Protein AF-A0A812WD99-F1 (afdb_monomer_lite)

Secondary structure (DSSP, 8-state):
-HHHHHHHHHHHHHHHHHHHHHHHHHHHHHTTTTS-HHHHHHHHHHHHHHHHHHHHHS------------PPPPTT------------PPPPHHHHHHHHHHHHHHHHHHHHHHHHHHHHHHHHHHHHHHHHHHHHHHTEEEEE---TT--HHHHHHHHHHHHHHTT-TTS--EEEEEEEE-TTS-EEEEEEEEEE-S-HHHHHHHHHHHTTT--EEEEE--TT----PPP-----------PPPPPPEEEEE--TTS--EEEE---HHHHHHHHHHHHHHHHHHHH-GGGTTPPP-EETTEEEEE-TT--EEEEEEEEESS---S-SPPPGGGEEEEEE--HHHHHHHHHHHHHHHHHHHHHHHHHHHHHHHHHHHHHHHHHHHSTTTHHHHHHHTT------TTTTS----S-------------HHHHHHHHHHHHHHHHHHHHHHHHHTTS---------------------------PPP-------S-S-HHHHHHHHHHHHHHHHHTT--GGGS-HHHHHHHHHHHHHHTTTPPPPP-PPPPHHHHHHHHH-----HHHHHHHHHHHHHHHHHTTT--TT---HHHHHHHSTT--TT--TT---PBPHHHHHHHHHHHTTT--SSSPEEEEEET-TT-HHHHHHHHH-TTEEEEEEEES-HHHHHHHHHHHHHHHTTSHHHHHHHHHHHHHT------HHHHEEEEES-TTTS--TT-SEEEE-GGG--HHHHHHHHHHHHHH-TT-SEEEESSPPSSSEEEEEEEE-BTTTTTTS--EEEEEEE-

Foldseek 3Di:
DVVVVVVVVVVVVVVVVVVVVVVVVVVVVVVVPPDDPVVVVVVVVVVVVVVVVVVVVVPDDDDDDDDDDDDDDDPPPPPPDPPDDPPPDPQDPVNVVVVVVVVVVVVVVVVVVVVVVVVVVVVVVVVVVVVVLVQQLLQKWKKADDDQPQDPVQVVVLVQVLCVVLPNNVWDKDKAWDWDQDPVRDIGIDRIIMIGTDHSVVLVSCQVRSQPPAQKTKDFDDPPPPDDDDDDDDDDDDDDDDDPPDTDIDIDGDDPVGGTGIHRSDDVVVCVVCLLVVLLLVLCCVVPVQCVPPDWDDDPQKTWDAHPVRHTAKMWGWDFCDPQLDPDDDDPVRIDIDIGGDPVCVVSSVVSSVVSSVVVVVVVVVVCVSVVSSVLVVVVVVCVVVVPCPVVSVVVVVPDPDDDPPCPPDDDDDDDDDDDDDPDDDPVVVVVVVVVVVVVVVVVVVVVVVVVVVPPPDDDDDYYDYYDDDDDDDDDDDDDDDDDDDDDDDDQLDSDPVRLVVLLLVVLQVCVQLVDDPVVDDPVRSSVVSSVVSVVVVPDDDDDDDDDDPVSVVLVVVCPPPDPLLVVLLVLLVVLLCVLCVVVDLLDDDPVLQCVQCVPPDVPFRLSDDWDFDLQLLVQVCSVLVLQALPDAAAEEEEQQCFLPSSQLSSQLNGNSHQAGEYEHQRPSRLVNNVSSVVVCVVVCSSQVSNCSSCVVNVHPDRRDPVPRYYGHNDHSLPDQCLRHAEYEYACPRPDPVRLASNLVSCVPRVPNHAKYKYLDDRPPFDFPDKHFTAMPVCVPVSGHGIITMTGD

Structure (mmCIF, N/CA/C/O backbone):
data_AF-A0A812WD99-F1
#
_entry.id   AF-A0A812WD99-F1
#
loop_
_atom_site.group_PDB
_atom_site.id
_atom_site.type_symbol
_atom_site.label_atom_id
_atom_site.label_alt_id
_atom_site.label_comp_id
_atom_site.label_asym_id
_atom_site.label_entity_id
_atom_site.label_seq_id
_atom_site.pdbx_PDB_ins_code
_atom_site.Cartn_x
_atom_site.Cartn_y
_atom_site.Cartn_z
_atom_site.occupancy
_atom_site.B_iso_or_equiv
_atom_site.auth_seq_id
_atom_site.auth_comp_id
_atom_site.auth_asym_id
_atom_site.auth_atom_id
_atom_site.pdbx_PDB_model_num
ATOM 1 N N . MET A 1 1 ? -29.764 62.915 -4.341 1.00 46.09 1 MET A N 1
ATOM 2 C CA . MET A 1 1 ? -29.492 63.317 -5.741 1.00 46.09 1 MET A CA 1
ATOM 3 C C . MET A 1 1 ? -28.000 63.223 -6.059 1.00 46.09 1 MET A C 1
ATOM 5 O O . MET A 1 1 ? -27.649 62.336 -6.817 1.00 46.09 1 MET A O 1
ATOM 9 N N . ALA A 1 2 ? -27.108 64.004 -5.427 1.00 38.22 2 ALA A N 1
ATOM 10 C CA . ALA A 1 2 ? -25.657 63.910 -5.687 1.00 38.22 2 ALA A CA 1
ATOM 11 C C . ALA A 1 2 ? -25.041 62.530 -5.352 1.00 38.22 2 ALA A C 1
ATOM 13 O O . ALA A 1 2 ? -24.283 61.991 -6.150 1.00 38.22 2 ALA A O 1
ATOM 14 N N . ALA A 1 3 ? -25.449 61.903 -4.240 1.00 40.78 3 ALA A N 1
ATOM 15 C CA . ALA A 1 3 ? -24.989 60.556 -3.876 1.00 40.78 3 ALA A CA 1
ATOM 16 C C . ALA A 1 3 ? -25.462 59.456 -4.856 1.00 40.78 3 ALA A C 1
ATOM 18 O O . ALA A 1 3 ? -24.706 58.539 -5.151 1.00 40.78 3 ALA A O 1
ATOM 19 N N . SER A 1 4 ? -26.674 59.567 -5.423 1.00 45.88 4 SER A N 1
ATOM 20 C CA . SER A 1 4 ? -27.166 58.622 -6.444 1.00 45.88 4 SER A CA 1
ATOM 21 C C . SER A 1 4 ? -26.427 58.760 -7.774 1.00 45.88 4 SER A C 1
ATOM 23 O O . SER A 1 4 ? -26.217 57.760 -8.448 1.00 45.88 4 SER A O 1
ATOM 25 N N . SER A 1 5 ? -26.003 59.975 -8.141 1.00 58.19 5 SER A N 1
ATOM 26 C CA . SER A 1 5 ? -25.229 60.208 -9.368 1.00 58.19 5 SER A CA 1
ATOM 27 C C . SER A 1 5 ? -23.867 59.517 -9.308 1.00 58.19 5 SER A C 1
ATOM 29 O O . SER A 1 5 ? -23.455 58.882 -10.271 1.00 58.19 5 SER A O 1
ATOM 31 N N . GLN A 1 6 ? -23.206 59.572 -8.149 1.00 53.78 6 GLN A N 1
ATOM 32 C CA . GLN A 1 6 ? -21.890 58.966 -7.952 1.00 53.78 6 GLN A CA 1
ATOM 33 C C . GLN A 1 6 ? -21.952 57.430 -7.946 1.00 53.78 6 GLN A C 1
ATOM 35 O O . GLN A 1 6 ? -21.065 56.770 -8.485 1.00 53.78 6 GLN A O 1
ATOM 40 N N . VAL A 1 7 ? -23.028 56.848 -7.401 1.00 58.47 7 VAL A N 1
ATOM 41 C CA . VAL A 1 7 ? -23.275 55.397 -7.475 1.00 58.47 7 VAL A CA 1
ATOM 42 C C . VAL A 1 7 ? -23.541 54.962 -8.920 1.00 58.47 7 VAL A C 1
ATOM 44 O O . VAL A 1 7 ? -22.963 53.973 -9.363 1.00 58.47 7 VAL A O 1
ATOM 47 N N . LEU A 1 8 ? -24.332 55.724 -9.685 1.00 60.84 8 LEU A N 1
ATOM 48 C CA . LEU A 1 8 ? -24.611 55.424 -11.095 1.00 60.84 8 LEU A CA 1
ATOM 49 C C . LEU A 1 8 ? -23.365 55.542 -11.985 1.00 60.84 8 LEU A C 1
ATOM 51 O O . LEU A 1 8 ? -23.153 54.681 -12.834 1.00 60.84 8 LEU A O 1
ATOM 55 N N . GLU A 1 9 ? -22.506 56.539 -11.765 1.00 64.44 9 GLU A N 1
ATOM 56 C CA . GLU A 1 9 ? -21.218 56.654 -12.468 1.00 64.44 9 GLU A CA 1
ATOM 57 C C . GLU A 1 9 ? -20.261 55.509 -12.110 1.00 64.44 9 GLU A C 1
ATOM 59 O O . GLU A 1 9 ? -19.578 54.970 -12.984 1.00 64.44 9 GLU A O 1
ATOM 64 N N . THR A 1 10 ? -20.255 55.077 -10.845 1.00 61.97 10 THR A N 1
ATOM 65 C CA . THR A 1 10 ? -19.436 53.939 -10.398 1.00 61.97 10 THR A CA 1
ATOM 66 C C . THR A 1 10 ? -19.920 52.631 -11.026 1.00 61.97 10 THR A C 1
ATOM 68 O O . THR A 1 10 ? -19.107 51.858 -11.532 1.00 61.97 10 THR A O 1
ATOM 71 N N . MET A 1 11 ? -21.238 52.404 -11.076 1.00 57.06 11 MET A N 1
ATOM 72 C CA . MET A 1 11 ? -21.824 51.232 -11.735 1.00 57.06 11 MET A CA 1
ATOM 73 C C . MET A 1 11 ? -21.603 51.258 -13.253 1.00 57.06 11 MET A C 1
ATOM 75 O O . MET A 1 11 ? -21.269 50.227 -13.830 1.00 57.06 11 MET A O 1
ATOM 79 N N . ALA A 1 12 ? -21.715 52.421 -13.904 1.00 68.50 12 ALA A N 1
ATOM 80 C CA . ALA A 1 12 ? -21.430 52.566 -15.333 1.00 68.50 12 ALA A CA 1
ATOM 81 C C . ALA A 1 12 ? -19.955 52.266 -15.659 1.00 68.50 12 ALA A C 1
ATOM 83 O O . ALA A 1 12 ? -19.666 51.571 -16.633 1.00 68.50 12 ALA A O 1
ATOM 84 N N . SER A 1 13 ? -19.026 52.718 -14.811 1.00 67.12 13 SER A N 1
ATOM 85 C CA . SER A 1 13 ? -17.594 52.416 -14.931 1.00 67.12 13 SER A CA 1
ATOM 86 C C . SER A 1 13 ? -17.302 50.918 -14.756 1.00 67.12 13 SER A C 1
ATOM 88 O O . SER A 1 13 ? -16.608 50.317 -15.578 1.00 67.12 13 SER A O 1
ATOM 90 N N . GLN A 1 14 ? -17.906 50.277 -13.749 1.00 63.16 14 GLN A N 1
ATOM 91 C CA . GLN A 1 14 ? -17.765 48.834 -13.518 1.00 63.16 14 GLN A CA 1
ATOM 92 C C . GLN A 1 14 ? -18.359 48.001 -14.664 1.00 63.16 14 GLN A C 1
ATOM 94 O O . GLN A 1 14 ? -17.724 47.052 -15.122 1.00 63.16 14 GLN A O 1
ATOM 99 N N . LEU A 1 15 ? -19.528 48.381 -15.188 1.00 65.38 15 LEU A N 1
ATOM 100 C CA . LEU A 1 15 ? -20.139 47.729 -16.351 1.00 65.38 15 LEU A CA 1
ATOM 101 C C . LEU A 1 15 ? -19.295 47.906 -17.618 1.00 65.38 15 LEU A C 1
ATOM 103 O O . LEU A 1 15 ? -19.147 46.956 -18.385 1.00 65.38 15 LEU A O 1
ATOM 107 N N . SER A 1 16 ? -18.682 49.076 -17.814 1.00 69.75 16 SER A N 1
ATOM 108 C CA . SER A 1 16 ? -17.759 49.312 -18.929 1.00 69.75 16 SER A CA 1
ATOM 109 C C . SER A 1 16 ? -16.494 48.450 -18.826 1.00 69.75 16 SER A C 1
ATOM 111 O O . SER A 1 16 ? -16.016 47.950 -19.844 1.00 69.75 16 SER A O 1
ATOM 113 N N . ALA A 1 17 ? -15.963 48.231 -17.619 1.00 60.94 17 ALA A N 1
ATOM 114 C CA . ALA A 1 17 ? -14.806 47.361 -17.395 1.00 60.94 17 ALA A CA 1
ATOM 115 C C . ALA A 1 17 ? -15.140 45.877 -17.639 1.00 60.94 17 ALA A C 1
ATOM 117 O O . ALA A 1 17 ? -14.357 45.158 -18.262 1.00 60.94 17 ALA A O 1
ATOM 118 N N . VAL A 1 18 ? -16.328 45.429 -17.220 1.00 60.06 18 VAL A N 1
ATOM 119 C CA . VAL A 1 18 ? -16.827 44.073 -17.502 1.00 60.06 18 VAL A CA 1
ATOM 120 C C . VAL A 1 18 ? -17.070 43.879 -19.001 1.00 60.06 18 VAL A C 1
ATOM 122 O O . VAL A 1 18 ? -16.679 42.850 -19.550 1.00 60.06 18 VAL A O 1
ATOM 125 N N . ALA A 1 19 ? -17.640 44.872 -19.691 1.00 66.50 19 ALA A N 1
ATOM 126 C CA . ALA A 1 19 ? -17.829 44.834 -21.141 1.00 66.50 19 ALA A CA 1
ATOM 127 C C . ALA A 1 19 ? -16.489 44.759 -21.896 1.00 66.50 19 ALA A C 1
ATOM 129 O O . ALA A 1 19 ? -16.357 43.964 -22.824 1.00 66.50 19 ALA A O 1
ATOM 130 N N . ALA A 1 20 ? -15.472 45.509 -21.460 1.00 64.50 20 ALA A N 1
ATOM 131 C CA . ALA A 1 20 ? -14.125 45.434 -22.025 1.00 64.50 20 ALA A CA 1
ATOM 132 C C . ALA A 1 20 ? -13.462 44.064 -21.782 1.00 64.50 20 ALA A C 1
ATOM 134 O O . ALA A 1 20 ? -12.839 43.513 -22.688 1.00 64.50 20 ALA A O 1
ATOM 135 N N . GLY A 1 21 ? -13.642 43.474 -20.593 1.00 64.31 21 GLY A N 1
ATOM 136 C CA . GLY A 1 21 ? -13.172 42.118 -20.288 1.00 64.31 21 GLY A CA 1
ATOM 137 C C . GLY A 1 21 ? -13.869 41.038 -21.124 1.00 64.31 21 GLY A C 1
ATOM 138 O O . GLY A 1 21 ? -13.223 40.102 -21.597 1.00 64.31 21 GLY A O 1
ATOM 139 N N . LEU A 1 22 ? -15.174 41.190 -21.368 1.00 53.84 22 LEU A N 1
ATOM 140 C CA . LEU A 1 22 ? -15.946 40.303 -22.241 1.00 53.84 22 LEU A CA 1
ATOM 141 C C . LEU A 1 22 ? -15.555 40.451 -23.717 1.00 53.84 22 LEU A C 1
ATOM 143 O O . LEU A 1 22 ? -15.495 39.444 -24.417 1.00 53.84 22 LEU A O 1
ATOM 147 N N . GLU A 1 23 ? -15.231 41.658 -24.187 1.00 63.38 23 GLU A N 1
ATOM 148 C CA . GLU A 1 23 ? -14.743 41.874 -25.556 1.00 63.38 23 GLU A CA 1
ATOM 149 C C . GLU A 1 23 ? -13.313 41.339 -25.742 1.00 63.38 23 GLU A C 1
ATOM 151 O O . GLU A 1 23 ? -13.020 40.723 -26.763 1.00 63.38 23 GLU A O 1
ATOM 156 N N . ALA A 1 24 ? -12.441 41.451 -24.734 1.00 60.78 24 ALA A N 1
ATOM 157 C CA . ALA A 1 24 ? -11.121 40.813 -24.750 1.00 60.78 24 ALA A CA 1
ATOM 158 C C . ALA A 1 24 ? -11.227 39.275 -24.809 1.00 60.78 24 ALA A C 1
ATOM 160 O O . ALA A 1 24 ? -10.513 38.625 -25.577 1.00 60.78 24 ALA A O 1
ATOM 161 N N . LEU A 1 25 ? -12.180 38.693 -24.068 1.00 47.94 25 LEU A N 1
ATOM 162 C CA . LEU A 1 25 ? -12.524 37.270 -24.159 1.00 47.94 25 LEU A CA 1
ATOM 163 C C . LEU A 1 25 ? -13.169 36.908 -25.509 1.00 47.94 25 LEU A C 1
ATOM 165 O O . LEU A 1 25 ? -12.950 35.802 -26.003 1.00 47.94 25 LEU A O 1
ATOM 169 N N . ARG A 1 26 ? -13.921 37.823 -26.140 1.00 55.88 26 ARG A N 1
ATOM 170 C CA . ARG A 1 26 ? -14.474 37.659 -27.496 1.00 55.88 26 ARG A CA 1
ATOM 171 C C . ARG A 1 26 ? -13.375 37.627 -28.551 1.00 55.88 26 ARG A C 1
ATOM 173 O O . ARG A 1 26 ? -13.435 36.768 -29.422 1.00 55.88 26 ARG A O 1
ATOM 180 N N . VAL A 1 27 ? -12.377 38.507 -28.468 1.00 59.31 27 VAL A N 1
ATOM 181 C CA . VAL A 1 27 ? -11.228 38.531 -29.390 1.00 59.31 27 VAL A CA 1
ATOM 182 C C . VAL A 1 27 ? -10.387 37.259 -29.228 1.00 59.31 27 VAL A C 1
ATOM 184 O O . VAL A 1 27 ? -10.110 36.590 -30.222 1.00 59.31 27 VAL A O 1
ATOM 187 N N . GLN A 1 28 ? -10.119 36.827 -27.988 1.00 51.53 28 GLN A N 1
ATOM 188 C CA . GLN A 1 28 ? -9.463 35.537 -27.716 1.00 51.53 28 GLN A CA 1
ATOM 189 C C . GLN A 1 28 ? -10.293 34.319 -28.166 1.00 51.53 28 GLN A C 1
ATOM 191 O O . GLN A 1 28 ? -9.733 33.306 -28.584 1.00 51.53 28 GLN A O 1
ATOM 196 N N . GLY A 1 29 ? -11.625 34.399 -28.093 1.00 43.59 29 GLY A N 1
ATOM 197 C CA . GLY A 1 29 ? -12.537 33.349 -28.554 1.00 43.59 29 GLY A CA 1
ATOM 198 C C . GLY A 1 29 ? -12.718 33.310 -30.076 1.00 43.59 29 GLY A C 1
ATOM 199 O O . GLY A 1 29 ? -12.843 32.229 -30.652 1.00 43.59 29 GLY A O 1
ATOM 200 N N . ALA A 1 30 ? -12.691 34.466 -30.743 1.00 43.62 30 ALA A N 1
ATOM 201 C CA . ALA A 1 30 ? -12.814 34.600 -32.193 1.00 43.62 30 ALA A CA 1
ATOM 202 C C . ALA A 1 30 ? -11.586 34.034 -32.921 1.00 43.62 30 ALA A C 1
ATOM 204 O O . ALA A 1 30 ? -11.745 33.342 -33.925 1.00 43.62 30 ALA A O 1
ATOM 205 N N . GLU A 1 31 ? -10.383 34.210 -32.363 1.00 44.47 31 GLU A N 1
ATOM 206 C CA . GLU A 1 31 ? -9.152 33.580 -32.869 1.00 44.47 31 GLU A CA 1
ATOM 207 C C . GLU A 1 31 ? -9.160 32.043 -32.749 1.00 44.47 31 GLU A C 1
ATOM 209 O O . GLU A 1 31 ? -8.380 31.356 -33.407 1.00 44.47 31 GLU A O 1
ATOM 214 N N . GLN A 1 32 ? -10.079 31.472 -31.962 1.00 49.62 32 GLN A N 1
ATOM 215 C CA . GLN A 1 32 ? -1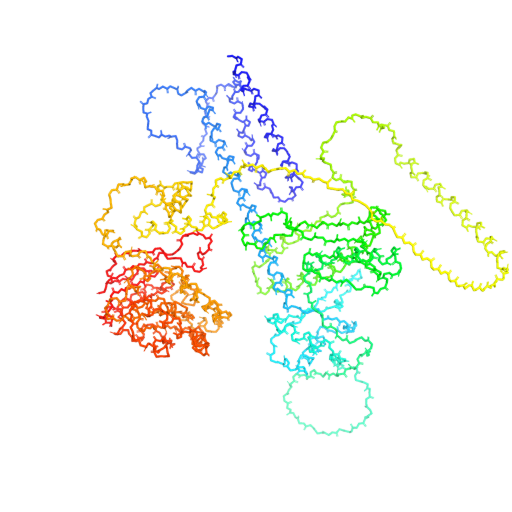0.224 30.023 -31.770 1.00 49.62 32 GLN A CA 1
ATOM 216 C C . GLN A 1 32 ? -11.497 29.433 -32.406 1.00 49.62 32 GLN A C 1
ATOM 218 O O . GLN A 1 32 ? -11.721 28.222 -32.350 1.00 49.62 32 GLN A O 1
ATOM 223 N N . SER A 1 33 ? -12.302 30.250 -33.091 1.00 43.50 33 SER A N 1
ATOM 224 C CA . SER A 1 33 ? -13.604 29.885 -33.670 1.00 43.50 33 SER A CA 1
ATOM 225 C C . SER A 1 33 ? -13.525 29.314 -35.100 1.00 43.50 33 SER A C 1
ATOM 227 O O . SER A 1 33 ? -14.406 29.555 -35.923 1.00 43.50 33 SER A O 1
ATOM 229 N N . ALA A 1 34 ? -12.510 28.509 -35.416 1.00 43.25 34 ALA A N 1
ATOM 230 C CA . ALA A 1 34 ? -12.547 27.666 -36.620 1.00 43.25 34 ALA A CA 1
ATOM 231 C C . ALA A 1 34 ? -13.148 26.268 -36.355 1.00 43.25 34 ALA A C 1
ATOM 233 O O . ALA A 1 34 ? -13.231 25.451 -37.268 1.00 43.25 34 ALA A O 1
ATOM 234 N N . ALA A 1 35 ? -13.567 25.958 -35.121 1.00 47.06 35 ALA A N 1
ATOM 235 C CA . ALA A 1 35 ? -14.106 24.639 -34.795 1.00 47.06 35 ALA A CA 1
ATOM 236 C C . ALA A 1 35 ? -15.070 24.646 -33.592 1.00 47.06 35 ALA A C 1
ATOM 238 O O . ALA A 1 35 ? -14.668 24.269 -32.492 1.00 47.06 35 ALA A O 1
ATOM 239 N N . ASN A 1 36 ? -16.332 25.057 -33.793 1.00 48.16 36 ASN A N 1
ATOM 240 C CA . ASN A 1 36 ? -17.549 24.392 -33.270 1.00 48.16 36 ASN A CA 1
ATOM 241 C C . ASN A 1 36 ? -18.780 25.320 -33.277 1.00 48.16 36 ASN A C 1
ATOM 243 O O . ASN A 1 36 ? -18.878 26.245 -32.472 1.00 48.16 36 ASN A O 1
ATOM 247 N N . ASP A 1 37 ? -19.787 24.964 -34.078 1.00 46.72 37 ASP A N 1
ATOM 248 C CA . ASP A 1 37 ? -21.012 25.753 -34.306 1.00 46.72 37 ASP A CA 1
ATOM 249 C C . ASP A 1 37 ? -21.972 25.836 -33.102 1.00 46.72 37 ASP A C 1
ATOM 251 O O . ASP A 1 37 ? -22.814 26.727 -33.026 1.00 46.72 37 ASP A O 1
ATOM 255 N N . LYS A 1 38 ? -21.836 24.960 -32.099 1.00 43.12 38 LYS A N 1
ATOM 256 C CA . LYS A 1 38 ? -22.787 24.904 -30.969 1.00 43.12 38 LYS A CA 1
ATOM 257 C C . LYS A 1 38 ? -22.596 25.997 -29.915 1.00 43.12 38 LYS A C 1
ATOM 259 O O . LYS A 1 38 ? -23.551 26.344 -29.228 1.00 43.12 38 LYS A O 1
ATOM 264 N N . ASN A 1 39 ? -21.395 26.564 -29.788 1.00 44.97 39 ASN A N 1
ATOM 265 C CA . ASN A 1 39 ? -21.171 27.679 -28.859 1.00 44.97 39 ASN A CA 1
ATOM 266 C C . ASN A 1 39 ? -21.674 29.010 -29.438 1.00 44.97 39 ASN A C 1
ATOM 268 O O . ASN A 1 39 ? -22.121 29.870 -28.682 1.00 44.97 39 ASN A O 1
ATOM 272 N N . ALA A 1 40 ? -21.673 29.154 -30.767 1.00 51.34 40 ALA A N 1
ATOM 273 C CA . ALA A 1 40 ? -22.206 30.330 -31.446 1.00 51.34 40 ALA A CA 1
ATOM 274 C C . ALA A 1 40 ? -23.732 30.450 -31.274 1.00 51.34 40 ALA A C 1
ATOM 276 O O . ALA A 1 40 ? -24.222 31.543 -31.001 1.00 51.34 40 ALA A O 1
ATOM 277 N N . GLU A 1 41 ? -24.476 29.337 -31.332 1.00 50.47 41 GLU A N 1
ATOM 278 C CA . GLU A 1 41 ? -25.929 29.326 -31.084 1.00 50.47 41 GLU A CA 1
ATOM 279 C C . GLU A 1 41 ? -26.294 29.760 -29.658 1.00 50.47 41 GLU A C 1
ATOM 281 O O . GLU A 1 41 ? -27.233 30.532 -29.464 1.00 50.47 41 GLU A O 1
ATOM 286 N N . VAL A 1 42 ? -25.540 29.308 -28.652 1.00 47.38 42 VAL A N 1
ATOM 287 C CA . VAL A 1 42 ? -25.802 29.659 -27.247 1.00 47.38 42 VAL A CA 1
ATOM 288 C C . VAL A 1 42 ? -25.491 31.135 -26.981 1.00 47.38 42 VAL A C 1
ATOM 290 O O . VAL A 1 42 ? -26.269 31.815 -26.310 1.00 47.38 42 VAL A O 1
ATOM 293 N N . ILE A 1 43 ? -24.401 31.657 -27.551 1.00 53.41 43 ILE A N 1
ATOM 294 C CA . ILE A 1 43 ? -24.027 33.074 -27.425 1.00 53.41 43 ILE A CA 1
ATOM 295 C C . ILE A 1 43 ? -25.034 33.970 -28.163 1.00 53.41 43 ILE A C 1
ATOM 297 O O . ILE A 1 43 ? -25.491 34.963 -27.593 1.00 53.41 43 ILE A O 1
ATOM 301 N N . ALA A 1 44 ? -25.464 33.589 -29.371 1.00 64.25 44 ALA A N 1
ATOM 302 C CA . ALA A 1 44 ? -26.486 34.314 -30.127 1.00 64.25 44 ALA A CA 1
ATOM 303 C C . ALA A 1 44 ? -27.843 34.332 -29.397 1.00 64.25 44 ALA A C 1
ATOM 305 O O . ALA A 1 44 ? -28.501 35.372 -29.326 1.00 64.25 44 ALA A O 1
ATOM 306 N N . ALA A 1 45 ? -28.238 33.215 -28.775 1.00 57.22 45 ALA A N 1
ATOM 307 C CA . ALA A 1 45 ? -29.467 33.129 -27.986 1.00 57.22 45 ALA A CA 1
ATOM 308 C C . ALA A 1 45 ? -29.418 33.989 -26.708 1.00 57.22 45 ALA A C 1
ATOM 310 O O . ALA A 1 45 ? -30.436 34.558 -26.304 1.00 57.22 45 ALA A O 1
ATOM 311 N N . MET A 1 46 ? -28.248 34.119 -26.071 1.00 47.31 46 MET A N 1
ATOM 312 C CA . MET A 1 46 ? -28.068 35.010 -24.918 1.00 47.31 46 MET A CA 1
ATOM 313 C C . MET A 1 46 ? -28.095 36.486 -25.331 1.00 47.31 46 MET A C 1
ATOM 315 O O . MET A 1 46 ? -28.759 37.282 -24.668 1.00 47.31 46 MET A O 1
ATOM 319 N N . GLN A 1 47 ? -27.466 36.848 -26.452 1.0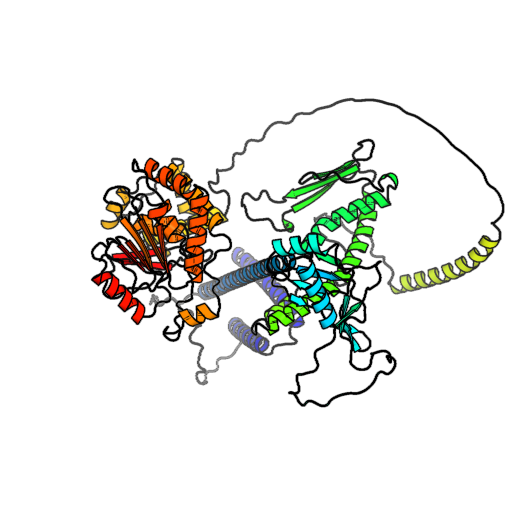0 58.47 47 GLN A N 1
ATOM 320 C CA . GLN A 1 47 ? -27.484 38.217 -26.981 1.00 58.47 47 GLN A CA 1
ATOM 321 C C . GLN A 1 47 ? -28.893 38.661 -27.393 1.00 58.47 47 GLN A C 1
ATOM 323 O O . GLN A 1 47 ? -29.316 39.757 -27.034 1.00 58.47 47 GLN A O 1
ATOM 328 N N . GLN A 1 48 ? -29.667 37.787 -28.044 1.00 71.12 48 GLN A N 1
ATOM 329 C CA . GLN A 1 48 ? -31.056 38.081 -28.403 1.00 71.12 48 GLN A CA 1
ATOM 330 C C . GLN A 1 48 ? -31.930 38.356 -27.166 1.00 71.12 48 GLN A C 1
ATOM 332 O O . GLN A 1 48 ? -32.791 39.234 -27.204 1.00 71.12 48 GLN A O 1
ATOM 337 N N . ARG A 1 49 ? -31.692 37.650 -26.052 1.00 56.09 49 ARG A N 1
ATOM 338 C CA . ARG A 1 49 ? -32.415 37.874 -24.788 1.00 56.09 49 ARG A CA 1
ATOM 339 C C . ARG A 1 49 ? -32.010 39.170 -24.089 1.00 56.09 49 ARG A C 1
ATOM 341 O O . ARG A 1 49 ? -32.878 39.822 -23.519 1.00 56.09 49 ARG A O 1
ATOM 348 N N . ILE A 1 50 ? -30.737 39.561 -24.161 1.00 56.19 50 ILE A N 1
ATOM 349 C CA . ILE A 1 50 ? -30.260 40.844 -23.619 1.00 56.19 50 ILE A CA 1
ATOM 350 C C . ILE A 1 50 ? -30.875 42.006 -24.408 1.00 56.19 50 ILE A C 1
ATOM 352 O O . ILE A 1 50 ? -31.466 42.896 -23.807 1.00 56.19 50 ILE A O 1
ATOM 356 N N . SER A 1 51 ? -30.877 41.947 -25.745 1.00 64.00 51 SER A N 1
ATOM 357 C CA . SER A 1 51 ? -31.510 42.982 -26.576 1.00 64.00 51 SER A CA 1
ATOM 358 C C . SER A 1 51 ? -33.027 43.085 -26.366 1.00 64.00 51 SER A C 1
ATOM 360 O O . SER A 1 51 ? -33.584 44.179 -26.416 1.00 64.00 51 SER A O 1
ATOM 362 N N . GLN A 1 52 ? -33.710 41.966 -26.099 1.00 60.47 52 GLN A N 1
ATOM 363 C CA . GLN A 1 52 ? -35.134 41.970 -25.736 1.00 60.47 52 GLN A CA 1
ATOM 364 C C . GLN A 1 52 ? -35.386 42.590 -24.354 1.00 60.47 52 GLN A C 1
ATOM 366 O O . GLN A 1 52 ? -36.415 43.232 -24.154 1.00 60.47 52 GLN A O 1
ATOM 371 N N . HIS A 1 53 ? -34.458 42.416 -23.412 1.00 53.69 53 HIS A N 1
ATOM 372 C CA . HIS A 1 53 ? -34.551 42.993 -22.074 1.00 53.69 53 HIS A CA 1
ATOM 373 C C . HIS A 1 53 ? -34.262 44.504 -22.081 1.00 53.69 53 HIS A C 1
ATOM 375 O O . HIS A 1 53 ? -34.981 45.263 -21.436 1.00 53.69 53 HIS A O 1
ATOM 381 N N . ASP A 1 54 ? -33.293 44.959 -22.879 1.00 53.31 54 ASP A N 1
ATOM 382 C CA . ASP A 1 54 ? -32.999 46.387 -23.058 1.00 53.31 54 ASP A CA 1
ATOM 383 C C . ASP A 1 54 ? -34.152 47.130 -23.746 1.00 53.31 54 ASP A C 1
ATOM 385 O O . ASP A 1 54 ? -34.524 48.221 -23.317 1.00 53.31 54 ASP A O 1
ATOM 389 N N . ALA A 1 55 ? -34.798 46.513 -24.742 1.00 58.53 55 ALA A N 1
ATOM 390 C CA . ALA A 1 55 ? -35.986 47.076 -25.389 1.00 58.53 55 ALA A CA 1
ATOM 391 C C . ALA A 1 55 ? -37.197 47.205 -24.439 1.00 58.53 55 ALA A C 1
ATOM 393 O O . ALA A 1 55 ? -38.044 48.075 -24.626 1.00 58.53 55 ALA A O 1
ATOM 394 N N . LEU A 1 56 ? -37.283 46.363 -23.400 1.00 51.88 56 LEU A N 1
ATOM 395 C CA . LEU A 1 56 ? -38.317 46.457 -22.362 1.00 51.88 56 LEU A CA 1
ATOM 396 C C . LEU A 1 56 ? -38.015 47.543 -21.317 1.00 51.88 56 LEU A C 1
ATOM 398 O O . LEU A 1 56 ? -38.942 48.063 -20.694 1.00 51.88 56 LEU A O 1
ATOM 402 N N . LEU A 1 57 ? -36.742 47.899 -21.123 1.00 48.28 57 LEU A N 1
ATOM 403 C CA . LEU A 1 57 ? -36.313 48.918 -20.162 1.00 48.28 57 LEU A CA 1
ATOM 404 C C . LEU A 1 57 ? -36.365 50.344 -20.730 1.00 48.28 57 LEU A C 1
ATOM 406 O O . LEU A 1 57 ? -36.550 51.286 -19.960 1.00 48.28 57 LEU A O 1
ATOM 410 N N . THR A 1 58 ? -36.257 50.520 -22.051 1.00 58.50 58 THR A N 1
ATOM 411 C CA . THR A 1 58 ? -36.265 51.844 -22.702 1.00 58.50 58 THR A CA 1
ATOM 412 C C . THR A 1 58 ? -37.658 52.421 -22.968 1.00 58.50 58 THR A C 1
ATOM 414 O O . THR A 1 58 ? -37.765 53.588 -23.326 1.00 58.50 58 THR A O 1
ATOM 417 N N . GLY A 1 59 ? -38.733 51.665 -22.723 1.00 47.06 59 GLY A N 1
ATOM 418 C CA . GLY A 1 59 ? -40.099 52.203 -22.669 1.00 47.06 59 GLY A CA 1
ATOM 419 C C . GLY A 1 59 ? -40.728 52.620 -24.005 1.00 47.06 59 GLY A C 1
ATOM 420 O O . GLY A 1 59 ? -41.827 53.166 -23.981 1.00 47.06 59 GLY A O 1
ATOM 421 N N . ASP A 1 60 ? -40.104 52.318 -25.145 1.00 49.44 60 ASP A N 1
ATOM 422 C CA . ASP A 1 60 ? -40.647 52.603 -26.479 1.00 49.44 60 ASP A CA 1
ATOM 423 C C . ASP A 1 60 ? -40.988 51.299 -27.226 1.00 49.44 60 ASP A C 1
ATOM 425 O O . ASP A 1 60 ? -40.155 50.701 -27.907 1.00 49.44 60 ASP A O 1
ATOM 429 N N . GLY A 1 61 ? -42.243 50.843 -27.116 1.00 38.44 61 GLY A N 1
ATOM 430 C CA . GLY A 1 61 ? -42.763 49.725 -27.916 1.00 38.44 61 GLY A CA 1
ATOM 431 C C . GLY A 1 61 ? -44.242 49.395 -27.645 1.00 38.44 61 GLY A C 1
ATOM 432 O O . GLY A 1 61 ? -44.631 49.296 -26.482 1.00 38.44 61 GLY A O 1
ATOM 433 N N . PRO A 1 62 ? -45.098 49.243 -28.681 1.00 42.25 62 PRO A N 1
ATOM 434 C CA . PRO A 1 62 ? -46.550 49.331 -28.544 1.00 42.25 62 PRO A CA 1
ATOM 435 C C . PRO A 1 62 ? -47.213 48.045 -28.030 1.00 42.25 62 PRO A C 1
ATOM 437 O O . PRO A 1 62 ? -46.835 46.926 -28.368 1.00 42.25 62 PRO A O 1
ATOM 440 N N . SER A 1 63 ? -48.289 48.243 -27.266 1.00 48.66 63 SER A N 1
ATOM 441 C CA . SER A 1 63 ? -49.235 47.221 -26.804 1.00 48.66 63 SER A CA 1
ATOM 442 C C . SER A 1 63 ? -49.860 46.451 -27.976 1.00 48.66 63 SER A C 1
ATOM 444 O O . SER A 1 63 ? -50.708 47.005 -28.678 1.00 48.66 63 SER A O 1
ATOM 446 N N . VAL A 1 64 ? -49.539 45.159 -28.121 1.00 39.81 64 VAL A N 1
ATOM 447 C CA . VAL A 1 64 ? -50.360 44.194 -28.873 1.00 39.81 64 VAL A CA 1
ATOM 448 C C . VAL A 1 64 ? -50.353 42.825 -28.173 1.00 39.81 64 VAL A C 1
ATOM 450 O O . VAL A 1 64 ? -49.322 42.175 -28.030 1.00 39.81 64 VAL A O 1
ATOM 453 N N . LEU A 1 65 ? -51.542 42.400 -27.738 1.00 43.47 65 LEU A N 1
ATOM 454 C CA . LEU A 1 65 ? -51.902 41.028 -27.358 1.00 43.47 65 LEU A CA 1
ATOM 455 C C . LEU A 1 65 ? -51.793 40.079 -28.566 1.00 43.47 65 LEU A C 1
ATOM 457 O O . LEU A 1 65 ? -52.200 40.474 -29.652 1.00 43.47 65 LEU A O 1
ATOM 461 N N . SER A 1 66 ? -51.393 38.814 -28.352 1.00 37.75 66 SER A N 1
ATOM 462 C CA . SER A 1 66 ? -52.095 37.600 -28.843 1.00 37.75 66 SER A CA 1
ATOM 463 C C . SER A 1 66 ? -51.165 36.404 -29.135 1.00 37.75 66 SER A C 1
ATOM 465 O O . SER A 1 66 ? -50.250 36.483 -29.945 1.00 37.75 66 SER A O 1
ATOM 467 N N . THR A 1 67 ? -51.513 35.267 -28.518 1.00 44.59 67 THR A N 1
ATOM 468 C CA . THR A 1 67 ? -51.393 33.868 -28.995 1.00 44.59 67 THR A CA 1
ATOM 469 C C . THR A 1 67 ? -50.060 33.365 -29.574 1.00 44.59 67 THR A C 1
ATOM 471 O O . THR A 1 67 ? -49.843 33.420 -30.781 1.00 44.59 67 THR A O 1
ATOM 474 N N . ALA A 1 68 ? -49.267 32.672 -28.747 1.00 34.19 68 ALA A N 1
ATOM 475 C CA . ALA A 1 68 ? -48.378 31.598 -29.204 1.00 34.19 68 ALA A CA 1
ATOM 476 C C . ALA A 1 68 ? -48.234 30.499 -28.128 1.00 34.19 68 ALA A C 1
ATOM 478 O O . ALA A 1 68 ? -48.194 30.783 -26.932 1.00 34.19 68 ALA A O 1
ATOM 479 N N . ALA A 1 69 ? -48.225 29.245 -28.584 1.00 36.94 69 ALA A N 1
ATOM 480 C CA . ALA A 1 69 ? -48.270 28.001 -27.811 1.00 36.94 69 ALA A CA 1
ATOM 481 C C . ALA A 1 69 ? -47.002 27.741 -26.959 1.00 36.94 69 ALA A C 1
ATOM 483 O O . ALA A 1 69 ? -45.935 28.271 -27.276 1.00 36.94 69 ALA A O 1
ATOM 484 N N . PRO A 1 70 ? -47.077 26.914 -25.893 1.00 38.38 70 PRO A N 1
ATOM 485 C CA . PRO A 1 70 ? -45.968 26.742 -24.965 1.00 38.38 70 PRO A CA 1
ATOM 486 C C . PRO A 1 70 ? -44.879 25.847 -25.568 1.00 38.38 70 PRO A C 1
ATOM 488 O O . PRO A 1 70 ? -45.069 24.647 -25.758 1.00 38.38 70 PRO A O 1
ATOM 491 N N . VAL A 1 71 ? -43.707 26.428 -25.821 1.00 38.50 71 VAL A N 1
ATOM 492 C CA . VAL A 1 71 ? -42.460 25.671 -25.986 1.00 38.50 71 VAL A CA 1
ATOM 493 C C . VAL A 1 71 ? -42.007 25.233 -24.594 1.00 38.50 71 VAL A C 1
ATOM 495 O O . VAL A 1 71 ? -41.927 26.053 -23.676 1.00 38.50 71 VAL A O 1
ATOM 498 N N . ALA A 1 72 ? -41.757 23.932 -24.433 1.00 38.28 72 ALA A N 1
ATOM 499 C CA . ALA A 1 72 ? -41.338 23.318 -23.180 1.00 38.28 72 ALA A CA 1
ATOM 500 C C . ALA A 1 72 ? -40.130 24.059 -22.582 1.00 38.28 72 ALA A C 1
ATOM 502 O O . ALA A 1 72 ? -39.058 24.129 -23.185 1.00 38.28 72 ALA A O 1
ATOM 503 N N . ARG A 1 73 ? -40.322 24.638 -21.392 1.00 37.81 73 ARG A N 1
ATOM 504 C CA . ARG A 1 73 ? -39.238 25.229 -20.604 1.00 37.81 73 ARG A CA 1
ATOM 505 C C . ARG A 1 73 ? -38.357 24.096 -20.059 1.00 37.81 73 ARG A C 1
ATOM 507 O O . ARG A 1 73 ? -38.913 23.115 -19.566 1.00 37.81 73 ARG A O 1
ATOM 514 N N . PRO A 1 74 ? -37.020 24.231 -20.073 1.00 35.47 74 PRO A N 1
ATOM 515 C CA . PRO A 1 74 ? -36.164 23.430 -19.202 1.00 35.47 74 PRO A CA 1
ATOM 516 C C . PRO A 1 74 ? -36.630 23.657 -17.758 1.00 35.47 74 PRO A C 1
ATOM 518 O O . PRO A 1 74 ? -36.838 24.807 -17.372 1.00 35.47 74 PRO A O 1
ATOM 521 N N . GLN A 1 75 ? -36.851 22.596 -16.986 1.00 38.31 75 GLN A N 1
ATOM 522 C CA . GLN A 1 75 ? -37.428 22.675 -15.636 1.00 38.31 75 GLN A CA 1
ATOM 523 C C . GLN A 1 75 ? -36.475 23.247 -14.569 1.00 38.31 75 GLN A C 1
ATOM 525 O O . GLN A 1 75 ? -36.897 23.450 -13.438 1.00 38.31 75 GLN A O 1
ATOM 530 N N . ASP A 1 76 ? -35.239 23.604 -14.925 1.00 38.81 76 ASP A N 1
ATOM 531 C CA . ASP A 1 76 ? -34.186 23.848 -13.928 1.00 38.81 76 ASP A CA 1
ATOM 532 C C . ASP A 1 76 ? -33.802 25.328 -13.737 1.00 38.81 76 ASP A C 1
ATOM 534 O O . ASP A 1 76 ? -32.755 25.624 -13.167 1.00 38.81 76 ASP A O 1
ATOM 538 N N . TRP A 1 77 ? -34.606 26.287 -14.217 1.00 44.97 77 TRP A N 1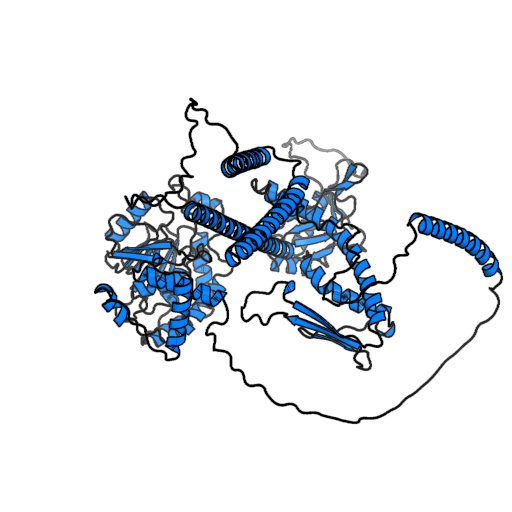
ATOM 539 C CA . TRP A 1 77 ? -34.285 27.726 -14.092 1.00 44.97 77 TRP A CA 1
ATOM 540 C C . TRP A 1 77 ? -35.367 28.571 -13.416 1.00 44.97 77 TRP A C 1
ATOM 542 O O . TRP A 1 77 ? -35.340 29.800 -13.507 1.00 44.97 77 TRP A O 1
ATOM 552 N N . GLU A 1 78 ? -36.308 27.943 -12.713 1.00 42.12 78 GLU A N 1
ATOM 553 C CA . GLU A 1 78 ? -37.233 28.685 -11.862 1.00 42.12 78 GLU A CA 1
ATOM 554 C C . GLU A 1 78 ? -36.448 29.251 -10.671 1.00 42.12 78 GLU A C 1
ATOM 556 O O . GLU A 1 78 ? -36.116 28.536 -9.726 1.00 42.12 78 GLU A O 1
ATOM 561 N N . VAL A 1 79 ? -36.105 30.544 -10.732 1.00 47.47 79 VAL A N 1
ATOM 562 C CA . VAL A 1 79 ? -35.717 31.304 -9.540 1.00 47.47 79 VAL A CA 1
ATOM 563 C C . VAL A 1 79 ? -36.907 31.190 -8.599 1.00 47.47 79 VAL A C 1
ATOM 565 O O . VAL A 1 79 ? -37.935 31.833 -8.816 1.00 47.47 79 VAL A O 1
ATOM 568 N N . GLN A 1 80 ? -36.802 30.302 -7.611 1.00 42.25 80 GLN A N 1
ATOM 569 C CA . GLN A 1 80 ? -37.803 30.150 -6.569 1.00 42.25 80 GLN A CA 1
ATOM 570 C C . GLN A 1 80 ? -37.830 31.457 -5.783 1.00 42.25 80 GLN A C 1
ATOM 572 O O . GLN A 1 80 ? -37.065 31.659 -4.843 1.00 42.25 80 GLN A O 1
ATOM 577 N N . LEU A 1 81 ? -38.697 32.377 -6.204 1.00 53.28 81 LEU A N 1
ATOM 578 C CA . LEU A 1 81 ? -39.064 33.508 -5.375 1.00 53.28 81 LEU A CA 1
ATOM 579 C C . LEU A 1 81 ? -39.641 32.929 -4.078 1.00 53.28 81 LEU A C 1
ATOM 581 O O . LEU A 1 81 ? -40.454 32.000 -4.149 1.00 53.28 81 LEU A O 1
ATOM 585 N N . PRO A 1 82 ? -39.209 33.421 -2.9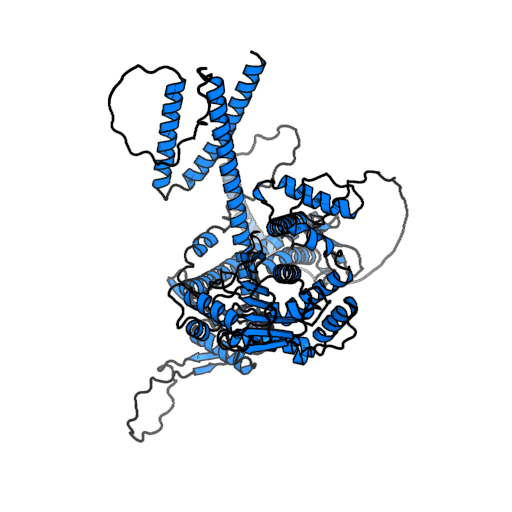07 1.00 48.94 82 PRO A N 1
ATOM 586 C CA . PRO A 1 82 ? -39.594 32.846 -1.629 1.00 48.94 82 PRO A CA 1
ATOM 587 C C . PRO A 1 82 ? -41.122 32.817 -1.514 1.00 48.94 82 PRO A C 1
ATOM 589 O O . PRO A 1 82 ? -41.783 33.851 -1.420 1.00 48.94 82 PRO A O 1
ATOM 592 N N . GLN A 1 83 ? -41.696 31.612 -1.556 1.00 47.09 83 GLN A N 1
ATOM 593 C CA . GLN A 1 83 ? -43.126 31.394 -1.365 1.00 47.09 83 GLN A CA 1
ATOM 594 C C . GLN A 1 83 ? -43.441 31.562 0.119 1.00 47.09 83 GLN A C 1
ATOM 596 O O . GLN A 1 83 ? -43.442 30.604 0.887 1.00 47.09 83 GLN A O 1
ATOM 601 N N . GLY A 1 84 ? -43.658 32.805 0.542 1.00 54.62 84 GLY A N 1
ATOM 602 C CA . GLY A 1 84 ? -43.903 33.070 1.951 1.00 54.62 84 GLY A CA 1
ATOM 603 C C . GLY A 1 84 ? -44.076 34.532 2.315 1.00 54.62 84 GLY A C 1
ATOM 604 O O . GLY A 1 84 ? -43.395 34.987 3.219 1.00 54.62 84 GLY A O 1
ATOM 605 N N . ALA A 1 85 ? -44.976 35.260 1.652 1.00 43.47 85 ALA A N 1
ATOM 606 C CA . ALA A 1 85 ? -45.707 36.372 2.271 1.00 43.47 85 ALA A CA 1
ATOM 607 C C . ALA A 1 85 ? -46.782 36.896 1.313 1.00 43.47 85 ALA A C 1
ATOM 609 O O . ALA A 1 85 ? -46.485 37.550 0.318 1.00 43.47 85 ALA A O 1
ATOM 610 N N . ALA A 1 86 ? -48.050 36.679 1.655 1.00 48.03 86 ALA A N 1
ATOM 611 C CA . ALA A 1 86 ? -49.170 37.436 1.104 1.00 48.03 86 ALA A CA 1
ATOM 612 C C . ALA A 1 86 ? -49.172 38.867 1.685 1.00 48.03 86 ALA A C 1
ATOM 614 O O . ALA A 1 86 ? -50.089 39.261 2.399 1.00 48.03 86 ALA A O 1
ATOM 615 N N . SER A 1 87 ? -48.106 39.628 1.425 1.00 53.00 87 SER A N 1
ATOM 616 C CA . SER A 1 87 ? -48.020 41.060 1.705 1.00 53.00 87 SER A CA 1
ATOM 617 C C . SER A 1 87 ? -48.238 41.797 0.389 1.00 53.00 87 SER A C 1
ATOM 619 O O . SER A 1 87 ? -47.430 41.710 -0.529 1.00 53.00 87 SER A O 1
ATOM 621 N N . SER A 1 88 ? -49.372 42.479 0.268 1.00 55.00 88 SER A N 1
ATOM 622 C CA . SER A 1 88 ? -49.859 43.123 -0.956 1.00 55.00 88 SER A CA 1
ATOM 623 C C . SER A 1 88 ? -49.149 44.442 -1.295 1.00 55.00 88 SER A C 1
ATOM 625 O O . SER A 1 88 ? -49.797 45.375 -1.772 1.00 55.00 88 SER A O 1
ATOM 627 N N . GLN A 1 89 ? -47.850 44.568 -1.020 1.00 68.00 89 GLN A N 1
ATOM 628 C CA . GLN A 1 89 ? -47.088 45.748 -1.427 1.00 68.00 89 GLN A CA 1
ATOM 629 C C . GLN A 1 89 ? -46.331 45.462 -2.731 1.00 68.00 89 GLN A C 1
ATOM 631 O O . GLN A 1 89 ? -45.627 44.455 -2.807 1.00 68.00 89 GLN A O 1
ATOM 636 N N . PRO A 1 90 ? -46.498 46.292 -3.780 1.00 75.06 90 PRO A N 1
ATOM 637 C CA . PRO A 1 90 ? -45.743 46.131 -5.012 1.00 75.06 90 PRO A CA 1
ATOM 638 C C . PRO A 1 90 ? -44.264 46.360 -4.704 1.00 75.06 90 PRO A C 1
ATOM 640 O O . PRO A 1 90 ? -43.882 47.459 -4.306 1.00 75.06 90 PRO A O 1
ATOM 643 N N . VAL A 1 91 ? -43.457 45.312 -4.882 1.00 76.19 91 VAL A N 1
ATOM 644 C CA . VAL A 1 91 ? -41.994 45.393 -4.828 1.00 76.19 91 VAL A CA 1
ATOM 645 C C . VAL A 1 91 ? -41.565 46.499 -5.788 1.00 76.19 91 VAL A C 1
ATOM 647 O O . VAL A 1 91 ? -41.969 46.525 -6.956 1.00 76.19 91 VAL A O 1
ATOM 650 N N . SER A 1 92 ? -40.824 47.470 -5.272 1.00 89.75 92 SER A N 1
ATOM 651 C CA . SER A 1 92 ? -40.391 48.623 -6.049 1.00 89.75 92 SER A CA 1
ATOM 652 C C . SER A 1 92 ? -39.455 48.178 -7.179 1.00 89.75 92 SER A C 1
ATOM 654 O O . SER A 1 92 ? -38.752 47.170 -7.083 1.00 89.75 92 SER A O 1
ATOM 656 N N . ARG A 1 93 ? -39.407 48.939 -8.281 1.00 83.69 93 ARG A N 1
ATOM 657 C CA . ARG A 1 93 ? -38.459 48.660 -9.379 1.00 83.69 93 ARG A CA 1
ATOM 658 C C . ARG A 1 93 ? -37.005 48.624 -8.892 1.00 83.69 93 ARG A C 1
ATOM 660 O O . ARG A 1 93 ? -36.205 47.882 -9.452 1.00 83.69 93 ARG A O 1
ATOM 667 N N . GLU A 1 94 ? -36.688 49.398 -7.856 1.00 88.19 94 GLU A N 1
ATOM 668 C CA . GLU A 1 94 ? -35.367 49.434 -7.225 1.00 88.19 94 GLU A CA 1
ATOM 669 C C . GLU A 1 94 ? -35.046 48.112 -6.516 1.00 88.19 94 GLU A C 1
ATOM 671 O O . GLU A 1 94 ? -33.959 47.572 -6.706 1.00 88.19 94 GLU A O 1
ATOM 676 N N . GLU A 1 95 ? -36.006 47.527 -5.797 1.00 85.75 95 GLU A N 1
ATOM 677 C CA . GLU A 1 95 ? -35.845 46.211 -5.166 1.00 85.75 95 GLU A CA 1
ATOM 678 C C . GLU A 1 95 ? -35.686 45.093 -6.206 1.00 85.75 95 GLU A C 1
ATOM 680 O O . GLU A 1 95 ? -34.812 44.240 -6.060 1.00 85.75 95 GLU A O 1
ATOM 685 N N . CYS A 1 96 ? -36.444 45.119 -7.310 1.00 84.62 96 CYS A N 1
ATOM 686 C CA . CYS A 1 96 ? -36.242 44.154 -8.398 1.00 84.62 96 CYS A CA 1
ATOM 687 C C . CYS A 1 96 ? -34.860 44.293 -9.059 1.00 84.62 96 CYS A C 1
ATOM 689 O O . CYS A 1 96 ? -34.217 43.283 -9.346 1.00 84.62 96 CYS A O 1
ATOM 691 N N . ALA A 1 97 ? -34.384 45.520 -9.292 1.00 86.75 97 ALA A N 1
ATOM 692 C CA . ALA A 1 97 ? -33.057 45.753 -9.859 1.00 86.75 97 ALA A CA 1
ATOM 693 C C . ALA A 1 97 ? -31.939 45.288 -8.908 1.00 86.75 97 ALA A C 1
ATOM 695 O O . ALA A 1 97 ? -30.962 44.683 -9.360 1.00 86.75 97 ALA A O 1
ATOM 696 N N . ALA A 1 98 ? -32.105 45.501 -7.599 1.00 87.62 98 ALA A N 1
ATOM 697 C CA . ALA A 1 98 ? -31.183 45.008 -6.579 1.00 87.62 98 ALA A CA 1
ATOM 698 C C . ALA A 1 98 ? -31.131 43.472 -6.562 1.00 87.62 98 ALA A C 1
ATOM 700 O O . ALA A 1 98 ? -30.043 42.906 -6.632 1.00 87.62 98 ALA A O 1
ATOM 701 N N . MET A 1 99 ? -32.287 42.797 -6.595 1.00 87.06 99 MET A N 1
ATOM 702 C CA . MET A 1 99 ? -32.357 41.330 -6.639 1.00 87.06 99 MET A CA 1
ATOM 703 C C . MET A 1 99 ? -31.700 40.741 -7.895 1.00 87.06 99 MET A C 1
ATOM 705 O O . MET A 1 99 ? -31.000 39.733 -7.816 1.00 87.06 99 MET A O 1
ATOM 709 N N . ILE A 1 100 ? -31.898 41.360 -9.066 1.00 89.75 100 ILE A N 1
ATOM 710 C CA . ILE A 1 100 ? -31.258 40.910 -10.313 1.00 89.75 100 ILE A CA 1
ATOM 711 C C . ILE A 1 100 ? -29.741 41.111 -10.240 1.00 89.75 100 ILE A C 1
ATOM 713 O O . ILE A 1 100 ? -28.987 40.222 -10.636 1.00 89.75 100 ILE A O 1
ATOM 717 N N . THR A 1 101 ? -29.289 42.251 -9.713 1.00 90.50 101 THR A N 1
ATOM 718 C CA . THR A 1 101 ? -27.857 42.550 -9.555 1.00 90.50 101 THR A CA 1
ATOM 719 C C . THR A 1 101 ? -27.197 41.557 -8.600 1.00 90.50 101 THR A C 1
ATOM 721 O O . THR A 1 101 ? -26.137 41.020 -8.913 1.00 90.50 101 THR A O 1
ATOM 724 N N . GLU A 1 102 ? -27.850 41.240 -7.482 1.00 91.19 102 GLU A N 1
ATOM 725 C CA . GLU A 1 102 ? -27.374 40.250 -6.516 1.00 91.19 102 GLU A CA 1
ATOM 726 C C . GLU A 1 102 ? -27.305 38.843 -7.128 1.00 91.19 102 GLU A C 1
ATOM 728 O O . GLU A 1 102 ? -26.277 38.172 -7.020 1.00 91.19 102 GLU A O 1
ATOM 733 N N . ALA A 1 103 ? -28.338 38.421 -7.864 1.00 87.31 103 ALA A N 1
ATOM 734 C CA . ALA A 1 103 ? -28.349 37.127 -8.545 1.00 87.31 103 ALA A CA 1
ATOM 735 C C . ALA A 1 103 ? -27.251 37.019 -9.623 1.00 87.31 103 ALA A C 1
ATOM 737 O O . ALA A 1 103 ? -26.603 35.977 -9.762 1.00 87.31 103 ALA A O 1
ATOM 738 N N . LEU A 1 104 ? -27.008 38.095 -10.380 1.00 89.06 104 LEU A N 1
ATOM 739 C CA . LEU A 1 104 ? -25.919 38.150 -11.358 1.00 89.06 104 LEU A CA 1
ATOM 740 C C . LEU A 1 104 ? -24.551 38.111 -10.673 1.00 89.06 104 LEU A C 1
ATOM 742 O O . LEU A 1 104 ? -23.687 37.348 -11.108 1.00 89.06 104 LEU A O 1
ATOM 746 N N . GLN A 1 105 ? -24.367 38.853 -9.580 1.00 91.06 105 GLN A N 1
ATOM 747 C CA . GLN A 1 105 ? -23.123 38.838 -8.813 1.00 91.06 105 GLN A CA 1
ATOM 748 C C . GLN A 1 105 ? -22.848 37.454 -8.215 1.00 91.06 105 GLN A C 1
ATOM 750 O O . GLN A 1 105 ? -21.728 36.954 -8.301 1.00 91.06 105 GLN A O 1
ATOM 755 N N . GLN A 1 106 ? -23.870 36.779 -7.683 1.00 87.00 106 GLN A N 1
ATOM 756 C CA . GLN A 1 106 ? -23.744 35.410 -7.183 1.00 87.00 106 GLN A CA 1
ATOM 757 C C . GLN A 1 106 ? -23.326 34.438 -8.297 1.00 87.00 106 GLN A C 1
ATOM 759 O O . GLN A 1 106 ? -22.491 33.552 -8.082 1.00 87.00 106 GLN A O 1
ATOM 764 N N . LYS A 1 107 ? -23.859 34.617 -9.510 1.00 87.31 107 LYS A N 1
ATOM 765 C CA . LYS A 1 107 ? -23.490 33.799 -10.669 1.00 87.31 107 LYS A CA 1
ATOM 766 C C . LYS A 1 107 ? -22.061 34.068 -11.143 1.00 87.31 107 LYS A C 1
ATOM 768 O O . LYS A 1 107 ? -21.354 33.112 -11.455 1.00 87.31 107 LYS A O 1
ATOM 773 N N . ILE A 1 108 ? -21.619 35.328 -11.145 1.00 89.25 108 ILE A N 1
ATOM 774 C CA . ILE A 1 108 ? -20.222 35.702 -11.421 1.00 89.25 108 ILE A CA 1
ATOM 775 C C . ILE A 1 108 ? -19.297 35.027 -10.406 1.00 89.25 108 ILE A C 1
ATOM 777 O O . ILE A 1 108 ? -18.387 34.309 -10.808 1.00 89.25 108 ILE A O 1
ATOM 781 N N . ASN A 1 109 ? -19.598 35.140 -9.111 1.00 85.56 109 ASN A N 1
ATOM 782 C CA . ASN A 1 109 ? -18.803 34.516 -8.049 1.00 85.56 109 ASN A CA 1
ATOM 783 C C . ASN A 1 109 ? -18.735 32.983 -8.204 1.00 85.56 109 ASN A C 1
ATOM 785 O O . ASN A 1 109 ? -17.690 32.371 -7.976 1.00 85.56 109 ASN A O 1
ATOM 789 N N . THR A 1 110 ? -19.837 32.353 -8.627 1.00 85.25 110 THR A N 1
ATOM 790 C CA . THR A 1 110 ? -19.890 30.906 -8.896 1.00 85.25 110 THR A CA 1
ATOM 791 C C . THR A 1 110 ? -18.982 30.524 -10.066 1.00 85.25 110 THR A C 1
ATOM 793 O O . THR A 1 110 ? -18.180 29.599 -9.946 1.00 85.25 110 THR A O 1
ATOM 796 N N . LEU A 1 111 ? -19.043 31.261 -11.178 1.00 84.69 111 LEU A N 1
ATOM 797 C CA . LEU A 1 111 ? -18.189 31.017 -12.344 1.00 84.69 111 LEU A CA 1
ATOM 798 C C . LEU A 1 111 ? -16.708 31.279 -12.039 1.00 84.69 111 LEU A C 1
ATOM 800 O O . LEU A 1 111 ? -15.849 30.504 -12.455 1.00 84.69 111 LEU A O 1
ATOM 804 N N . GLU A 1 112 ? -16.387 32.323 -11.274 1.00 84.56 112 GLU A N 1
ATOM 805 C CA . GLU A 1 112 ? -15.019 32.584 -10.814 1.00 84.56 112 GLU A CA 1
ATOM 806 C C . GLU A 1 112 ? -14.481 31.439 -9.950 1.00 84.56 112 GLU A C 1
ATOM 808 O O . GLU A 1 112 ? -13.323 31.031 -10.103 1.00 84.56 112 GLU A O 1
ATOM 813 N N . HIS A 1 113 ? -15.323 30.879 -9.076 1.00 79.94 113 HIS A N 1
ATOM 814 C CA . HIS A 1 113 ? -14.979 29.701 -8.290 1.00 79.94 113 HIS A CA 1
ATOM 815 C C . HIS A 1 113 ? -14.734 28.476 -9.184 1.00 79.94 113 HIS A C 1
ATOM 817 O O . HIS A 1 113 ? -13.717 27.800 -9.026 1.00 79.94 113 HIS A O 1
ATOM 823 N N . GLU A 1 114 ? -15.594 28.213 -10.170 1.00 80.50 114 GLU A N 1
ATOM 824 C CA . GLU A 1 114 ? -15.408 27.108 -11.119 1.00 80.50 114 GLU A CA 1
ATOM 825 C C . GLU A 1 114 ? -14.123 27.255 -11.943 1.00 80.50 114 GLU A C 1
ATOM 827 O O . GLU A 1 114 ? -13.353 26.298 -12.064 1.00 80.50 114 GLU A O 1
ATOM 832 N N . VAL A 1 115 ? -13.830 28.456 -12.451 1.00 77.44 115 VAL A N 1
ATOM 833 C CA . VAL A 1 115 ? -12.583 28.749 -13.173 1.00 77.44 115 VAL A CA 1
ATOM 834 C C . VAL A 1 115 ? -11.370 28.549 -12.263 1.00 77.44 115 VAL A C 1
ATOM 836 O O . VAL A 1 115 ? -10.370 27.966 -12.691 1.00 77.44 115 VAL A O 1
ATOM 839 N N . ARG A 1 116 ? -11.446 28.967 -10.992 1.00 75.44 116 ARG A N 1
ATOM 840 C CA . ARG A 1 116 ? -10.389 28.719 -9.998 1.00 75.44 116 ARG A CA 1
ATOM 841 C C . ARG A 1 116 ? -10.182 27.219 -9.770 1.00 75.44 116 ARG A C 1
ATOM 843 O O . ARG A 1 116 ? -9.043 26.755 -9.798 1.00 75.44 116 ARG A O 1
ATOM 850 N N . MET A 1 117 ? -11.259 26.448 -9.627 1.00 73.44 117 MET A N 1
ATOM 851 C CA . MET A 1 117 ? -11.194 24.992 -9.461 1.00 73.44 117 MET A CA 1
ATOM 852 C C . MET A 1 117 ? -10.637 24.284 -10.700 1.00 73.44 117 MET A C 1
ATOM 854 O O . MET A 1 117 ? -9.867 23.331 -10.566 1.00 73.44 117 MET A O 1
ATOM 858 N N . LEU A 1 118 ? -10.964 24.755 -11.907 1.00 73.69 118 LEU A N 1
ATOM 859 C CA . LEU A 1 118 ? -10.386 24.240 -13.149 1.00 73.69 118 LEU A CA 1
ATOM 860 C C . LEU A 1 118 ? -8.886 24.534 -13.243 1.00 73.69 118 LEU A C 1
ATOM 862 O O . LEU A 1 118 ? -8.126 23.623 -13.561 1.00 73.69 118 LEU A O 1
ATOM 866 N N . LYS A 1 119 ? -8.438 25.749 -12.896 1.00 71.00 119 LYS A N 1
ATOM 867 C CA . LYS A 1 119 ? -7.003 26.088 -12.836 1.00 71.00 119 LYS A CA 1
ATOM 868 C C . LYS A 1 119 ? -6.243 25.170 -11.877 1.00 71.00 119 LYS A C 1
ATOM 870 O O . LYS A 1 119 ? -5.188 24.656 -12.238 1.00 71.00 119 LYS A O 1
ATOM 875 N N . ILE A 1 120 ? -6.811 24.906 -10.698 1.00 66.69 120 ILE A N 1
ATOM 876 C CA . ILE A 1 120 ? -6.237 23.971 -9.723 1.00 66.69 120 ILE A CA 1
ATOM 877 C C . ILE A 1 120 ? -6.143 22.563 -10.329 1.00 66.69 120 ILE A C 1
ATOM 879 O O . ILE A 1 120 ? -5.065 21.976 -10.336 1.00 66.69 120 ILE A O 1
ATOM 883 N N . ARG A 1 121 ? -7.229 22.024 -10.901 1.00 68.06 121 ARG A N 1
ATOM 884 C CA . ARG A 1 121 ? -7.231 20.681 -11.520 1.00 68.06 121 ARG A CA 1
ATOM 885 C C . ARG A 1 121 ? -6.210 20.545 -12.654 1.00 68.06 121 ARG A C 1
ATOM 887 O O . ARG A 1 121 ? -5.545 19.512 -12.746 1.00 68.06 121 ARG A O 1
ATOM 894 N N . THR A 1 122 ? -6.065 21.572 -13.489 1.00 66.56 122 THR A N 1
ATOM 895 C CA . THR A 1 122 ? -5.050 21.604 -14.550 1.00 66.56 122 THR A CA 1
ATOM 896 C C . THR A 1 122 ? -3.642 21.559 -13.959 1.00 66.56 122 THR A C 1
ATOM 898 O O . THR A 1 122 ? -2.857 20.707 -14.365 1.00 66.56 122 THR A O 1
ATOM 901 N N . ALA A 1 123 ? -3.351 22.365 -12.932 1.00 62.28 123 ALA A N 1
ATOM 902 C CA . ALA A 1 123 ? -2.049 22.363 -12.262 1.00 62.28 123 ALA A CA 1
ATOM 903 C C . ALA A 1 123 ? -1.704 21.003 -11.618 1.00 62.28 123 ALA A C 1
ATOM 905 O O . ALA A 1 123 ? -0.566 20.543 -11.709 1.00 62.28 123 ALA A O 1
ATOM 906 N N . TRP A 1 124 ? -2.680 20.314 -11.013 1.00 63.00 124 TRP A N 1
ATOM 907 C CA . TRP A 1 124 ? -2.484 18.950 -10.495 1.00 63.00 124 TRP A CA 1
ATOM 908 C C . TRP A 1 124 ? -2.196 17.940 -11.608 1.00 63.00 124 TRP A C 1
ATOM 910 O O . TRP A 1 124 ? -1.293 17.118 -11.475 1.00 63.00 124 TRP A O 1
ATOM 920 N N . THR A 1 125 ? -2.909 18.036 -12.730 1.00 64.31 125 THR A N 1
ATOM 921 C CA . THR A 1 125 ? -2.692 17.153 -13.886 1.00 64.31 125 THR A CA 1
ATOM 922 C C . THR A 1 125 ? -1.299 17.359 -14.488 1.00 64.31 125 THR A C 1
ATOM 924 O O . THR A 1 125 ? -0.618 16.389 -14.817 1.00 64.31 125 THR A O 1
ATOM 927 N N . GLU A 1 126 ? -0.848 18.611 -14.600 1.00 64.25 126 GLU A N 1
ATOM 928 C CA . GLU A 1 126 ? 0.509 18.948 -15.043 1.00 64.25 126 GLU A CA 1
ATOM 929 C C . GLU A 1 126 ? 1.566 18.398 -14.082 1.00 64.25 126 GLU A C 1
ATOM 931 O O . GLU A 1 126 ? 2.536 17.778 -14.521 1.00 64.25 126 GLU A O 1
ATOM 936 N N . LYS A 1 127 ? 1.355 18.549 -12.771 1.00 64.25 127 LYS A N 1
ATOM 937 C CA . LYS A 1 127 ? 2.235 17.994 -11.739 1.00 64.25 127 LYS A CA 1
ATOM 938 C C . LYS A 1 127 ? 2.359 16.474 -11.869 1.00 64.25 127 LYS A C 1
ATOM 940 O O . LYS A 1 127 ? 3.476 15.966 -11.960 1.00 64.25 127 LYS A O 1
ATOM 945 N N . ASP A 1 128 ? 1.244 15.750 -11.919 1.00 61.25 128 ASP A N 1
ATOM 946 C CA . ASP A 1 128 ? 1.235 14.283 -12.001 1.00 61.25 128 ASP A CA 1
ATOM 947 C C . ASP A 1 128 ? 1.901 13.777 -13.285 1.00 61.25 128 ASP A C 1
ATOM 949 O O . ASP A 1 128 ? 2.677 12.816 -13.268 1.00 61.25 128 ASP A O 1
ATOM 953 N N . LEU A 1 129 ? 1.665 14.472 -14.397 1.00 65.81 129 LEU A N 1
ATOM 954 C CA . LEU A 1 129 ? 2.329 14.216 -15.666 1.00 65.81 129 LEU A CA 1
ATOM 955 C C . LEU A 1 129 ? 3.849 14.422 -15.567 1.00 65.81 129 LEU A C 1
ATOM 957 O O . LEU A 1 129 ? 4.605 13.564 -16.024 1.00 65.81 129 LEU A O 1
ATOM 961 N N . MET A 1 130 ? 4.312 15.511 -14.945 1.00 65.25 130 MET A N 1
ATOM 962 C CA . MET A 1 130 ? 5.744 15.746 -14.728 1.00 65.25 130 MET A CA 1
ATOM 963 C C . MET A 1 130 ? 6.367 14.665 -13.836 1.00 65.25 130 MET A C 1
ATOM 965 O O . MET A 1 130 ? 7.453 14.173 -14.146 1.00 65.25 130 MET A O 1
ATOM 969 N N . TYR A 1 131 ? 5.686 14.233 -12.770 1.00 65.94 131 TYR A N 1
ATOM 970 C CA . TYR A 1 131 ? 6.161 13.127 -11.929 1.00 65.94 131 TYR A CA 1
ATOM 971 C C . TYR A 1 131 ? 6.239 11.809 -12.699 1.00 65.94 131 TYR A C 1
ATOM 973 O O . TYR A 1 131 ? 7.237 11.096 -12.587 1.00 65.94 131 TYR A O 1
ATOM 981 N N . SER A 1 132 ? 5.233 11.502 -13.520 1.00 67.06 132 SER A N 1
ATOM 982 C CA . SER A 1 132 ? 5.236 10.317 -14.380 1.00 67.06 132 SER A CA 1
ATOM 983 C C . SER A 1 132 ? 6.409 10.339 -15.367 1.00 67.06 132 SER A C 1
ATOM 985 O O . SER A 1 132 ? 7.121 9.343 -15.504 1.00 67.06 132 SER A O 1
ATOM 987 N N . GLN A 1 133 ? 6.685 11.494 -15.981 1.00 74.62 133 GLN A N 1
ATOM 988 C CA . GLN A 1 133 ? 7.836 11.680 -16.869 1.00 74.62 133 GLN A CA 1
ATOM 989 C C . GLN A 1 133 ? 9.172 11.505 -16.137 1.00 74.62 133 GLN A C 1
ATOM 991 O O . GLN A 1 133 ? 10.080 10.869 -16.670 1.00 74.62 133 GLN A O 1
ATOM 996 N N . ILE A 1 134 ? 9.298 12.022 -14.911 1.00 72.88 134 ILE A N 1
ATOM 997 C CA . ILE A 1 134 ? 10.499 11.844 -14.082 1.00 72.88 134 ILE A CA 1
ATOM 998 C C . ILE A 1 134 ? 10.702 10.365 -13.735 1.00 72.88 134 ILE A C 1
ATOM 1000 O O . ILE A 1 134 ? 11.812 9.848 -13.855 1.00 72.88 134 ILE A O 1
ATOM 1004 N N . GLU A 1 135 ? 9.645 9.665 -13.328 1.00 75.31 135 GLU A N 1
ATOM 1005 C CA . GLU A 1 135 ? 9.717 8.244 -12.982 1.00 75.31 135 GLU A CA 1
ATOM 1006 C C . GLU A 1 135 ? 10.022 7.355 -14.195 1.00 75.31 135 GLU A C 1
ATOM 1008 O O . GLU A 1 135 ? 10.817 6.418 -14.083 1.00 75.31 135 GLU A O 1
ATOM 1013 N N . ALA A 1 136 ? 9.473 7.679 -15.369 1.00 77.81 136 ALA A N 1
ATOM 1014 C CA . ALA A 1 136 ? 9.830 7.029 -16.626 1.00 77.81 136 ALA A CA 1
ATOM 1015 C C . ALA A 1 136 ? 11.299 7.299 -17.001 1.00 77.81 136 ALA A C 1
ATOM 1017 O O . ALA A 1 136 ? 12.047 6.374 -17.313 1.00 77.81 136 ALA A O 1
ATOM 1018 N N . ALA A 1 137 ? 11.767 8.544 -16.890 1.00 80.38 137 ALA A N 1
ATOM 1019 C CA . ALA A 1 137 ? 13.152 8.912 -17.190 1.00 80.38 137 ALA A CA 1
ATOM 1020 C C . ALA A 1 137 ? 14.173 8.215 -16.268 1.00 80.38 137 ALA A C 1
ATOM 1022 O O . ALA A 1 137 ? 15.216 7.739 -16.720 1.00 80.38 137 ALA A O 1
ATOM 1023 N N . LYS A 1 138 ? 13.851 8.055 -14.976 1.00 83.06 138 LYS A N 1
ATOM 1024 C CA . LYS A 1 138 ? 14.674 7.272 -14.035 1.00 83.06 138 LYS A CA 1
ATOM 1025 C C . LYS A 1 138 ? 14.862 5.825 -14.504 1.00 83.06 138 LYS A C 1
ATOM 1027 O O . LYS A 1 138 ? 15.909 5.226 -14.276 1.00 83.06 138 LYS A O 1
ATOM 1032 N N . ARG A 1 139 ? 13.871 5.254 -15.178 1.00 90.38 139 ARG A N 1
ATOM 1033 C CA . ARG A 1 139 ? 13.871 3.856 -15.629 1.00 90.38 139 ARG A CA 1
ATOM 1034 C C . ARG A 1 139 ? 14.418 3.653 -17.036 1.00 90.38 139 ARG A C 1
ATOM 1036 O O . ARG A 1 139 ? 14.520 2.513 -17.475 1.00 90.38 139 ARG A O 1
ATOM 1043 N N . THR A 1 140 ? 14.788 4.725 -17.730 1.00 91.75 140 THR A N 1
ATOM 1044 C CA . THR A 1 140 ? 15.234 4.656 -19.123 1.00 91.75 140 THR A CA 1
ATOM 1045 C C . THR A 1 140 ? 16.733 4.902 -19.271 1.00 91.75 140 THR A C 1
ATOM 1047 O O . THR A 1 140 ? 17.376 5.658 -18.523 1.00 91.75 140 THR A O 1
ATOM 1050 N N . LEU A 1 141 ? 17.299 4.233 -20.271 1.00 92.25 141 LEU A N 1
ATOM 1051 C CA . LEU A 1 141 ? 18.639 4.432 -20.799 1.00 92.25 141 LEU A CA 1
ATOM 1052 C C . LEU A 1 141 ? 18.532 4.786 -22.282 1.00 92.25 141 LEU A C 1
ATOM 1054 O O . LEU A 1 141 ? 17.791 4.157 -23.034 1.00 92.25 141 LEU A O 1
ATOM 1058 N N . VAL A 1 142 ? 19.307 5.775 -22.711 1.00 91.88 142 VAL A N 1
ATOM 1059 C CA . VAL A 1 142 ? 19.498 6.089 -24.127 1.00 91.88 142 VAL A CA 1
ATOM 1060 C C . VAL A 1 142 ? 20.639 5.226 -24.643 1.00 91.88 142 VAL A C 1
ATOM 1062 O O . VAL A 1 142 ? 21.786 5.379 -24.212 1.00 91.88 142 VAL A O 1
ATOM 1065 N N . VAL A 1 143 ? 20.321 4.323 -25.565 1.00 92.50 143 VAL A N 1
ATOM 1066 C CA . VAL A 1 143 ? 21.281 3.459 -26.250 1.00 92.50 143 VAL A CA 1
ATOM 1067 C C . VAL A 1 143 ? 21.614 4.089 -27.598 1.00 92.50 143 VAL A C 1
ATOM 1069 O O . VAL A 1 143 ? 20.720 4.371 -28.392 1.00 92.50 143 VAL A O 1
ATOM 1072 N N . ARG A 1 144 ? 22.895 4.350 -27.856 1.00 90.44 144 ARG A N 1
ATOM 1073 C CA . ARG A 1 144 ? 23.371 5.046 -29.066 1.00 90.44 144 ARG A CA 1
ATOM 1074 C C . ARG A 1 144 ? 24.591 4.364 -29.676 1.00 90.44 144 ARG A C 1
ATOM 1076 O O . ARG A 1 144 ? 25.172 3.474 -29.056 1.00 90.44 144 ARG A O 1
ATOM 1083 N N . ASN A 1 145 ? 25.010 4.871 -30.837 1.00 90.75 145 ASN A N 1
ATOM 1084 C CA . ASN A 1 145 ? 26.105 4.354 -31.669 1.00 90.75 145 ASN A CA 1
ATOM 1085 C C . ASN A 1 145 ? 25.766 3.028 -32.367 1.00 90.75 145 ASN A C 1
ATOM 1087 O O . ASN A 1 145 ? 26.646 2.200 -32.594 1.00 90.75 145 ASN A O 1
ATOM 1091 N N . PHE A 1 146 ? 24.494 2.820 -32.711 1.00 90.06 146 PHE A N 1
ATOM 1092 C CA . PHE A 1 146 ? 24.141 1.748 -33.636 1.00 90.06 146 PHE A CA 1
ATOM 1093 C C . PHE A 1 146 ? 24.658 2.088 -35.043 1.00 90.06 146 PHE A C 1
ATOM 1095 O O . PHE A 1 146 ? 24.609 3.258 -35.422 1.00 90.06 146 PHE A O 1
ATOM 1102 N N . PRO A 1 147 ? 25.138 1.104 -35.822 1.00 89.62 147 PRO A N 1
ATOM 1103 C CA . PRO A 1 147 ? 25.433 1.317 -37.234 1.00 89.62 147 PRO A CA 1
ATOM 1104 C C . PRO A 1 147 ? 24.186 1.778 -38.004 1.00 89.62 147 PRO A C 1
ATOM 1106 O O . PRO A 1 147 ? 23.079 1.335 -37.705 1.00 89.62 147 PRO A O 1
ATOM 1109 N N . ASP A 1 148 ? 24.352 2.609 -39.034 1.00 87.81 148 ASP A N 1
ATOM 1110 C CA . ASP A 1 148 ? 23.212 3.149 -39.798 1.00 87.81 148 ASP A CA 1
ATOM 1111 C C . ASP A 1 148 ? 22.410 2.063 -40.536 1.00 87.81 148 ASP A C 1
ATOM 1113 O O . ASP A 1 148 ? 21.215 2.209 -40.777 1.00 87.81 148 ASP A O 1
ATOM 1117 N N . TRP A 1 149 ? 23.057 0.940 -40.858 1.00 88.94 149 TRP A N 1
ATOM 1118 C CA . TRP A 1 149 ? 22.434 -0.231 -41.480 1.00 88.94 149 TRP A CA 1
ATOM 1119 C C . TRP A 1 149 ? 21.710 -1.145 -40.476 1.00 88.94 149 TRP A C 1
ATOM 1121 O O . TRP A 1 149 ? 21.092 -2.127 -40.886 1.00 88.94 149 TRP A O 1
ATOM 1131 N N . ALA A 1 150 ? 21.782 -0.847 -39.175 1.00 91.69 150 ALA A N 1
ATOM 1132 C CA . ALA A 1 150 ? 21.222 -1.689 -38.131 1.00 91.69 150 ALA A CA 1
ATOM 1133 C C . ALA A 1 150 ? 19.701 -1.666 -38.119 1.00 91.69 150 ALA A C 1
ATOM 1135 O O . ALA A 1 150 ? 19.105 -0.619 -37.859 1.00 91.69 150 ALA A O 1
ATOM 1136 N N . THR A 1 151 ? 19.073 -2.825 -38.315 1.00 93.56 151 THR A N 1
ATOM 1137 C CA . THR A 1 151 ? 17.617 -2.963 -38.206 1.00 93.56 151 THR A CA 1
ATOM 1138 C C . THR A 1 151 ? 17.169 -2.946 -36.743 1.00 93.56 151 THR A C 1
ATOM 1140 O O . THR A 1 151 ? 17.962 -3.179 -35.835 1.00 93.56 151 THR A O 1
ATOM 1143 N N . ALA A 1 152 ? 15.881 -2.701 -36.478 1.00 92.38 152 ALA A N 1
ATOM 1144 C CA . ALA A 1 152 ? 15.360 -2.699 -35.108 1.00 92.38 152 ALA A CA 1
ATOM 1145 C C . ALA A 1 152 ? 15.591 -4.047 -34.395 1.00 92.38 152 ALA A C 1
ATOM 1147 O O . ALA A 1 152 ? 15.971 -4.053 -33.227 1.00 92.38 152 ALA A O 1
ATOM 1148 N N . ALA A 1 153 ? 15.451 -5.162 -35.123 1.00 93.56 153 ALA A N 1
ATOM 1149 C CA . ALA A 1 153 ? 15.693 -6.507 -34.602 1.00 93.56 153 ALA A CA 1
ATOM 1150 C C . ALA A 1 153 ? 17.172 -6.737 -34.252 1.00 93.56 153 ALA A C 1
ATOM 1152 O O . ALA A 1 153 ? 17.477 -7.308 -33.207 1.00 93.56 153 ALA A O 1
ATOM 1153 N N . ASP A 1 154 ? 18.096 -6.236 -35.078 1.00 92.75 154 ASP A N 1
ATOM 1154 C CA . ASP A 1 154 ? 19.524 -6.311 -34.768 1.00 92.75 154 ASP A CA 1
ATOM 1155 C C . ASP A 1 154 ? 19.875 -5.516 -33.495 1.00 92.75 154 ASP A C 1
ATOM 1157 O O . ASP A 1 154 ? 20.667 -5.963 -32.660 1.00 92.75 154 ASP A O 1
ATOM 1161 N N . ARG A 1 155 ? 19.274 -4.327 -33.321 1.00 93.50 155 ARG A N 1
ATOM 1162 C CA . ARG A 1 155 ? 19.475 -3.487 -32.127 1.00 93.50 155 ARG A CA 1
ATOM 1163 C C . ARG A 1 155 ? 18.948 -4.169 -30.869 1.00 93.50 155 ARG A C 1
ATOM 1165 O O . ARG A 1 155 ? 19.635 -4.162 -29.850 1.00 93.50 155 ARG A O 1
ATOM 1172 N N . GLU A 1 156 ? 17.759 -4.760 -30.954 1.00 93.88 156 GLU A N 1
ATOM 1173 C CA . GLU A 1 156 ? 17.123 -5.500 -29.864 1.00 93.88 156 GLU A CA 1
ATOM 1174 C C . GLU A 1 156 ? 17.963 -6.705 -29.442 1.00 93.88 156 GLU A C 1
ATOM 1176 O O . GLU A 1 156 ? 18.305 -6.819 -28.266 1.00 93.88 156 GLU A O 1
ATOM 1181 N N . LEU A 1 157 ? 18.399 -7.541 -30.392 1.00 93.19 157 LEU A N 1
ATOM 1182 C CA . LEU A 1 157 ? 19.254 -8.689 -30.087 1.00 93.19 157 LEU A CA 1
ATOM 1183 C C . LEU A 1 157 ? 20.612 -8.261 -29.517 1.00 93.19 157 LEU A C 1
ATOM 1185 O O . LEU A 1 157 ? 21.121 -8.881 -28.584 1.00 93.19 157 LEU A O 1
ATOM 1189 N N . THR A 1 158 ? 21.189 -7.175 -30.037 1.00 92.62 158 THR A N 1
ATOM 1190 C CA . THR A 1 158 ? 22.453 -6.638 -29.524 1.00 92.62 158 THR A CA 1
ATOM 1191 C C . THR A 1 158 ? 22.327 -6.187 -28.066 1.00 92.62 158 THR A C 1
ATOM 1193 O O . THR A 1 158 ? 23.207 -6.482 -27.258 1.00 92.62 158 THR A O 1
ATOM 1196 N N . VAL A 1 159 ? 21.227 -5.520 -27.697 1.00 93.00 159 VAL A N 1
ATOM 1197 C CA . VAL A 1 159 ? 20.954 -5.144 -26.300 1.00 93.00 159 VAL A CA 1
ATOM 1198 C C . VAL A 1 159 ? 20.649 -6.375 -25.441 1.00 93.00 159 VAL A C 1
ATOM 1200 O O . VAL A 1 159 ? 21.154 -6.461 -24.322 1.00 93.00 159 VAL A O 1
ATOM 1203 N N . ALA A 1 160 ? 19.902 -7.350 -25.964 1.00 93.56 160 ALA A N 1
ATOM 1204 C CA . ALA A 1 160 ? 19.575 -8.592 -25.267 1.00 93.56 160 ALA A CA 1
ATOM 1205 C C . ALA A 1 160 ? 20.828 -9.380 -24.863 1.00 93.56 160 ALA A C 1
ATOM 1207 O O . ALA A 1 160 ? 20.996 -9.739 -23.696 1.00 93.56 160 ALA A O 1
ATOM 1208 N N . GLU A 1 161 ? 21.731 -9.622 -25.815 1.00 92.19 161 GLU A N 1
ATOM 1209 C CA . GLU A 1 161 ? 22.972 -10.351 -25.552 1.00 92.19 161 GLU A CA 1
ATOM 1210 C C . GLU A 1 161 ? 23.918 -9.534 -24.666 1.00 92.19 161 GLU A C 1
ATOM 1212 O O . GLU A 1 161 ? 24.519 -10.098 -23.758 1.00 92.19 161 GLU A O 1
ATOM 1217 N N . ALA A 1 162 ? 23.971 -8.204 -24.818 1.00 90.81 162 ALA A N 1
ATOM 1218 C CA . ALA A 1 162 ? 24.723 -7.350 -23.899 1.00 90.81 162 ALA A CA 1
ATOM 1219 C C . ALA A 1 162 ? 24.219 -7.466 -22.450 1.00 90.81 162 ALA A C 1
ATOM 1221 O O . ALA A 1 162 ? 25.020 -7.606 -21.526 1.00 90.81 162 ALA A O 1
ATOM 1222 N N . LEU A 1 163 ? 22.903 -7.444 -22.225 1.00 92.56 163 LEU A N 1
ATOM 1223 C CA . LEU A 1 163 ? 22.326 -7.622 -20.890 1.00 92.56 163 LEU A CA 1
ATOM 1224 C C . LEU A 1 163 ? 22.619 -9.022 -20.342 1.00 92.56 163 LEU A C 1
ATOM 1226 O O . LEU A 1 163 ? 23.013 -9.165 -19.184 1.00 92.56 163 LEU A O 1
ATOM 1230 N N . LYS A 1 164 ? 22.493 -10.054 -21.176 1.00 93.00 164 LYS A N 1
ATOM 1231 C CA . LYS A 1 164 ? 22.762 -11.448 -20.810 1.00 93.00 164 LYS A CA 1
ATOM 1232 C C . LYS A 1 164 ? 24.228 -11.703 -20.453 1.00 93.00 164 LYS A C 1
ATOM 1234 O O . LYS A 1 164 ? 24.480 -12.290 -19.402 1.00 93.00 164 LYS A O 1
ATOM 1239 N N . GLU A 1 165 ? 25.180 -11.228 -21.259 1.00 90.38 165 GLU A N 1
ATOM 1240 C CA . GLU A 1 165 ? 26.628 -11.336 -20.998 1.00 90.38 165 GLU A CA 1
ATOM 1241 C C . GLU A 1 165 ? 27.026 -10.671 -19.669 1.00 90.38 165 GLU A C 1
ATOM 1243 O O . GLU A 1 165 ? 27.965 -11.112 -19.009 1.00 90.38 165 GLU A O 1
ATOM 1248 N N . ASN A 1 166 ? 26.278 -9.651 -19.241 1.00 88.75 166 ASN A N 1
ATOM 1249 C CA . ASN A 1 166 ? 26.514 -8.917 -17.999 1.00 88.75 166 ASN A CA 1
ATOM 1250 C C . ASN A 1 166 ? 25.654 -9.407 -16.815 1.00 88.75 166 ASN A C 1
ATOM 1252 O O . ASN A 1 166 ? 25.574 -8.734 -15.789 1.00 88.75 166 ASN A O 1
ATOM 1256 N N . GLY A 1 167 ? 25.018 -10.580 -16.929 1.00 92.44 167 GLY A N 1
ATOM 1257 C CA . GLY A 1 167 ? 24.269 -11.201 -15.833 1.00 92.44 167 GLY A CA 1
ATOM 1258 C C . GLY A 1 167 ? 22.867 -10.628 -15.603 1.00 92.44 167 GLY A C 1
ATOM 1259 O O . GLY A 1 167 ? 22.288 -10.860 -14.546 1.00 92.44 167 GLY A O 1
ATOM 1260 N N . PHE A 1 168 ? 22.297 -9.916 -16.577 1.00 93.75 168 PHE A N 1
ATOM 1261 C CA . PHE A 1 168 ? 20.937 -9.360 -16.537 1.00 93.75 168 PHE A CA 1
ATOM 1262 C C . PHE A 1 168 ? 19.950 -10.122 -17.431 1.00 93.75 168 PHE A C 1
ATOM 1264 O O . PHE A 1 168 ? 18.921 -9.578 -17.818 1.00 93.75 168 PHE A O 1
ATOM 1271 N N . ALA A 1 169 ? 20.223 -11.391 -17.749 1.00 90.19 169 ALA A N 1
ATOM 1272 C CA . ALA A 1 169 ? 19.349 -12.213 -18.596 1.00 90.19 169 ALA A CA 1
ATOM 1273 C C . ALA A 1 169 ? 17.921 -12.386 -18.033 1.00 90.19 169 ALA A C 1
ATOM 1275 O O . ALA A 1 169 ? 16.986 -12.622 -18.788 1.00 90.19 169 ALA A O 1
ATOM 1276 N N . TYR A 1 170 ? 17.763 -12.284 -16.709 1.00 88.94 170 TYR A N 1
ATOM 1277 C CA . TYR A 1 170 ? 16.480 -12.391 -16.005 1.00 88.94 170 TYR A CA 1
ATOM 1278 C C . TYR A 1 170 ? 15.754 -11.047 -15.849 1.00 88.94 170 TYR A C 1
ATOM 1280 O O . TYR A 1 170 ? 14.654 -11.009 -15.300 1.00 88.94 170 TYR A O 1
ATOM 1288 N N . LEU A 1 171 ? 16.386 -9.937 -16.242 1.00 92.81 171 LEU A N 1
ATOM 1289 C CA . LEU A 1 171 ? 15.792 -8.617 -16.108 1.00 92.81 171 LEU A CA 1
ATOM 1290 C C . LEU A 1 171 ? 14.700 -8.458 -17.170 1.00 92.81 171 LEU A C 1
ATOM 1292 O O . LEU A 1 171 ? 14.938 -8.732 -18.340 1.00 92.81 171 LEU A O 1
ATOM 1296 N N . GLU A 1 172 ? 13.516 -7.998 -16.778 1.00 93.31 172 GLU A N 1
ATOM 1297 C CA . GLU A 1 172 ? 12.497 -7.563 -17.735 1.00 93.31 172 GLU A CA 1
ATOM 1298 C C . GLU A 1 172 ? 12.930 -6.220 -18.334 1.00 93.31 172 GLU A C 1
ATOM 1300 O O . GLU A 1 172 ? 13.255 -5.292 -17.596 1.00 93.31 172 GLU A O 1
ATOM 1305 N N . TRP A 1 173 ? 12.979 -6.101 -19.656 1.00 95.94 173 TRP A N 1
ATOM 1306 C CA . TRP A 1 173 ? 13.360 -4.863 -20.332 1.00 95.94 173 TRP A CA 1
ATOM 1307 C C . TRP A 1 173 ? 12.607 -4.719 -21.654 1.00 95.94 173 TRP A C 1
ATOM 1309 O O . TRP A 1 173 ? 12.179 -5.710 -22.239 1.00 95.94 173 TRP A O 1
ATOM 1319 N N . ASP A 1 174 ? 12.464 -3.478 -22.116 1.00 94.88 174 ASP A N 1
ATOM 1320 C CA . ASP A 1 174 ? 11.924 -3.145 -23.438 1.00 94.88 174 ASP A CA 1
ATOM 1321 C C . ASP A 1 174 ? 12.880 -2.198 -24.164 1.00 94.88 174 ASP A C 1
ATOM 1323 O O . ASP A 1 174 ? 13.438 -1.283 -23.550 1.00 94.88 174 ASP A O 1
ATOM 1327 N N . LEU A 1 175 ? 13.068 -2.406 -25.467 1.00 94.75 175 LEU A N 1
ATOM 1328 C CA . LEU A 1 175 ? 13.861 -1.523 -26.315 1.00 94.75 175 LEU A CA 1
ATOM 1329 C C . LEU A 1 175 ? 12.984 -0.918 -27.407 1.00 94.75 175 LEU A C 1
ATOM 1331 O O . LEU A 1 175 ? 12.665 -1.548 -28.415 1.00 94.75 175 LEU A O 1
ATOM 1335 N N . THR A 1 176 ? 12.685 0.367 -27.268 1.00 93.56 176 THR A N 1
ATOM 1336 C CA . THR A 1 176 ? 11.946 1.106 -28.286 1.00 93.56 176 THR A CA 1
ATOM 1337 C C . THR A 1 176 ? 12.906 1.817 -29.239 1.00 93.56 176 THR A C 1
ATOM 1339 O O . THR A 1 176 ? 13.664 2.706 -28.846 1.00 93.56 176 THR A O 1
ATOM 1342 N N . THR A 1 177 ? 12.849 1.451 -30.523 1.00 92.31 177 THR A N 1
ATOM 1343 C CA . THR A 1 177 ? 13.571 2.135 -31.608 1.00 92.31 177 THR A CA 1
ATOM 1344 C C . THR A 1 177 ? 12.583 2.907 -32.477 1.00 92.31 177 THR A C 1
ATOM 1346 O O . THR A 1 177 ? 11.659 2.325 -33.039 1.00 92.31 177 THR A O 1
ATOM 1349 N N . THR A 1 178 ? 12.772 4.222 -32.600 1.00 88.75 178 THR A N 1
ATOM 1350 C CA . THR A 1 178 ? 11.879 5.083 -33.395 1.00 88.75 178 THR A CA 1
ATOM 1351 C C . THR A 1 178 ? 12.275 5.064 -34.868 1.00 88.75 178 THR A C 1
ATOM 1353 O O . THR A 1 178 ? 13.461 5.103 -35.188 1.00 88.75 178 THR A O 1
ATOM 1356 N N . THR A 1 179 ? 11.290 5.033 -35.767 1.00 88.94 179 THR A N 1
ATOM 1357 C CA . THR A 1 179 ? 11.500 5.262 -37.205 1.00 88.94 179 THR A CA 1
ATOM 1358 C C . THR A 1 179 ? 11.217 6.729 -37.515 1.00 88.94 179 THR A C 1
ATOM 1360 O O . THR A 1 179 ? 10.181 7.250 -37.117 1.00 88.94 179 THR A O 1
ATOM 1363 N N . MET A 1 180 ? 12.135 7.388 -38.206 1.00 82.56 180 MET A N 1
ATOM 1364 C CA . MET A 1 180 ? 12.027 8.761 -38.685 1.00 82.56 180 MET A CA 1
ATOM 1365 C C . MET A 1 180 ? 11.801 8.760 -40.195 1.00 82.56 180 MET A C 1
ATOM 1367 O O . MET A 1 180 ? 12.245 7.846 -40.886 1.00 82.56 180 MET A O 1
ATOM 1371 N N . GLU A 1 181 ? 11.121 9.780 -40.707 1.00 86.56 181 GLU A N 1
ATOM 1372 C CA . GLU A 1 181 ? 10.937 10.003 -42.140 1.00 86.56 181 GLU A CA 1
ATOM 1373 C C . GLU A 1 181 ? 11.777 11.214 -42.551 1.00 86.56 181 GLU A C 1
ATOM 1375 O O . GLU A 1 181 ? 11.653 12.288 -41.965 1.00 86.56 181 GLU A O 1
ATOM 1380 N N . GLY A 1 182 ? 12.704 11.012 -43.488 1.00 82.75 182 GLY A N 1
ATOM 1381 C CA . GLY A 1 182 ? 13.541 12.077 -44.029 1.00 82.75 182 GLY A CA 1
ATOM 1382 C C . GLY A 1 182 ? 12.775 12.972 -44.998 1.00 82.75 182 GLY A C 1
ATOM 1383 O O . GLY A 1 182 ? 11.691 12.629 -45.463 1.00 82.75 182 GLY A O 1
ATOM 1384 N N . ASN A 1 183 ? 13.378 14.104 -45.366 1.00 78.56 183 ASN A N 1
ATOM 1385 C CA . ASN A 1 183 ? 12.791 15.042 -46.333 1.00 78.56 183 ASN A CA 1
ATOM 1386 C C . ASN A 1 183 ? 12.554 14.416 -47.722 1.00 78.56 183 ASN A C 1
ATOM 1388 O O . ASN A 1 183 ? 11.762 14.935 -48.499 1.00 78.56 183 ASN A O 1
ATOM 1392 N N . ASP A 1 184 ? 13.235 13.312 -48.044 1.00 88.38 184 ASP A N 1
ATOM 1393 C CA . ASP A 1 184 ? 13.045 12.533 -49.272 1.00 88.38 184 ASP A CA 1
ATOM 1394 C C . ASP A 1 184 ? 11.952 11.450 -49.146 1.00 88.38 184 ASP A C 1
ATOM 1396 O O . ASP A 1 184 ? 11.812 10.609 -50.034 1.00 88.38 184 ASP A O 1
ATOM 1400 N N . GLY A 1 185 ? 11.201 11.441 -48.038 1.00 88.81 185 GLY A N 1
ATOM 1401 C CA . GLY A 1 185 ? 10.174 10.445 -47.724 1.00 88.81 185 GLY A CA 1
ATOM 1402 C C . GLY A 1 185 ? 10.736 9.078 -47.325 1.00 88.81 185 GLY A C 1
ATOM 1403 O O . GLY A 1 185 ? 9.973 8.141 -47.072 1.00 88.81 185 GLY A O 1
ATOM 1404 N N . LYS A 1 186 ? 12.067 8.909 -47.263 1.00 89.56 186 LYS A N 1
ATOM 1405 C CA . LYS A 1 186 ? 12.654 7.637 -46.837 1.00 89.56 186 LYS A CA 1
ATOM 1406 C C . LYS A 1 186 ? 12.562 7.494 -45.331 1.00 89.56 186 LYS A C 1
ATOM 1408 O O . LYS A 1 186 ? 12.967 8.369 -44.567 1.00 89.56 186 LYS A O 1
ATOM 1413 N N . LYS A 1 187 ? 12.081 6.329 -44.906 1.00 88.56 187 LYS A N 1
ATOM 1414 C CA . LYS A 1 187 ? 12.038 5.943 -43.500 1.00 88.56 187 LYS A CA 1
ATOM 1415 C C . LYS A 1 187 ? 13.377 5.345 -43.081 1.00 88.56 187 LYS A C 1
ATOM 1417 O O . LYS A 1 187 ? 13.846 4.394 -43.701 1.00 88.56 187 LYS A O 1
ATOM 1422 N N . PHE A 1 188 ? 13.975 5.881 -42.025 1.00 89.62 188 PHE A N 1
ATOM 1423 C CA . PHE A 1 188 ? 15.203 5.375 -41.413 1.00 89.62 188 PHE A CA 1
ATOM 1424 C C . PHE A 1 188 ? 15.033 5.282 -39.895 1.00 89.62 188 PHE A C 1
ATOM 1426 O O . PHE A 1 188 ? 14.181 5.946 -39.314 1.00 89.62 188 PHE A O 1
ATOM 1433 N N . LEU A 1 189 ? 15.808 4.435 -39.220 1.00 91.44 189 LEU A N 1
ATOM 1434 C CA . LEU A 1 189 ? 15.736 4.334 -37.761 1.00 91.44 189 LEU A CA 1
ATOM 1435 C C . LEU A 1 189 ? 16.503 5.488 -37.118 1.00 91.44 189 LEU A C 1
ATOM 1437 O O . LEU A 1 189 ? 17.608 5.815 -37.546 1.00 91.44 189 LEU A O 1
ATOM 1441 N N . ALA A 1 190 ? 15.946 6.072 -36.058 1.00 89.06 190 ALA A N 1
ATOM 1442 C CA . ALA A 1 190 ? 16.616 7.096 -35.267 1.00 89.06 190 ALA A CA 1
ATOM 1443 C C . ALA A 1 190 ? 18.009 6.603 -34.822 1.00 89.06 190 ALA A C 1
ATOM 1445 O O . ALA A 1 190 ? 18.187 5.408 -34.574 1.00 89.06 190 ALA A O 1
ATOM 1446 N N . PRO A 1 191 ? 19.010 7.482 -34.653 1.00 88.25 191 PRO A N 1
ATOM 1447 C CA . PRO A 1 191 ? 20.361 7.080 -34.234 1.00 88.25 191 PRO A CA 1
ATOM 1448 C C . PRO A 1 191 ? 20.426 6.559 -32.784 1.00 88.25 191 PRO A C 1
ATOM 1450 O O . PRO A 1 191 ? 21.474 6.101 -32.320 1.00 88.25 191 PRO A O 1
ATOM 1453 N N . ILE A 1 192 ? 19.306 6.636 -32.059 1.00 91.31 192 ILE A N 1
ATOM 1454 C CA . ILE A 1 192 ? 19.155 6.206 -30.674 1.00 91.31 192 ILE A CA 1
ATOM 1455 C C . ILE A 1 192 ? 18.000 5.214 -30.523 1.00 91.31 192 ILE A C 1
ATOM 1457 O O . ILE A 1 192 ? 17.050 5.210 -31.309 1.00 91.31 192 ILE A O 1
ATOM 1461 N N . SER A 1 193 ? 18.076 4.423 -29.461 1.00 93.88 193 SER A N 1
ATOM 1462 C CA . SER A 1 193 ? 17.012 3.543 -28.982 1.00 93.88 193 SER A CA 1
ATOM 1463 C C . SER A 1 193 ? 16.828 3.777 -27.479 1.00 93.88 193 SER A C 1
ATOM 1465 O O . SER A 1 193 ? 17.792 4.101 -26.782 1.00 93.88 193 SER A O 1
ATOM 1467 N N . ILE A 1 194 ? 15.607 3.634 -26.970 1.00 93.94 194 ILE A N 1
ATOM 1468 C CA . ILE A 1 194 ? 15.292 3.819 -25.548 1.00 93.94 194 ILE A CA 1
ATOM 1469 C C . ILE A 1 194 ? 15.134 2.451 -24.898 1.00 93.94 194 ILE A C 1
ATOM 1471 O O . ILE A 1 194 ? 14.216 1.712 -25.238 1.00 93.94 194 ILE A O 1
ATOM 1475 N N . LEU A 1 195 ? 16.037 2.126 -23.976 1.00 94.50 195 LEU A N 1
ATOM 1476 C CA . LEU A 1 195 ? 15.977 0.920 -23.157 1.00 94.50 195 LEU A CA 1
ATOM 1477 C C . LEU A 1 195 ? 15.266 1.247 -21.844 1.00 94.50 195 LEU A C 1
ATOM 1479 O O . LEU A 1 195 ? 15.781 2.031 -21.047 1.00 94.50 195 LEU A O 1
ATOM 1483 N N . THR A 1 196 ? 14.111 0.639 -21.607 1.00 94.31 196 THR A N 1
ATOM 1484 C CA . THR A 1 196 ? 13.340 0.778 -20.368 1.00 94.31 196 THR A CA 1
ATOM 1485 C C . THR A 1 196 ? 13.548 -0.453 -19.497 1.00 94.31 196 THR A C 1
ATOM 1487 O O . THR A 1 196 ? 13.397 -1.578 -19.965 1.00 94.31 196 THR A O 1
ATOM 1490 N N . VAL A 1 197 ? 13.880 -0.245 -18.222 1.00 94.31 197 VAL A N 1
ATOM 1491 C CA . VAL A 1 197 ? 14.044 -1.311 -17.220 1.00 94.31 197 VAL A CA 1
ATOM 1492 C C . VAL A 1 197 ? 13.101 -1.085 -16.027 1.00 94.31 197 VAL A C 1
ATOM 1494 O O . VAL A 1 197 ? 12.623 0.030 -15.822 1.00 94.31 197 VAL A O 1
ATOM 1497 N N . PRO A 1 198 ? 12.811 -2.092 -15.183 1.00 89.00 198 PRO A N 1
ATOM 1498 C CA . PRO A 1 198 ? 11.658 -2.038 -14.283 1.00 89.00 198 PRO A CA 1
ATOM 1499 C C . PRO A 1 198 ? 11.847 -1.051 -13.127 1.00 89.00 198 PRO A C 1
ATOM 1501 O O . PRO A 1 198 ? 10.876 -0.515 -12.588 1.00 89.00 198 PRO A O 1
ATOM 1504 N N . THR A 1 199 ? 13.101 -0.797 -12.733 1.00 88.62 199 THR A N 1
ATOM 1505 C CA . THR A 1 199 ? 13.445 0.032 -11.573 1.00 88.62 199 THR A CA 1
ATOM 1506 C C . THR A 1 199 ? 14.660 0.923 -11.832 1.00 88.62 199 THR A C 1
ATOM 1508 O O . THR A 1 199 ? 15.554 0.586 -12.607 1.00 88.62 199 THR A O 1
ATOM 1511 N N . TYR A 1 200 ? 14.735 2.049 -11.115 1.00 88.12 200 TYR A N 1
ATOM 1512 C CA . TYR A 1 200 ? 15.903 2.941 -11.120 1.00 88.12 200 TYR A CA 1
ATOM 1513 C C . TYR A 1 200 ? 17.193 2.225 -10.678 1.00 88.12 200 TYR A C 1
ATOM 1515 O O . TYR A 1 200 ? 18.265 2.448 -11.236 1.00 88.12 200 TYR A O 1
ATOM 1523 N N . ALA A 1 201 ? 17.089 1.310 -9.708 1.00 86.44 201 ALA A N 1
ATOM 1524 C CA . ALA A 1 201 ? 18.222 0.510 -9.250 1.00 86.44 201 ALA A CA 1
ATOM 1525 C C . ALA A 1 201 ? 18.740 -0.432 -10.350 1.00 86.44 201 ALA A C 1
ATOM 1527 O O . ALA A 1 201 ? 19.949 -0.519 -10.559 1.00 86.44 201 ALA A O 1
ATOM 1528 N N . ALA A 1 202 ? 17.838 -1.092 -11.089 1.00 88.25 202 ALA A N 1
ATOM 1529 C CA . ALA A 1 202 ? 18.214 -1.900 -12.248 1.00 88.25 202 ALA A CA 1
ATOM 1530 C C . ALA A 1 202 ? 18.880 -1.040 -13.327 1.00 88.25 202 ALA A C 1
ATOM 1532 O O . ALA A 1 202 ? 19.903 -1.434 -13.875 1.00 88.25 202 ALA A O 1
ATOM 1533 N N . ARG A 1 203 ? 18.361 0.168 -13.566 1.00 93.44 203 ARG A N 1
ATOM 1534 C CA . ARG A 1 203 ? 18.920 1.122 -14.530 1.00 93.44 203 ARG A CA 1
ATOM 1535 C C . ARG A 1 203 ? 20.358 1.509 -14.200 1.00 93.44 203 ARG A C 1
ATOM 1537 O O . ARG A 1 203 ? 21.204 1.473 -15.088 1.00 93.44 203 ARG A O 1
ATOM 1544 N N . ASN A 1 204 ? 20.651 1.826 -12.940 1.00 88.50 204 ASN A N 1
ATOM 1545 C CA . ASN A 1 204 ? 22.015 2.151 -12.515 1.00 88.50 204 ASN A CA 1
ATOM 1546 C C . ASN A 1 204 ? 22.949 0.938 -12.607 1.00 88.50 204 ASN A C 1
ATOM 1548 O O . ASN A 1 204 ? 24.053 1.077 -13.117 1.00 88.50 204 ASN A O 1
ATOM 1552 N N . LYS A 1 205 ? 22.490 -0.263 -12.222 1.00 89.81 205 LYS A N 1
ATOM 1553 C CA . LYS A 1 205 ? 23.279 -1.497 -12.390 1.00 89.81 205 LYS A CA 1
ATOM 1554 C C . LYS A 1 205 ? 23.597 -1.778 -13.861 1.00 89.81 205 LYS A C 1
ATOM 1556 O O . LYS A 1 205 ? 24.751 -2.004 -14.201 1.00 89.81 205 LYS A O 1
ATOM 1561 N N . VAL A 1 206 ? 22.598 -1.705 -14.743 1.00 90.62 206 VAL A N 1
ATOM 1562 C CA . VAL A 1 206 ? 22.790 -1.881 -16.191 1.00 90.62 206 VAL A CA 1
ATOM 1563 C C . VAL A 1 206 ? 23.754 -0.829 -16.732 1.00 90.62 206 VAL A C 1
ATOM 1565 O O . VAL A 1 206 ? 24.660 -1.170 -17.483 1.00 90.62 206 VAL A O 1
ATOM 1568 N N . MET A 1 207 ? 23.609 0.433 -16.329 1.00 89.12 207 MET A N 1
ATOM 1569 C CA . MET A 1 207 ? 24.518 1.503 -16.731 1.00 89.12 207 MET A CA 1
ATOM 1570 C C . MET A 1 207 ? 25.957 1.221 -16.282 1.00 89.12 207 MET A C 1
ATOM 1572 O O . MET A 1 207 ? 26.865 1.266 -17.107 1.00 89.12 207 MET A O 1
ATOM 1576 N N . ASP A 1 208 ? 26.181 0.893 -15.013 1.00 86.00 208 ASP A N 1
ATOM 1577 C CA . ASP A 1 208 ? 27.524 0.680 -14.468 1.00 86.00 208 ASP A CA 1
ATOM 1578 C C . ASP A 1 208 ? 28.219 -0.525 -15.109 1.00 86.00 208 ASP A C 1
ATOM 1580 O O . ASP A 1 208 ? 29.402 -0.457 -15.446 1.00 86.00 208 ASP A O 1
ATOM 1584 N N . THR A 1 209 ? 27.478 -1.610 -15.337 1.00 87.31 209 THR A N 1
ATOM 1585 C CA . THR A 1 209 ? 28.031 -2.855 -15.877 1.00 87.31 209 THR A CA 1
ATOM 1586 C C . THR A 1 209 ? 28.137 -2.830 -17.409 1.00 87.31 209 THR A C 1
ATOM 1588 O O . THR A 1 209 ? 29.166 -3.212 -17.961 1.00 87.31 209 THR A O 1
ATOM 1591 N N . CYS A 1 210 ? 27.127 -2.317 -18.121 1.00 82.69 210 CYS A N 1
ATOM 1592 C CA . CYS A 1 210 ? 27.077 -2.366 -19.589 1.00 82.69 210 CYS A CA 1
ATOM 1593 C C . CYS A 1 210 ? 27.743 -1.160 -20.272 1.00 82.69 210 CYS A C 1
ATOM 1595 O O . CYS A 1 210 ? 28.110 -1.261 -21.443 1.00 82.69 210 CYS A O 1
ATOM 1597 N N . SER A 1 211 ? 27.967 -0.033 -19.575 1.00 70.56 211 SER A N 1
ATOM 1598 C CA . SER A 1 211 ? 28.616 1.160 -20.163 1.00 70.56 211 SER A CA 1
ATOM 1599 C C . SER A 1 211 ? 30.048 0.923 -20.655 1.00 70.56 211 SER A C 1
ATOM 1601 O O . SER A 1 211 ? 30.573 1.743 -21.412 1.00 70.56 211 SER A O 1
ATOM 1603 N N . ARG A 1 212 ? 30.674 -0.187 -20.245 1.00 67.31 212 ARG A N 1
ATOM 1604 C CA . ARG A 1 212 ? 32.053 -0.559 -20.589 1.00 67.31 212 ARG A CA 1
ATOM 1605 C C . ARG A 1 212 ? 32.162 -1.786 -21.505 1.00 67.31 212 ARG A C 1
ATOM 1607 O O . ARG A 1 212 ? 33.272 -2.100 -21.921 1.00 67.31 212 ARG A O 1
ATOM 1614 N N . ALA A 1 213 ? 31.058 -2.478 -21.807 1.00 56.81 213 ALA A N 1
ATOM 1615 C CA . ALA A 1 213 ? 31.108 -3.871 -22.273 1.00 56.81 213 ALA A CA 1
ATOM 1616 C C . ALA A 1 213 ? 30.749 -4.102 -23.756 1.00 56.81 213 ALA A C 1
ATOM 1618 O O . ALA A 1 213 ? 31.157 -5.112 -24.328 1.00 56.81 213 ALA A O 1
ATOM 1619 N N . VAL A 1 214 ? 30.008 -3.206 -24.417 1.00 59.97 214 VAL A N 1
ATOM 1620 C CA . VAL A 1 214 ? 29.367 -3.558 -25.701 1.00 59.97 214 VAL A CA 1
ATOM 1621 C C . VAL A 1 214 ? 30.205 -3.141 -26.917 1.00 59.97 214 VAL A C 1
ATOM 1623 O O . VAL A 1 214 ? 30.048 -2.049 -27.464 1.00 59.97 214 VAL A O 1
ATOM 1626 N N . VAL A 1 215 ? 31.095 -4.041 -27.351 1.00 59.00 215 VAL A N 1
ATOM 1627 C CA . VAL A 1 215 ? 31.903 -3.915 -28.592 1.00 59.00 215 VAL A CA 1
ATOM 1628 C C . VAL A 1 215 ? 31.376 -4.822 -29.723 1.00 59.00 215 VAL A C 1
ATOM 1630 O O . VAL A 1 215 ? 31.833 -4.763 -30.863 1.00 59.00 215 VAL A O 1
ATOM 1633 N N . ARG A 1 216 ? 30.401 -5.685 -29.423 1.00 77.44 216 ARG A N 1
ATOM 1634 C CA . ARG A 1 216 ? 29.880 -6.706 -30.341 1.00 77.44 216 ARG A CA 1
ATOM 1635 C C . ARG A 1 216 ? 28.476 -6.343 -30.800 1.00 77.44 216 ARG A C 1
ATOM 1637 O O . ARG A 1 216 ? 27.666 -5.882 -30.003 1.00 77.44 216 ARG A O 1
ATOM 1644 N N . TYR A 1 217 ? 28.209 -6.569 -32.079 1.00 82.88 217 TYR A N 1
ATOM 1645 C CA . TYR A 1 217 ? 26.921 -6.334 -32.714 1.00 82.88 217 TYR A CA 1
ATOM 1646 C C . TYR A 1 217 ? 26.409 -7.641 -33.322 1.00 82.88 217 TYR A C 1
ATOM 1648 O O . TYR A 1 217 ? 27.199 -8.395 -33.891 1.00 82.88 217 TYR A O 1
ATOM 1656 N N . TRP A 1 218 ? 25.107 -7.903 -33.236 1.00 84.56 218 TRP A N 1
ATOM 1657 C CA . TRP A 1 218 ? 24.484 -9.079 -33.847 1.00 84.56 218 TRP A CA 1
ATOM 1658 C C . TRP A 1 218 ? 23.668 -8.688 -35.075 1.00 84.56 218 TRP A C 1
ATOM 1660 O O . TRP A 1 218 ? 22.828 -7.800 -34.993 1.00 84.56 218 TRP A O 1
ATOM 1670 N N . HIS A 1 219 ? 23.923 -9.350 -36.203 1.00 87.19 219 HIS A N 1
ATOM 1671 C CA . HIS A 1 219 ? 23.275 -9.082 -37.484 1.00 87.19 219 HIS A CA 1
ATOM 1672 C C . HIS A 1 219 ? 22.544 -10.317 -38.017 1.00 87.19 219 HIS A C 1
ATOM 1674 O O . HIS A 1 219 ? 23.117 -11.410 -38.029 1.00 87.19 219 HIS A O 1
ATOM 1680 N N . GLU A 1 220 ? 21.305 -10.152 -38.477 1.00 87.81 220 GLU A N 1
ATOM 1681 C CA . GLU A 1 220 ? 20.570 -11.206 -39.184 1.00 87.81 220 GLU A CA 1
ATOM 1682 C C . GLU A 1 220 ? 21.130 -11.386 -40.606 1.00 87.81 220 GLU A C 1
ATOM 1684 O O . GLU A 1 220 ? 21.026 -10.486 -41.440 1.00 87.81 220 GLU A O 1
ATOM 1689 N N . ILE A 1 221 ? 21.701 -12.559 -40.907 1.00 86.56 221 ILE A N 1
ATOM 1690 C CA . ILE A 1 221 ? 22.151 -12.890 -42.266 1.00 86.56 221 ILE A CA 1
ATOM 1691 C C . ILE A 1 221 ? 20.915 -13.174 -43.118 1.00 86.56 221 ILE A C 1
ATOM 1693 O O . ILE A 1 221 ? 20.192 -14.140 -42.870 1.00 86.56 221 ILE A O 1
ATOM 1697 N N . LYS A 1 222 ? 20.688 -12.371 -44.159 1.00 85.12 222 LYS A N 1
ATOM 1698 C CA . LYS A 1 222 ? 19.648 -12.663 -45.152 1.00 85.12 222 LYS A CA 1
ATOM 1699 C C . LYS A 1 222 ? 20.127 -13.782 -46.080 1.00 85.12 222 LYS A C 1
ATOM 1701 O O . LYS A 1 222 ? 21.212 -13.685 -46.656 1.00 85.12 222 LYS A O 1
ATOM 1706 N N . GLU A 1 223 ? 19.321 -14.835 -46.233 1.00 74.12 223 GLU A N 1
ATOM 1707 C CA . GLU A 1 223 ? 19.556 -15.901 -47.218 1.00 74.12 223 GLU A CA 1
ATOM 1708 C C . GLU A 1 223 ? 19.710 -15.268 -48.613 1.00 74.12 223 GLU A C 1
ATOM 1710 O O . GLU A 1 223 ? 18.765 -14.706 -49.163 1.00 74.12 223 GLU A O 1
ATOM 1715 N N . GLY A 1 224 ? 20.936 -15.282 -49.142 1.00 73.69 224 GLY A N 1
ATOM 1716 C CA . GLY A 1 224 ? 21.318 -14.595 -50.382 1.00 73.69 224 GLY A CA 1
ATOM 1717 C C . GLY A 1 224 ? 22.585 -13.739 -50.270 1.00 73.69 224 GLY A C 1
ATOM 1718 O O . GLY A 1 224 ? 23.227 -13.485 -51.284 1.00 73.69 224 GLY A O 1
ATOM 1719 N N . GLU A 1 225 ? 22.995 -13.352 -49.056 1.00 68.25 225 GLU A N 1
ATOM 1720 C CA . GLU A 1 225 ? 24.269 -12.648 -48.808 1.00 68.25 225 GLU A CA 1
ATOM 1721 C C . GLU A 1 225 ? 25.421 -13.584 -48.396 1.00 68.25 225 GLU A C 1
ATOM 1723 O O . GLU A 1 225 ? 26.546 -13.134 -48.156 1.00 68.25 225 GLU A O 1
ATOM 1728 N N . GLU A 1 226 ? 25.181 -14.899 -48.330 1.00 60.19 226 GLU A N 1
ATOM 1729 C CA . GLU A 1 226 ? 26.250 -15.861 -48.068 1.00 60.19 226 GLU A CA 1
ATOM 1730 C C . GLU A 1 226 ? 27.260 -15.835 -49.225 1.00 60.19 226 GLU A C 1
ATOM 1732 O O . GLU A 1 226 ? 26.957 -16.214 -50.357 1.00 60.19 226 GLU A O 1
ATOM 1737 N N . LYS A 1 227 ? 28.486 -15.372 -48.939 1.00 62.16 227 LYS A N 1
ATOM 1738 C CA . LYS A 1 227 ? 29.609 -15.466 -49.881 1.00 62.16 227 LYS A CA 1
ATOM 1739 C C . LYS A 1 227 ? 29.713 -16.913 -50.384 1.00 62.16 227 LYS A C 1
ATOM 1741 O O . LYS A 1 227 ? 29.683 -17.816 -49.544 1.00 62.16 227 LYS A O 1
ATOM 1746 N N . PRO A 1 228 ? 29.877 -17.146 -51.700 1.00 55.69 228 PRO A N 1
ATOM 1747 C CA . PRO A 1 228 ? 29.935 -18.491 -52.259 1.00 55.69 228 PRO A CA 1
ATOM 1748 C C . PRO A 1 228 ? 31.078 -19.267 -51.597 1.00 55.69 228 PRO A C 1
ATOM 1750 O O . PRO A 1 228 ? 32.251 -18.963 -51.813 1.00 55.69 228 PRO A O 1
ATOM 1753 N N . LYS A 1 229 ? 30.732 -20.229 -50.735 1.00 59.72 229 LYS A N 1
ATOM 1754 C CA . LYS A 1 229 ? 31.687 -21.172 -50.150 1.00 59.72 229 LYS A CA 1
ATOM 1755 C C . LYS A 1 229 ? 31.854 -22.346 -51.108 1.00 59.72 229 LYS A C 1
ATOM 1757 O O . LYS A 1 229 ? 30.872 -22.896 -51.598 1.00 59.72 229 LYS A O 1
ATOM 1762 N N . GLU A 1 230 ? 33.115 -22.667 -51.381 1.00 55.72 230 GLU A N 1
ATOM 1763 C CA . GLU A 1 230 ? 33.562 -23.729 -52.279 1.00 55.72 230 GLU A CA 1
ATOM 1764 C C . GLU A 1 230 ? 32.863 -25.070 -52.012 1.00 55.72 230 GLU A C 1
ATOM 1766 O O . GLU A 1 230 ? 32.620 -25.465 -50.871 1.00 55.72 230 GLU A O 1
ATOM 1771 N N . ALA A 1 231 ? 32.531 -25.741 -53.114 1.00 58.44 231 ALA A N 1
ATOM 1772 C CA . ALA A 1 231 ? 31.685 -26.919 -53.193 1.00 58.44 231 ALA A CA 1
ATOM 1773 C C . ALA A 1 231 ? 32.208 -28.123 -52.388 1.00 58.44 231 ALA A C 1
ATOM 1775 O O . ALA A 1 231 ? 33.343 -28.560 -52.574 1.00 58.44 231 ALA A O 1
ATOM 1776 N N . ALA A 1 232 ? 31.328 -28.738 -51.592 1.00 45.09 232 ALA A N 1
ATOM 1777 C CA . ALA A 1 232 ? 31.496 -30.100 -51.092 1.00 45.09 232 ALA A CA 1
ATOM 1778 C C . ALA A 1 232 ? 30.151 -30.854 -51.079 1.00 45.09 232 ALA A C 1
ATOM 1780 O O . ALA A 1 232 ? 29.083 -30.257 -50.992 1.00 45.09 232 ALA A O 1
ATOM 1781 N N . GLN A 1 233 ? 30.264 -32.171 -51.253 1.00 50.31 233 GLN A N 1
ATOM 1782 C CA . GLN A 1 233 ? 29.370 -33.117 -51.937 1.00 50.31 233 GLN A CA 1
ATOM 1783 C C . GLN A 1 233 ? 28.006 -33.448 -51.292 1.00 50.31 233 GLN A C 1
ATOM 1785 O O . GLN A 1 233 ? 27.822 -33.255 -50.091 1.00 50.31 233 GLN A O 1
ATOM 1790 N N . PRO A 1 234 ? 27.064 -34.014 -52.085 1.00 56.72 234 PRO A N 1
ATOM 1791 C CA . PRO A 1 234 ? 25.697 -34.290 -51.661 1.00 56.72 234 PRO A CA 1
ATOM 1792 C C . PRO A 1 234 ? 25.560 -35.687 -51.043 1.00 56.72 234 PRO A C 1
ATOM 1794 O O . PRO A 1 234 ? 26.051 -36.666 -51.606 1.00 56.72 234 PRO A O 1
ATOM 1797 N N . GLN A 1 235 ? 24.814 -35.808 -49.944 1.00 47.19 235 GLN A N 1
ATOM 1798 C CA . GLN A 1 235 ? 24.255 -37.093 -49.527 1.00 47.19 235 GLN A CA 1
ATOM 1799 C C . GLN A 1 235 ? 22.985 -36.935 -48.683 1.00 47.19 235 GLN A C 1
ATOM 1801 O O . GLN A 1 235 ? 23.004 -36.298 -47.634 1.00 47.19 235 GLN A O 1
ATOM 1806 N N . GLY A 1 236 ? 21.934 -37.636 -49.120 1.00 48.03 236 GLY A N 1
ATOM 1807 C CA . GLY A 1 236 ? 21.045 -38.385 -48.231 1.00 48.03 236 GLY A CA 1
ATOM 1808 C C . GLY A 1 236 ? 19.715 -37.734 -47.874 1.00 48.03 236 GLY A C 1
ATOM 1809 O O . GLY A 1 236 ? 19.594 -37.095 -46.834 1.00 48.03 236 GLY A O 1
ATOM 1810 N N . ASP A 1 237 ? 18.700 -38.004 -48.694 1.00 56.25 237 ASP A N 1
ATOM 1811 C CA . ASP A 1 237 ? 17.293 -37.697 -48.445 1.00 56.25 237 ASP A CA 1
ATOM 1812 C C . ASP A 1 237 ? 16.775 -38.322 -47.139 1.00 56.25 237 ASP A C 1
ATOM 1814 O O . ASP A 1 237 ? 16.766 -39.543 -46.971 1.00 56.25 237 ASP A O 1
ATOM 1818 N N . SER A 1 238 ? 16.245 -37.490 -46.239 1.00 49.19 238 SER A N 1
ATOM 1819 C CA . SER A 1 238 ? 15.242 -37.934 -45.269 1.00 49.19 238 SER A CA 1
ATOM 1820 C C . SER A 1 238 ? 14.229 -36.822 -44.991 1.00 49.19 238 SER A C 1
ATOM 1822 O O . SER A 1 238 ? 14.542 -35.741 -44.495 1.00 49.19 238 SER A O 1
ATOM 1824 N N . GLN A 1 239 ? 12.983 -37.102 -45.369 1.00 57.12 239 GLN A N 1
ATOM 1825 C CA . GLN A 1 239 ? 11.810 -36.274 -45.120 1.00 57.12 239 GLN A CA 1
ATOM 1826 C C . GLN A 1 239 ? 11.587 -36.118 -43.614 1.00 57.12 239 GLN A C 1
ATOM 1828 O O . GLN A 1 239 ? 11.226 -37.077 -42.938 1.00 57.12 239 GLN A O 1
ATOM 1833 N N . THR A 1 240 ? 11.728 -34.902 -43.090 1.00 52.09 240 THR A N 1
ATOM 1834 C CA . THR A 1 240 ? 11.130 -34.516 -41.806 1.00 52.09 240 THR A CA 1
ATOM 1835 C C . THR A 1 240 ? 10.665 -33.060 -41.852 1.00 52.09 240 THR A C 1
ATOM 1837 O O . THR A 1 240 ? 11.321 -32.197 -42.424 1.00 52.09 240 THR A O 1
ATOM 1840 N N . SER A 1 241 ? 9.469 -32.848 -41.299 1.00 53.56 241 SER A N 1
ATOM 1841 C CA . SER A 1 241 ? 8.644 -31.637 -41.211 1.00 53.56 241 SER A CA 1
ATOM 1842 C C . SER A 1 241 ? 9.317 -30.287 -41.488 1.00 53.56 241 SER A C 1
ATOM 1844 O O . SER A 1 241 ? 10.276 -29.917 -40.814 1.00 53.56 241 SER A O 1
ATOM 1846 N N . GLN A 1 242 ? 8.712 -29.506 -42.397 1.00 55.12 242 GLN A N 1
ATOM 1847 C CA . GLN A 1 242 ? 9.016 -28.093 -42.666 1.00 55.12 242 GLN A CA 1
ATOM 1848 C C . GLN A 1 242 ? 8.926 -27.255 -41.378 1.00 55.12 242 GLN A C 1
ATOM 1850 O O . GLN A 1 242 ? 7.882 -26.707 -41.026 1.00 55.12 242 GLN A O 1
ATOM 1855 N N . LYS A 1 243 ? 10.040 -27.168 -40.652 1.00 60.53 243 LYS A N 1
ATOM 1856 C CA . LYS A 1 243 ? 10.270 -26.168 -39.612 1.00 60.53 243 LYS A CA 1
ATOM 1857 C C . LYS A 1 243 ? 10.626 -24.870 -40.334 1.00 60.53 243 LYS A C 1
ATOM 1859 O O . LYS A 1 243 ? 11.459 -24.898 -41.237 1.00 60.53 243 LYS A O 1
ATOM 1864 N N . ALA A 1 244 ? 9.983 -23.760 -39.969 1.00 67.25 244 ALA A N 1
ATOM 1865 C CA . ALA A 1 244 ? 10.320 -22.446 -40.515 1.00 67.25 244 ALA A CA 1
ATOM 1866 C C . ALA A 1 244 ? 11.846 -22.221 -40.440 1.00 67.25 244 ALA A C 1
ATOM 1868 O O . ALA A 1 244 ? 12.443 -22.609 -39.426 1.00 67.25 244 ALA A O 1
ATOM 1869 N N . PRO A 1 245 ? 12.477 -21.651 -41.485 1.00 76.62 245 PRO A N 1
ATOM 1870 C CA . PRO A 1 245 ? 13.921 -21.463 -41.521 1.00 76.62 245 PRO A CA 1
ATOM 1871 C C . PRO A 1 245 ? 14.356 -20.681 -40.281 1.00 76.62 245 PRO A C 1
ATOM 1873 O O . PRO A 1 245 ? 13.847 -19.595 -39.991 1.00 76.62 245 PRO A O 1
ATOM 1876 N N . LEU A 1 246 ? 15.245 -21.284 -39.492 1.00 78.50 246 LEU A N 1
ATOM 1877 C CA . LEU A 1 246 ? 15.797 -20.644 -38.307 1.00 78.50 246 LEU A CA 1
ATOM 1878 C C . LEU A 1 246 ? 16.637 -19.455 -38.769 1.00 78.50 246 LEU A C 1
ATOM 1880 O O . LEU A 1 246 ? 17.611 -19.630 -39.498 1.00 78.50 246 LEU A O 1
ATOM 1884 N N . LYS A 1 247 ? 16.258 -18.254 -38.326 1.00 87.00 247 LYS A N 1
ATOM 1885 C CA . LYS A 1 247 ? 17.027 -17.030 -38.561 1.00 87.00 247 LYS A CA 1
ATOM 1886 C C . LYS A 1 247 ? 18.468 -17.237 -38.098 1.00 87.00 247 LYS A C 1
ATOM 1888 O O . LYS A 1 247 ? 18.706 -17.574 -36.935 1.00 87.00 247 LYS A O 1
ATOM 1893 N N . LYS A 1 248 ? 19.422 -17.047 -39.007 1.00 89.69 248 LYS A N 1
ATOM 1894 C CA . LYS A 1 248 ? 20.850 -17.182 -38.724 1.00 89.69 248 LYS A CA 1
ATOM 1895 C C . LYS A 1 248 ? 21.416 -15.813 -38.369 1.00 89.69 248 LYS A C 1
ATOM 1897 O O . LYS A 1 248 ? 21.354 -14.882 -39.166 1.00 89.69 248 LYS A O 1
ATOM 1902 N N . TRP A 1 249 ? 21.972 -15.706 -37.171 1.00 89.50 249 TRP A N 1
ATOM 1903 C CA . TRP A 1 249 ? 22.567 -14.477 -36.658 1.00 89.50 249 TRP A CA 1
ATOM 1904 C C . TRP A 1 249 ? 24.086 -14.604 -36.637 1.00 89.50 249 TRP A C 1
ATOM 1906 O O . TRP A 1 249 ? 24.615 -15.636 -36.221 1.00 89.50 249 TRP A O 1
ATOM 1916 N N . GLU A 1 250 ? 24.792 -13.558 -37.058 1.00 89.75 250 GLU A N 1
ATOM 1917 C CA . GLU A 1 250 ? 26.244 -13.471 -36.923 1.00 89.75 250 GLU A CA 1
ATOM 1918 C C . GLU A 1 250 ? 26.665 -12.298 -36.051 1.00 89.75 250 GLU A C 1
ATOM 1920 O O . GLU A 1 250 ? 26.125 -11.193 -36.123 1.00 89.75 250 GLU A O 1
ATOM 1925 N N . MET A 1 251 ? 27.676 -12.550 -35.229 1.00 87.94 251 MET A N 1
ATOM 1926 C CA . MET A 1 251 ? 28.327 -11.516 -34.449 1.00 87.94 251 MET A CA 1
ATOM 1927 C C . MET A 1 251 ? 29.342 -10.793 -35.339 1.00 87.94 251 MET A C 1
ATOM 1929 O O . MET A 1 251 ? 30.317 -11.392 -35.795 1.00 87.94 251 MET A O 1
ATOM 1933 N N . ARG A 1 252 ? 29.138 -9.496 -35.568 1.00 83.69 252 ARG A N 1
ATOM 1934 C CA . ARG A 1 252 ? 30.095 -8.613 -36.240 1.00 83.69 252 ARG A CA 1
ATOM 1935 C C . ARG A 1 252 ? 30.750 -7.695 -35.211 1.00 83.69 252 ARG A C 1
ATOM 1937 O O . ARG A 1 252 ? 30.084 -7.076 -34.383 1.00 83.69 252 ARG A O 1
ATOM 1944 N N . THR A 1 253 ? 32.072 -7.574 -35.269 1.00 78.19 253 THR A N 1
ATOM 1945 C CA . THR A 1 253 ? 32.799 -6.528 -34.540 1.00 78.19 253 THR A CA 1
ATOM 1946 C C . THR A 1 253 ? 32.702 -5.232 -35.332 1.00 78.19 253 THR A C 1
ATOM 1948 O O . THR A 1 253 ? 33.282 -5.116 -36.412 1.00 78.19 253 THR A O 1
ATOM 1951 N N . TRP A 1 254 ? 31.942 -4.272 -34.812 1.00 70.75 254 TRP A N 1
ATOM 1952 C CA . TRP A 1 254 ? 31.884 -2.917 -35.352 1.00 70.75 254 TRP A CA 1
ATOM 1953 C C . TRP A 1 254 ? 33.040 -2.082 -34.788 1.00 70.75 254 TRP A C 1
ATOM 1955 O O . TRP A 1 254 ? 33.596 -2.412 -33.744 1.00 70.75 254 TRP A O 1
ATOM 1965 N N . ASN A 1 255 ? 33.429 -1.033 -35.514 1.00 66.25 255 ASN A N 1
ATOM 1966 C CA . ASN A 1 255 ? 34.573 -0.162 -35.235 1.00 66.25 255 ASN A CA 1
ATOM 1967 C C . ASN A 1 255 ? 34.803 0.080 -33.726 1.00 66.25 255 ASN A C 1
ATOM 1969 O O . ASN A 1 255 ? 33.993 0.732 -33.068 1.00 66.25 255 ASN A O 1
ATOM 1973 N N . TRP A 1 256 ? 35.940 -0.398 -33.204 1.00 60.59 256 TRP A N 1
ATOM 1974 C CA . TRP A 1 256 ? 36.342 -0.307 -31.790 1.00 60.59 256 TRP A CA 1
ATOM 1975 C C . TRP A 1 256 ? 36.301 1.118 -31.224 1.00 60.59 256 TRP A C 1
ATOM 1977 O O . TRP A 1 256 ? 36.189 1.305 -30.016 1.00 60.59 256 TRP A O 1
ATOM 1987 N N . ASN A 1 257 ? 36.368 2.125 -32.097 1.00 70.62 257 ASN A N 1
ATOM 1988 C CA . ASN A 1 257 ? 36.350 3.528 -31.708 1.00 70.62 257 ASN A CA 1
ATOM 1989 C C . ASN A 1 257 ? 34.956 4.035 -31.289 1.00 70.62 257 ASN A C 1
ATOM 1991 O O . ASN A 1 257 ? 34.863 5.133 -30.743 1.00 70.62 257 ASN A O 1
ATOM 1995 N N . LEU A 1 258 ? 33.877 3.274 -31.524 1.00 74.56 258 LEU A N 1
ATOM 1996 C CA . LEU A 1 258 ? 32.500 3.674 -31.205 1.00 74.56 258 LEU A CA 1
ATOM 1997 C C . LEU A 1 258 ? 31.687 2.508 -30.604 1.00 74.56 258 LEU A C 1
ATOM 1999 O O . LEU A 1 258 ? 30.786 1.990 -31.265 1.00 74.56 258 LEU A O 1
ATOM 2003 N N . PRO A 1 259 ? 31.965 2.089 -29.352 1.00 82.62 259 PRO A N 1
ATOM 2004 C CA . PRO A 1 259 ? 31.147 1.087 -28.674 1.00 82.62 259 PRO A CA 1
ATOM 2005 C C . PRO A 1 259 ? 29.715 1.593 -28.470 1.00 82.62 259 PRO A C 1
ATOM 2007 O O . PRO A 1 259 ? 29.473 2.806 -28.359 1.00 82.62 259 PRO A O 1
ATOM 2010 N N . ILE A 1 260 ? 28.766 0.660 -28.376 1.00 84.44 260 ILE A N 1
ATOM 2011 C CA . ILE A 1 260 ? 27.381 0.994 -28.041 1.00 84.44 260 ILE A CA 1
ATOM 2012 C C . ILE A 1 260 ? 27.375 1.589 -26.638 1.00 84.44 260 ILE A C 1
ATOM 2014 O O . ILE A 1 260 ? 27.851 0.984 -25.677 1.00 84.44 260 ILE A O 1
ATOM 2018 N N . LYS A 1 261 ? 26.847 2.807 -26.522 1.00 86.69 261 LYS A N 1
ATOM 2019 C CA . LYS A 1 261 ? 26.872 3.559 -25.268 1.00 86.69 261 LYS A CA 1
ATOM 2020 C C . LYS A 1 261 ? 25.470 3.625 -24.690 1.00 86.69 261 LYS A C 1
ATOM 2022 O O . LYS A 1 261 ? 24.572 4.166 -25.329 1.00 86.69 261 LYS A O 1
ATOM 2027 N N . MET A 1 262 ? 25.317 3.129 -23.467 1.00 90.00 262 MET A N 1
ATOM 2028 C CA . MET A 1 262 ? 24.108 3.291 -22.664 1.00 90.00 262 MET A CA 1
ATOM 2029 C C . MET A 1 262 ? 24.314 4.471 -21.719 1.00 90.00 262 MET A C 1
ATOM 2031 O O . MET A 1 262 ? 25.225 4.464 -20.893 1.00 90.00 262 MET A O 1
ATOM 2035 N N . ALA A 1 263 ? 23.519 5.520 -21.887 1.00 87.31 263 ALA A N 1
ATOM 2036 C CA . ALA A 1 263 ? 23.558 6.709 -21.048 1.00 87.31 263 ALA A CA 1
ATOM 2037 C C . ALA A 1 263 ? 22.245 6.845 -20.268 1.00 87.31 263 ALA A C 1
ATOM 2039 O O . ALA A 1 263 ? 21.205 6.417 -20.767 1.00 87.31 263 ALA A O 1
ATOM 2040 N N . PRO A 1 264 ? 22.261 7.454 -19.074 1.00 84.75 264 PRO A N 1
ATOM 2041 C CA . PRO A 1 264 ? 21.038 7.753 -18.349 1.00 84.75 264 PRO A CA 1
ATOM 2042 C C . PRO A 1 264 ? 20.083 8.566 -19.232 1.00 84.75 264 PRO A C 1
ATOM 2044 O O . PRO A 1 264 ? 20.499 9.555 -19.837 1.00 84.75 264 PRO A O 1
ATOM 2047 N N . GLY A 1 265 ? 18.807 8.172 -19.301 1.00 73.44 265 GLY A N 1
ATOM 2048 C CA . GLY A 1 265 ? 17.739 9.073 -19.730 1.00 73.44 265 GLY A CA 1
ATOM 2049 C C . GLY A 1 265 ? 17.676 10.243 -18.751 1.00 73.44 265 GLY A C 1
ATOM 2050 O O . GLY A 1 265 ? 17.093 10.128 -17.677 1.00 73.44 265 GLY A O 1
ATOM 2051 N N . ILE A 1 266 ? 18.388 11.330 -19.046 1.00 61.94 266 ILE A N 1
ATOM 2052 C CA . ILE A 1 266 ? 18.383 12.537 -18.215 1.00 61.94 266 ILE A CA 1
ATOM 2053 C C . ILE A 1 266 ? 17.059 13.251 -18.472 1.00 61.94 266 ILE A C 1
ATOM 2055 O O . ILE A 1 266 ? 16.727 13.534 -19.625 1.00 61.94 266 ILE A O 1
ATOM 2059 N N . THR A 1 267 ? 16.318 13.562 -17.410 1.00 54.81 267 THR A N 1
ATOM 2060 C CA . THR A 1 267 ? 15.129 14.414 -17.527 1.00 54.81 267 THR A CA 1
ATOM 2061 C C . THR A 1 267 ? 15.549 15.789 -18.051 1.00 54.81 267 THR A C 1
ATOM 2063 O O . THR A 1 267 ? 16.565 16.337 -17.622 1.00 54.81 267 THR A O 1
ATOM 2066 N N . GLN A 1 268 ? 14.766 16.418 -18.932 1.00 50.97 268 GLN A N 1
ATOM 2067 C CA . GLN A 1 268 ? 14.999 17.827 -19.297 1.00 50.97 268 GLN A CA 1
ATOM 2068 C C . GLN A 1 268 ? 15.164 18.737 -18.065 1.00 50.97 268 GLN A C 1
ATOM 2070 O O . GLN A 1 268 ? 15.876 19.734 -18.123 1.00 50.97 268 GLN A O 1
ATOM 2075 N N . PHE A 1 269 ? 14.546 18.370 -16.943 1.00 45.12 269 PHE A N 1
ATOM 2076 C CA . PHE A 1 269 ? 14.634 19.050 -15.657 1.00 45.12 269 PHE A CA 1
ATOM 2077 C C . PHE A 1 269 ? 16.067 19.129 -15.092 1.00 45.12 269 PHE A C 1
ATOM 2079 O O . PHE A 1 269 ? 16.524 20.214 -14.734 1.00 45.12 269 PHE A O 1
ATOM 2086 N N . GLU A 1 270 ? 16.816 18.021 -15.081 1.00 50.03 270 GLU A N 1
ATOM 2087 C CA . GLU A 1 270 ? 18.214 18.000 -14.610 1.00 50.03 270 GLU A CA 1
ATOM 2088 C C . GLU A 1 270 ? 19.147 18.800 -15.532 1.00 50.03 270 GLU A C 1
ATOM 2090 O O . GLU A 1 270 ? 20.056 19.483 -15.054 1.00 50.03 270 GLU A O 1
ATOM 2095 N N . ARG A 1 271 ? 18.889 18.794 -16.850 1.00 57.12 271 ARG A N 1
ATOM 2096 C CA . ARG A 1 271 ? 19.638 19.641 -17.796 1.00 57.12 271 ARG A CA 1
ATOM 2097 C C . ARG A 1 271 ? 19.361 21.129 -17.557 1.00 57.12 271 ARG A C 1
ATOM 2099 O O . ARG A 1 271 ? 20.287 21.924 -17.648 1.00 57.12 271 ARG A O 1
ATOM 2106 N N . ARG A 1 272 ? 18.129 21.510 -17.200 1.00 55.34 272 ARG A N 1
ATOM 2107 C CA . ARG A 1 272 ? 17.725 22.918 -17.015 1.00 55.34 272 ARG A CA 1
ATOM 2108 C C . ARG A 1 272 ? 18.332 23.587 -15.775 1.00 55.34 272 ARG A C 1
ATOM 2110 O O . ARG A 1 272 ? 18.673 24.760 -15.857 1.00 55.34 272 ARG A O 1
ATOM 2117 N N . LEU A 1 273 ? 18.518 22.875 -14.658 1.00 51.66 273 LEU A N 1
ATOM 2118 C CA . LEU A 1 273 ? 19.084 23.470 -13.430 1.00 51.66 273 LEU A CA 1
ATOM 2119 C C . LEU A 1 273 ? 20.616 23.599 -13.460 1.00 51.66 273 LEU A C 1
ATOM 2121 O O . LEU A 1 273 ? 21.163 24.571 -12.943 1.00 51.66 273 LEU A O 1
ATOM 2125 N N . GLY A 1 274 ? 21.321 22.642 -14.072 1.00 55.28 274 GLY A N 1
ATOM 2126 C CA . GLY A 1 274 ? 22.787 22.664 -14.152 1.00 55.28 274 GLY A CA 1
ATOM 2127 C C . GLY A 1 274 ? 23.343 23.524 -15.289 1.00 55.28 274 GLY A C 1
ATOM 2128 O O . GLY A 1 274 ? 24.509 23.924 -15.245 1.00 55.28 274 GLY A O 1
ATOM 2129 N N . ALA A 1 275 ? 22.544 23.806 -16.317 1.00 62.06 275 ALA A N 1
ATOM 2130 C CA . ALA A 1 275 ? 23.031 24.479 -17.512 1.00 62.06 275 ALA A CA 1
ATOM 2131 C C . ALA A 1 275 ? 23.414 25.959 -17.277 1.00 62.06 275 ALA A C 1
ATOM 2133 O O . ALA A 1 275 ? 24.496 26.328 -17.737 1.00 62.06 275 ALA A O 1
ATOM 2134 N N . PRO A 1 276 ? 22.657 26.797 -16.531 1.00 63.22 276 PRO A N 1
ATOM 2135 C CA . PRO A 1 276 ? 23.053 28.191 -16.300 1.00 63.22 276 PRO A CA 1
ATOM 2136 C C . PRO A 1 276 ? 24.429 28.289 -15.626 1.00 63.22 276 PRO A C 1
ATOM 2138 O O . PRO A 1 276 ? 25.254 29.125 -15.995 1.00 63.22 276 PRO A O 1
ATOM 2141 N N . MET A 1 277 ? 24.716 27.358 -14.707 1.00 64.38 277 MET A N 1
ATOM 2142 C CA . MET A 1 277 ? 26.012 27.235 -14.035 1.00 64.38 277 MET A CA 1
ATOM 2143 C C . MET A 1 277 ? 27.149 26.851 -14.987 1.00 64.38 277 MET A C 1
ATOM 2145 O O . MET A 1 277 ? 28.223 27.450 -14.931 1.00 64.38 277 MET A O 1
ATOM 2149 N N . HIS A 1 278 ? 26.933 25.863 -15.861 1.00 69.00 278 HIS A N 1
ATOM 2150 C CA . HIS A 1 278 ? 27.935 25.476 -16.860 1.00 69.00 278 HIS A CA 1
ATOM 2151 C C . HIS A 1 278 ? 28.182 26.607 -17.859 1.00 69.00 278 HIS A C 1
ATOM 2153 O O . HIS A 1 278 ? 29.329 26.849 -18.229 1.00 69.00 278 HIS A O 1
ATOM 2159 N N . GLY A 1 279 ? 27.131 27.333 -18.249 1.00 74.44 279 GLY A N 1
ATOM 2160 C CA . GLY A 1 279 ? 27.241 28.529 -19.075 1.00 74.44 279 GLY A CA 1
ATOM 2161 C C . GLY A 1 279 ? 28.118 29.595 -18.420 1.00 74.44 279 GLY A C 1
ATOM 2162 O O . GLY A 1 279 ? 29.026 30.115 -19.068 1.00 74.44 279 GLY A O 1
ATOM 2163 N N . LEU A 1 280 ? 27.901 29.889 -17.132 1.00 73.31 280 LEU A N 1
ATOM 2164 C CA . LEU A 1 280 ? 28.675 30.916 -16.429 1.00 73.31 280 LEU A CA 1
ATOM 2165 C C . LEU A 1 280 ? 30.141 30.489 -16.302 1.00 73.31 280 LEU A C 1
ATOM 2167 O O . LEU A 1 280 ? 31.043 31.269 -16.590 1.00 73.31 280 LEU A O 1
ATOM 2171 N N . MET A 1 281 ? 30.394 29.225 -15.957 1.00 73.50 281 MET A N 1
ATOM 2172 C CA . MET A 1 281 ? 31.751 28.679 -15.876 1.00 73.50 281 MET A CA 1
ATOM 2173 C C . MET A 1 281 ? 32.486 28.758 -17.220 1.00 73.50 281 MET A C 1
ATOM 2175 O O . MET A 1 281 ? 33.643 29.175 -17.272 1.00 73.50 281 MET A O 1
ATOM 2179 N N . ASN A 1 282 ? 31.811 28.406 -18.312 1.00 79.44 282 ASN A N 1
ATOM 2180 C CA . ASN A 1 282 ? 32.361 28.520 -19.658 1.00 79.44 282 ASN A CA 1
ATOM 2181 C C . ASN A 1 282 ? 32.654 29.982 -20.026 1.00 79.44 282 ASN A C 1
ATOM 2183 O O . ASN A 1 282 ? 33.673 30.254 -20.659 1.00 79.44 282 ASN A O 1
ATOM 2187 N N . ALA A 1 283 ? 31.817 30.928 -19.591 1.00 80.31 283 ALA A N 1
ATOM 2188 C CA . ALA A 1 283 ? 32.064 32.354 -19.781 1.00 80.31 283 ALA A CA 1
ATOM 2189 C C . ALA A 1 283 ? 33.321 32.830 -19.040 1.00 80.31 283 ALA A C 1
ATOM 2191 O O . ALA A 1 283 ? 34.159 33.508 -19.636 1.00 80.31 283 ALA A O 1
ATOM 2192 N N . TYR A 1 284 ? 33.521 32.399 -17.789 1.00 76.94 284 TYR A N 1
ATOM 2193 C CA . TYR A 1 284 ? 34.760 32.662 -17.049 1.00 76.94 284 TYR A CA 1
ATOM 2194 C C . TYR A 1 284 ? 35.984 32.044 -17.732 1.00 76.94 284 TYR A C 1
ATOM 2196 O O . TYR A 1 284 ? 36.986 32.728 -17.916 1.00 76.94 284 TYR A O 1
ATOM 2204 N N . GLN A 1 285 ? 35.911 30.778 -18.157 1.00 82.19 285 GLN A N 1
ATOM 2205 C CA . GLN A 1 285 ? 37.022 30.114 -18.852 1.00 82.19 285 GLN A CA 1
ATOM 2206 C C . GLN A 1 285 ? 37.351 30.771 -20.202 1.00 82.19 285 GLN A C 1
ATOM 2208 O O . GLN A 1 285 ? 38.512 30.769 -20.615 1.00 82.19 285 GLN A O 1
ATOM 2213 N N . LYS A 1 286 ? 36.343 31.334 -20.884 1.00 83.88 286 LYS A N 1
ATOM 2214 C CA . LYS A 1 286 ? 36.498 32.062 -22.151 1.00 83.88 286 LYS A CA 1
ATOM 2215 C C . LYS A 1 286 ? 37.134 33.438 -21.946 1.00 83.88 286 LYS A C 1
ATOM 2217 O O . LYS A 1 286 ? 38.020 33.804 -22.710 1.00 83.88 286 LYS A O 1
ATOM 2222 N N . LEU A 1 287 ? 36.718 34.181 -20.919 1.00 82.25 287 LEU A N 1
ATOM 2223 C CA . LEU A 1 287 ? 37.256 35.513 -20.613 1.00 82.25 287 LEU A CA 1
ATOM 2224 C C . LEU A 1 287 ? 38.635 35.471 -19.960 1.00 82.25 287 LEU A C 1
ATOM 2226 O O . LEU A 1 287 ? 39.452 36.366 -20.175 1.00 82.25 287 LEU A O 1
ATOM 2230 N N . PHE A 1 288 ? 38.895 34.437 -19.167 1.00 81.69 288 PHE A N 1
ATOM 2231 C CA . PHE A 1 288 ? 40.091 34.325 -18.355 1.00 81.69 288 PHE A CA 1
ATOM 2232 C C . PHE A 1 288 ? 40.752 32.962 -18.607 1.00 81.69 288 PHE A C 1
ATOM 2234 O O . PHE A 1 288 ? 40.459 31.955 -17.963 1.00 81.69 288 PHE A O 1
ATOM 2241 N N . ALA A 1 289 ? 41.695 32.922 -19.552 1.00 79.38 289 ALA A N 1
ATOM 2242 C CA . ALA A 1 289 ? 42.353 31.681 -19.978 1.00 79.38 289 ALA A CA 1
ATOM 2243 C C . ALA A 1 289 ? 43.088 30.938 -18.839 1.00 79.38 289 ALA A C 1
ATOM 2245 O O . ALA A 1 289 ? 43.247 29.717 -18.901 1.00 79.38 289 ALA A O 1
ATOM 2246 N N . GLY A 1 290 ? 43.490 31.654 -17.779 1.00 72.38 290 GLY A N 1
ATOM 2247 C CA . GLY A 1 290 ? 44.123 31.089 -16.580 1.00 72.38 290 GLY A CA 1
ATOM 2248 C C . GLY A 1 290 ? 43.242 30.117 -15.781 1.00 72.38 290 GLY A C 1
ATOM 2249 O O . GLY A 1 290 ? 43.771 29.349 -14.981 1.00 72.38 290 GLY A O 1
ATOM 2250 N N . PHE A 1 291 ? 41.931 30.096 -16.042 1.00 65.12 291 PHE A N 1
ATOM 2251 C CA . PHE A 1 291 ? 40.948 29.224 -15.383 1.00 65.12 291 PHE A CA 1
ATOM 2252 C C . PHE A 1 291 ? 40.656 27.941 -16.150 1.00 65.12 291 PHE A C 1
ATOM 2254 O O . PHE A 1 291 ? 39.880 27.092 -15.702 1.00 65.12 291 PHE A O 1
ATOM 2261 N N . LYS A 1 292 ? 41.267 27.771 -17.323 1.00 69.25 292 LYS A N 1
ATOM 2262 C CA . LYS A 1 292 ? 41.155 26.536 -18.086 1.00 69.25 292 LYS A CA 1
ATOM 2263 C C . LYS A 1 292 ? 41.745 25.406 -17.233 1.00 69.25 292 LYS A C 1
ATOM 2265 O O . LYS A 1 292 ? 42.962 25.357 -17.064 1.00 69.25 292 LYS A O 1
ATOM 2270 N N . LYS A 1 293 ? 40.874 24.495 -16.766 1.00 64.94 293 LYS A N 1
ATOM 2271 C CA . LYS A 1 293 ? 41.127 23.325 -15.884 1.00 64.94 293 LYS A CA 1
ATOM 2272 C C . LYS A 1 293 ? 40.932 23.531 -14.373 1.00 64.94 293 LYS A C 1
ATOM 2274 O O . LYS A 1 293 ? 41.130 22.568 -13.639 1.00 64.94 293 LYS A O 1
ATOM 2279 N N . GLU A 1 294 ? 40.503 24.702 -13.908 1.00 62.91 294 GLU A N 1
ATOM 2280 C CA . GLU A 1 294 ? 40.119 24.851 -12.498 1.00 62.91 294 GLU A CA 1
ATOM 2281 C C . GLU A 1 294 ? 38.766 24.180 -12.230 1.00 62.91 294 GLU A C 1
ATOM 2283 O O . GLU A 1 294 ? 37.795 24.390 -12.960 1.00 62.91 294 GLU A O 1
ATOM 2288 N N . THR A 1 295 ? 38.706 23.352 -11.186 1.00 54.66 295 THR A N 1
ATOM 2289 C CA . THR A 1 295 ? 37.485 22.668 -10.737 1.00 54.66 295 THR A CA 1
ATOM 2290 C C . THR A 1 295 ? 36.814 23.443 -9.612 1.00 54.66 295 THR A C 1
ATOM 2292 O O . THR A 1 295 ? 37.446 23.791 -8.619 1.00 54.66 295 THR A O 1
ATOM 2295 N N . LEU A 1 296 ? 35.510 23.676 -9.756 1.00 56.56 296 LEU A N 1
ATOM 2296 C CA . LEU A 1 296 ? 34.663 24.249 -8.713 1.00 56.56 296 LEU A CA 1
ATOM 2297 C C . LEU A 1 296 ? 34.663 23.372 -7.456 1.00 56.56 296 LEU A C 1
ATOM 2299 O O . LEU A 1 296 ? 34.551 22.151 -7.554 1.00 56.56 296 LEU A O 1
ATOM 2303 N N . THR A 1 297 ? 34.678 24.005 -6.283 1.00 53.53 297 THR A N 1
ATOM 2304 C CA . THR A 1 297 ? 34.400 23.332 -5.009 1.00 53.53 297 THR A CA 1
ATOM 2305 C C . THR A 1 297 ? 32.920 23.519 -4.673 1.00 53.53 297 THR A C 1
ATOM 2307 O O . THR A 1 297 ? 32.548 24.572 -4.145 1.00 53.53 297 THR A O 1
ATOM 2310 N N . PRO A 1 298 ? 32.035 22.555 -4.986 1.00 51.31 298 PRO A N 1
ATOM 2311 C CA . PRO A 1 298 ? 30.633 22.675 -4.628 1.00 51.31 298 PRO A CA 1
ATOM 2312 C C . PRO A 1 298 ? 30.479 22.630 -3.108 1.00 51.31 298 PRO A C 1
ATOM 2314 O O . PRO A 1 298 ? 30.877 21.667 -2.455 1.00 51.31 298 PRO A O 1
ATOM 2317 N N . ARG A 1 299 ? 29.871 23.672 -2.537 1.00 53.53 299 ARG A N 1
ATOM 2318 C CA . ARG A 1 299 ? 29.274 23.612 -1.202 1.00 53.53 299 ARG A CA 1
ATOM 2319 C C . ARG A 1 299 ? 27.765 23.702 -1.358 1.00 53.53 299 ARG A C 1
ATOM 2321 O O . ARG A 1 299 ? 27.255 24.350 -2.270 1.00 53.53 299 ARG A O 1
ATOM 2328 N N . TRP A 1 300 ? 27.039 22.992 -0.503 1.00 42.22 300 TRP A N 1
ATOM 2329 C CA . TRP A 1 300 ? 25.585 22.920 -0.602 1.00 42.22 300 TRP A CA 1
ATOM 2330 C C . TRP A 1 300 ? 24.992 24.341 -0.517 1.00 42.22 300 TRP A C 1
ATOM 2332 O O . TRP A 1 300 ? 25.288 25.065 0.430 1.00 42.22 300 TRP A O 1
ATOM 2342 N N . LYS A 1 301 ? 24.200 24.735 -1.528 1.00 53.81 301 LYS A N 1
ATOM 2343 C CA . LYS A 1 301 ? 23.530 26.047 -1.709 1.00 53.81 301 LYS A CA 1
ATOM 2344 C C . LYS A 1 301 ? 24.405 27.261 -2.064 1.00 53.81 301 LYS A C 1
ATOM 2346 O O . LYS A 1 301 ? 23.848 28.264 -2.503 1.00 53.81 301 LYS A O 1
ATOM 2351 N N . THR A 1 302 ? 25.734 27.163 -1.984 1.00 62.44 302 THR A N 1
ATOM 2352 C CA . THR A 1 302 ? 26.642 28.276 -2.312 1.00 62.44 302 THR A CA 1
ATOM 2353 C C . THR A 1 302 ? 27.850 27.791 -3.099 1.00 62.44 302 THR A C 1
ATOM 2355 O O . THR A 1 302 ? 28.616 26.948 -2.633 1.00 62.44 302 THR A O 1
ATOM 2358 N N . LEU A 1 303 ? 28.078 28.385 -4.264 1.00 66.19 303 LEU A N 1
ATOM 2359 C CA . LEU A 1 303 ? 29.270 28.165 -5.073 1.00 66.19 303 LEU A CA 1
ATOM 2360 C C . LEU A 1 303 ? 30.137 29.408 -5.011 1.00 66.19 303 LEU A C 1
ATOM 2362 O O . LEU A 1 303 ? 29.669 30.495 -5.325 1.00 66.19 303 LEU A O 1
ATOM 2366 N N . ILE A 1 304 ? 31.391 29.252 -4.601 1.00 73.88 304 ILE A N 1
ATOM 2367 C CA . ILE A 1 304 ? 32.353 30.352 -4.552 1.00 73.88 304 ILE A CA 1
ATOM 2368 C C . ILE A 1 304 ? 33.435 30.069 -5.586 1.00 73.88 304 ILE A C 1
ATOM 2370 O O . ILE A 1 304 ? 34.080 29.022 -5.540 1.00 73.88 304 ILE A O 1
ATOM 2374 N N . LEU A 1 305 ? 33.631 31.015 -6.499 1.00 72.25 305 LEU A N 1
ATOM 2375 C CA . LEU A 1 305 ? 34.705 30.997 -7.479 1.00 72.25 305 LEU A CA 1
ATOM 2376 C C . LEU A 1 305 ? 35.914 31.718 -6.889 1.00 72.25 305 LEU A C 1
ATOM 2378 O O . LEU A 1 305 ? 35.817 32.877 -6.477 1.00 72.25 305 LEU A O 1
ATOM 2382 N N . LYS A 1 306 ? 37.050 31.024 -6.846 1.00 75.62 306 LYS A N 1
ATOM 2383 C CA . LYS A 1 306 ? 38.340 31.598 -6.466 1.00 75.62 306 LYS A CA 1
ATOM 2384 C C . LYS A 1 306 ? 39.386 31.275 -7.528 1.00 75.62 306 LYS A C 1
ATOM 2386 O O . LYS A 1 306 ? 39.282 30.230 -8.168 1.00 75.62 306 LYS A O 1
ATOM 2391 N N . ASN A 1 307 ? 40.367 32.153 -7.728 1.00 76.81 307 ASN A N 1
ATOM 2392 C CA . ASN A 1 307 ? 41.556 31.803 -8.516 1.00 76.81 307 ASN A CA 1
ATOM 2393 C C . ASN A 1 307 ? 42.506 30.902 -7.712 1.00 76.81 307 ASN A C 1
ATOM 2395 O O . ASN A 1 307 ? 42.256 30.586 -6.546 1.00 76.81 307 ASN A O 1
ATOM 2399 N N . LYS A 1 308 ? 43.607 30.497 -8.352 1.00 72.25 308 LYS A N 1
ATOM 2400 C CA . LYS A 1 308 ? 44.661 29.671 -7.745 1.00 72.25 308 LYS A CA 1
ATOM 2401 C C . LYS A 1 308 ? 45.304 30.344 -6.535 1.00 72.25 308 LYS A C 1
ATOM 2403 O O . LYS A 1 308 ? 45.730 29.665 -5.609 1.00 72.25 308 LYS A O 1
ATOM 2408 N N . GLU A 1 309 ? 45.327 31.670 -6.532 1.00 78.31 309 GLU A N 1
ATOM 2409 C CA . GLU A 1 309 ? 45.842 32.516 -5.459 1.00 78.31 309 GLU A CA 1
ATOM 2410 C C . GLU A 1 309 ? 44.806 32.740 -4.336 1.00 78.31 309 GLU A C 1
ATOM 2412 O O . GLU A 1 309 ? 45.092 33.401 -3.342 1.00 78.31 309 GLU A O 1
ATOM 2417 N N . GLY A 1 310 ? 43.596 32.180 -4.464 1.00 77.50 310 GLY A N 1
ATOM 2418 C CA . GLY A 1 310 ? 42.523 32.263 -3.473 1.00 77.50 310 GLY A CA 1
ATOM 2419 C C . GLY A 1 310 ? 41.682 33.546 -3.515 1.00 77.50 310 GLY A C 1
ATOM 2420 O O . GLY A 1 310 ? 40.768 33.684 -2.694 1.00 77.50 310 GLY A O 1
ATOM 2421 N N . ALA A 1 311 ? 41.940 34.454 -4.458 1.00 75.25 311 ALA A N 1
ATOM 2422 C CA . ALA A 1 311 ? 41.170 35.675 -4.667 1.00 75.25 311 ALA A CA 1
ATOM 2423 C C . ALA A 1 311 ? 39.748 35.350 -5.132 1.00 75.25 311 ALA A C 1
ATOM 2425 O O . ALA A 1 311 ? 39.535 34.463 -5.960 1.00 75.25 311 ALA A O 1
ATOM 2426 N N . TRP A 1 312 ? 38.771 36.061 -4.573 1.00 80.44 312 TRP A N 1
ATOM 2427 C CA . TRP A 1 312 ? 37.353 35.871 -4.862 1.00 80.44 312 TRP A CA 1
ATOM 2428 C C . TRP A 1 312 ? 36.989 36.452 -6.228 1.00 80.44 312 TRP A C 1
ATOM 2430 O O . TRP A 1 312 ? 37.341 37.582 -6.539 1.00 80.44 312 TRP A O 1
ATOM 2440 N N . LEU A 1 313 ? 36.267 35.678 -7.034 1.00 69.50 313 LEU A N 1
ATOM 2441 C CA . LEU A 1 313 ? 35.909 36.049 -8.409 1.00 69.50 313 LEU A CA 1
ATOM 2442 C C . LEU A 1 313 ? 34.415 36.045 -8.661 1.00 69.50 313 LEU A C 1
ATOM 2444 O O . LEU A 1 313 ? 33.978 36.359 -9.764 1.00 69.50 313 LEU A O 1
ATOM 2448 N N . GLY A 1 314 ? 33.646 35.619 -7.671 1.00 76.06 314 GLY A N 1
ATOM 2449 C CA . GLY A 1 314 ? 32.208 35.543 -7.755 1.00 76.06 314 GLY A CA 1
ATOM 2450 C C . GLY A 1 314 ? 31.642 34.490 -6.821 1.00 76.06 314 GLY A C 1
ATOM 2451 O O . GLY A 1 314 ? 32.336 33.592 -6.327 1.00 76.06 314 GLY A O 1
ATOM 2452 N N . ARG A 1 315 ? 30.348 34.604 -6.564 1.00 81.88 315 ARG A N 1
ATOM 2453 C CA . ARG A 1 315 ? 29.586 33.667 -5.748 1.00 81.88 315 ARG A CA 1
ATOM 2454 C C . ARG A 1 315 ? 28.212 33.476 -6.364 1.00 81.88 315 ARG A C 1
ATOM 2456 O O . ARG A 1 315 ? 27.565 34.453 -6.704 1.00 81.88 315 ARG A O 1
ATOM 2463 N N . ILE A 1 316 ? 27.753 32.236 -6.466 1.00 71.12 316 ILE A N 1
ATOM 2464 C CA . ILE A 1 316 ? 26.354 31.930 -6.766 1.00 71.12 316 ILE A CA 1
ATOM 2465 C C . ILE A 1 316 ? 25.725 31.398 -5.489 1.00 71.12 316 ILE A C 1
ATOM 2467 O O . ILE A 1 316 ? 26.213 30.420 -4.919 1.00 71.12 316 ILE A O 1
ATOM 2471 N N . LEU A 1 317 ? 24.658 32.042 -5.041 1.00 74.25 317 LEU A N 1
ATOM 2472 C CA . LEU A 1 317 ? 23.886 31.639 -3.880 1.00 74.25 317 LEU A CA 1
ATOM 2473 C C . LEU A 1 317 ? 22.483 31.253 -4.338 1.00 74.25 317 LEU A C 1
ATOM 2475 O O . LEU A 1 317 ? 21.766 32.060 -4.922 1.00 74.25 317 LEU A O 1
ATOM 2479 N N . TYR A 1 318 ? 22.083 30.020 -4.047 1.00 69.50 318 TYR A N 1
ATOM 2480 C CA . TYR A 1 318 ? 20.701 29.597 -4.217 1.00 69.50 318 TYR A CA 1
ATOM 2481 C C . TYR A 1 318 ? 19.973 29.801 -2.894 1.00 69.50 318 TYR A C 1
ATOM 2483 O O . TYR A 1 318 ? 20.155 29.035 -1.943 1.00 69.50 318 TYR A O 1
ATOM 2491 N N . SER A 1 319 ? 19.162 30.849 -2.829 1.00 73.69 319 SER A N 1
ATOM 2492 C CA . SER A 1 319 ? 18.281 31.127 -1.700 1.00 73.69 319 SER A CA 1
ATOM 2493 C C . SER A 1 319 ? 16.854 30.733 -2.060 1.00 73.69 319 SER A C 1
ATOM 2495 O O . SER A 1 319 ? 16.454 30.723 -3.221 1.00 73.69 319 SER A O 1
ATOM 2497 N N . ARG A 1 320 ? 16.062 30.348 -1.065 1.00 67.19 320 ARG A N 1
ATOM 2498 C CA . ARG A 1 320 ? 14.636 30.108 -1.281 1.00 67.19 320 ARG A CA 1
ATOM 2499 C C . ARG A 1 320 ? 13.921 31.453 -1.136 1.00 67.19 320 ARG A C 1
ATOM 2501 O O . ARG A 1 320 ? 14.134 32.123 -0.131 1.00 67.19 320 ARG A O 1
ATOM 2508 N N . LYS A 1 321 ? 13.109 31.851 -2.122 1.00 64.62 321 LYS A N 1
ATOM 2509 C CA . LYS A 1 321 ? 12.363 33.128 -2.122 1.00 64.62 321 LYS A CA 1
ATOM 2510 C C . LYS A 1 321 ? 11.325 33.199 -1.005 1.00 64.62 321 LYS A C 1
ATOM 2512 O O . LYS A 1 321 ? 11.042 34.279 -0.509 1.00 64.62 321 LYS A O 1
ATOM 2517 N N . ALA A 1 322 ? 10.775 32.055 -0.607 1.00 60.06 322 ALA A N 1
ATOM 2518 C CA . ALA A 1 322 ? 9.833 31.957 0.497 1.00 60.06 322 ALA A CA 1
ATOM 2519 C C . ALA A 1 322 ? 10.501 31.342 1.734 1.00 60.06 322 ALA A C 1
ATOM 2521 O O . ALA A 1 322 ? 11.125 30.276 1.648 1.00 60.06 322 ALA A O 1
ATOM 2522 N N . HIS A 1 323 ? 10.279 31.944 2.904 1.00 51.53 323 HIS A N 1
ATOM 2523 C CA . HIS A 1 323 ? 10.319 31.224 4.177 1.00 51.53 323 HIS A CA 1
ATOM 2524 C C . HIS A 1 323 ? 9.115 30.272 4.224 1.00 51.53 323 HIS A C 1
ATOM 2526 O O . HIS A 1 323 ? 8.123 30.537 4.893 1.00 51.53 323 HIS A O 1
ATOM 2532 N N . SER A 1 324 ? 9.143 29.186 3.443 1.00 45.25 324 SER A N 1
ATOM 2533 C CA . SER A 1 324 ? 8.077 28.185 3.530 1.00 45.25 324 SER A CA 1
ATOM 2534 C C . SER A 1 324 ? 8.256 27.426 4.844 1.00 45.25 324 SER A C 1
ATOM 2536 O O . SER A 1 324 ? 9.179 26.628 5.001 1.00 45.25 324 SER A O 1
ATOM 2538 N N . LEU A 1 325 ? 7.369 27.714 5.794 1.00 39.16 325 LEU A N 1
ATOM 2539 C CA . LEU A 1 325 ? 7.165 26.919 7.006 1.00 39.16 325 LEU A CA 1
ATOM 2540 C C . LEU A 1 325 ? 6.451 25.586 6.695 1.00 39.16 325 LEU A C 1
ATOM 2542 O O . LEU A 1 325 ? 6.340 24.714 7.547 1.00 39.16 325 LEU A O 1
ATOM 2546 N N . THR A 1 326 ? 6.028 25.375 5.444 1.00 40.12 326 THR A N 1
ATOM 2547 C CA . THR A 1 326 ? 5.288 24.186 5.014 1.00 40.12 326 THR A CA 1
ATOM 2548 C C . THR A 1 326 ? 6.211 23.251 4.216 1.00 40.12 326 THR A C 1
ATOM 2550 O O . THR A 1 326 ? 6.863 23.652 3.246 1.00 40.12 326 THR A O 1
ATOM 2553 N N . GLY A 1 327 ? 6.334 22.004 4.678 1.00 38.00 327 GLY A N 1
ATOM 2554 C CA . GLY A 1 327 ? 7.292 20.986 4.222 1.00 38.00 327 GLY A CA 1
ATOM 2555 C C . GLY A 1 327 ? 7.003 20.342 2.860 1.00 38.00 327 GLY A C 1
ATOM 2556 O O . GLY A 1 327 ? 7.411 19.206 2.626 1.00 38.00 327 GLY A O 1
ATOM 2557 N N . THR A 1 328 ? 6.318 21.026 1.945 1.00 41.94 328 THR A N 1
ATOM 2558 C CA . THR A 1 328 ? 6.145 20.562 0.563 1.00 41.94 328 THR A CA 1
ATOM 2559 C C . THR A 1 328 ? 7.299 21.053 -0.311 1.00 41.94 328 THR A C 1
ATOM 2561 O O . THR A 1 328 ? 7.684 22.225 -0.262 1.00 41.94 328 THR A O 1
ATOM 2564 N N . ALA A 1 329 ? 7.880 20.145 -1.103 1.00 41.59 329 ALA A N 1
ATOM 2565 C CA . ALA A 1 329 ? 8.982 20.441 -2.016 1.00 41.59 329 ALA A CA 1
ATOM 2566 C C . ALA A 1 329 ? 8.617 21.621 -2.933 1.00 41.59 329 ALA A C 1
ATOM 2568 O O . ALA A 1 329 ? 7.654 21.541 -3.693 1.00 41.59 329 ALA A O 1
ATOM 2569 N N . GLY A 1 330 ? 9.371 22.717 -2.816 1.00 41.16 330 GLY A N 1
ATOM 2570 C CA . GLY A 1 330 ? 9.094 23.948 -3.549 1.00 41.16 330 GLY A CA 1
ATOM 2571 C C . GLY A 1 330 ? 9.215 23.779 -5.062 1.00 41.16 330 GLY A C 1
ATOM 2572 O O . GLY A 1 330 ? 10.042 23.004 -5.548 1.00 41.16 330 GLY A O 1
ATOM 2573 N N . THR A 1 331 ? 8.398 24.522 -5.801 1.00 52.62 331 THR A N 1
ATOM 2574 C CA . THR A 1 331 ? 8.485 24.619 -7.263 1.00 52.62 331 THR A CA 1
ATOM 2575 C C . THR A 1 331 ? 9.780 25.338 -7.677 1.00 52.62 331 THR A C 1
ATOM 2577 O O . THR A 1 331 ? 10.421 26.004 -6.863 1.00 52.62 331 THR A O 1
ATOM 2580 N N . VAL A 1 332 ? 10.201 25.237 -8.947 1.00 49.50 332 VAL A N 1
ATOM 2581 C CA . VAL A 1 332 ? 11.410 25.936 -9.456 1.00 49.50 332 VAL A CA 1
ATOM 2582 C C . VAL A 1 332 ? 11.314 27.457 -9.259 1.00 49.50 332 VAL A C 1
ATOM 2584 O O . VAL A 1 332 ? 12.334 28.119 -9.079 1.00 49.50 332 VAL A O 1
ATOM 2587 N N . ALA A 1 333 ? 10.094 28.002 -9.223 1.00 54.94 333 ALA A N 1
ATOM 2588 C CA . ALA A 1 333 ? 9.837 29.415 -8.963 1.00 54.94 333 ALA A CA 1
ATOM 2589 C C . ALA A 1 333 ? 10.184 29.849 -7.523 1.00 54.94 333 ALA A C 1
ATOM 2591 O O . ALA A 1 333 ? 10.424 31.037 -7.296 1.00 54.94 333 ALA A O 1
ATOM 2592 N N . ASP A 1 334 ? 10.283 28.904 -6.578 1.00 57.00 334 ASP A N 1
ATOM 2593 C CA . ASP A 1 334 ? 10.523 29.167 -5.151 1.00 57.00 334 ASP A CA 1
ATOM 2594 C C . ASP A 1 334 ? 11.999 29.403 -4.820 1.00 57.00 334 ASP A C 1
ATOM 2596 O O . ASP A 1 334 ? 12.340 29.681 -3.668 1.00 57.00 334 ASP A O 1
ATOM 2600 N N . TRP A 1 335 ? 12.887 29.291 -5.806 1.00 59.06 335 TRP A N 1
ATOM 2601 C CA . TRP A 1 335 ? 14.316 29.518 -5.642 1.00 59.06 335 TRP A CA 1
ATOM 2602 C C . TRP A 1 335 ? 14.731 30.812 -6.342 1.00 59.06 335 TRP A C 1
ATOM 2604 O O . TRP A 1 335 ? 14.391 31.075 -7.495 1.00 59.06 335 TRP A O 1
ATOM 2614 N N . ALA A 1 336 ? 15.470 31.645 -5.622 1.00 73.38 336 ALA A N 1
ATOM 2615 C CA . ALA A 1 336 ? 16.235 32.745 -6.171 1.00 73.38 336 ALA A CA 1
ATOM 2616 C C . ALA A 1 336 ? 17.676 32.275 -6.360 1.00 73.38 336 ALA A C 1
ATOM 2618 O O . ALA A 1 336 ? 18.270 31.635 -5.493 1.00 73.38 336 ALA A O 1
ATOM 2619 N N . CYS A 1 337 ? 18.230 32.596 -7.522 1.00 72.94 337 CYS A N 1
ATOM 2620 C CA . CYS A 1 337 ? 19.649 32.462 -7.787 1.00 72.94 337 CYS A CA 1
ATOM 2621 C C . CYS A 1 337 ? 20.242 33.865 -7.717 1.00 72.94 337 CYS A C 1
ATOM 2623 O O . CYS A 1 337 ? 19.960 34.699 -8.577 1.00 72.94 337 CYS A O 1
ATOM 2625 N N . GLU A 1 338 ? 21.020 34.137 -6.679 1.00 80.50 338 GLU A N 1
ATOM 2626 C CA . GLU A 1 338 ? 21.772 35.375 -6.559 1.00 80.50 338 GLU A CA 1
ATOM 2627 C C . GLU A 1 338 ? 23.187 35.137 -7.089 1.00 80.50 338 GLU A C 1
ATOM 2629 O O . GLU A 1 338 ? 23.949 34.336 -6.542 1.00 80.50 338 GLU A O 1
ATOM 2634 N N . VAL A 1 339 ? 23.534 35.823 -8.178 1.00 78.75 339 VAL A N 1
ATOM 2635 C CA . VAL A 1 339 ? 24.871 35.775 -8.773 1.00 78.75 339 VAL A CA 1
ATOM 2636 C C . VAL A 1 339 ? 25.612 37.048 -8.392 1.00 78.75 339 VAL A C 1
ATOM 2638 O O . VAL A 1 339 ? 25.254 38.146 -8.807 1.00 78.75 339 VAL A O 1
ATOM 2641 N N . GLN A 1 340 ? 26.666 36.892 -7.607 1.00 82.94 340 GLN A N 1
ATOM 2642 C CA . GLN A 1 340 ? 27.558 37.963 -7.197 1.00 82.94 340 GLN A CA 1
ATOM 2643 C C . GLN A 1 340 ? 28.826 37.901 -8.042 1.00 82.94 340 GLN A C 1
ATOM 2645 O O . GLN A 1 340 ? 29.500 36.870 -8.078 1.00 82.94 340 GLN A O 1
ATOM 2650 N N . LEU A 1 341 ? 29.143 39.005 -8.712 1.00 85.38 341 LEU A N 1
ATOM 2651 C CA . LEU A 1 341 ? 30.306 39.161 -9.583 1.00 85.38 341 LEU A CA 1
ATOM 2652 C C . LEU A 1 341 ? 31.112 40.389 -9.124 1.00 85.38 341 LEU A C 1
ATOM 2654 O O . LEU A 1 341 ? 30.500 41.350 -8.652 1.00 85.38 341 LEU A O 1
ATOM 2658 N N . PRO A 1 342 ? 32.444 40.399 -9.287 1.00 83.75 342 PRO A N 1
ATOM 2659 C CA . PRO A 1 342 ? 33.250 41.604 -9.132 1.00 83.75 342 PRO A CA 1
ATOM 2660 C C . PRO A 1 342 ? 32.754 42.694 -10.087 1.00 83.75 342 PRO A C 1
ATOM 2662 O O . PRO A 1 342 ? 32.505 42.419 -11.267 1.00 83.75 342 PRO A O 1
ATOM 2665 N N . ALA A 1 343 ? 32.577 43.914 -9.581 1.00 85.44 343 ALA A N 1
ATOM 2666 C CA . ALA A 1 343 ? 31.960 45.011 -10.326 1.00 85.44 343 ALA A CA 1
ATOM 2667 C C . ALA A 1 343 ? 32.737 45.332 -11.614 1.00 85.44 343 ALA A C 1
ATOM 2669 O O . ALA A 1 343 ? 32.143 45.526 -12.669 1.00 85.44 343 ALA A O 1
ATOM 2670 N N . GLU A 1 344 ? 34.064 45.267 -11.547 1.00 85.00 344 GLU A N 1
ATOM 2671 C CA . GLU A 1 344 ? 35.006 45.509 -12.639 1.00 85.00 344 GLU A CA 1
ATOM 2672 C C . GLU A 1 344 ? 34.915 44.495 -13.792 1.00 85.00 344 GLU A C 1
ATOM 2674 O O . GLU A 1 344 ? 35.426 44.729 -14.891 1.00 85.00 344 GLU A O 1
ATOM 2679 N N . HIS A 1 345 ? 34.300 43.335 -13.556 1.00 82.44 345 HIS A N 1
ATOM 2680 C CA . HIS A 1 345 ? 34.199 42.254 -14.539 1.00 82.44 345 HIS A CA 1
ATOM 2681 C C . HIS A 1 345 ? 32.759 41.856 -14.851 1.00 82.44 345 HIS A C 1
ATOM 2683 O O . HIS A 1 345 ? 32.539 41.093 -15.795 1.00 82.44 345 HIS A O 1
ATOM 2689 N N . LYS A 1 346 ? 31.792 42.391 -14.098 1.00 85.81 346 LYS A N 1
ATOM 2690 C CA . LYS A 1 346 ? 30.370 42.067 -14.181 1.00 85.81 346 LYS A CA 1
ATOM 2691 C C . LYS A 1 346 ? 29.863 42.100 -15.622 1.00 85.81 346 LYS A C 1
ATOM 2693 O O . LYS A 1 346 ? 29.398 41.076 -16.111 1.00 85.81 346 LYS A O 1
ATOM 2698 N N . ASP A 1 347 ? 30.023 43.218 -16.323 1.00 87.31 347 ASP A N 1
ATOM 2699 C CA . ASP A 1 347 ? 29.414 43.400 -17.649 1.00 87.31 347 ASP A CA 1
ATOM 2700 C C . ASP A 1 347 ? 30.033 42.483 -18.709 1.00 87.31 347 ASP A C 1
ATOM 2702 O O . ASP A 1 347 ? 29.332 41.904 -19.543 1.00 87.31 347 ASP A O 1
ATOM 2706 N N . ARG A 1 348 ? 31.350 42.258 -18.633 1.00 86.81 348 ARG A N 1
ATOM 2707 C CA . ARG A 1 348 ? 32.066 41.346 -19.538 1.00 86.81 348 ARG A CA 1
ATOM 2708 C C . ARG A 1 348 ? 31.644 39.895 -19.313 1.00 86.81 348 ARG A C 1
ATOM 2710 O O . ARG A 1 348 ? 31.401 39.173 -20.284 1.00 86.81 348 ARG A O 1
ATOM 2717 N N . ILE A 1 349 ? 31.539 39.482 -18.047 1.00 83.12 349 ILE A N 1
ATOM 2718 C CA . ILE A 1 349 ? 31.099 38.139 -17.650 1.00 83.12 349 ILE A CA 1
ATOM 2719 C C . ILE A 1 349 ? 29.648 37.914 -18.062 1.00 83.12 349 ILE A C 1
ATOM 2721 O O . ILE A 1 349 ? 29.368 36.892 -18.681 1.00 83.12 349 ILE A O 1
ATOM 2725 N N . LEU A 1 350 ? 28.748 38.862 -17.788 1.00 80.94 350 LEU A N 1
ATOM 2726 C CA . LEU A 1 350 ? 27.335 38.756 -18.156 1.00 80.94 350 LEU A CA 1
ATOM 2727 C C . LEU A 1 350 ? 27.143 38.681 -19.672 1.00 80.94 350 LEU A C 1
ATOM 2729 O O . LEU A 1 350 ? 26.398 37.822 -20.136 1.00 80.94 350 LEU A O 1
ATOM 2733 N N . THR A 1 351 ? 27.860 39.504 -20.440 1.00 86.50 351 THR A N 1
ATOM 2734 C CA . THR A 1 351 ? 27.814 39.466 -21.912 1.00 86.50 351 THR A CA 1
ATOM 2735 C C . THR A 1 351 ? 28.262 38.102 -22.434 1.00 86.50 351 THR A C 1
ATOM 2737 O O . THR A 1 351 ? 27.545 37.444 -23.179 1.00 86.50 351 THR A O 1
ATOM 2740 N N . THR A 1 352 ? 29.413 37.614 -21.966 1.00 86.62 352 THR A N 1
ATOM 2741 C CA . THR A 1 352 ? 29.942 36.319 -22.416 1.00 86.62 352 THR A CA 1
ATOM 2742 C C . THR A 1 352 ? 29.061 35.155 -21.962 1.00 86.62 352 THR A C 1
ATOM 2744 O O . THR A 1 352 ? 28.914 34.167 -22.680 1.00 86.62 352 THR A O 1
ATOM 2747 N N . TRP A 1 353 ? 28.472 35.255 -20.771 1.00 83.19 353 TRP A N 1
ATOM 2748 C CA . TRP A 1 353 ? 27.547 34.259 -20.249 1.00 83.19 353 TRP A CA 1
ATOM 2749 C C . TRP A 1 353 ? 26.273 34.187 -21.073 1.00 83.19 353 TRP A C 1
ATOM 2751 O O . TRP A 1 353 ? 25.883 33.083 -21.444 1.00 83.19 353 TRP A O 1
ATOM 2761 N N . ARG A 1 354 ? 25.681 35.335 -21.414 1.00 80.31 354 ARG A N 1
ATOM 2762 C CA . ARG A 1 354 ? 24.525 35.424 -22.309 1.00 80.31 354 ARG A CA 1
ATOM 2763 C C . ARG A 1 354 ? 24.802 34.713 -23.633 1.00 80.31 354 ARG A C 1
ATOM 2765 O O . ARG A 1 354 ? 24.003 33.875 -24.036 1.00 80.31 354 ARG A O 1
ATOM 2772 N N . ASP A 1 355 ? 25.946 34.981 -24.257 1.00 79.94 355 ASP A N 1
ATOM 2773 C CA . ASP A 1 355 ? 26.288 34.395 -25.558 1.00 79.94 355 ASP A CA 1
ATOM 2774 C C . ASP A 1 355 ? 26.467 32.866 -25.463 1.00 79.94 355 ASP A C 1
ATOM 2776 O O . ASP A 1 355 ? 25.903 32.107 -26.249 1.00 79.94 355 ASP A O 1
ATOM 2780 N N . VAL A 1 356 ? 27.193 32.385 -24.445 1.00 77.88 356 VAL A N 1
ATOM 2781 C CA . VAL A 1 356 ? 27.371 30.939 -24.207 1.00 77.88 356 VAL A CA 1
ATOM 2782 C C . VAL A 1 356 ? 26.041 30.255 -23.877 1.00 77.88 356 VAL A C 1
ATOM 2784 O O . VAL A 1 356 ? 25.805 29.116 -24.286 1.00 77.88 356 VAL A O 1
ATOM 2787 N N . TRP A 1 357 ? 25.184 30.927 -23.111 1.00 72.88 357 TRP A N 1
ATOM 2788 C CA . TRP A 1 357 ? 23.870 30.428 -22.732 1.00 72.88 357 TRP A CA 1
ATOM 2789 C C . TRP A 1 357 ? 22.954 30.283 -23.946 1.00 72.88 357 TRP A C 1
ATOM 2791 O O . TRP A 1 357 ? 22.312 29.246 -24.108 1.00 72.88 357 TRP A O 1
ATOM 2801 N N . TYR A 1 358 ? 22.957 31.278 -24.832 1.00 72.00 358 TYR A N 1
ATOM 2802 C CA . TYR A 1 358 ? 22.210 31.255 -26.083 1.00 72.00 358 TYR A CA 1
ATOM 2803 C C . TYR A 1 358 ? 22.631 30.078 -26.979 1.00 72.00 358 TYR A C 1
ATOM 2805 O O . TYR A 1 358 ? 21.786 29.303 -27.433 1.00 72.00 358 TYR A O 1
ATOM 2813 N N . ASP A 1 359 ? 23.938 29.859 -27.152 1.00 73.75 359 ASP A N 1
ATOM 2814 C CA . ASP A 1 359 ? 24.464 28.730 -27.932 1.00 73.75 359 ASP A CA 1
ATOM 2815 C C . ASP A 1 359 ? 24.068 27.368 -27.338 1.00 73.75 359 ASP A C 1
ATOM 2817 O O . ASP A 1 359 ? 23.710 26.431 -28.063 1.00 73.75 359 ASP A O 1
ATOM 2821 N N . GLN A 1 360 ? 24.101 27.245 -26.007 1.00 68.31 360 GLN A N 1
ATOM 2822 C CA . GLN A 1 360 ? 23.671 26.031 -25.313 1.00 68.31 360 GLN A CA 1
ATOM 2823 C C . GLN A 1 360 ? 22.170 25.787 -25.463 1.00 68.31 360 GLN A C 1
ATOM 2825 O O . GLN A 1 360 ? 21.772 24.653 -25.733 1.00 68.31 360 GLN A O 1
ATOM 2830 N N . LEU A 1 361 ? 21.341 26.825 -25.327 1.00 59.66 361 LEU A N 1
ATOM 2831 C CA . LEU A 1 361 ? 19.900 26.732 -25.558 1.00 59.66 361 LEU A CA 1
ATOM 2832 C C . LEU A 1 361 ? 19.605 26.273 -26.988 1.00 59.66 361 LEU A C 1
ATOM 2834 O O . LEU A 1 361 ? 18.834 25.333 -27.173 1.00 59.66 361 LEU A O 1
ATOM 2838 N N . LYS A 1 362 ? 20.293 26.831 -27.990 1.00 69.56 362 LYS A N 1
ATOM 2839 C CA . LYS A 1 362 ? 20.160 26.426 -29.398 1.00 69.56 362 LYS A CA 1
ATOM 2840 C C . LYS A 1 362 ? 20.468 24.937 -29.614 1.00 69.56 362 LYS A C 1
ATOM 2842 O O . LYS A 1 362 ? 19.731 24.246 -30.318 1.00 69.56 362 LYS A O 1
ATOM 2847 N N . GLN A 1 363 ? 21.519 24.413 -28.979 1.00 67.75 363 GLN A N 1
ATOM 2848 C CA . GLN A 1 363 ? 21.858 22.982 -29.032 1.00 67.75 363 GLN A CA 1
ATOM 2849 C C . GLN A 1 363 ? 20.874 22.100 -28.251 1.00 67.75 363 GLN A C 1
ATOM 2851 O O . GLN A 1 363 ? 20.572 20.982 -28.669 1.00 67.75 363 GLN A O 1
ATOM 2856 N N . GLN A 1 364 ? 20.369 22.571 -27.110 1.00 55.97 364 GLN A N 1
ATOM 2857 C CA . GLN A 1 364 ? 19.385 21.828 -26.325 1.00 55.97 364 GLN A CA 1
ATOM 2858 C C . GLN A 1 364 ? 18.034 21.751 -27.029 1.00 55.97 364 GLN A C 1
ATOM 2860 O O . GLN A 1 364 ? 17.387 20.709 -26.943 1.00 55.97 364 GLN A O 1
ATOM 2865 N N . ILE A 1 365 ? 17.622 22.807 -27.735 1.00 57.00 365 ILE A N 1
ATOM 2866 C CA . ILE A 1 365 ? 16.401 22.824 -28.547 1.00 57.00 365 ILE A CA 1
ATOM 2867 C C . ILE A 1 365 ? 16.494 21.756 -29.641 1.00 57.00 365 ILE A C 1
ATOM 2869 O O . ILE A 1 365 ? 15.599 20.921 -29.750 1.00 57.00 365 ILE A O 1
ATOM 2873 N N . SER A 1 366 ? 17.608 21.687 -30.377 1.00 65.00 366 SER A N 1
ATOM 2874 C CA . SER A 1 366 ? 17.760 20.684 -31.441 1.00 65.00 366 SER A CA 1
ATOM 2875 C C . SER A 1 366 ? 17.753 19.241 -30.917 1.00 65.00 366 SER A C 1
ATOM 2877 O O . SER A 1 366 ? 17.118 18.373 -31.512 1.00 65.00 366 SER A O 1
ATOM 2879 N N . GLN A 1 367 ? 18.394 18.972 -29.774 1.00 60.00 367 GLN A N 1
ATOM 2880 C CA . GLN A 1 367 ? 18.373 17.647 -29.135 1.00 60.00 367 GLN A CA 1
ATOM 2881 C C . GLN A 1 367 ? 17.003 17.306 -28.542 1.00 60.00 367 GLN A C 1
ATOM 2883 O O . GLN A 1 367 ? 16.560 16.163 -28.626 1.00 60.00 367 GLN A O 1
ATOM 2888 N N . THR A 1 368 ? 16.329 18.299 -27.963 1.00 53.44 368 THR A N 1
ATOM 2889 C CA . THR A 1 368 ? 14.993 18.162 -27.382 1.00 53.44 368 THR A CA 1
ATOM 2890 C C . THR A 1 368 ? 13.976 17.744 -28.426 1.00 53.44 368 THR A C 1
ATOM 2892 O O . THR A 1 368 ? 13.182 16.863 -28.133 1.00 53.44 368 THR A O 1
ATOM 2895 N N . GLU A 1 369 ? 13.993 18.318 -29.628 1.00 61.66 369 GLU A N 1
ATOM 2896 C CA . GLU A 1 369 ? 13.033 17.943 -30.673 1.00 61.66 369 GLU A CA 1
ATOM 2897 C C . GLU A 1 369 ? 13.211 16.481 -31.115 1.00 61.66 369 GLU A C 1
ATOM 2899 O O . GLU A 1 369 ? 12.234 15.745 -31.260 1.00 61.66 369 GLU A O 1
ATOM 2904 N N . VAL A 1 370 ? 14.459 16.009 -31.209 1.00 63.69 370 VAL A N 1
ATOM 2905 C CA . VAL A 1 370 ? 14.770 14.600 -31.510 1.00 63.69 370 VAL A CA 1
ATOM 2906 C C . VAL A 1 370 ? 14.339 13.673 -30.368 1.00 63.69 370 VAL A C 1
ATOM 2908 O O . VAL A 1 370 ? 13.698 12.647 -30.606 1.00 63.69 370 VAL A O 1
ATOM 2911 N N . GLU A 1 371 ? 14.652 14.030 -29.119 1.00 53.50 371 GLU A N 1
ATOM 2912 C CA . GLU A 1 371 ? 14.253 13.260 -27.935 1.00 53.50 371 GLU A CA 1
ATOM 2913 C C . GLU A 1 371 ? 12.722 13.239 -27.783 1.00 53.50 371 GLU A C 1
ATOM 2915 O O . GLU A 1 371 ? 12.140 12.184 -27.541 1.00 53.50 371 GLU A O 1
ATOM 2920 N N . LYS A 1 372 ? 12.046 14.371 -27.992 1.00 53.25 372 LYS A N 1
ATOM 2921 C CA . LYS A 1 372 ? 10.589 14.525 -27.897 1.00 53.25 372 LYS A CA 1
ATOM 2922 C C . LYS A 1 372 ? 9.861 13.741 -28.984 1.00 53.25 372 LYS A C 1
ATOM 2924 O O . LYS A 1 372 ? 8.839 13.136 -28.679 1.00 53.25 372 LYS A O 1
ATOM 2929 N N . ALA A 1 373 ? 10.385 13.676 -30.209 1.00 63.38 373 ALA A N 1
ATOM 2930 C CA . ALA A 1 373 ? 9.830 12.824 -31.263 1.00 63.38 373 ALA A CA 1
ATOM 2931 C C . ALA A 1 373 ? 9.931 11.328 -30.906 1.00 63.38 373 ALA A C 1
ATOM 2933 O O . ALA A 1 373 ? 8.960 10.580 -31.065 1.00 63.38 373 ALA A O 1
ATOM 2934 N N . ALA A 1 374 ? 11.068 10.899 -30.346 1.00 57.03 374 ALA A N 1
ATOM 2935 C CA . ALA A 1 374 ? 11.264 9.524 -29.888 1.00 57.03 374 ALA A CA 1
ATOM 2936 C C . ALA A 1 374 ? 10.367 9.177 -28.684 1.00 57.03 374 ALA A C 1
ATOM 2938 O O . ALA A 1 374 ? 9.711 8.135 -28.680 1.00 57.03 374 ALA A O 1
ATOM 2939 N N . TYR A 1 375 ? 10.269 10.075 -27.697 1.00 51.06 375 TYR A N 1
ATOM 2940 C CA . TYR A 1 375 ? 9.373 9.919 -26.547 1.00 51.06 375 TYR A CA 1
ATOM 2941 C C . TYR A 1 375 ? 7.900 9.954 -26.947 1.00 51.06 375 TYR A C 1
ATOM 2943 O O . TYR A 1 375 ? 7.130 9.152 -26.435 1.00 51.06 375 TYR A O 1
ATOM 2951 N N . SER A 1 376 ? 7.497 10.835 -27.864 1.00 54.97 376 SER A N 1
ATOM 2952 C CA . SER A 1 376 ? 6.122 10.907 -28.370 1.00 54.97 376 SER A CA 1
ATOM 2953 C C . SER A 1 376 ? 5.733 9.620 -29.095 1.00 54.97 376 SER A C 1
ATOM 2955 O O . SER A 1 376 ? 4.638 9.114 -28.882 1.00 54.97 376 SER A O 1
ATOM 2957 N N . THR A 1 377 ? 6.651 9.028 -29.866 1.00 61.41 377 THR A N 1
ATOM 2958 C CA . THR A 1 377 ? 6.429 7.740 -30.544 1.00 61.41 377 THR A CA 1
ATOM 2959 C C . THR A 1 377 ? 6.347 6.580 -29.547 1.00 61.41 377 THR A C 1
ATOM 2961 O O . THR A 1 377 ? 5.444 5.749 -29.644 1.00 61.41 377 THR A O 1
ATOM 2964 N N . ALA A 1 378 ? 7.238 6.541 -28.549 1.00 51.50 378 ALA A N 1
ATOM 2965 C CA . ALA A 1 378 ? 7.201 5.545 -27.476 1.00 51.50 378 ALA A CA 1
ATOM 2966 C C . ALA A 1 378 ? 5.913 5.662 -26.641 1.00 51.50 378 ALA A C 1
ATOM 2968 O O . ALA A 1 378 ? 5.206 4.678 -26.448 1.00 51.50 378 ALA A O 1
ATOM 2969 N N . ALA A 1 379 ? 5.548 6.882 -26.238 1.00 49.47 379 ALA A N 1
ATOM 2970 C CA . ALA A 1 379 ? 4.313 7.178 -25.524 1.00 49.47 379 ALA A CA 1
ATOM 2971 C C . ALA A 1 379 ? 3.071 6.902 -26.382 1.00 49.47 379 ALA A C 1
ATOM 2973 O O . ALA A 1 379 ? 2.081 6.409 -25.852 1.00 49.47 379 ALA A O 1
ATOM 2974 N N . GLN A 1 380 ? 3.107 7.156 -27.697 1.00 52.75 380 GLN A N 1
ATOM 2975 C CA . GLN A 1 380 ? 2.034 6.781 -28.621 1.00 52.75 380 GLN A CA 1
ATOM 2976 C C . GLN A 1 380 ? 1.862 5.268 -28.685 1.00 52.75 380 GLN A C 1
ATOM 2978 O O . GLN A 1 380 ? 0.726 4.814 -28.595 1.00 52.75 380 GLN A O 1
ATOM 2983 N N . ARG A 1 381 ? 2.950 4.494 -28.762 1.00 53.91 381 ARG A N 1
ATOM 2984 C CA . ARG A 1 381 ? 2.917 3.024 -28.752 1.00 53.91 381 ARG A CA 1
ATOM 2985 C C . ARG A 1 381 ? 2.331 2.488 -27.439 1.00 53.91 381 ARG A C 1
ATOM 2987 O O . ARG A 1 381 ? 1.367 1.731 -27.476 1.00 53.91 381 ARG A O 1
ATOM 2994 N N . THR A 1 382 ? 2.786 3.002 -26.293 1.00 48.56 382 THR A N 1
ATOM 2995 C CA . THR A 1 382 ? 2.202 2.694 -24.972 1.00 48.56 382 THR A CA 1
ATOM 2996 C C . THR A 1 382 ? 0.729 3.135 -24.866 1.00 48.56 382 THR A C 1
ATOM 2998 O O . THR A 1 382 ? -0.089 2.442 -24.266 1.00 48.56 382 THR A O 1
ATOM 3001 N N . SER A 1 383 ? 0.350 4.263 -25.482 1.00 46.69 383 SER A N 1
ATOM 3002 C CA . SER A 1 383 ? -1.035 4.770 -25.518 1.00 46.69 383 SER A CA 1
ATOM 3003 C C . SER A 1 383 ? -1.947 4.039 -26.511 1.00 46.69 383 SER A C 1
ATOM 3005 O O . SER A 1 383 ? -3.163 4.132 -26.397 1.00 46.69 383 SER A O 1
ATOM 3007 N N . GLN A 1 384 ? -1.386 3.351 -27.506 1.00 46.88 384 GLN A N 1
ATOM 3008 C CA . GLN A 1 384 ? -2.123 2.506 -28.447 1.00 46.88 384 GLN A CA 1
ATOM 3009 C C . GLN A 1 384 ? -2.386 1.123 -27.836 1.00 46.88 384 GLN A C 1
ATOM 3011 O O . GLN A 1 384 ? -3.441 0.546 -28.085 1.00 46.88 384 GLN A O 1
ATOM 3016 N N . GLU A 1 385 ? -1.484 0.636 -26.978 1.00 48.47 385 GLU A N 1
ATOM 3017 C CA . GLU A 1 385 ? -1.678 -0.576 -26.166 1.00 48.47 385 GLU A CA 1
ATOM 3018 C C . GLU A 1 385 ? -2.689 -0.368 -25.021 1.00 48.47 385 GLU A C 1
ATOM 3020 O O . GLU A 1 385 ? -3.427 -1.286 -24.668 1.00 48.47 385 GLU A O 1
ATOM 3025 N N . TYR A 1 386 ? -2.810 0.856 -24.499 1.00 42.59 386 TYR A N 1
ATOM 3026 C CA . TYR A 1 386 ? -3.895 1.281 -23.609 1.00 42.59 386 TYR A CA 1
ATOM 3027 C C . TYR A 1 386 ? -4.918 2.115 -24.383 1.00 42.59 386 TYR A C 1
ATOM 3029 O O . TYR A 1 386 ? -4.839 3.342 -24.387 1.00 42.59 386 TYR A O 1
ATOM 3037 N N . SER A 1 387 ? -5.910 1.476 -25.006 1.00 39.06 387 SER A N 1
ATOM 3038 C CA . SER A 1 387 ? -6.893 2.093 -25.918 1.00 39.06 387 SER A CA 1
ATOM 3039 C C . SER A 1 387 ? -7.862 3.139 -25.306 1.00 39.06 387 SER A C 1
ATOM 3041 O O . SER A 1 387 ? -9.015 3.237 -25.720 1.00 39.06 387 SER A O 1
ATOM 3043 N N . ALA A 1 388 ? -7.422 3.949 -24.340 1.00 45.19 388 ALA A N 1
ATOM 3044 C CA . ALA A 1 388 ? -8.139 5.094 -23.778 1.00 45.19 388 ALA A CA 1
ATOM 3045 C C . ALA A 1 388 ? -7.292 6.387 -23.656 1.00 45.19 388 ALA A C 1
ATOM 3047 O O . ALA A 1 388 ? -7.811 7.410 -23.214 1.00 45.19 388 ALA A O 1
ATOM 3048 N N . ALA A 1 389 ? -6.018 6.410 -24.073 1.00 46.38 389 ALA A N 1
ATOM 3049 C CA . ALA A 1 389 ? -5.126 7.564 -23.852 1.00 46.38 389 ALA A CA 1
ATOM 3050 C C . ALA A 1 389 ? -5.016 8.570 -25.028 1.00 46.38 389 ALA A C 1
ATOM 3052 O O . ALA A 1 389 ? -4.189 9.482 -25.002 1.00 46.38 389 ALA A O 1
ATOM 3053 N N . ALA A 1 390 ? -5.890 8.493 -26.038 1.00 43.94 390 ALA A N 1
ATOM 3054 C CA . ALA A 1 390 ? -5.876 9.420 -27.180 1.00 43.94 390 ALA A CA 1
ATOM 3055 C C . ALA A 1 390 ? -6.262 10.877 -26.822 1.00 43.94 390 ALA A C 1
ATOM 3057 O O . ALA A 1 390 ? -5.919 11.808 -27.553 1.00 43.94 390 ALA A O 1
ATOM 3058 N N . ARG A 1 391 ? -6.947 11.113 -25.690 1.00 44.09 391 ARG A N 1
ATOM 3059 C CA . ARG A 1 391 ? -7.320 12.473 -25.241 1.00 44.09 391 ARG A CA 1
ATOM 3060 C C . ARG A 1 391 ? -6.164 13.258 -24.613 1.00 44.09 391 ARG A C 1
ATOM 3062 O O . ARG A 1 391 ? -6.157 14.480 -24.730 1.00 44.09 391 ARG A O 1
ATOM 3069 N N . LEU A 1 392 ? -5.188 12.588 -23.994 1.00 40.72 392 LEU A N 1
ATOM 3070 C CA . LEU A 1 392 ? -4.110 13.253 -23.246 1.00 40.72 392 LEU A CA 1
ATOM 3071 C C . LEU A 1 392 ? -2.987 13.758 -24.167 1.00 40.72 392 LEU A C 1
ATOM 3073 O O . LEU A 1 392 ? -2.453 14.846 -23.963 1.00 40.72 392 LEU A O 1
ATOM 3077 N N . ASN A 1 393 ? -2.698 13.027 -25.249 1.00 43.78 393 ASN A N 1
ATOM 3078 C CA . ASN A 1 393 ? -1.674 13.423 -26.221 1.00 43.78 393 ASN A CA 1
ATOM 3079 C C . ASN A 1 393 ? -2.035 14.732 -26.959 1.00 43.78 393 ASN A C 1
ATOM 3081 O O . ASN A 1 393 ? -1.159 15.528 -27.278 1.00 43.78 393 ASN A O 1
ATOM 3085 N N . ARG A 1 394 ? -3.338 15.015 -27.129 1.00 45.00 394 ARG A N 1
ATOM 3086 C CA . ARG A 1 394 ? -3.853 16.287 -27.678 1.00 45.00 394 ARG A CA 1
ATOM 3087 C C . ARG A 1 394 ? -3.595 17.500 -26.778 1.00 45.00 394 ARG A C 1
ATOM 3089 O O . ARG A 1 394 ? -3.484 18.611 -27.290 1.00 45.00 394 ARG A O 1
ATOM 3096 N N . PHE A 1 395 ? -3.525 17.301 -25.461 1.00 41.03 395 PHE A N 1
ATOM 3097 C CA . PHE A 1 395 ? -3.227 18.369 -24.501 1.00 41.03 395 PHE A CA 1
ATOM 3098 C C . PHE A 1 395 ? -1.719 18.618 -24.375 1.00 41.03 395 PHE A C 1
ATOM 3100 O O . PHE A 1 395 ? -1.296 19.764 -24.277 1.00 41.03 395 PHE A O 1
ATOM 3107 N N . LEU A 1 396 ? -0.900 17.570 -24.488 1.00 40.00 396 LEU A N 1
ATOM 3108 C CA . LEU A 1 396 ? 0.563 17.666 -24.457 1.00 40.00 396 LEU A CA 1
ATOM 3109 C C . LEU A 1 396 ? 1.167 18.384 -25.671 1.00 40.00 396 LEU A C 1
ATOM 3111 O O . LEU A 1 396 ? 2.154 19.103 -25.533 1.00 40.00 396 LEU A O 1
ATOM 3115 N N . THR A 1 397 ? 0.553 18.265 -26.850 1.00 44.88 397 THR A N 1
ATOM 3116 C CA . THR A 1 397 ? 0.929 19.065 -28.029 1.00 44.88 397 THR A CA 1
ATOM 3117 C C . THR A 1 397 ? 0.520 20.537 -27.924 1.00 44.88 397 THR A C 1
ATOM 3119 O O . THR A 1 397 ? 1.016 21.349 -28.696 1.00 44.88 397 THR A O 1
ATOM 3122 N N . LYS A 1 398 ? -0.360 20.897 -26.976 1.00 42.81 398 LYS A N 1
ATOM 3123 C CA . LYS A 1 398 ? -0.835 22.273 -26.752 1.00 42.81 398 LYS A CA 1
ATOM 3124 C C . LYS A 1 398 ? 0.070 23.099 -25.825 1.00 42.81 398 LYS A C 1
ATOM 3126 O O . LYS A 1 398 ? -0.063 24.314 -25.807 1.00 42.81 398 LYS A O 1
ATOM 3131 N N . ALA A 1 399 ? 0.993 22.468 -25.097 1.00 35.50 399 ALA A N 1
ATOM 3132 C CA . ALA A 1 399 ? 1.942 23.139 -24.202 1.00 35.50 399 ALA A CA 1
ATOM 3133 C C . ALA A 1 399 ? 3.352 23.226 -24.819 1.00 35.50 399 ALA A C 1
ATOM 3135 O O . ALA A 1 399 ? 4.352 22.866 -24.198 1.00 35.50 399 ALA A O 1
ATOM 3136 N N . VAL A 1 400 ? 3.435 23.670 -26.075 1.00 36.22 400 VAL A N 1
ATOM 3137 C CA . VAL A 1 400 ? 4.694 24.151 -26.658 1.00 36.22 400 VAL A CA 1
ATOM 3138 C C . VAL A 1 400 ? 4.662 25.672 -26.555 1.00 36.22 400 VAL A C 1
ATOM 3140 O O . VAL A 1 400 ? 3.697 26.259 -27.041 1.00 36.22 400 VAL A O 1
ATOM 3143 N N . PRO A 1 401 ? 5.660 26.331 -25.942 1.00 33.62 401 PRO A N 1
ATOM 3144 C CA . PRO A 1 401 ? 5.805 27.770 -26.096 1.00 33.62 401 PRO A CA 1
ATOM 3145 C C . PRO A 1 401 ? 6.012 28.045 -27.588 1.00 33.62 401 PRO A C 1
ATOM 3147 O O . PRO A 1 401 ? 6.996 27.583 -28.169 1.00 33.62 401 PRO A O 1
ATOM 3150 N N . ALA A 1 402 ? 5.062 28.723 -28.227 1.00 33.06 402 ALA A N 1
ATOM 3151 C CA . ALA A 1 402 ? 5.269 29.238 -29.569 1.00 33.06 402 ALA A CA 1
ATOM 3152 C C . ALA A 1 402 ? 6.296 30.368 -29.456 1.00 33.06 402 ALA A C 1
ATOM 3154 O O . ALA A 1 402 ? 6.016 31.399 -28.855 1.00 33.06 402 ALA A O 1
ATOM 3155 N N . TYR A 1 403 ? 7.501 30.144 -29.975 1.00 37.38 403 TYR A N 1
ATOM 3156 C CA . TYR A 1 403 ? 8.516 31.185 -30.055 1.00 37.38 403 TYR A CA 1
ATOM 3157 C C . TYR A 1 403 ? 8.154 32.100 -31.226 1.00 37.38 403 TYR A C 1
ATOM 3159 O O . TYR A 1 403 ? 8.321 31.724 -32.385 1.00 37.38 403 TYR A O 1
ATOM 3167 N N . THR A 1 404 ? 7.606 33.273 -30.928 1.00 35.97 404 THR A N 1
ATOM 3168 C CA . THR A 1 404 ? 7.494 34.374 -31.888 1.00 35.97 404 THR A CA 1
ATOM 3169 C C . THR A 1 404 ? 8.702 35.284 -31.708 1.00 35.97 404 THR A C 1
ATOM 3171 O O . THR A 1 404 ? 9.023 35.636 -30.577 1.00 35.97 404 THR A O 1
ATOM 3174 N N . GLU A 1 405 ? 9.345 35.700 -32.802 1.00 34.41 405 GLU A N 1
ATOM 3175 C CA . GLU A 1 405 ? 10.529 36.590 -32.836 1.00 34.41 405 GLU A CA 1
ATOM 3176 C C . GLU A 1 405 ? 10.367 37.937 -32.083 1.00 34.41 405 GLU A C 1
ATOM 3178 O O . GLU A 1 405 ? 11.322 38.696 -31.983 1.00 34.41 405 GLU A O 1
ATOM 3183 N N . GLY A 1 406 ? 9.188 38.242 -31.526 1.00 38.84 406 GLY A N 1
ATOM 3184 C CA . GLY A 1 406 ? 8.855 39.512 -30.872 1.00 38.84 406 GLY A CA 1
ATOM 3185 C C . GLY A 1 406 ? 9.128 39.632 -29.363 1.00 38.84 406 GLY A C 1
ATOM 3186 O O . GLY A 1 406 ? 8.928 40.715 -28.828 1.00 38.84 406 GLY A O 1
ATOM 3187 N N . GLU A 1 407 ? 9.589 38.593 -28.657 1.00 35.09 407 GLU A N 1
ATOM 3188 C CA . GLU A 1 407 ? 9.884 38.670 -27.204 1.00 35.09 407 GLU A CA 1
ATOM 3189 C C . GLU A 1 407 ? 11.367 38.980 -26.880 1.00 35.09 407 GLU A C 1
ATOM 3191 O O . GLU A 1 407 ? 11.881 38.594 -25.832 1.00 35.09 407 GLU A O 1
ATOM 3196 N N . GLU A 1 408 ? 12.076 39.700 -27.759 1.00 35.81 408 GLU A N 1
ATOM 3197 C CA . GLU A 1 408 ? 13.391 40.302 -27.442 1.00 35.81 408 GLU A CA 1
ATOM 3198 C C . GLU A 1 408 ? 13.308 41.751 -26.927 1.00 35.81 408 GLU A C 1
ATOM 3200 O O . GLU A 1 408 ? 14.330 42.338 -26.571 1.00 35.81 408 GLU A O 1
ATOM 3205 N N . GLN A 1 409 ? 12.115 42.337 -26.808 1.00 33.62 409 GLN A N 1
ATOM 3206 C CA . GLN A 1 409 ? 11.952 43.670 -26.222 1.00 33.62 409 GLN A CA 1
ATOM 3207 C C . GLN A 1 409 ? 11.385 43.546 -24.812 1.00 33.62 409 GLN A C 1
ATOM 3209 O O . GLN A 1 409 ? 10.234 43.177 -24.600 1.00 33.62 409 GLN A O 1
ATOM 3214 N N . GLY A 1 410 ? 12.287 43.750 -23.855 1.00 32.00 410 GLY A N 1
ATOM 3215 C CA . GLY A 1 410 ? 12.122 43.413 -22.455 1.00 32.00 410 GLY A CA 1
ATOM 3216 C C . GLY A 1 410 ? 10.919 44.034 -21.747 1.00 32.00 410 GLY A C 1
ATOM 3217 O O . GLY A 1 410 ? 10.405 45.089 -22.097 1.00 32.00 410 GLY A O 1
ATOM 3218 N N . ILE A 1 411 ? 10.553 43.309 -20.693 1.00 48.25 411 ILE A N 1
ATOM 3219 C CA . ILE A 1 411 ? 9.859 43.712 -19.467 1.00 48.25 411 ILE A CA 1
ATOM 3220 C C . ILE A 1 411 ? 9.827 45.231 -19.248 1.00 48.25 411 ILE A C 1
ATOM 3222 O O . ILE A 1 411 ? 10.876 45.830 -19.042 1.00 48.25 411 ILE A O 1
ATOM 3226 N N . GLU A 1 412 ? 8.629 45.789 -19.092 1.00 32.91 412 GLU A N 1
ATOM 3227 C CA . GLU A 1 412 ? 8.379 47.069 -18.416 1.00 32.91 412 GLU A CA 1
ATOM 3228 C C . GLU A 1 412 ? 6.971 46.977 -17.778 1.00 32.91 412 GLU A C 1
ATOM 3230 O O . GLU A 1 412 ? 6.036 46.487 -18.402 1.00 32.91 412 GLU A O 1
ATOM 3235 N N . ASN A 1 413 ? 6.722 47.296 -16.505 1.00 32.28 413 ASN A N 1
ATOM 3236 C CA . ASN A 1 413 ? 7.239 48.426 -15.747 1.00 32.28 413 ASN A CA 1
ATOM 3237 C C . ASN A 1 413 ? 7.283 48.166 -14.233 1.00 32.28 413 ASN A C 1
ATOM 3239 O O . ASN A 1 413 ? 6.321 47.693 -13.625 1.00 32.28 413 ASN A O 1
ATOM 3243 N N . TRP A 1 414 ? 8.394 48.587 -13.632 1.00 26.33 414 TRP A N 1
ATOM 3244 C CA . TRP A 1 414 ? 8.372 49.379 -12.405 1.00 26.33 414 TRP A CA 1
ATOM 3245 C C . TRP A 1 414 ? 8.392 50.854 -12.829 1.00 26.33 414 TRP A C 1
ATOM 3247 O O . TRP A 1 414 ? 9.134 51.213 -13.737 1.00 26.33 414 TRP A O 1
ATOM 3257 N N . ASP A 1 415 ? 7.554 51.670 -12.194 1.00 30.38 415 ASP A N 1
ATOM 3258 C CA . ASP A 1 415 ? 7.333 53.087 -12.498 1.00 30.38 415 ASP A CA 1
ATOM 3259 C C . ASP A 1 415 ? 8.601 53.954 -12.484 1.00 30.38 415 ASP A C 1
ATOM 3261 O O . ASP A 1 415 ? 9.413 53.874 -11.559 1.00 30.38 415 ASP A O 1
ATOM 3265 N N . HIS A 1 416 ? 8.656 54.926 -13.402 1.00 26.69 416 HIS A N 1
ATOM 3266 C CA . HIS A 1 416 ? 9.114 56.274 -13.056 1.00 26.69 416 HIS A CA 1
ATOM 3267 C C . HIS A 1 416 ? 8.531 57.345 -14.007 1.00 26.69 416 HIS A C 1
ATOM 3269 O O . HIS A 1 416 ? 8.452 57.107 -15.214 1.00 26.69 416 HIS A O 1
ATOM 3275 N N . PRO A 1 417 ? 8.140 58.538 -13.511 1.00 37.81 417 PRO A N 1
ATOM 3276 C CA . PRO A 1 417 ? 7.667 59.637 -14.348 1.00 37.81 417 PRO A CA 1
ATOM 3277 C C . PRO A 1 417 ? 8.848 60.465 -14.881 1.00 37.81 417 PRO A C 1
ATOM 3279 O O . PRO A 1 417 ? 9.649 60.956 -14.094 1.00 37.81 417 PRO A O 1
ATOM 3282 N N . ASP A 1 418 ? 8.976 60.601 -16.203 1.00 32.00 418 ASP A N 1
ATOM 3283 C CA . ASP A 1 418 ? 8.986 61.894 -16.909 1.00 32.00 418 ASP A CA 1
ATOM 3284 C C . ASP A 1 418 ? 9.282 61.758 -18.419 1.00 32.00 418 ASP A C 1
ATOM 3286 O O . ASP A 1 418 ? 10.235 61.136 -18.876 1.00 32.00 418 ASP A O 1
ATOM 3290 N N . ARG A 1 419 ? 8.377 62.395 -19.163 1.00 33.53 419 ARG A N 1
ATOM 3291 C CA . ARG A 1 419 ? 8.303 62.807 -20.574 1.00 33.53 419 ARG A CA 1
ATOM 3292 C C . ARG A 1 419 ? 9.538 62.782 -21.500 1.00 33.53 419 ARG A C 1
ATOM 3294 O O . ARG A 1 419 ? 10.538 63.445 -21.266 1.00 33.53 419 ARG A O 1
ATOM 3301 N N . GLN A 1 420 ? 9.221 62.289 -22.707 1.00 35.88 420 GLN A N 1
ATOM 3302 C CA . GLN A 1 420 ? 9.520 62.834 -24.046 1.00 35.88 420 GLN A CA 1
ATOM 3303 C C . GLN A 1 420 ? 10.986 63.089 -24.401 1.00 35.88 420 GLN A C 1
ATOM 3305 O O . GLN A 1 420 ? 11.503 64.164 -24.131 1.00 35.88 420 GLN A O 1
ATOM 3310 N N . PHE A 1 421 ? 11.565 62.200 -25.214 1.00 32.16 421 PHE A N 1
ATOM 3311 C CA . PHE A 1 421 ? 12.458 62.609 -26.300 1.00 32.16 421 PHE A CA 1
ATOM 3312 C C . PHE A 1 421 ? 12.513 61.530 -27.400 1.00 32.16 421 PHE A C 1
ATOM 3314 O O . PHE A 1 421 ? 12.552 60.343 -27.096 1.00 32.16 421 PHE A O 1
ATOM 3321 N N . PHE A 1 422 ? 12.520 61.988 -28.658 1.00 31.03 422 PHE A N 1
ATOM 3322 C CA . PHE A 1 422 ? 12.645 61.251 -29.929 1.00 31.03 422 PHE A CA 1
ATOM 3323 C C . PHE A 1 422 ? 11.393 60.552 -30.498 1.00 31.03 422 PHE A C 1
ATOM 3325 O O . PHE A 1 422 ? 11.293 59.333 -30.593 1.00 31.03 422 PHE A O 1
ATOM 3332 N N . GLN A 1 423 ? 10.485 61.378 -31.032 1.00 36.03 423 GLN A N 1
ATOM 3333 C CA . GLN A 1 423 ? 10.079 61.199 -32.430 1.00 36.03 423 GLN A CA 1
ATOM 3334 C C . GLN A 1 423 ? 11.316 61.518 -33.272 1.00 36.03 423 GLN A C 1
ATOM 3336 O O . GLN A 1 423 ? 11.745 62.661 -33.231 1.00 36.03 423 GLN A O 1
ATOM 3341 N N . ASP A 1 424 ? 11.941 60.509 -33.874 1.00 46.50 424 ASP A N 1
ATOM 3342 C CA . ASP A 1 424 ? 12.778 60.595 -35.083 1.00 46.50 424 ASP A CA 1
ATOM 3343 C C . ASP A 1 424 ? 13.483 59.244 -35.266 1.00 46.50 424 ASP A C 1
ATOM 3345 O O . ASP A 1 424 ? 14.645 59.060 -34.909 1.00 46.50 424 ASP A O 1
ATOM 3349 N N . LEU A 1 425 ? 12.765 58.264 -35.815 1.00 38.12 425 LEU A N 1
ATOM 3350 C CA . LEU A 1 425 ? 13.394 57.099 -36.431 1.00 38.12 425 LEU A CA 1
ATOM 3351 C C . LEU A 1 425 ? 12.885 56.992 -37.864 1.00 38.12 425 LEU A C 1
ATOM 3353 O O . LEU A 1 425 ? 11.679 56.987 -38.116 1.00 38.12 425 LEU A O 1
ATOM 3357 N N . ARG A 1 426 ? 13.845 56.990 -38.794 1.00 50.66 426 ARG A N 1
ATOM 3358 C CA . ARG A 1 426 ? 13.622 56.918 -40.239 1.00 50.66 426 ARG A CA 1
ATOM 3359 C C . ARG A 1 426 ? 12.924 55.599 -40.603 1.00 50.66 426 ARG A C 1
ATOM 3361 O O . ARG A 1 426 ? 13.156 54.598 -39.919 1.00 50.66 426 ARG A O 1
ATOM 3368 N N . PRO A 1 427 ? 12.091 55.574 -41.660 1.00 60.59 427 PRO A N 1
ATOM 3369 C CA . PRO A 1 427 ? 11.455 54.349 -42.127 1.00 60.59 427 PRO A CA 1
ATOM 3370 C C . PRO A 1 427 ? 12.490 53.258 -42.412 1.00 60.59 427 PRO A C 1
ATOM 3372 O O . PRO A 1 427 ? 13.577 53.527 -42.929 1.00 60.59 427 PRO A O 1
ATOM 3375 N N . VAL A 1 428 ? 12.143 52.021 -42.061 1.00 45.06 428 VAL A N 1
ATOM 3376 C CA . VAL A 1 428 ? 13.005 50.830 -42.148 1.00 45.06 428 VAL A CA 1
ATOM 3377 C C . VAL A 1 428 ? 13.568 50.628 -43.559 1.00 45.06 428 VAL A C 1
ATOM 3379 O O . VAL A 1 428 ? 14.663 50.091 -43.719 1.00 45.06 428 VAL A O 1
ATOM 3382 N N . GLU A 1 429 ? 12.874 51.111 -44.586 1.00 60.62 429 GLU A N 1
ATOM 3383 C CA . GLU A 1 429 ? 13.321 51.044 -45.973 1.00 60.62 429 GLU A CA 1
ATOM 3384 C C . GLU A 1 429 ? 14.586 51.879 -46.239 1.00 60.62 429 GLU A C 1
ATOM 3386 O O . GLU A 1 429 ? 15.436 51.450 -47.020 1.00 60.62 429 GLU A O 1
ATOM 3391 N N . GLU A 1 430 ? 14.762 53.025 -45.568 1.00 59.78 430 GLU A N 1
ATOM 3392 C CA . GLU A 1 430 ? 15.984 53.836 -45.694 1.00 59.78 430 GLU A CA 1
ATOM 3393 C C . GLU A 1 430 ? 17.173 53.162 -45.005 1.00 59.78 430 GLU A C 1
ATOM 3395 O O . GLU A 1 430 ? 18.276 53.157 -45.550 1.00 59.78 430 GLU A O 1
ATOM 3400 N N . LEU A 1 431 ? 16.940 52.512 -43.860 1.00 50.59 431 LEU A N 1
ATOM 3401 C CA . LEU A 1 431 ? 17.978 51.763 -43.148 1.00 50.59 431 LEU A CA 1
ATOM 3402 C C . LEU A 1 431 ? 18.413 50.517 -43.940 1.00 50.59 431 LEU A C 1
ATOM 3404 O O . LEU A 1 431 ? 19.594 50.187 -43.997 1.00 50.59 431 LEU A O 1
ATOM 3408 N N . MET A 1 432 ? 17.470 49.855 -44.614 1.00 57.94 432 MET A N 1
ATOM 3409 C CA . MET A 1 432 ? 17.750 48.709 -45.485 1.00 57.94 432 MET A CA 1
ATOM 3410 C C . MET A 1 432 ? 18.535 49.113 -46.741 1.00 57.94 432 MET A C 1
ATOM 3412 O O . MET A 1 432 ? 19.401 48.360 -47.191 1.00 57.94 432 MET A O 1
ATOM 3416 N N . ALA A 1 433 ? 18.273 50.300 -47.296 1.00 69.88 433 ALA A N 1
ATOM 3417 C CA . ALA A 1 433 ? 19.045 50.842 -48.413 1.00 69.88 433 ALA A CA 1
ATOM 3418 C C . ALA A 1 433 ? 20.477 51.227 -47.993 1.00 69.88 433 ALA A C 1
ATOM 3420 O O . ALA A 1 433 ? 21.420 50.974 -48.743 1.00 69.88 433 ALA A O 1
ATOM 3421 N N . GLU A 1 434 ? 20.646 51.773 -46.786 1.00 66.75 434 GLU A N 1
ATOM 3422 C CA . GLU A 1 434 ? 21.950 52.124 -46.207 1.00 66.75 434 GLU A CA 1
ATOM 3423 C C . GLU A 1 434 ? 22.788 50.860 -45.926 1.00 66.75 434 GLU A C 1
ATOM 3425 O O . GLU A 1 434 ? 23.925 50.755 -46.381 1.00 66.75 434 GLU A O 1
ATOM 3430 N N . MET A 1 435 ? 22.187 49.813 -45.347 1.00 64.38 435 MET A N 1
ATOM 3431 C CA . MET A 1 435 ? 22.859 48.523 -45.123 1.00 64.38 435 MET A CA 1
ATOM 3432 C C . MET A 1 435 ? 23.257 47.805 -46.423 1.00 64.38 435 MET A C 1
ATOM 3434 O O . MET A 1 435 ? 24.282 47.120 -46.473 1.00 64.38 435 MET A O 1
ATOM 3438 N N . ALA A 1 436 ? 22.465 47.946 -47.490 1.00 73.44 436 ALA A N 1
ATOM 3439 C CA . ALA A 1 436 ? 22.821 47.405 -48.799 1.00 73.44 436 ALA A CA 1
ATOM 3440 C C . ALA A 1 436 ? 23.999 48.166 -49.437 1.00 73.44 436 ALA A C 1
ATOM 3442 O O . ALA A 1 436 ? 24.825 47.551 -50.118 1.00 73.44 436 ALA A O 1
ATOM 3443 N N . ALA A 1 437 ? 24.104 49.478 -49.197 1.00 73.00 437 ALA A N 1
ATOM 3444 C CA . ALA A 1 437 ? 25.236 50.291 -49.633 1.00 73.00 437 ALA A CA 1
ATOM 3445 C C . ALA A 1 437 ? 26.519 49.950 -48.851 1.00 73.00 437 ALA A C 1
ATOM 3447 O O . ALA A 1 437 ? 27.577 49.787 -49.464 1.00 73.00 437 ALA A O 1
ATOM 3448 N N . ASP A 1 438 ? 26.418 49.720 -47.541 1.00 65.31 438 ASP A N 1
ATOM 3449 C CA . ASP A 1 438 ? 27.553 49.318 -46.700 1.00 65.31 438 ASP A CA 1
ATOM 3450 C C . ASP A 1 438 ? 28.096 47.933 -47.087 1.00 65.31 438 ASP A C 1
ATOM 3452 O O . ASP A 1 438 ? 29.308 47.745 -47.210 1.00 65.31 438 ASP A O 1
ATOM 3456 N N . GLN A 1 439 ? 27.217 46.975 -47.410 1.00 67.19 439 GLN A N 1
ATOM 3457 C CA . GLN A 1 439 ? 27.638 45.659 -47.915 1.00 67.19 439 GLN A CA 1
ATOM 3458 C C . GLN A 1 439 ? 28.288 45.717 -49.304 1.00 67.19 439 GLN A C 1
ATOM 3460 O O . GLN A 1 439 ? 29.103 44.853 -49.642 1.00 67.19 439 GLN A O 1
ATOM 3465 N N . ALA A 1 440 ? 27.931 46.702 -50.133 1.00 72.38 440 ALA A N 1
ATOM 3466 C CA . ALA A 1 440 ? 28.607 46.927 -51.407 1.00 72.38 440 ALA A CA 1
ATOM 3467 C C . ALA A 1 440 ? 30.016 47.505 -51.187 1.00 72.38 440 ALA A C 1
ATOM 3469 O O . ALA A 1 440 ? 30.963 47.053 -51.833 1.00 72.38 440 ALA A O 1
ATOM 3470 N N . MET A 1 441 ? 30.170 48.416 -50.220 1.00 72.69 441 MET A N 1
ATOM 3471 C CA . MET A 1 441 ? 31.457 49.006 -49.847 1.00 72.69 441 MET A CA 1
ATOM 3472 C C . MET A 1 441 ? 32.409 47.975 -49.213 1.00 72.69 441 MET A C 1
ATOM 3474 O O . MET A 1 441 ? 33.587 47.925 -49.568 1.00 72.69 441 MET A O 1
ATOM 3478 N N . GLU A 1 442 ? 31.916 47.077 -48.353 1.00 65.12 442 GLU A N 1
ATOM 3479 C CA . GLU A 1 442 ? 32.733 46.002 -47.761 1.00 65.12 442 GLU A CA 1
ATOM 3480 C C . GLU A 1 442 ? 33.295 45.027 -48.810 1.00 65.12 442 GLU A C 1
ATOM 3482 O O . GLU A 1 442 ? 34.407 44.514 -48.658 1.00 65.12 442 GLU A O 1
ATOM 3487 N N . ARG A 1 443 ? 32.574 44.799 -49.918 1.00 68.88 443 ARG A N 1
ATOM 3488 C CA . ARG A 1 443 ? 33.062 43.953 -51.021 1.00 68.88 443 ARG A CA 1
ATOM 3489 C C . ARG A 1 443 ? 34.172 44.622 -51.833 1.00 68.88 443 ARG A C 1
ATOM 3491 O O . ARG A 1 443 ? 35.051 43.914 -52.325 1.00 68.88 443 ARG A O 1
ATOM 3498 N N . GLU A 1 444 ? 34.178 45.951 -51.940 1.00 68.06 444 GLU A N 1
ATOM 3499 C CA . GLU A 1 444 ? 35.293 46.695 -52.545 1.00 68.06 444 GLU A CA 1
ATOM 3500 C C . GLU A 1 444 ? 36.522 46.749 -51.624 1.00 68.06 444 GLU A C 1
ATOM 3502 O O . GLU A 1 444 ? 37.648 46.585 -52.099 1.00 68.06 444 GLU A O 1
ATOM 3507 N N . VAL A 1 445 ? 36.331 46.876 -50.305 1.00 63.38 445 VAL A N 1
ATOM 3508 C CA . VAL A 1 445 ? 37.435 46.864 -49.325 1.00 63.38 445 VAL A CA 1
ATOM 3509 C C . VAL A 1 445 ? 38.102 45.484 -49.249 1.00 63.38 445 VAL A C 1
ATOM 3511 O O . VAL A 1 445 ? 39.330 45.392 -49.285 1.00 63.38 445 VAL A O 1
ATOM 3514 N N . ALA A 1 446 ? 37.323 44.397 -49.275 1.00 61.78 446 ALA A N 1
ATOM 3515 C CA . ALA A 1 446 ? 37.858 43.032 -49.286 1.00 61.78 446 ALA A CA 1
ATOM 3516 C C . ALA A 1 446 ? 38.677 42.712 -50.557 1.00 61.78 446 ALA A C 1
ATOM 3518 O O . ALA A 1 446 ? 39.655 41.960 -50.501 1.00 61.78 446 ALA A O 1
ATOM 3519 N N . ALA A 1 447 ? 38.328 43.315 -51.701 1.00 58.72 447 ALA A N 1
ATOM 3520 C CA . ALA A 1 447 ? 39.118 43.208 -52.928 1.00 58.72 447 ALA A CA 1
ATOM 3521 C C . ALA A 1 447 ? 40.452 43.984 -52.838 1.00 58.72 447 ALA A C 1
ATOM 3523 O O . ALA A 1 447 ? 41.452 43.555 -53.418 1.00 58.72 447 ALA A O 1
ATOM 3524 N N . GLY A 1 448 ? 40.495 45.080 -52.069 1.00 53.66 448 GLY A N 1
ATOM 3525 C CA . GLY A 1 448 ? 41.705 45.867 -51.797 1.00 53.66 448 GLY A CA 1
ATOM 3526 C C . GLY A 1 448 ? 42.666 45.219 -50.790 1.00 53.66 448 GLY A C 1
ATOM 3527 O O . GLY A 1 448 ? 43.885 45.261 -50.975 1.00 53.66 448 GLY A O 1
ATOM 3528 N N . GLU A 1 449 ? 42.151 44.545 -49.759 1.00 51.81 449 GLU A N 1
ATOM 3529 C CA . GLU A 1 449 ? 42.978 43.915 -48.714 1.00 51.81 449 GLU A CA 1
ATOM 3530 C C . GLU A 1 449 ? 43.679 42.625 -49.181 1.00 51.81 449 GLU A C 1
ATOM 3532 O O . GLU A 1 449 ? 44.780 42.300 -48.718 1.00 51.81 449 GLU A O 1
ATOM 3537 N N . SER A 1 450 ? 43.134 41.943 -50.196 1.00 52.69 450 SER A N 1
ATOM 3538 C CA . SER A 1 450 ? 43.817 40.829 -50.873 1.00 52.69 450 SER A CA 1
ATOM 3539 C C . SER A 1 450 ? 45.072 41.269 -51.648 1.00 52.69 450 SER A C 1
ATOM 3541 O O . SER A 1 450 ? 45.938 40.432 -51.907 1.00 52.69 450 SER A O 1
ATOM 3543 N N . LEU A 1 451 ? 45.202 42.555 -52.003 1.00 45.78 451 LEU A N 1
ATOM 3544 C CA . LEU A 1 451 ? 46.379 43.099 -52.695 1.00 45.78 451 LEU A CA 1
ATOM 3545 C C . LEU A 1 451 ? 47.479 43.564 -51.723 1.00 45.78 451 LEU A C 1
ATOM 3547 O O . LEU A 1 451 ? 48.661 43.504 -52.057 1.00 45.78 451 LEU A O 1
ATOM 3551 N N . ILE A 1 452 ? 47.113 43.978 -50.504 1.00 46.25 452 ILE A N 1
ATOM 3552 C CA . ILE A 1 452 ? 48.053 44.468 -49.477 1.00 46.25 452 ILE A CA 1
ATOM 3553 C C . ILE A 1 452 ? 48.687 43.304 -48.694 1.00 46.25 452 ILE A C 1
ATOM 3555 O O . ILE A 1 452 ? 49.847 43.376 -48.283 1.00 46.25 452 ILE A O 1
ATOM 3559 N N . THR A 1 453 ? 47.987 42.173 -48.582 1.00 45.81 453 THR A N 1
ATOM 3560 C CA . THR A 1 453 ? 48.480 40.982 -47.863 1.00 45.81 453 THR A CA 1
ATOM 3561 C C . THR A 1 453 ? 49.555 40.200 -48.644 1.00 45.81 453 THR A C 1
ATOM 3563 O O . THR A 1 453 ? 50.269 39.380 -48.070 1.00 45.81 453 THR A O 1
ATOM 3566 N N . PHE A 1 454 ? 49.757 40.498 -49.936 1.00 44.59 454 PHE A N 1
ATOM 3567 C CA . PHE A 1 454 ? 50.844 39.924 -50.746 1.00 44.59 454 PHE A CA 1
ATOM 3568 C C . PHE A 1 454 ? 52.188 40.670 -50.582 1.00 44.59 454 PHE A C 1
ATOM 3570 O O . PHE A 1 454 ? 53.216 40.190 -51.053 1.00 44.59 454 PHE A O 1
ATOM 3577 N N . ALA A 1 455 ? 52.209 41.820 -49.891 1.00 44.97 455 ALA A N 1
ATOM 3578 C CA . ALA A 1 455 ? 53.393 42.681 -49.779 1.00 44.97 455 ALA A CA 1
ATOM 3579 C C . ALA A 1 455 ? 54.091 42.674 -48.400 1.00 44.97 455 ALA A C 1
ATOM 3581 O O . ALA A 1 455 ? 55.159 43.269 -48.272 1.00 44.97 455 ALA A O 1
ATOM 3582 N N . SER A 1 456 ? 53.553 42.009 -47.369 1.00 40.78 456 SER A N 1
ATOM 3583 C CA . SER A 1 456 ? 54.077 42.113 -45.989 1.00 40.78 456 SER A CA 1
ATOM 3584 C C . SER A 1 456 ? 54.672 40.827 -45.397 1.00 40.78 456 SER A C 1
ATOM 3586 O O . SER A 1 456 ? 55.100 40.821 -44.242 1.00 40.78 456 SER A O 1
ATOM 3588 N N . GLN A 1 457 ? 54.819 39.753 -46.182 1.00 42.56 457 GLN A N 1
ATOM 3589 C CA . GLN A 1 457 ? 55.666 38.617 -45.793 1.00 42.56 457 GLN A CA 1
ATOM 3590 C C . GLN A 1 457 ? 57.142 38.914 -46.074 1.00 42.56 457 GLN A C 1
ATOM 3592 O O . GLN A 1 457 ? 57.733 38.459 -47.050 1.00 42.56 457 GLN A O 1
ATOM 3597 N N . GLY A 1 458 ? 57.753 39.667 -45.166 1.00 37.06 458 GLY A N 1
ATOM 3598 C CA . GLY A 1 458 ? 59.193 39.839 -45.107 1.00 37.06 458 GLY A CA 1
ATOM 3599 C C . GLY A 1 458 ? 59.607 40.488 -43.795 1.00 37.06 458 GLY A C 1
ATOM 3600 O O . GLY A 1 458 ? 59.349 41.670 -43.617 1.00 37.06 458 GLY A O 1
ATOM 3601 N N . LEU A 1 459 ? 60.300 39.708 -42.950 1.00 33.03 459 LEU A N 1
ATOM 3602 C CA . LEU A 1 459 ? 61.254 40.098 -41.888 1.00 33.03 459 LEU A CA 1
ATOM 3603 C C . LEU A 1 459 ? 60.934 39.640 -40.444 1.00 33.03 459 LEU A C 1
ATOM 3605 O O . LEU A 1 459 ? 60.040 40.144 -39.778 1.00 33.03 459 LEU A O 1
ATOM 3609 N N . SER A 1 460 ? 61.812 38.726 -39.989 1.00 32.31 460 SER A N 1
ATOM 3610 C CA . SER A 1 460 ? 62.396 38.514 -38.639 1.00 32.31 460 SER A CA 1
ATOM 3611 C C . SER A 1 460 ? 61.482 38.251 -37.430 1.00 32.31 460 SER A C 1
ATOM 3613 O O . SER A 1 460 ? 60.669 39.080 -37.057 1.00 32.31 460 SER A O 1
ATOM 3615 N N . GLN A 1 461 ? 61.531 37.069 -36.797 1.00 32.44 461 GLN A N 1
ATOM 3616 C CA . GLN A 1 461 ? 62.537 36.560 -35.827 1.00 32.44 461 GLN A CA 1
ATOM 3617 C C . GLN A 1 461 ? 62.684 37.360 -34.512 1.00 32.44 461 GLN A C 1
ATOM 3619 O O . GLN A 1 461 ? 63.151 38.490 -34.532 1.00 32.44 461 GLN A O 1
ATOM 3624 N N . GLY A 1 462 ? 62.508 36.666 -33.371 1.00 28.86 462 GLY A N 1
ATOM 3625 C CA . GLY A 1 462 ? 63.479 36.738 -32.262 1.00 28.86 462 GLY A CA 1
ATOM 3626 C C . GLY A 1 462 ? 62.998 37.061 -30.831 1.00 28.86 462 GLY A C 1
ATOM 3627 O O . GLY A 1 462 ? 62.864 38.218 -30.478 1.00 28.86 462 GLY A O 1
ATOM 3628 N N . GLN A 1 463 ? 62.965 36.016 -29.984 1.00 30.12 463 GLN A N 1
ATOM 3629 C CA . GLN A 1 463 ? 63.498 35.931 -28.598 1.00 30.12 463 GLN A CA 1
ATOM 3630 C C . GLN A 1 463 ? 62.879 36.649 -27.361 1.00 30.12 463 GLN A C 1
ATOM 3632 O O . GLN A 1 463 ? 62.878 37.865 -27.269 1.00 30.12 463 GLN A O 1
ATOM 3637 N N . LYS A 1 464 ? 62.685 35.805 -26.310 1.00 30.08 464 LYS A N 1
ATOM 3638 C CA . LYS A 1 464 ? 63.025 35.953 -24.854 1.00 30.08 464 LYS A CA 1
ATOM 3639 C C . LYS A 1 464 ? 62.292 37.033 -24.023 1.00 30.08 464 LYS A C 1
ATOM 3641 O O . LYS A 1 464 ? 61.849 38.022 -24.562 1.00 30.08 464 LYS A O 1
ATOM 3646 N N . ARG A 1 465 ? 62.254 37.026 -22.680 1.00 27.52 465 ARG A N 1
ATOM 3647 C CA . ARG A 1 465 ? 62.169 36.066 -21.544 1.00 27.52 465 ARG A CA 1
ATOM 3648 C C . ARG A 1 465 ? 62.058 36.979 -20.283 1.00 27.52 465 ARG A C 1
ATOM 3650 O O . ARG A 1 465 ? 62.655 38.045 -20.302 1.00 27.52 465 ARG A O 1
ATOM 3657 N N . GLN A 1 466 ? 61.451 36.470 -19.199 1.00 28.81 466 GLN A N 1
ATOM 3658 C CA . GLN A 1 466 ? 61.711 36.754 -17.757 1.00 28.81 466 GLN A CA 1
ATOM 3659 C C . GLN A 1 466 ? 61.068 37.924 -16.953 1.00 28.81 466 GLN A C 1
ATOM 3661 O O . GLN A 1 466 ? 61.182 39.077 -17.336 1.00 28.81 466 GLN A O 1
ATOM 3666 N N . HIS A 1 467 ? 60.594 37.519 -15.745 1.00 27.41 467 HIS A N 1
ATOM 3667 C CA . HIS A 1 467 ? 60.659 38.133 -14.383 1.00 27.41 467 HIS A CA 1
ATOM 3668 C C . HIS A 1 467 ? 59.922 39.466 -14.104 1.00 27.41 467 HIS A C 1
ATOM 3670 O O . HIS A 1 467 ? 59.786 40.272 -15.007 1.00 27.41 467 HIS A O 1
ATOM 3676 N N . SER A 1 468 ? 59.425 39.813 -12.902 1.00 28.12 468 SER A N 1
ATOM 3677 C CA . SER A 1 468 ? 59.349 39.250 -11.527 1.00 28.12 468 SER A CA 1
ATOM 3678 C C . SER A 1 468 ? 58.571 40.247 -10.627 1.00 28.12 468 SER A C 1
ATOM 3680 O O . SER A 1 468 ? 58.580 41.421 -10.969 1.00 28.12 468 SER A O 1
ATOM 3682 N N . GLU A 1 469 ? 58.024 39.774 -9.484 1.00 27.20 469 GLU A N 1
ATOM 3683 C CA . GLU A 1 469 ? 57.849 40.455 -8.156 1.00 27.20 469 GLU A CA 1
ATOM 3684 C C . GLU A 1 469 ? 57.074 41.801 -8.070 1.00 27.20 469 GLU A C 1
ATOM 3686 O O . GLU A 1 469 ? 57.144 42.624 -8.964 1.00 27.20 469 GLU A O 1
ATOM 3691 N N . GLY A 1 470 ? 56.315 42.177 -7.029 1.00 26.91 470 GLY A N 1
ATOM 3692 C CA . GLY A 1 470 ? 56.000 41.668 -5.686 1.00 26.91 470 GLY A CA 1
ATOM 3693 C C . GLY A 1 470 ? 55.314 42.790 -4.852 1.00 26.91 470 GLY A C 1
ATOM 3694 O O . GLY A 1 470 ? 55.384 43.946 -5.260 1.00 26.91 470 GLY A O 1
ATOM 3695 N N . THR A 1 471 ? 54.748 42.442 -3.672 1.00 28.56 471 THR A N 1
ATOM 3696 C CA . THR A 1 471 ? 54.515 43.283 -2.439 1.00 28.56 471 THR A CA 1
ATOM 3697 C C . THR A 1 471 ? 53.560 44.508 -2.504 1.00 28.56 471 THR A C 1
ATOM 3699 O O . THR A 1 471 ? 53.486 45.159 -3.530 1.00 28.56 471 THR A O 1
ATOM 3702 N N . GLU A 1 472 ? 52.829 44.996 -1.483 1.00 28.05 472 GLU A N 1
ATOM 3703 C CA . GLU A 1 472 ? 52.400 44.635 -0.107 1.00 28.05 472 GLU A CA 1
ATOM 3704 C C . GLU A 1 472 ? 51.426 45.748 0.399 1.00 28.05 472 GLU A C 1
ATOM 3706 O O . GLU A 1 472 ? 51.498 46.871 -0.097 1.00 28.05 472 GLU A O 1
ATOM 3711 N N . GLY A 1 473 ? 50.616 45.470 1.440 1.00 27.78 473 GLY A N 1
ATOM 3712 C CA . GLY A 1 473 ? 50.037 46.462 2.388 1.00 27.78 473 GLY A CA 1
ATOM 3713 C C . GLY A 1 473 ? 48.700 47.138 2.003 1.00 27.78 473 GLY A C 1
ATOM 3714 O O . GLY A 1 473 ? 48.415 47.322 0.832 1.00 27.78 473 GLY A O 1
ATOM 3715 N N . THR A 1 474 ? 47.798 47.569 2.896 1.00 28.77 474 THR A N 1
ATOM 3716 C CA . THR A 1 474 ? 47.694 47.551 4.369 1.00 28.77 474 THR A CA 1
ATOM 3717 C C . THR A 1 474 ? 46.229 47.871 4.742 1.00 28.77 474 THR A C 1
ATOM 3719 O O . THR A 1 474 ? 45.508 48.493 3.967 1.00 28.77 474 THR A O 1
ATOM 3722 N N . PHE A 1 475 ? 45.814 47.435 5.930 1.00 30.27 475 PHE A N 1
ATOM 3723 C CA . PHE A 1 475 ? 44.530 47.647 6.619 1.00 30.27 475 PHE A CA 1
ATOM 3724 C C . PHE A 1 475 ? 44.271 49.119 7.015 1.00 30.27 475 PHE A C 1
ATOM 3726 O O . PHE A 1 475 ? 45.213 49.765 7.464 1.00 30.27 475 PHE A O 1
ATOM 3733 N N . ASP A 1 476 ? 43.007 49.576 7.004 1.00 28.36 476 ASP A N 1
ATOM 3734 C CA . ASP A 1 476 ? 42.405 50.289 8.149 1.00 28.36 476 ASP A CA 1
ATOM 3735 C C . ASP A 1 476 ? 40.854 50.272 8.128 1.00 28.36 476 ASP A C 1
ATOM 3737 O O . ASP A 1 476 ? 40.212 49.937 7.136 1.00 28.36 476 ASP A O 1
ATOM 3741 N N . SER A 1 477 ? 40.306 50.575 9.297 1.00 39.31 477 SER A N 1
ATOM 3742 C CA . SER A 1 477 ? 39.028 50.262 9.942 1.00 39.31 477 SER A CA 1
ATOM 3743 C C . SER A 1 477 ? 37.860 51.240 9.695 1.00 39.31 477 SER A C 1
ATOM 3745 O O . SER A 1 477 ? 38.084 52.381 9.311 1.00 39.31 477 SER A O 1
ATOM 3747 N N . MET A 1 478 ? 36.614 50.804 9.976 1.00 26.95 478 MET A N 1
ATOM 3748 C CA . MET A 1 478 ? 35.608 51.527 10.798 1.00 26.95 478 MET A CA 1
ATOM 3749 C C . MET A 1 478 ? 34.260 50.769 10.912 1.00 26.95 478 MET A C 1
ATOM 3751 O O . MET A 1 478 ? 33.729 50.271 9.921 1.00 26.95 478 MET A O 1
ATOM 3755 N N . GLU A 1 479 ? 33.721 50.699 12.138 1.00 41.75 479 GLU A N 1
ATOM 3756 C CA . GLU A 1 479 ? 32.352 50.265 12.503 1.00 41.75 479 GLU A CA 1
ATOM 3757 C C . GLU A 1 479 ? 31.277 51.261 11.999 1.00 41.75 479 GLU A C 1
ATOM 3759 O O . GLU A 1 479 ? 31.628 52.389 11.639 1.00 41.75 479 GLU A O 1
ATOM 3764 N N . PRO A 1 480 ? 29.968 50.910 11.998 1.00 43.66 480 PRO A N 1
ATOM 3765 C CA . PRO A 1 480 ? 29.149 51.340 13.143 1.00 43.66 480 PRO A CA 1
ATOM 3766 C C . PRO A 1 480 ? 27.941 50.448 13.524 1.00 43.66 480 PRO A C 1
ATOM 3768 O O . PRO A 1 480 ? 27.521 49.525 12.829 1.00 43.66 480 PRO A O 1
ATOM 3771 N N . SER A 1 481 ? 27.404 50.820 14.683 1.00 42.03 481 SER A N 1
ATOM 3772 C CA . SER A 1 481 ? 26.243 50.386 15.463 1.00 42.03 481 SER A CA 1
ATOM 3773 C C . SER A 1 481 ? 24.854 50.740 14.886 1.00 42.03 481 SER A C 1
ATOM 3775 O O . SER A 1 481 ? 24.718 51.657 14.079 1.00 42.03 481 SER A O 1
ATOM 3777 N N . GLY A 1 482 ? 23.800 50.067 15.385 1.00 32.19 482 GLY A N 1
ATOM 3778 C CA . GLY A 1 482 ? 22.386 50.461 15.232 1.00 32.19 482 GLY A CA 1
ATOM 3779 C C . GLY A 1 482 ? 21.389 49.511 15.931 1.00 32.19 482 GLY A C 1
ATOM 3780 O O . GLY A 1 482 ? 21.482 48.302 15.763 1.00 32.19 482 GLY A O 1
ATOM 3781 N N . GLU A 1 483 ? 20.486 50.078 16.738 1.00 36.66 483 GLU A N 1
ATOM 3782 C CA . GLU A 1 483 ? 19.596 49.506 17.780 1.00 36.66 483 GLU A CA 1
ATOM 3783 C C . GLU A 1 483 ? 18.314 48.751 17.309 1.00 36.66 483 GLU A C 1
ATOM 3785 O O . GLU A 1 483 ? 17.989 48.792 16.123 1.00 36.66 483 GLU A O 1
ATOM 3790 N N . PRO A 1 484 ? 17.578 48.049 18.217 1.00 45.66 484 PRO A N 1
ATOM 3791 C CA . PRO A 1 484 ? 16.584 47.022 17.874 1.00 45.66 484 PRO A CA 1
ATOM 3792 C C . PRO A 1 484 ? 15.114 47.494 17.908 1.00 45.66 484 PRO A C 1
ATOM 3794 O O . PRO A 1 484 ? 14.701 48.220 18.812 1.00 45.66 484 PRO A O 1
ATOM 3797 N N . ASP A 1 485 ? 14.307 46.991 16.967 1.00 36.44 485 ASP A N 1
ATOM 3798 C CA . ASP A 1 485 ? 12.865 47.254 16.851 1.00 36.44 485 ASP A CA 1
ATOM 3799 C C . ASP A 1 485 ? 12.013 46.131 17.482 1.00 36.44 485 ASP A C 1
ATOM 3801 O O . ASP A 1 485 ? 12.355 44.947 17.435 1.00 36.44 485 ASP A O 1
ATOM 3805 N N . ASN A 1 486 ? 10.910 46.525 18.118 1.00 44.78 486 ASN A N 1
ATOM 3806 C CA . ASN A 1 486 ? 10.141 45.754 19.090 1.00 44.78 486 ASN A CA 1
ATOM 3807 C C . ASN A 1 486 ? 8.682 45.612 18.616 1.00 44.78 486 ASN A C 1
ATOM 3809 O O . ASN A 1 486 ? 7.809 46.379 19.017 1.00 44.78 486 ASN A O 1
ATOM 3813 N N . THR A 1 487 ? 8.403 44.605 17.784 1.00 39.12 487 THR A N 1
ATOM 3814 C CA . THR A 1 487 ? 7.043 44.176 17.411 1.00 39.12 487 THR A CA 1
ATOM 3815 C C . THR A 1 487 ? 6.954 42.647 17.486 1.00 39.12 487 THR A C 1
ATOM 3817 O O . THR A 1 487 ? 7.505 41.925 16.662 1.00 39.12 487 THR A O 1
ATOM 3820 N N . LYS A 1 488 ? 6.302 42.110 18.527 1.00 43.09 488 LYS A N 1
ATOM 3821 C CA . LYS A 1 488 ? 6.043 40.664 18.637 1.00 43.09 488 LYS A CA 1
ATOM 3822 C C . LYS A 1 488 ? 4.682 40.346 18.026 1.00 43.09 488 LYS A C 1
ATOM 3824 O O . LYS A 1 488 ? 3.653 40.678 18.611 1.00 43.09 488 LYS A O 1
ATOM 3829 N N . GLU A 1 489 ? 4.700 39.713 16.858 1.00 40.94 489 GLU A N 1
ATOM 3830 C CA . GLU A 1 489 ? 3.517 39.172 16.186 1.00 40.94 489 GLU A CA 1
ATOM 3831 C C . GLU A 1 489 ? 2.775 38.136 17.056 1.00 40.94 489 GLU A C 1
ATOM 3833 O O . GLU A 1 489 ? 3.402 37.414 17.843 1.00 40.94 489 GLU A O 1
ATOM 3838 N N . PRO A 1 490 ? 1.436 38.040 16.930 1.00 52.59 490 PRO A N 1
ATOM 3839 C CA . PRO A 1 490 ? 0.642 37.046 17.637 1.00 52.59 490 PRO A CA 1
ATOM 3840 C C . PRO A 1 490 ? 1.023 35.631 17.189 1.00 52.59 490 PRO A C 1
ATOM 3842 O O . PRO A 1 490 ? 1.055 35.304 16.006 1.00 52.59 490 PRO A O 1
ATOM 3845 N N . TYR A 1 491 ? 1.303 34.784 18.174 1.00 54.81 491 TYR A N 1
ATOM 3846 C CA . TYR A 1 491 ? 1.742 33.405 17.998 1.00 54.81 491 TYR A CA 1
ATOM 3847 C C . TYR A 1 491 ? 0.708 32.576 17.214 1.00 54.81 491 TYR A C 1
ATOM 3849 O O . TYR A 1 491 ? -0.381 32.292 17.717 1.00 54.81 491 TYR A O 1
ATOM 3857 N N . TYR A 1 492 ? 1.051 32.179 15.985 1.00 76.56 492 TYR A N 1
ATOM 3858 C CA . TYR A 1 492 ? 0.247 31.273 15.164 1.00 76.56 492 TYR A CA 1
ATOM 3859 C C . TYR A 1 492 ? 0.601 29.819 15.526 1.00 76.56 492 TYR A C 1
ATOM 3861 O O . TYR A 1 492 ? 1.745 29.412 15.340 1.00 76.56 492 TYR A O 1
ATOM 3869 N N . PRO A 1 493 ? -0.333 29.011 16.058 1.00 77.44 493 PRO A N 1
ATOM 3870 C CA . PRO A 1 493 ? 0.007 27.717 16.653 1.00 77.44 493 PRO A CA 1
ATOM 3871 C C . PRO A 1 493 ? 0.163 26.571 15.634 1.00 77.44 493 PRO A C 1
ATOM 3873 O O . PRO A 1 493 ? 0.246 25.412 16.038 1.00 77.44 493 PRO A O 1
ATOM 3876 N N . PHE A 1 494 ? 0.161 26.841 14.326 1.00 85.88 494 PHE A N 1
ATOM 3877 C CA . PHE A 1 494 ? 0.328 25.839 13.263 1.00 85.88 494 PHE A CA 1
ATOM 3878 C C . PHE A 1 494 ? 1.497 26.225 12.359 1.00 85.88 494 PHE A C 1
ATOM 3880 O O . PHE A 1 494 ? 1.656 27.389 12.013 1.00 85.88 494 PHE A O 1
ATOM 3887 N N . ASP A 1 495 ? 2.281 25.243 11.936 1.00 83.31 495 ASP A N 1
ATOM 3888 C CA . ASP A 1 495 ? 3.458 25.443 11.091 1.00 83.31 495 ASP A CA 1
ATOM 3889 C C . ASP A 1 495 ? 3.064 25.733 9.629 1.00 83.31 495 ASP A C 1
ATOM 3891 O O . ASP A 1 495 ? 3.852 26.245 8.842 1.00 83.31 495 ASP A O 1
ATOM 3895 N N . SER A 1 496 ? 1.830 25.408 9.222 1.00 89.25 496 SER A N 1
ATOM 3896 C CA . SER A 1 496 ? 1.352 25.602 7.848 1.00 89.25 496 SER A CA 1
ATOM 3897 C C . SER A 1 496 ? -0.169 25.692 7.741 1.00 89.25 496 SER A C 1
ATOM 3899 O O . SER A 1 496 ? -0.888 25.188 8.606 1.00 89.25 496 SER A O 1
ATOM 3901 N N . GLN A 1 497 ? -0.661 26.273 6.640 1.00 85.69 497 GLN A N 1
ATOM 3902 C CA . GLN A 1 497 ? -2.086 26.229 6.297 1.00 85.69 497 GLN A CA 1
ATOM 3903 C C . GLN A 1 497 ? -2.549 24.793 6.011 1.00 85.69 497 GLN A C 1
ATOM 3905 O O . GLN A 1 497 ? -3.598 24.403 6.501 1.00 85.69 497 GLN A O 1
ATOM 3910 N N . ASP A 1 498 ? -1.730 23.975 5.340 1.00 76.50 498 ASP A N 1
ATOM 3911 C CA . ASP A 1 498 ? -2.043 22.560 5.091 1.00 76.50 498 ASP A CA 1
ATOM 3912 C C . ASP A 1 498 ? -2.216 21.767 6.399 1.00 76.50 498 ASP A C 1
ATOM 3914 O O . ASP A 1 498 ? -3.116 20.938 6.512 1.00 76.50 498 ASP A O 1
ATOM 3918 N N . GLN A 1 499 ? -1.382 22.030 7.416 1.00 83.62 499 GLN A N 1
ATOM 3919 C CA . GLN A 1 499 ? -1.536 21.418 8.741 1.00 83.62 499 GLN A CA 1
ATOM 3920 C C . GLN A 1 499 ? -2.833 21.877 9.414 1.00 83.62 499 GLN A C 1
ATOM 3922 O O . GLN A 1 499 ? -3.509 21.059 10.024 1.00 83.62 499 GLN A O 1
ATOM 3927 N N . LEU A 1 500 ? -3.197 23.159 9.303 1.00 88.88 500 LEU A N 1
ATOM 3928 C CA . LEU A 1 500 ? -4.468 23.662 9.828 1.00 88.88 500 LEU A CA 1
ATOM 3929 C C . LEU A 1 500 ? -5.666 23.019 9.115 1.00 88.88 500 LEU A C 1
ATOM 3931 O O . LEU A 1 500 ? -6.587 22.567 9.788 1.00 88.88 500 LEU A O 1
ATOM 3935 N N . ASP A 1 501 ? -5.643 22.934 7.786 1.00 83.81 501 ASP A N 1
ATOM 3936 C CA . ASP A 1 501 ? -6.717 22.332 6.992 1.00 83.81 501 ASP A CA 1
ATOM 3937 C C . ASP A 1 501 ? -6.860 20.833 7.307 1.00 83.81 501 ASP A C 1
ATOM 3939 O O . ASP A 1 501 ? -7.971 20.331 7.482 1.00 83.81 501 ASP A O 1
ATOM 3943 N N . GLN A 1 502 ? -5.739 20.123 7.471 1.00 79.56 502 GLN A N 1
ATOM 3944 C CA . GLN A 1 502 ? -5.735 18.723 7.894 1.00 79.56 502 GLN A CA 1
ATOM 3945 C C . GLN A 1 502 ? -6.307 18.546 9.308 1.00 79.56 502 GLN A C 1
ATOM 3947 O O . GLN A 1 502 ? -7.083 17.621 9.538 1.00 79.56 502 GLN A O 1
ATOM 3952 N N . GLU A 1 503 ? -5.958 19.422 10.253 1.00 83.75 503 GLU A N 1
ATOM 3953 C CA . GLU A 1 503 ? -6.505 19.399 11.617 1.00 83.75 503 GLU A CA 1
ATOM 3954 C C . GLU A 1 503 ? -8.000 19.755 11.643 1.00 83.75 503 GLU A C 1
ATOM 3956 O O . GLU A 1 503 ? -8.761 19.165 12.409 1.00 83.75 503 GLU A O 1
ATOM 3961 N N . VAL A 1 504 ? -8.453 20.656 10.764 1.00 85.19 504 VAL A N 1
ATOM 3962 C CA . VAL A 1 504 ? -9.878 20.958 10.547 1.00 85.19 504 VAL A CA 1
ATOM 3963 C C . VAL A 1 504 ? -10.640 19.734 10.057 1.00 85.19 504 VAL A C 1
ATOM 3965 O O . VAL A 1 504 ? -11.691 19.415 10.613 1.00 85.19 504 VAL A O 1
ATOM 3968 N N . GLU A 1 505 ? -10.123 19.015 9.064 1.00 81.69 505 GLU A N 1
ATOM 3969 C CA . GLU A 1 505 ? -10.766 17.785 8.591 1.00 81.69 505 GLU A CA 1
ATOM 3970 C C . GLU A 1 505 ? -10.745 16.676 9.654 1.00 81.69 505 GLU A C 1
ATOM 3972 O O . GLU A 1 505 ? -11.761 16.014 9.875 1.00 81.69 505 GLU A O 1
ATOM 3977 N N . ASN A 1 506 ? -9.642 16.521 10.392 1.00 76.25 506 ASN A N 1
ATOM 3978 C CA . ASN A 1 506 ? -9.564 15.577 11.510 1.00 76.25 506 ASN A CA 1
ATOM 3979 C C . ASN A 1 506 ? -10.613 15.892 12.592 1.00 76.25 506 ASN A C 1
ATOM 3981 O O . ASN A 1 506 ? -11.248 14.983 13.138 1.00 76.25 506 ASN A O 1
ATOM 3985 N N . GLU A 1 507 ? -10.826 17.173 12.898 1.00 85.19 507 GLU A N 1
ATOM 3986 C CA . GLU A 1 507 ? -11.823 17.599 13.877 1.00 85.19 507 GLU A CA 1
ATOM 3987 C C . GLU A 1 507 ? -13.252 17.390 13.352 1.00 85.19 507 GLU A C 1
ATOM 3989 O O . GLU A 1 507 ? -14.087 16.880 14.096 1.00 85.19 507 GLU A O 1
ATOM 3994 N N . LYS A 1 508 ? -13.541 17.678 12.075 1.00 82.19 508 LYS A N 1
ATOM 3995 C CA . LYS A 1 508 ? -14.847 17.360 11.463 1.00 82.19 508 LYS A CA 1
ATOM 3996 C C . LYS A 1 508 ? -15.170 15.874 11.573 1.00 82.19 508 LYS A C 1
ATOM 3998 O O . LYS A 1 508 ? -16.259 15.519 12.019 1.00 82.19 508 LYS A O 1
ATOM 4003 N N . ILE A 1 509 ? -14.215 15.009 11.227 1.00 72.69 509 ILE A N 1
ATOM 4004 C CA . ILE A 1 509 ? -14.351 13.552 11.371 1.00 72.69 509 ILE A CA 1
ATOM 4005 C C . ILE A 1 509 ? -14.598 13.189 12.839 1.00 72.69 509 ILE A C 1
ATOM 4007 O O . ILE A 1 509 ? -15.497 12.406 13.140 1.00 72.69 509 ILE A O 1
ATOM 4011 N N . THR A 1 510 ? -13.858 13.801 13.768 1.00 75.12 510 THR A N 1
ATOM 4012 C CA . THR A 1 510 ? -14.049 13.595 15.211 1.00 75.12 510 THR A CA 1
ATOM 4013 C C . THR A 1 510 ? -15.471 13.947 15.649 1.00 75.12 510 THR A C 1
ATOM 4015 O O . THR A 1 510 ? -16.082 13.189 16.396 1.00 75.12 510 THR A O 1
ATOM 4018 N N . GLN A 1 511 ? -16.026 15.062 15.173 1.00 80.31 511 GLN A N 1
ATOM 4019 C CA . GLN A 1 511 ? -17.374 15.504 15.538 1.00 80.31 511 GLN A CA 1
ATOM 4020 C C . GLN A 1 511 ? -18.466 14.644 14.887 1.00 80.31 511 GLN A C 1
ATOM 4022 O O . GLN A 1 511 ? -19.424 14.283 15.571 1.00 80.31 511 GLN A O 1
ATOM 4027 N N . ILE A 1 512 ? -18.288 14.216 13.630 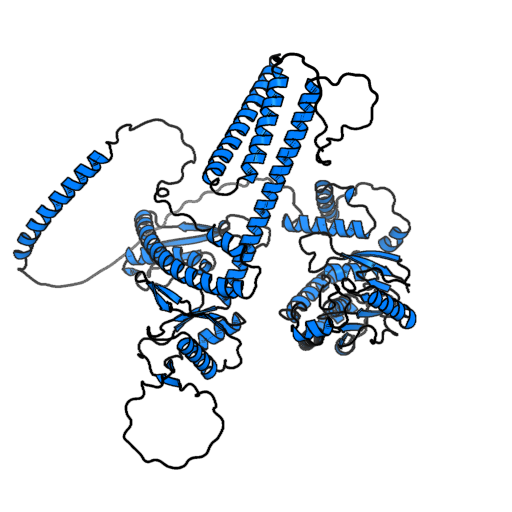1.00 73.31 512 ILE A N 1
ATOM 4028 C CA . ILE A 1 512 ? -19.156 13.203 12.998 1.00 73.31 512 ILE A CA 1
ATOM 4029 C C . ILE A 1 512 ? -19.193 11.935 13.855 1.00 73.31 512 ILE A C 1
ATOM 4031 O O . ILE A 1 512 ? -20.267 11.426 14.167 1.00 73.31 512 ILE A O 1
ATOM 4035 N N . ASN A 1 513 ? -18.028 11.458 14.293 1.00 62.66 513 ASN A N 1
ATOM 4036 C CA . ASN A 1 513 ? -17.905 10.236 15.089 1.00 62.66 513 ASN A CA 1
ATOM 4037 C C . ASN A 1 513 ? -18.505 10.366 16.500 1.00 62.66 513 ASN A C 1
ATOM 4039 O O . ASN A 1 513 ? -18.872 9.365 17.111 1.00 62.66 513 ASN A O 1
ATOM 4043 N N . LEU A 1 514 ? -18.651 11.590 17.008 1.00 71.44 514 LEU A N 1
ATOM 4044 C CA . LEU A 1 514 ? -19.379 11.891 18.242 1.00 71.44 514 LEU A CA 1
ATOM 4045 C C . LEU A 1 514 ? -20.901 12.049 18.023 1.00 71.44 514 LEU A C 1
ATOM 4047 O O . LEU A 1 514 ? -21.634 12.306 18.977 1.00 71.44 514 LEU A O 1
ATOM 4051 N N . GLY A 1 515 ? -21.388 11.878 16.789 1.00 69.69 515 GLY A N 1
ATOM 4052 C CA . GLY A 1 515 ? -22.801 11.992 16.423 1.00 69.69 515 GLY A CA 1
ATOM 4053 C C . GLY A 1 515 ? -23.274 13.425 16.163 1.00 69.69 515 GLY A C 1
ATOM 4054 O O . GLY A 1 515 ? -24.483 13.667 16.138 1.00 69.69 515 GLY A O 1
ATOM 4055 N N . TYR A 1 516 ? -22.359 14.384 15.991 1.00 73.81 516 TYR A N 1
ATOM 4056 C CA . TYR A 1 516 ? -22.711 15.766 15.670 1.00 73.81 516 TYR A CA 1
ATOM 4057 C C . TYR A 1 516 ? -22.914 15.967 14.166 1.00 73.81 516 TYR A C 1
ATOM 4059 O O . TYR A 1 516 ? -22.195 15.431 13.325 1.00 73.81 516 TYR A O 1
ATOM 4067 N N . ASP A 1 517 ? -23.887 16.813 13.834 1.00 78.88 517 ASP A N 1
ATOM 4068 C CA . ASP A 1 517 ? -24.145 17.263 12.470 1.00 78.88 517 ASP A CA 1
ATOM 4069 C C . ASP A 1 517 ? -23.194 18.410 12.100 1.00 78.88 517 ASP A C 1
ATOM 4071 O O . ASP A 1 517 ? -23.379 19.557 12.518 1.00 78.88 517 ASP A O 1
ATOM 4075 N N . ILE A 1 518 ? -22.161 18.091 11.316 1.00 80.44 518 ILE A N 1
ATOM 4076 C CA . ILE A 1 518 ? -21.126 19.055 10.919 1.00 80.44 518 ILE A CA 1
ATOM 4077 C C . ILE A 1 518 ? -21.609 20.107 9.916 1.00 80.44 518 ILE A C 1
ATOM 4079 O O . ILE A 1 518 ? -20.934 21.122 9.750 1.00 80.44 518 ILE A O 1
ATOM 4083 N N . SER A 1 519 ? -22.765 19.899 9.270 1.00 80.00 519 SER A N 1
ATOM 4084 C CA . SER A 1 519 ? -23.316 20.844 8.285 1.00 80.00 519 SER A CA 1
ATOM 4085 C C . SER A 1 519 ? -23.774 22.166 8.911 1.00 80.00 519 SER A C 1
ATOM 4087 O O . SER A 1 519 ? -23.982 23.152 8.209 1.00 80.00 519 SER A O 1
ATOM 4089 N N . LYS A 1 520 ? -23.876 22.207 10.244 1.00 84.50 520 LYS A N 1
ATOM 4090 C CA . LYS A 1 520 ? -24.269 23.386 11.022 1.00 84.50 520 LYS A CA 1
ATOM 4091 C C . LYS A 1 520 ? -23.162 24.427 11.198 1.00 84.50 520 LYS A C 1
ATOM 4093 O O . LYS A 1 520 ? -23.446 25.495 11.735 1.00 84.50 520 LYS A O 1
ATOM 4098 N N . TYR A 1 521 ? -21.931 24.126 10.785 1.00 84.69 521 TYR A N 1
ATOM 4099 C CA . TYR A 1 521 ? -20.765 24.980 11.008 1.00 84.69 521 TYR A CA 1
ATOM 4100 C C . TYR A 1 521 ? -20.079 25.334 9.682 1.00 84.69 521 TYR A C 1
ATOM 4102 O O . TYR A 1 521 ? -19.802 24.454 8.864 1.00 84.69 521 TYR A O 1
ATOM 4110 N N . SER A 1 522 ? -19.777 26.618 9.473 1.00 88.56 522 SER A N 1
ATOM 4111 C CA . SER A 1 522 ? -19.011 27.099 8.316 1.00 88.56 522 SER A CA 1
ATOM 4112 C C . SER A 1 522 ? -17.532 26.698 8.409 1.00 88.56 522 SER A C 1
ATOM 4114 O O . SER A 1 522 ? -17.019 26.379 9.483 1.00 88.56 522 SER A O 1
ATOM 4116 N N . THR A 1 523 ? -16.806 26.738 7.288 1.00 83.50 523 THR A N 1
ATOM 4117 C CA . THR A 1 523 ? -15.354 26.469 7.262 1.00 83.50 523 THR A CA 1
ATOM 4118 C C . THR A 1 523 ? -14.578 27.379 8.218 1.00 83.50 523 THR A C 1
ATOM 4120 O O . THR A 1 523 ? -13.665 26.916 8.895 1.00 83.50 523 THR A O 1
ATOM 4123 N N . GLU A 1 524 ? -14.964 28.650 8.323 1.00 86.56 524 GLU A N 1
ATOM 4124 C CA . GLU A 1 524 ? -14.349 29.624 9.235 1.00 86.56 524 GLU A CA 1
ATOM 4125 C C . GLU A 1 524 ? -14.590 29.247 10.698 1.00 86.56 524 GLU A C 1
ATOM 4127 O O . GLU A 1 524 ? -13.651 29.233 11.489 1.00 86.56 524 GLU A O 1
ATOM 4132 N N . GLN A 1 525 ? -15.810 28.820 11.038 1.00 84.50 525 GLN A N 1
ATOM 4133 C CA . GLN A 1 525 ? -16.133 28.341 12.383 1.00 84.50 525 GLN A CA 1
ATOM 4134 C C . GLN A 1 525 ? -15.322 27.093 12.761 1.00 84.50 525 GLN A C 1
ATOM 4136 O O . GLN A 1 525 ? -14.907 26.963 13.910 1.00 84.50 525 GLN A O 1
ATOM 4141 N N . TRP A 1 526 ? -15.039 26.198 11.808 1.00 90.38 526 TRP A N 1
ATOM 4142 C CA . TRP A 1 526 ? -14.143 25.058 12.035 1.00 90.38 526 TRP A CA 1
ATOM 4143 C C . TRP A 1 526 ? -12.682 25.471 12.221 1.00 90.38 526 TRP A C 1
ATOM 4145 O O . TRP A 1 526 ? -12.000 24.946 13.102 1.00 90.38 526 TRP A O 1
ATOM 4155 N N . VAL A 1 527 ? -12.197 26.415 11.414 1.00 90.56 527 VAL A N 1
ATOM 4156 C CA . VAL A 1 527 ? -10.841 26.964 11.547 1.00 90.56 527 VAL A CA 1
ATOM 4157 C C . VAL A 1 527 ? -10.666 27.622 12.915 1.00 90.56 527 VAL A C 1
ATOM 4159 O O . VAL A 1 527 ? -9.680 27.351 13.605 1.00 90.56 527 VAL A O 1
ATOM 4162 N N . ASP A 1 528 ? -11.635 28.430 13.338 1.00 84.50 528 ASP A N 1
ATOM 4163 C CA . ASP A 1 528 ? -11.630 29.090 14.642 1.00 84.50 528 ASP A CA 1
ATOM 4164 C C . ASP A 1 528 ? -11.739 28.081 15.787 1.00 84.50 528 ASP A C 1
ATOM 4166 O O . ASP A 1 528 ? -11.043 28.216 16.796 1.00 84.50 528 ASP A O 1
ATOM 4170 N N . TRP A 1 529 ? -12.529 27.017 15.618 1.00 86.50 529 TRP A N 1
ATOM 4171 C CA . TRP A 1 529 ? -12.611 25.914 16.576 1.00 86.50 529 TRP A CA 1
ATOM 4172 C C . TRP A 1 529 ? -11.254 25.240 16.778 1.00 86.50 529 TRP A C 1
ATOM 4174 O O . TRP A 1 529 ? -10.803 25.079 17.914 1.00 86.50 529 TRP A O 1
ATOM 4184 N N . VAL A 1 530 ? -10.579 24.858 15.691 1.00 89.50 530 VAL A N 1
ATOM 4185 C 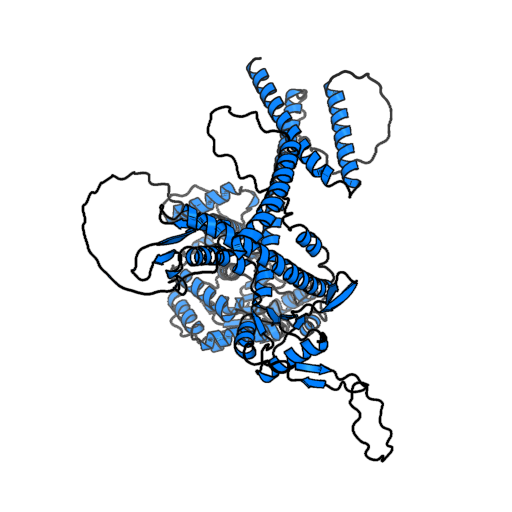CA . VAL A 1 530 ? -9.285 24.163 15.732 1.00 89.50 530 VAL A CA 1
ATOM 4186 C C . VAL A 1 530 ? -8.178 25.068 16.277 1.00 89.50 530 VAL A C 1
ATOM 4188 O O . VAL A 1 530 ? -7.402 24.642 17.140 1.00 89.50 530 VAL A O 1
ATOM 4191 N N . LYS A 1 531 ? -8.155 26.347 15.878 1.00 87.75 531 LYS A N 1
ATOM 4192 C CA . LYS A 1 531 ? -7.267 27.365 16.464 1.00 87.75 531 LYS A CA 1
ATOM 4193 C C . LYS A 1 531 ? -7.521 27.544 17.958 1.00 87.75 531 LYS A C 1
ATOM 4195 O O . LYS A 1 531 ? -6.577 27.507 18.751 1.00 87.75 531 LYS A O 1
ATOM 4200 N N . GLY A 1 532 ? -8.787 27.656 18.351 1.00 84.69 532 GLY A N 1
ATOM 4201 C CA . GLY A 1 532 ? -9.214 27.763 19.741 1.00 84.69 532 GLY A CA 1
ATOM 4202 C C . GLY A 1 532 ? -8.798 26.550 20.574 1.00 84.69 532 GLY A C 1
ATOM 4203 O O . GLY A 1 532 ? -8.223 26.717 21.644 1.00 84.69 532 GLY A O 1
ATOM 4204 N N . LYS A 1 533 ? -8.998 25.322 20.078 1.00 79.12 533 LYS A N 1
ATOM 4205 C CA . LYS A 1 533 ? -8.591 24.075 20.757 1.00 79.12 533 LYS A CA 1
ATOM 4206 C C . LYS A 1 533 ? -7.084 24.018 21.025 1.00 79.12 533 LYS A C 1
ATOM 4208 O O . LYS A 1 533 ? -6.665 23.605 22.107 1.00 79.12 533 LYS A O 1
ATOM 4213 N N . LYS A 1 534 ? -6.267 24.471 20.071 1.00 74.44 534 LYS A N 1
ATOM 4214 C CA . LYS A 1 534 ? -4.803 24.478 20.202 1.00 74.44 534 LYS A CA 1
ATOM 4215 C C . LYS A 1 534 ? -4.307 25.577 21.151 1.00 74.44 534 LYS A C 1
ATOM 4217 O O . LYS A 1 534 ? -3.399 25.328 21.939 1.00 74.44 534 LYS A O 1
ATOM 4222 N N . LEU A 1 535 ? -4.963 26.742 21.170 1.00 62.94 535 LEU A N 1
ATOM 4223 C CA . LEU A 1 535 ? -4.721 27.812 22.153 1.00 62.94 535 LEU A CA 1
ATOM 4224 C C . LEU A 1 535 ? -5.194 27.437 23.573 1.00 62.94 535 LEU A C 1
ATOM 4226 O O . LEU A 1 535 ? -4.557 27.816 24.553 1.00 62.94 535 LEU A O 1
ATOM 4230 N N . LYS A 1 536 ? -6.254 26.629 23.716 1.00 65.12 536 LYS A N 1
ATOM 4231 C CA . LYS A 1 536 ? -6.699 26.070 25.010 1.00 65.12 536 LYS A CA 1
ATOM 4232 C C . LYS A 1 536 ? -5.652 25.147 25.636 1.00 65.12 536 LYS A C 1
ATOM 4234 O O . LYS A 1 536 ? -5.452 25.188 26.847 1.00 65.12 536 LYS A O 1
ATOM 4239 N N . HIS A 1 537 ? -4.927 24.364 24.831 1.00 56.72 537 HIS A N 1
ATOM 4240 C CA . HIS A 1 537 ? -3.779 23.585 25.316 1.00 56.72 537 HIS A CA 1
ATOM 4241 C C . HIS A 1 537 ? -2.644 24.457 25.887 1.00 56.72 537 HIS A C 1
ATOM 4243 O O . HIS A 1 537 ? -1.818 23.942 26.638 1.00 56.72 537 HIS A O 1
ATOM 4249 N N . LEU A 1 538 ? -2.656 25.765 25.601 1.00 42.91 538 LEU A N 1
ATOM 4250 C CA . LEU A 1 538 ? -1.745 26.781 26.133 1.00 42.91 538 LEU A CA 1
ATOM 4251 C C . LEU A 1 538 ? -2.354 27.614 27.287 1.00 42.91 538 LEU A C 1
ATOM 4253 O O . LEU A 1 538 ? -1.721 28.566 27.734 1.00 42.91 538 LEU A O 1
ATOM 4257 N N . GLY A 1 539 ? -3.542 27.258 27.803 1.00 40.09 539 GLY A N 1
ATOM 4258 C CA . GLY A 1 539 ? -4.102 27.824 29.044 1.00 40.09 539 GLY A CA 1
ATOM 4259 C C . GLY A 1 539 ? -5.294 28.790 28.918 1.00 40.09 539 GLY A C 1
ATOM 4260 O O . GLY A 1 539 ? -5.593 29.481 29.887 1.00 40.09 539 GLY A O 1
ATOM 4261 N N . ALA A 1 540 ? -5.991 28.856 27.776 1.00 42.34 540 ALA A N 1
ATOM 4262 C CA . ALA A 1 540 ? -7.195 29.693 27.602 1.00 42.34 540 ALA A CA 1
ATOM 4263 C C . ALA A 1 540 ? -8.517 28.985 28.008 1.00 42.34 540 ALA A C 1
ATOM 4265 O O . ALA A 1 540 ? -8.649 27.772 27.839 1.00 42.34 540 ALA A O 1
ATOM 4266 N N . GLN A 1 541 ? -9.499 29.743 28.527 1.00 35.41 541 GLN A N 1
ATOM 4267 C CA . GLN A 1 541 ? -10.806 29.251 29.020 1.00 35.41 541 GLN A CA 1
ATOM 4268 C C . GLN A 1 541 ? -11.825 28.926 27.904 1.00 35.41 541 GLN A C 1
ATOM 4270 O O . GLN A 1 541 ? -11.719 29.411 26.778 1.00 35.41 541 GLN A O 1
ATOM 4275 N N . GLU A 1 542 ? -12.819 28.087 28.222 1.00 39.88 542 GLU A N 1
ATOM 4276 C CA . GLU A 1 542 ? -13.812 27.547 27.280 1.00 39.88 542 GLU A CA 1
ATOM 4277 C C . GLU A 1 542 ? -15.052 28.440 27.077 1.00 39.88 542 GLU A C 1
ATOM 4279 O O . GLU A 1 542 ? -15.538 29.008 28.052 1.00 39.88 542 GLU A O 1
ATOM 4284 N N . PRO A 1 543 ? -15.618 28.530 25.855 1.00 38.19 543 PRO A N 1
ATOM 4285 C CA . PRO A 1 543 ? -16.997 28.976 25.660 1.00 38.19 543 PRO A CA 1
ATOM 4286 C C . PRO A 1 543 ? -17.999 27.830 25.902 1.00 38.19 543 PRO A C 1
ATOM 4288 O O . PRO A 1 543 ? -17.787 26.707 25.439 1.00 38.19 543 PRO A O 1
ATOM 4291 N N . ASP A 1 544 ? -19.091 28.137 26.608 1.00 34.12 544 ASP A N 1
ATOM 4292 C CA . ASP A 1 544 ? -20.161 27.202 26.986 1.00 34.12 544 ASP A CA 1
ATOM 4293 C C . ASP A 1 544 ? -20.923 26.631 25.774 1.00 34.12 544 ASP A C 1
ATOM 4295 O O . ASP A 1 544 ? -21.314 27.360 24.860 1.00 34.12 544 ASP A O 1
ATOM 4299 N N . LEU A 1 545 ? -21.208 25.322 25.801 1.00 41.03 545 LEU A N 1
ATOM 4300 C CA . LEU A 1 545 ? -22.039 24.616 24.815 1.00 41.03 545 LEU A CA 1
ATOM 4301 C C . LEU A 1 545 ? -23.157 23.790 25.489 1.00 41.03 545 LEU A C 1
ATOM 4303 O O . LEU A 1 545 ? -23.007 23.361 26.636 1.00 41.03 545 LEU A O 1
ATOM 4307 N N . PRO A 1 546 ? -24.287 23.546 24.788 1.00 39.38 546 PRO A N 1
ATOM 4308 C CA . PRO A 1 546 ? -25.458 22.876 25.348 1.00 39.38 546 PRO A CA 1
ATOM 4309 C C . PRO A 1 546 ? -25.271 21.357 25.528 1.00 39.38 546 PRO A C 1
ATOM 4311 O O . PRO A 1 546 ? -24.475 20.706 24.856 1.00 39.38 546 PRO A O 1
ATOM 4314 N N . ALA A 1 547 ? -26.039 20.812 26.476 1.00 40.12 547 ALA A N 1
ATOM 4315 C CA . ALA A 1 547 ? -25.837 19.531 27.153 1.00 40.12 547 ALA A CA 1
ATOM 4316 C C . ALA A 1 547 ? -25.673 18.279 26.258 1.00 40.12 547 ALA A C 1
ATOM 4318 O O . ALA A 1 547 ? -26.464 18.009 25.357 1.00 40.12 547 ALA A O 1
ATOM 4319 N N . GLN A 1 548 ? -24.673 17.464 26.618 1.00 35.09 548 GLN A N 1
ATOM 4320 C CA . GLN A 1 548 ? -24.330 16.157 26.041 1.00 35.09 548 GLN A CA 1
ATOM 4321 C C . GLN A 1 548 ? -25.376 15.069 26.354 1.00 35.09 548 GLN A C 1
ATOM 4323 O O . GLN A 1 548 ? -25.900 14.999 27.471 1.00 35.09 548 GLN A O 1
ATOM 4328 N N . SER A 1 549 ? -25.623 14.171 25.392 1.00 40.22 549 SER A N 1
ATOM 4329 C CA . SER A 1 549 ? -26.462 12.978 25.578 1.00 40.22 549 SER A CA 1
ATOM 4330 C C . SER A 1 549 ? -25.805 11.963 26.530 1.00 40.22 549 SER A C 1
ATOM 4332 O O . SER A 1 549 ? -24.580 11.889 26.652 1.00 40.22 549 SER A O 1
ATOM 4334 N N . ALA A 1 550 ? -26.624 11.159 27.216 1.00 42.06 550 ALA A N 1
ATOM 4335 C CA . ALA A 1 550 ? -26.186 10.243 28.276 1.00 42.06 550 ALA A CA 1
ATOM 4336 C C . ALA A 1 550 ? -25.185 9.158 27.819 1.00 42.06 550 ALA A C 1
ATOM 4338 O O . ALA A 1 550 ? -24.401 8.693 28.639 1.00 42.06 550 ALA A O 1
ATOM 4339 N N . PHE A 1 551 ? -25.150 8.806 26.527 1.00 37.25 551 PHE A N 1
ATOM 4340 C CA . PHE A 1 551 ? -24.199 7.827 25.979 1.00 37.25 551 PHE A CA 1
ATOM 4341 C C . PHE A 1 551 ? -22.787 8.419 25.781 1.00 37.25 551 PHE A C 1
ATOM 4343 O O . PHE A 1 551 ? -21.789 7.712 25.867 1.00 37.25 551 PHE A O 1
ATOM 4350 N N . SER A 1 552 ? -22.680 9.741 25.587 1.00 46.06 552 SER A N 1
ATOM 4351 C CA . SER A 1 552 ? -21.396 10.442 25.430 1.00 46.06 552 SER A CA 1
ATOM 4352 C C . SER A 1 552 ? -20.641 10.619 26.752 1.00 46.06 552 SER A C 1
ATOM 4354 O O . SER A 1 552 ? -19.421 10.792 26.738 1.00 46.06 552 SER A O 1
ATOM 4356 N N . LYS A 1 553 ? -21.341 10.601 27.895 1.00 47.53 553 LYS A N 1
ATOM 4357 C CA . LYS A 1 553 ? -20.716 10.850 29.203 1.00 47.53 553 LYS A CA 1
ATOM 4358 C C . LYS A 1 553 ? -19.775 9.719 29.624 1.00 47.53 553 LYS A C 1
ATOM 4360 O O . LYS A 1 553 ? -18.710 10.014 30.162 1.00 47.53 553 LYS A O 1
ATOM 4365 N N . ASP A 1 554 ? -20.103 8.472 29.296 1.00 48.56 554 ASP A N 1
ATOM 4366 C CA . ASP A 1 554 ? -19.320 7.300 29.714 1.00 48.56 554 ASP A CA 1
ATOM 4367 C C . ASP A 1 554 ? -17.981 7.184 28.949 1.00 48.56 554 ASP A C 1
ATOM 4369 O O . ASP A 1 554 ? -16.918 6.999 29.540 1.00 48.56 554 ASP A O 1
ATOM 4373 N N . LEU A 1 555 ? -17.989 7.457 27.637 1.00 47.75 555 LEU A N 1
ATOM 4374 C CA . LEU A 1 555 ? -16.766 7.537 26.820 1.00 47.75 555 LEU A CA 1
ATOM 4375 C C . LEU A 1 555 ? -15.888 8.747 27.187 1.00 47.75 555 LEU A C 1
ATOM 4377 O O . LEU A 1 555 ? -14.660 8.664 27.156 1.00 47.75 555 LEU A O 1
ATOM 4381 N N . SER A 1 556 ? -16.497 9.873 27.579 1.00 51.69 556 SER A N 1
ATOM 4382 C CA . SER A 1 556 ? -15.749 11.077 27.970 1.00 51.69 556 SER A CA 1
ATOM 4383 C C . SER A 1 556 ? -14.940 10.896 29.260 1.00 51.69 556 SER A C 1
ATOM 4385 O O . SER A 1 556 ? -13.877 11.499 29.395 1.00 51.69 556 SER A O 1
ATOM 4387 N N . HIS A 1 557 ? -15.401 10.046 30.187 1.00 52.53 557 HIS A N 1
ATOM 4388 C CA . HIS A 1 557 ? -14.672 9.719 31.417 1.00 52.53 557 HIS A CA 1
ATOM 4389 C C . HIS A 1 557 ? -13.510 8.743 31.182 1.00 52.53 557 HIS A C 1
ATOM 4391 O O . HIS A 1 557 ? -12.523 8.797 31.915 1.00 52.53 557 HIS A O 1
ATOM 4397 N N . ARG A 1 558 ? -13.575 7.903 30.137 1.00 54.53 558 ARG A N 1
ATOM 4398 C CA . ARG A 1 558 ? -12.478 6.992 29.759 1.00 54.53 558 ARG A CA 1
ATOM 4399 C C . ARG A 1 558 ? -11.373 7.636 28.927 1.00 54.53 558 ARG A C 1
ATOM 4401 O O . ARG A 1 558 ? -10.276 7.087 28.880 1.00 54.53 558 ARG A O 1
ATOM 4408 N N . ARG A 1 559 ? -11.593 8.819 28.338 1.00 51.94 559 ARG A N 1
ATOM 4409 C CA . ARG A 1 559 ? -10.537 9.612 27.682 1.00 51.94 559 ARG A CA 1
ATOM 4410 C C . ARG A 1 559 ? -9.541 10.167 28.710 1.00 51.94 559 ARG A C 1
ATOM 4412 O O . ARG A 1 559 ? -9.453 11.372 28.947 1.00 51.94 559 ARG A O 1
ATOM 4419 N N . LYS A 1 560 ? -8.717 9.296 29.297 1.00 58.72 560 LYS A N 1
ATOM 4420 C CA . LYS A 1 560 ? -7.412 9.707 29.817 1.00 58.72 560 LYS A CA 1
ATOM 4421 C C . LYS A 1 560 ? -6.683 10.324 28.623 1.00 58.72 560 LYS A C 1
ATOM 4423 O O . LYS A 1 560 ? -6.504 9.654 27.611 1.00 58.72 560 LYS A O 1
ATOM 4428 N N . LYS A 1 561 ? -6.333 11.616 28.694 1.00 57.72 561 LYS A N 1
ATOM 4429 C CA . LYS A 1 561 ? -5.482 12.269 27.682 1.00 57.72 561 LYS A CA 1
ATOM 4430 C C . LYS A 1 561 ? -4.320 11.321 27.391 1.00 57.72 561 LYS A C 1
ATOM 4432 O O . LYS A 1 561 ? -3.566 11.025 28.317 1.00 57.72 561 LYS A O 1
ATOM 4437 N N . GLY A 1 562 ? -4.244 10.813 26.157 1.00 58.44 562 GLY A N 1
ATOM 4438 C CA . GLY A 1 562 ? -3.261 9.802 25.775 1.00 58.44 562 GLY A CA 1
ATOM 4439 C C . GLY A 1 562 ? -1.883 10.218 26.270 1.00 58.44 562 GLY A C 1
ATOM 4440 O O . GLY A 1 562 ? -1.478 11.367 26.073 1.00 58.44 562 GLY A O 1
ATOM 4441 N N . SER A 1 563 ? -1.204 9.323 26.989 1.00 64.12 563 SER A N 1
ATOM 4442 C CA . SER A 1 563 ? 0.107 9.643 27.540 1.00 64.12 563 SER A CA 1
ATOM 4443 C C . SER A 1 563 ? 1.045 10.050 26.389 1.00 64.12 563 SER A C 1
ATOM 4445 O O . SER A 1 563 ? 0.954 9.478 25.297 1.00 64.12 563 SER A O 1
ATOM 4447 N N . PRO A 1 564 ? 1.960 11.019 26.583 1.00 68.25 564 PRO A N 1
ATOM 4448 C CA . PRO A 1 564 ? 2.938 11.399 25.555 1.00 68.25 564 PRO A CA 1
ATOM 4449 C C . PRO A 1 564 ? 3.716 10.200 24.985 1.00 68.25 564 PRO A C 1
ATOM 4451 O O . PRO A 1 564 ? 4.094 10.183 23.814 1.00 68.25 564 PRO A O 1
ATOM 4454 N N . LEU A 1 565 ? 3.895 9.160 25.805 1.00 68.44 565 LEU A N 1
ATOM 4455 C CA . LEU A 1 565 ? 4.535 7.901 25.439 1.00 68.44 565 LEU A CA 1
ATOM 4456 C C . LEU A 1 565 ? 3.780 7.162 24.314 1.00 68.44 565 LEU A C 1
ATOM 4458 O O . LEU A 1 565 ? 4.411 6.618 23.411 1.00 68.44 565 LEU A O 1
ATOM 4462 N N . CYS A 1 566 ? 2.444 7.212 24.316 1.00 83.06 566 CYS A N 1
ATOM 4463 C CA . CYS A 1 566 ? 1.599 6.579 23.300 1.00 83.06 566 CYS A CA 1
ATOM 4464 C C . CYS A 1 566 ? 1.719 7.274 21.930 1.00 83.06 566 CYS A C 1
ATOM 4466 O O . CYS A 1 566 ? 1.711 6.617 20.891 1.00 83.06 566 CYS A O 1
ATOM 4468 N N . GLN A 1 567 ? 1.910 8.599 21.902 1.00 89.25 567 GLN A N 1
ATOM 4469 C CA . GLN A 1 567 ? 2.118 9.332 20.645 1.00 89.25 567 GLN A CA 1
ATOM 4470 C C . GLN A 1 567 ? 3.467 9.001 20.000 1.00 89.25 567 GLN A C 1
ATOM 4472 O O . GLN A 1 567 ? 3.520 8.753 18.798 1.00 89.25 567 GLN A O 1
ATOM 4477 N N . SER A 1 568 ? 4.545 8.952 20.790 1.00 93.12 568 SER A N 1
ATOM 4478 C CA . SER A 1 568 ? 5.864 8.564 20.273 1.00 93.12 568 SER A CA 1
ATOM 4479 C C . SER A 1 568 ? 5.857 7.142 19.715 1.00 93.12 568 SER A C 1
ATOM 4481 O O . SER A 1 568 ? 6.449 6.909 18.666 1.00 93.12 568 SER A O 1
ATOM 4483 N N . LEU A 1 569 ? 5.176 6.208 20.389 1.00 94.94 569 LEU A N 1
ATOM 4484 C CA . LEU A 1 569 ? 5.045 4.831 19.918 1.00 94.94 569 LEU A CA 1
ATOM 4485 C C . LEU A 1 569 ? 4.333 4.765 18.559 1.00 94.94 569 LEU A C 1
ATOM 4487 O O . LEU A 1 569 ? 4.827 4.114 17.648 1.00 94.94 569 LEU A O 1
ATOM 4491 N N . ARG A 1 570 ? 3.220 5.488 18.397 1.00 95.56 570 ARG A N 1
ATOM 4492 C CA . ARG A 1 570 ? 2.460 5.558 17.136 1.00 95.56 570 ARG A CA 1
ATOM 4493 C C . ARG A 1 570 ? 3.310 6.039 15.957 1.00 95.56 570 ARG A C 1
ATOM 4495 O O . ARG A 1 570 ? 3.218 5.486 14.866 1.00 95.56 570 ARG A O 1
ATOM 4502 N N . VAL A 1 571 ? 4.176 7.030 16.178 1.00 95.56 571 VAL A N 1
ATOM 4503 C CA . VAL A 1 571 ? 5.116 7.511 15.147 1.00 95.56 571 VAL A CA 1
ATOM 4504 C C . VAL A 1 571 ? 6.113 6.421 14.751 1.00 95.56 571 VAL A C 1
ATOM 4506 O O . VAL A 1 571 ? 6.399 6.248 13.565 1.00 95.56 571 VAL A O 1
ATOM 4509 N N . ASP A 1 572 ? 6.631 5.670 15.724 1.00 97.19 572 ASP A N 1
ATOM 4510 C CA . ASP A 1 572 ? 7.538 4.558 15.443 1.00 97.19 572 ASP A CA 1
ATOM 4511 C C . ASP A 1 572 ? 6.819 3.412 14.709 1.00 97.19 572 ASP A C 1
ATOM 4513 O O . ASP A 1 572 ? 7.374 2.863 13.757 1.00 97.19 572 ASP A O 1
ATOM 4517 N N . VAL A 1 573 ? 5.568 3.106 15.075 1.00 97.50 573 VAL A N 1
ATOM 4518 C CA . VAL A 1 573 ? 4.739 2.120 14.363 1.00 97.50 573 VAL A CA 1
ATOM 4519 C C . VAL A 1 573 ? 4.494 2.552 12.912 1.00 97.50 573 VAL A C 1
ATOM 4521 O O . VAL A 1 573 ? 4.728 1.774 11.985 1.00 97.50 573 VAL A O 1
ATOM 4524 N N . ASP A 1 574 ? 4.122 3.814 12.678 1.00 97.06 574 ASP A N 1
ATOM 4525 C CA . ASP A 1 574 ? 3.949 4.355 11.323 1.00 97.06 574 ASP A CA 1
ATOM 4526 C C . ASP A 1 574 ? 5.243 4.233 10.500 1.00 97.06 574 ASP A C 1
ATOM 4528 O O . ASP A 1 574 ? 5.211 3.861 9.320 1.00 97.06 574 ASP A O 1
ATOM 4532 N N . ARG A 1 575 ? 6.401 4.496 11.123 1.00 97.50 575 ARG A N 1
ATOM 4533 C CA . ARG A 1 575 ? 7.721 4.361 10.491 1.00 97.50 575 ARG A CA 1
ATOM 4534 C C . ARG A 1 575 ? 8.007 2.920 10.075 1.00 97.50 575 ARG A C 1
ATOM 4536 O O . ARG A 1 575 ? 8.443 2.710 8.937 1.00 97.50 575 ARG A O 1
ATOM 4543 N N . VAL A 1 576 ? 7.804 1.939 10.958 1.00 98.00 576 VAL A N 1
ATOM 4544 C CA . VAL A 1 576 ? 8.093 0.532 10.627 1.00 98.00 576 VAL A CA 1
ATOM 4545 C C . VAL A 1 576 ? 7.142 0.025 9.553 1.00 98.00 576 VAL A C 1
ATOM 4547 O O . VAL A 1 576 ? 7.603 -0.530 8.557 1.00 98.00 576 VAL A O 1
ATOM 4550 N N . LEU A 1 577 ? 5.846 0.335 9.643 1.00 97.06 577 LEU A N 1
ATOM 4551 C CA . LEU A 1 577 ? 4.888 -0.018 8.595 1.00 97.06 577 LEU A CA 1
ATOM 4552 C C . LEU A 1 577 ? 5.301 0.597 7.250 1.00 97.06 577 LEU A C 1
ATOM 4554 O O . LEU A 1 577 ? 5.379 -0.108 6.246 1.00 97.06 577 LEU A O 1
ATOM 4558 N N . ALA A 1 578 ? 5.675 1.879 7.212 1.00 95.81 578 ALA A N 1
ATOM 4559 C CA . ALA A 1 578 ? 6.149 2.533 5.989 1.00 95.81 578 ALA A CA 1
ATOM 4560 C C . ALA A 1 578 ? 7.466 1.952 5.436 1.00 95.81 578 ALA A C 1
ATOM 4562 O O . ALA A 1 578 ? 7.744 2.083 4.238 1.00 95.81 578 ALA A O 1
ATOM 4563 N N . THR A 1 579 ? 8.288 1.340 6.287 1.00 96.88 579 THR A N 1
ATOM 4564 C CA . THR A 1 579 ? 9.582 0.755 5.918 1.00 96.88 579 THR A CA 1
ATOM 4565 C C . THR A 1 579 ? 9.409 -0.664 5.387 1.00 96.88 579 THR A C 1
ATOM 4567 O O . THR A 1 579 ? 9.776 -0.937 4.242 1.00 96.88 579 THR A O 1
ATOM 4570 N N . TYR A 1 580 ? 8.788 -1.550 6.168 1.00 97.69 580 TYR A N 1
ATOM 4571 C CA . TYR A 1 580 ? 8.670 -2.973 5.847 1.00 97.69 580 TYR A CA 1
ATOM 4572 C C . TYR A 1 580 ? 7.575 -3.268 4.813 1.00 97.69 580 TYR A C 1
ATOM 4574 O O . TYR A 1 580 ? 7.692 -4.239 4.070 1.00 97.69 580 TYR A O 1
ATOM 4582 N N . TRP A 1 581 ? 6.578 -2.395 4.633 1.00 97.12 581 TRP A N 1
ATOM 4583 C CA . TRP A 1 581 ? 5.594 -2.539 3.548 1.00 97.12 581 TRP A CA 1
ATOM 4584 C C . TRP A 1 581 ? 5.943 -1.780 2.263 1.00 97.12 581 TRP A C 1
ATOM 4586 O O . TRP A 1 581 ? 5.184 -1.830 1.288 1.00 97.12 581 TRP A O 1
ATOM 4596 N N . ARG A 1 582 ? 7.087 -1.088 2.206 1.00 94.69 582 ARG A N 1
ATOM 4597 C CA . ARG A 1 582 ? 7.509 -0.362 1.000 1.00 94.69 582 ARG A CA 1
ATOM 4598 C C . ARG A 1 582 ? 7.705 -1.322 -0.177 1.00 94.69 582 ARG A C 1
ATOM 4600 O O . ARG A 1 582 ? 8.491 -2.260 -0.085 1.00 94.69 582 ARG A O 1
ATOM 4607 N N . GLY A 1 583 ? 7.022 -1.075 -1.299 1.00 93.44 583 GLY A N 1
ATOM 4608 C CA . GLY A 1 583 ? 7.085 -1.939 -2.486 1.00 93.44 583 GLY A CA 1
ATOM 4609 C C . GLY A 1 583 ? 6.303 -3.251 -2.355 1.00 93.44 583 GLY A C 1
ATOM 4610 O O . GLY A 1 583 ? 6.382 -4.104 -3.241 1.00 93.44 583 GLY A O 1
ATOM 4611 N N . ARG A 1 584 ? 5.553 -3.424 -1.261 1.00 94.62 584 ARG A N 1
ATOM 4612 C CA . ARG A 1 584 ? 4.681 -4.574 -0.998 1.00 94.62 584 ARG A CA 1
ATOM 4613 C C . ARG A 1 584 ? 3.215 -4.145 -0.989 1.00 94.62 584 ARG A C 1
ATOM 4615 O O . ARG A 1 584 ? 2.426 -4.639 -0.194 1.00 94.62 584 ARG A O 1
ATOM 4622 N N . GLU A 1 585 ? 2.831 -3.206 -1.853 1.00 91.25 585 GLU A N 1
ATOM 4623 C CA . GLU A 1 585 ? 1.462 -2.686 -1.861 1.00 91.25 585 GLU A CA 1
ATOM 4624 C C . GLU A 1 585 ? 0.453 -3.749 -2.334 1.00 91.25 585 GLU A C 1
ATOM 4626 O O . GLU A 1 585 ? 0.735 -4.534 -3.243 1.00 91.25 585 GLU A O 1
ATOM 4631 N N . GLY A 1 586 ? -0.758 -3.771 -1.765 1.00 87.38 586 GLY A N 1
ATOM 4632 C CA . GLY A 1 586 ? -1.785 -4.765 -2.119 1.00 87.38 586 GLY A CA 1
ATOM 4633 C C . GLY A 1 586 ? -2.442 -4.563 -3.490 1.00 87.38 586 GLY A C 1
ATOM 4634 O O . GLY A 1 586 ? -3.063 -5.487 -4.019 1.00 87.38 586 GLY A O 1
ATOM 4635 N N . TYR A 1 587 ? -2.256 -3.397 -4.118 1.00 88.00 587 TYR A N 1
ATOM 4636 C CA . TYR A 1 587 ? -2.889 -3.047 -5.397 1.00 88.00 587 TYR A CA 1
ATOM 4637 C C . TYR A 1 587 ? -2.395 -3.879 -6.591 1.00 88.00 587 TYR A C 1
ATOM 4639 O O . TYR A 1 587 ? -3.060 -3.932 -7.619 1.00 88.00 587 TYR A O 1
ATOM 4647 N N . ARG A 1 588 ? -1.224 -4.525 -6.487 1.00 87.44 588 ARG A N 1
ATOM 4648 C CA . ARG A 1 588 ? -0.602 -5.257 -7.604 1.00 87.44 588 ARG A CA 1
ATOM 4649 C C . ARG A 1 588 ? -0.674 -6.767 -7.408 1.00 87.44 588 ARG A C 1
ATOM 4651 O O . ARG A 1 588 ? 0.255 -7.345 -6.846 1.00 87.44 588 ARG A O 1
ATOM 4658 N N . ILE A 1 589 ? -1.724 -7.408 -7.903 1.00 92.56 589 ILE A N 1
ATOM 4659 C CA . ILE A 1 589 ? -1.793 -8.871 -8.051 1.00 92.56 589 ILE A CA 1
ATOM 4660 C C . ILE A 1 589 ? -1.707 -9.246 -9.533 1.00 92.56 589 ILE A C 1
ATOM 4662 O O . ILE A 1 589 ? -1.908 -8.403 -10.405 1.00 92.56 589 ILE A O 1
ATOM 4666 N N . SER A 1 590 ? -1.351 -10.493 -9.847 1.00 93.06 590 SER A N 1
ATOM 4667 C CA . SER A 1 590 ? -1.285 -10.908 -11.254 1.00 93.06 590 SER A CA 1
ATOM 4668 C C . SER A 1 590 ? -2.688 -10.942 -11.871 1.00 93.06 590 SER A C 1
ATOM 4670 O O . SER A 1 590 ? -3.627 -11.394 -11.224 1.00 93.06 590 SER A O 1
ATOM 4672 N N . ALA A 1 591 ? -2.836 -10.587 -13.150 1.00 92.19 591 ALA A N 1
ATOM 4673 C CA . ALA A 1 591 ? -4.131 -10.662 -13.843 1.00 92.19 591 ALA A CA 1
ATOM 4674 C C . ALA A 1 591 ? -4.731 -12.086 -13.859 1.00 92.19 591 ALA A C 1
ATOM 4676 O O . ALA A 1 591 ? -5.933 -12.286 -14.027 1.00 92.19 591 ALA A O 1
ATOM 4677 N N . LYS A 1 592 ? -3.891 -13.124 -13.739 1.00 94.69 592 LYS A N 1
ATOM 4678 C CA . LYS A 1 592 ? -4.350 -14.514 -13.582 1.00 94.69 592 LYS A CA 1
ATOM 4679 C C . LYS A 1 592 ? -4.997 -14.732 -12.215 1.00 94.69 592 LYS A C 1
ATOM 4681 O O . LYS A 1 592 ? -6.015 -15.411 -12.136 1.00 94.69 592 LYS A O 1
ATOM 4686 N N . GLU A 1 593 ? -4.392 -14.190 -11.166 1.00 93.88 593 GLU A N 1
ATOM 4687 C CA . GLU A 1 593 ? -4.914 -14.262 -9.807 1.00 93.88 593 GLU A CA 1
ATOM 4688 C C . GLU A 1 593 ? -6.162 -13.400 -9.643 1.00 93.88 593 GLU A C 1
ATOM 4690 O O . GLU A 1 593 ? -7.153 -13.912 -9.149 1.00 93.88 593 GLU A O 1
ATOM 4695 N N . GLU A 1 594 ? -6.160 -12.168 -10.150 1.00 93.38 594 GLU A N 1
ATOM 4696 C CA . GLU A 1 594 ? -7.333 -11.285 -10.187 1.00 93.38 594 GLU A CA 1
ATOM 4697 C C . GLU A 1 594 ? -8.540 -11.997 -10.814 1.00 93.38 594 GLU A C 1
ATOM 4699 O O . GLU A 1 594 ? -9.559 -12.188 -10.161 1.00 93.38 594 GLU A O 1
ATOM 4704 N N . ARG A 1 595 ? -8.379 -12.560 -12.021 1.00 92.25 595 ARG A N 1
ATOM 4705 C CA . ARG A 1 595 ? -9.428 -13.361 -12.681 1.00 92.25 595 ARG A CA 1
ATOM 4706 C C . ARG A 1 595 ? -9.838 -14.617 -11.919 1.00 92.25 595 ARG A C 1
ATOM 4708 O O . ARG A 1 595 ? -10.901 -15.158 -12.204 1.00 92.25 595 ARG A O 1
ATOM 4715 N N . ARG A 1 596 ? -8.981 -15.158 -11.050 1.00 92.38 596 ARG A N 1
ATOM 4716 C CA . ARG A 1 596 ? -9.325 -16.306 -10.199 1.00 92.38 596 ARG A CA 1
ATOM 4717 C C . ARG A 1 596 ? -10.155 -15.850 -9.004 1.00 92.38 596 ARG A C 1
ATOM 4719 O O . ARG A 1 596 ? -11.115 -16.533 -8.689 1.00 92.38 596 ARG A O 1
ATOM 4726 N N . LEU A 1 597 ? -9.788 -14.732 -8.380 1.00 90.06 597 LEU A N 1
ATOM 4727 C CA . LEU A 1 597 ? -10.513 -14.143 -7.252 1.00 90.06 597 LEU A CA 1
ATOM 4728 C C . LEU A 1 597 ? -11.891 -13.636 -7.681 1.00 90.06 597 LEU A C 1
ATOM 4730 O O . LEU A 1 597 ? -12.869 -13.843 -6.980 1.00 90.06 597 LEU A O 1
ATOM 4734 N N . ASP A 1 598 ? -11.981 -13.054 -8.875 1.00 89.81 598 ASP A N 1
ATOM 4735 C CA . ASP A 1 598 ? -13.243 -12.543 -9.412 1.00 89.81 598 ASP A CA 1
ATOM 4736 C C . ASP A 1 598 ? -14.112 -13.652 -10.039 1.00 89.81 598 ASP A C 1
ATOM 4738 O O . ASP A 1 598 ? -15.253 -13.417 -10.439 1.00 89.81 598 ASP A O 1
ATOM 4742 N N . ARG A 1 599 ? -13.600 -14.889 -10.149 1.00 87.00 599 ARG A N 1
ATOM 4743 C CA . ARG A 1 599 ? -14.362 -16.016 -10.699 1.00 87.00 599 ARG A CA 1
ATOM 4744 C C . ARG A 1 599 ? -15.381 -16.493 -9.668 1.00 87.00 599 ARG A C 1
ATOM 4746 O O . ARG A 1 599 ? -15.034 -17.239 -8.763 1.00 87.00 599 ARG A O 1
ATOM 4753 N N . GLY A 1 600 ? -16.639 -16.125 -9.878 1.00 77.19 600 GLY A N 1
ATOM 4754 C CA . GLY A 1 600 ? -17.748 -16.460 -8.980 1.00 77.19 600 GLY A CA 1
ATOM 4755 C C . GLY A 1 600 ? -18.332 -15.244 -8.267 1.00 77.19 600 GLY A C 1
ATOM 4756 O O . GLY A 1 600 ? -19.403 -15.360 -7.686 1.00 77.19 600 GLY A O 1
ATOM 4757 N N . ALA A 1 601 ? -17.682 -14.083 -8.381 1.00 80.06 601 ALA A N 1
ATOM 4758 C CA . ALA A 1 601 ? -18.258 -12.816 -7.966 1.00 80.06 601 ALA A CA 1
ATOM 4759 C C . ALA A 1 601 ? -19.488 -12.484 -8.825 1.00 80.06 601 ALA A C 1
ATOM 4761 O O . ALA A 1 601 ? -19.479 -12.694 -10.047 1.00 80.06 601 ALA A O 1
ATOM 4762 N N . LEU A 1 602 ? -20.548 -11.966 -8.200 1.00 75.94 602 LEU A N 1
ATOM 4763 C CA . LEU A 1 602 ? -21.694 -11.439 -8.933 1.00 75.94 602 LEU A CA 1
ATOM 4764 C C . LEU A 1 602 ? -21.264 -10.326 -9.901 1.00 75.94 602 LEU A C 1
ATOM 4766 O O . LEU A 1 602 ? -20.296 -9.597 -9.688 1.00 75.94 602 LEU A O 1
ATOM 4770 N N . GLN A 1 603 ? -21.982 -10.200 -11.017 1.00 72.00 603 GLN A N 1
ATOM 4771 C CA . GLN A 1 603 ? -21.623 -9.256 -12.071 1.00 72.00 603 GLN A CA 1
ATOM 4772 C C . GLN A 1 603 ? -21.607 -7.818 -11.521 1.00 72.00 603 GLN A C 1
ATOM 4774 O O . GLN A 1 603 ? -22.650 -7.259 -11.202 1.00 72.00 603 GLN A O 1
ATOM 4779 N N . GLY A 1 604 ? -20.414 -7.225 -11.424 1.00 73.69 604 GLY A N 1
ATOM 4780 C CA . GLY A 1 604 ? -20.209 -5.873 -10.890 1.00 73.69 604 GLY A CA 1
ATOM 4781 C C . GLY A 1 604 ? -19.477 -5.820 -9.549 1.00 73.69 604 GLY A C 1
ATOM 4782 O O . GLY A 1 604 ? -18.932 -4.765 -9.224 1.00 73.69 604 GLY A O 1
ATOM 4783 N N . THR A 1 605 ? -19.371 -6.933 -8.816 1.00 73.38 605 THR A N 1
ATOM 4784 C CA . THR A 1 605 ? -18.462 -7.028 -7.671 1.00 73.38 605 THR A CA 1
ATOM 4785 C C . THR A 1 605 ? -17.086 -7.492 -8.130 1.00 73.38 605 THR A C 1
ATOM 4787 O O . THR A 1 605 ? -16.928 -8.282 -9.060 1.00 73.38 605 THR A O 1
ATOM 4790 N N . LYS A 1 606 ? -16.056 -6.918 -7.513 1.00 79.75 606 LYS A N 1
ATOM 4791 C CA . LYS A 1 606 ? -14.658 -7.269 -7.753 1.00 79.75 606 LYS A CA 1
ATOM 4792 C C . LYS A 1 606 ? -14.013 -7.516 -6.398 1.00 79.75 606 LYS A C 1
ATOM 4794 O O . LYS A 1 606 ? -13.480 -6.559 -5.830 1.00 79.75 606 LYS A O 1
ATOM 4799 N N . PRO A 1 607 ? -14.074 -8.751 -5.869 1.00 76.31 607 PRO A N 1
ATOM 4800 C CA . PRO A 1 607 ? -13.361 -9.141 -4.653 1.00 76.31 607 PRO A CA 1
ATOM 4801 C C . PRO A 1 607 ? -11.859 -8.842 -4.731 1.00 76.31 607 PRO A C 1
ATOM 4803 O O . PRO A 1 607 ? -11.197 -8.637 -3.719 1.00 76.31 607 PRO A O 1
ATOM 4806 N N . SER A 1 608 ? -11.308 -8.754 -5.945 1.00 76.88 608 SER A N 1
ATOM 4807 C CA . SER A 1 608 ? -9.949 -8.279 -6.184 1.00 76.88 608 SER A CA 1
ATOM 4808 C C . SER A 1 608 ? -9.704 -6.806 -5.821 1.00 76.88 608 SER A C 1
ATOM 4810 O O . SER A 1 608 ? -8.542 -6.423 -5.665 1.00 76.88 608 SER A O 1
ATOM 4812 N N . THR A 1 609 ? -10.732 -5.969 -5.660 1.00 79.44 609 THR A N 1
ATOM 4813 C CA . THR A 1 609 ? -10.573 -4.544 -5.328 1.00 79.44 609 THR A CA 1
ATOM 4814 C C . THR A 1 609 ? -9.995 -4.396 -3.933 1.00 79.44 609 THR A C 1
ATOM 4816 O O . THR A 1 609 ? -10.467 -5.006 -2.981 1.00 79.44 609 THR A O 1
ATOM 4819 N N . TYR A 1 610 ? -8.953 -3.579 -3.822 1.00 77.44 610 TYR A N 1
ATOM 4820 C CA . TYR A 1 610 ? -8.212 -3.430 -2.584 1.00 77.44 610 TYR A CA 1
ATOM 4821 C C . TYR A 1 610 ? -8.372 -2.045 -1.990 1.00 77.44 610 TYR A C 1
ATOM 4823 O O . TYR A 1 610 ? -8.140 -1.044 -2.670 1.00 77.44 610 TYR A O 1
ATOM 4831 N N . GLY A 1 611 ? -8.709 -2.022 -0.707 1.00 84.56 611 GLY A N 1
ATOM 4832 C CA . GLY A 1 611 ? -8.813 -0.817 0.078 1.00 84.56 611 GLY A CA 1
ATOM 4833 C C . GLY A 1 611 ? -8.223 -1.001 1.473 1.00 84.56 611 GLY A C 1
ATOM 4834 O O . GLY A 1 611 ? -8.688 -1.846 2.226 1.00 84.56 611 GLY A O 1
ATOM 4835 N N . GLU A 1 612 ? -7.236 -0.171 1.827 1.00 88.44 612 GLU A N 1
ATOM 4836 C CA . GLU A 1 612 ? -6.661 -0.123 3.180 1.00 88.44 612 GLU A CA 1
ATOM 4837 C C . GLU A 1 612 ? -7.272 1.012 4.001 1.00 88.44 612 GLU A C 1
ATOM 4839 O O . GLU A 1 612 ? -7.376 2.145 3.508 1.00 88.44 612 GLU A O 1
ATOM 4844 N N . LEU A 1 613 ? -7.576 0.735 5.271 1.00 94.94 613 LEU A N 1
ATOM 4845 C CA . LEU A 1 613 ? -7.652 1.775 6.294 1.00 94.94 613 LEU A CA 1
ATOM 4846 C C . LEU A 1 613 ? -6.307 2.503 6.378 1.00 94.94 613 LEU A C 1
ATOM 4848 O O . LEU A 1 613 ? -5.242 1.894 6.271 1.00 94.94 613 LEU A O 1
ATOM 4852 N N . THR A 1 614 ? -6.342 3.819 6.577 1.00 94.69 614 THR A N 1
ATOM 4853 C CA . THR A 1 614 ? -5.120 4.542 6.961 1.00 94.69 614 THR A CA 1
ATOM 4854 C C . THR A 1 614 ? -4.792 4.264 8.427 1.00 94.69 614 THR A C 1
ATOM 4856 O O . THR A 1 614 ? -5.675 3.869 9.190 1.00 94.69 614 THR A O 1
ATOM 4859 N N . ALA A 1 615 ? -3.565 4.565 8.860 1.00 95.81 615 ALA A N 1
ATOM 4860 C CA . ALA A 1 615 ? -3.184 4.412 10.264 1.00 95.81 615 ALA A CA 1
ATOM 4861 C C . ALA A 1 615 ? -4.105 5.184 11.225 1.00 95.81 615 ALA A C 1
ATOM 4863 O O . ALA A 1 615 ? -4.437 4.689 12.301 1.00 95.81 615 ALA A O 1
ATOM 4864 N N . ALA A 1 616 ? -4.589 6.361 10.814 1.00 94.50 616 ALA A N 1
ATOM 4865 C CA . ALA A 1 616 ? -5.575 7.129 11.571 1.00 94.50 616 ALA A CA 1
ATOM 4866 C C . ALA A 1 616 ? -6.936 6.416 11.655 1.00 94.50 616 ALA A C 1
ATOM 4868 O O . ALA A 1 616 ? -7.555 6.408 12.715 1.00 94.50 616 ALA A O 1
ATOM 4869 N N . GLY A 1 617 ? -7.381 5.778 10.568 1.00 95.88 617 GLY A N 1
ATOM 4870 C CA . GLY A 1 617 ? -8.605 4.974 10.562 1.00 95.88 617 GLY A CA 1
ATOM 4871 C C . GLY A 1 617 ? -8.520 3.757 11.477 1.00 95.88 617 GLY A C 1
ATOM 4872 O O . GLY A 1 617 ? -9.454 3.506 12.232 1.00 95.88 617 GLY A O 1
ATOM 4873 N N . VAL A 1 618 ? -7.380 3.062 11.488 1.00 97.25 618 VAL A N 1
ATOM 4874 C CA . VAL A 1 618 ? -7.146 1.939 12.411 1.00 97.25 618 VAL A CA 1
ATOM 4875 C C . VAL A 1 618 ? -7.214 2.403 13.869 1.00 97.25 618 VAL A C 1
ATOM 4877 O O . VAL A 1 618 ? -7.914 1.792 14.671 1.00 97.25 618 VAL A O 1
ATOM 4880 N N . ARG A 1 619 ? -6.568 3.527 14.208 1.00 96.06 619 ARG A N 1
ATOM 4881 C CA . ARG A 1 619 ? -6.580 4.094 15.571 1.00 96.06 619 ARG A CA 1
ATOM 4882 C C . ARG A 1 619 ? -7.976 4.516 16.029 1.00 96.06 619 ARG A C 1
ATOM 4884 O O . ARG A 1 619 ? -8.337 4.244 17.168 1.00 96.06 619 ARG A O 1
ATOM 4891 N N . LEU A 1 620 ? -8.759 5.150 15.151 1.00 95.25 620 LEU A N 1
ATOM 4892 C CA . LEU A 1 620 ? -10.146 5.531 15.450 1.00 95.25 620 LEU A CA 1
ATOM 4893 C C . LEU A 1 620 ? -11.023 4.306 15.719 1.00 95.25 620 LEU A C 1
ATOM 4895 O O . LEU A 1 620 ? -11.845 4.321 16.634 1.00 95.25 620 LEU A O 1
ATOM 4899 N N . LEU A 1 621 ? -10.842 3.244 14.933 1.00 96.25 621 LEU A N 1
ATOM 4900 C CA . LEU A 1 621 ? -11.566 1.997 15.135 1.00 96.25 621 LEU A CA 1
ATOM 4901 C C . LEU A 1 621 ? -11.164 1.315 16.454 1.00 96.25 621 LEU A C 1
ATOM 4903 O O . LEU A 1 621 ? -12.037 0.892 17.209 1.00 96.25 621 LEU A O 1
ATOM 4907 N N . ALA A 1 622 ? -9.864 1.266 16.758 1.00 96.06 622 ALA A N 1
ATOM 4908 C CA . ALA A 1 622 ? -9.341 0.700 17.999 1.00 96.06 622 ALA A CA 1
ATOM 4909 C C . ALA A 1 622 ? -9.850 1.442 19.249 1.00 96.06 622 ALA A C 1
ATOM 4911 O O . ALA A 1 622 ? -10.345 0.788 20.165 1.00 96.06 622 ALA A O 1
ATOM 4912 N N . GLU A 1 623 ? -9.817 2.785 19.255 1.00 93.94 623 GLU A N 1
ATOM 4913 C CA . GLU A 1 623 ? -10.385 3.622 20.334 1.00 93.94 623 GLU A CA 1
ATOM 4914 C C . GLU A 1 623 ? -11.880 3.329 20.511 1.00 93.94 623 GLU A C 1
ATOM 4916 O O . GLU A 1 623 ? -12.379 3.202 21.629 1.00 93.94 623 GLU A O 1
ATOM 4921 N N . ARG A 1 624 ? -12.622 3.173 19.406 1.00 93.88 624 ARG A N 1
ATOM 4922 C CA . ARG A 1 624 ? -14.068 2.932 19.471 1.00 93.88 624 ARG A CA 1
ATOM 4923 C C . ARG A 1 624 ? -14.426 1.595 20.121 1.00 93.88 624 ARG A C 1
ATOM 4925 O O . ARG A 1 624 ? -15.480 1.514 20.757 1.00 93.88 624 ARG A O 1
ATOM 4932 N N . TRP A 1 625 ? -13.580 0.584 19.952 1.00 93.75 625 TRP A N 1
ATOM 4933 C CA . TRP A 1 625 ? -13.720 -0.732 20.577 1.00 93.75 625 TRP A CA 1
ATOM 4934 C C . TRP A 1 625 ? -13.065 -0.843 21.954 1.00 93.75 625 TRP A C 1
ATOM 4936 O O . TRP A 1 625 ? -13.265 -1.850 22.627 1.00 93.75 625 TRP A O 1
ATOM 4946 N N . GLY A 1 626 ? -12.302 0.164 22.384 1.00 92.94 626 GLY A N 1
ATOM 4947 C CA . GLY A 1 626 ? -11.519 0.078 23.614 1.00 92.94 626 GLY A CA 1
ATOM 4948 C C . GLY A 1 626 ? -10.380 -0.940 23.523 1.00 92.94 626 GLY A C 1
ATOM 4949 O O . GLY A 1 626 ? -10.004 -1.518 24.536 1.00 92.94 626 GLY A O 1
ATOM 4950 N N . LEU A 1 627 ? -9.838 -1.196 22.324 1.00 93.56 627 LEU A N 1
ATOM 4951 C CA . LEU A 1 627 ? -8.658 -2.061 22.156 1.00 93.56 627 LEU A CA 1
ATOM 4952 C C . LEU A 1 627 ? -7.386 -1.422 22.740 1.00 93.56 627 LEU A C 1
ATOM 4954 O O . LEU A 1 627 ? -6.391 -2.103 22.994 1.00 93.56 627 LEU A O 1
ATOM 4958 N N . ASP A 1 628 ? -7.418 -0.106 22.943 1.00 89.56 628 ASP A N 1
ATOM 4959 C CA . ASP A 1 628 ? -6.386 0.669 23.617 1.00 89.56 628 ASP A CA 1
ATOM 4960 C C . ASP A 1 628 ? -6.393 0.496 25.147 1.00 89.56 628 ASP A C 1
ATOM 4962 O O . ASP A 1 628 ? -5.422 0.874 25.804 1.00 89.56 628 ASP A O 1
ATOM 4966 N N . ASP A 1 629 ? -7.449 -0.101 25.706 1.00 88.62 629 ASP A N 1
ATOM 4967 C CA . ASP A 1 629 ? -7.565 -0.409 27.127 1.00 88.62 629 ASP A CA 1
ATOM 4968 C C . ASP A 1 629 ? -6.862 -1.740 27.442 1.00 88.62 629 ASP A C 1
ATOM 4970 O O . ASP A 1 629 ? -7.184 -2.788 26.880 1.00 88.62 629 ASP A O 1
ATOM 4974 N N . ALA A 1 630 ? -5.872 -1.699 28.334 1.00 85.44 630 ALA A N 1
ATOM 4975 C CA . ALA A 1 630 ? -5.147 -2.889 28.783 1.00 85.44 630 ALA A CA 1
ATOM 4976 C C . ALA A 1 630 ? -5.899 -3.651 29.890 1.00 85.44 630 ALA A C 1
ATOM 4978 O O . ALA A 1 630 ? -5.465 -4.722 30.314 1.00 85.44 630 ALA A O 1
ATOM 4979 N N . GLU A 1 631 ? -7.006 -3.101 30.400 1.00 85.94 631 GLU A N 1
ATOM 4980 C CA . GLU A 1 631 ? -7.772 -3.722 31.474 1.00 85.94 631 GLU A CA 1
ATOM 4981 C C . GLU A 1 631 ? -8.580 -4.929 30.963 1.00 85.94 631 GLU A C 1
ATOM 4983 O O . GLU A 1 631 ? -9.546 -4.801 30.211 1.00 85.94 631 GLU A O 1
ATOM 4988 N N . GLY A 1 632 ? -8.223 -6.127 31.434 1.00 87.25 632 GLY A N 1
ATOM 4989 C CA . GLY A 1 632 ? -9.005 -7.349 31.240 1.00 87.25 632 GLY A CA 1
ATOM 4990 C C . GLY A 1 632 ? -8.253 -8.461 30.514 1.00 87.25 632 GLY A C 1
ATOM 4991 O O . GLY A 1 632 ? -7.030 -8.488 30.463 1.00 87.25 632 GLY A O 1
ATOM 4992 N N . VAL A 1 633 ? -9.011 -9.434 30.000 1.00 87.69 633 VAL A N 1
ATOM 4993 C CA . VAL A 1 633 ? -8.447 -10.555 29.235 1.00 87.69 633 VAL A CA 1
ATOM 4994 C C . VAL A 1 633 ? -8.064 -10.054 27.839 1.00 87.69 633 VAL A C 1
ATOM 4996 O O . VAL A 1 633 ? -8.972 -9.552 27.153 1.00 87.69 633 VAL A O 1
ATOM 4999 N N . PRO A 1 634 ? -6.796 -10.236 27.406 1.00 92.06 634 PRO A N 1
ATOM 5000 C CA . PRO A 1 634 ? -6.344 -9.857 26.076 1.00 92.06 634 PRO A CA 1
ATOM 5001 C C . PRO A 1 634 ? -7.285 -10.385 24.994 1.00 92.06 634 PRO A C 1
ATOM 5003 O O . PRO A 1 634 ? -7.686 -11.550 24.986 1.00 92.06 634 PRO A O 1
ATOM 5006 N N . GLY A 1 635 ? -7.693 -9.493 24.103 1.00 95.12 635 GLY A N 1
ATOM 5007 C CA . GLY A 1 635 ? -8.517 -9.810 22.954 1.00 95.12 635 GLY A CA 1
ATOM 5008 C C . GLY A 1 635 ? -7.713 -10.448 21.827 1.00 95.12 635 GLY A C 1
ATOM 5009 O O . GLY A 1 635 ? -6.496 -10.292 21.734 1.00 95.12 635 GLY A O 1
ATOM 5010 N N . ILE A 1 636 ? -8.435 -11.122 20.936 1.00 97.38 636 ILE A N 1
ATOM 5011 C CA . ILE A 1 636 ? -7.920 -11.617 19.665 1.00 97.38 636 ILE A CA 1
ATOM 5012 C C . ILE A 1 636 ? -8.592 -10.793 18.572 1.00 97.38 636 ILE A C 1
ATOM 5014 O O . ILE A 1 636 ? -9.823 -10.789 18.456 1.00 97.38 636 ILE A O 1
ATOM 5018 N N . PHE A 1 637 ? -7.789 -10.061 17.811 1.00 98.19 637 PHE A N 1
ATOM 5019 C CA . PHE A 1 637 ? -8.248 -9.253 16.689 1.00 98.19 637 PHE A CA 1
ATOM 5020 C C . PHE A 1 637 ? -8.140 -10.054 15.389 1.00 98.19 637 PHE A C 1
ATOM 5022 O O . PHE A 1 637 ? -7.135 -10.720 15.169 1.00 98.19 637 PHE A O 1
ATOM 5029 N N . ALA A 1 638 ? -9.132 -9.963 14.506 1.00 98.44 638 ALA A N 1
ATOM 5030 C CA . ALA A 1 638 ? -9.044 -10.513 13.160 1.00 98.44 638 ALA A CA 1
ATOM 5031 C C . ALA A 1 638 ? -9.462 -9.503 12.085 1.00 98.44 638 ALA A C 1
ATOM 5033 O O . ALA A 1 638 ? -10.461 -8.796 12.223 1.00 98.44 638 ALA A O 1
ATOM 5034 N N . ASP A 1 639 ? -8.723 -9.493 10.980 1.00 98.44 639 ASP A N 1
ATOM 5035 C CA . ASP A 1 639 ? -9.060 -8.780 9.748 1.00 98.44 639 ASP A CA 1
ATOM 5036 C C . ASP A 1 639 ? -9.391 -9.806 8.652 1.00 98.44 639 ASP A C 1
ATOM 5038 O O . ASP A 1 639 ? -8.522 -10.553 8.185 1.00 98.44 639 ASP A O 1
ATOM 5042 N N . LEU A 1 640 ? -10.673 -9.884 8.283 1.00 97.50 640 LEU A N 1
ATOM 5043 C CA . LEU A 1 640 ? -11.188 -10.814 7.279 1.00 97.50 640 LEU A CA 1
ATOM 5044 C C . LEU A 1 640 ? -11.196 -10.132 5.906 1.00 97.50 640 LEU A C 1
ATOM 5046 O O . LEU A 1 640 ? -12.102 -9.362 5.574 1.00 97.50 640 LEU A O 1
ATOM 5050 N N . GLY A 1 641 ? -10.178 -10.438 5.104 1.00 96.31 641 GLY A N 1
ATOM 5051 C CA . GLY A 1 641 ? -9.814 -9.689 3.900 1.00 96.31 641 GLY A CA 1
ATOM 5052 C C . GLY A 1 641 ? -8.660 -8.717 4.154 1.00 96.31 641 GLY A C 1
ATOM 5053 O O . GLY A 1 641 ? -8.705 -7.573 3.700 1.00 96.31 641 GLY A O 1
ATOM 5054 N N . CYS A 1 642 ? -7.630 -9.163 4.882 1.00 97.31 642 CYS A N 1
ATOM 5055 C CA . CYS A 1 642 ? -6.580 -8.292 5.414 1.00 97.31 642 CYS A CA 1
ATOM 5056 C C . CYS A 1 642 ? -5.619 -7.716 4.365 1.00 97.31 642 CYS A C 1
ATOM 5058 O O . CYS A 1 642 ? -4.746 -6.899 4.680 1.00 97.31 642 CYS A O 1
ATOM 5060 N N . GLY A 1 643 ? -5.692 -8.184 3.118 1.00 96.44 643 GLY A N 1
ATOM 5061 C CA . GLY A 1 643 ? -4.782 -7.804 2.053 1.00 96.44 643 GLY A CA 1
ATOM 5062 C C . GLY A 1 643 ? -3.333 -8.075 2.404 1.00 96.44 643 GLY A C 1
ATOM 5063 O O . GLY A 1 643 ? -2.926 -9.221 2.574 1.00 96.44 643 GLY A O 1
ATOM 5064 N N . VAL A 1 644 ? -2.528 -7.011 2.461 1.00 97.44 644 VAL A N 1
ATOM 5065 C CA . VAL A 1 644 ? -1.111 -7.139 2.827 1.00 97.44 644 VAL A CA 1
ATOM 5066 C C . VAL A 1 644 ? -0.876 -7.064 4.336 1.00 97.44 644 VAL A C 1
ATOM 5068 O O . VAL A 1 644 ? 0.272 -7.072 4.745 1.00 97.44 644 VAL A O 1
ATOM 5071 N N . GLY A 1 645 ? -1.913 -7.003 5.176 1.00 97.81 645 GLY A N 1
ATOM 5072 C CA . GLY A 1 645 ? -1.785 -7.236 6.619 1.00 97.81 645 GLY A CA 1
ATOM 5073 C C . GLY A 1 645 ? -1.327 -6.047 7.467 1.00 97.81 645 GLY A C 1
ATOM 5074 O O . GLY A 1 645 ? -1.038 -6.226 8.645 1.00 97.81 645 GLY A O 1
ATOM 5075 N N . LYS A 1 646 ? -1.274 -4.824 6.917 1.00 97.69 646 LYS A N 1
ATOM 5076 C CA . LYS A 1 646 ? -0.838 -3.634 7.680 1.00 97.69 646 LYS A CA 1
ATOM 5077 C C . LYS A 1 646 ? -1.703 -3.365 8.905 1.00 97.69 646 LYS A C 1
ATOM 5079 O O . LYS A 1 646 ? -1.163 -3.055 9.957 1.00 97.69 646 LYS A O 1
ATOM 5084 N N . MET A 1 647 ? -3.027 -3.465 8.760 1.00 97.69 647 MET A N 1
ATOM 5085 C CA . MET A 1 647 ? -3.958 -3.227 9.864 1.00 97.69 647 MET A CA 1
ATOM 5086 C C . MET A 1 647 ? -3.747 -4.243 10.985 1.00 97.69 647 MET A C 1
ATOM 5088 O O . MET A 1 647 ? -3.652 -3.843 12.137 1.00 97.69 647 MET A O 1
ATOM 5092 N N . VAL A 1 648 ? -3.622 -5.527 10.641 1.00 98.38 648 VAL A N 1
ATOM 5093 C CA . VAL A 1 648 ? -3.366 -6.623 11.591 1.00 98.38 648 VAL A CA 1
ATOM 5094 C C . VAL A 1 648 ? -2.131 -6.316 12.438 1.00 98.38 648 VAL A C 1
ATOM 5096 O O . VAL A 1 648 ? -2.212 -6.296 13.664 1.00 98.38 648 VAL A O 1
ATOM 5099 N N . VAL A 1 649 ? -1.016 -5.972 11.785 1.00 98.31 649 VAL A N 1
ATOM 5100 C CA . VAL A 1 649 ? 0.236 -5.618 12.471 1.00 98.31 649 VAL A CA 1
ATOM 5101 C C . VAL A 1 649 ? 0.096 -4.329 13.275 1.00 98.31 649 VAL A C 1
ATOM 5103 O O . VAL A 1 649 ? 0.570 -4.261 14.404 1.00 98.31 649 VAL A O 1
ATOM 5106 N N . GLN A 1 650 ? -0.559 -3.302 12.733 1.00 97.94 650 GLN A N 1
ATOM 5107 C CA . GLN A 1 650 ? -0.737 -2.039 13.444 1.00 97.94 650 GLN A CA 1
ATOM 5108 C C . GLN A 1 650 ? -1.565 -2.221 14.718 1.00 97.94 650 GLN A C 1
ATOM 5110 O O . GLN A 1 650 ? -1.180 -1.714 15.766 1.00 97.94 650 GLN A O 1
ATOM 5115 N N . VAL A 1 651 ? -2.684 -2.946 14.642 1.00 97.56 651 VAL A N 1
ATOM 5116 C CA . VAL A 1 651 ? -3.530 -3.229 15.807 1.00 97.56 651 VAL A CA 1
ATOM 5117 C C . VAL A 1 651 ? -2.713 -3.966 16.864 1.00 97.56 651 VAL A C 1
ATOM 5119 O O . VAL A 1 651 ? -2.695 -3.535 18.012 1.00 97.56 651 VAL A O 1
ATOM 5122 N N . TYR A 1 652 ? -1.958 -4.995 16.475 1.00 97.88 652 TYR A N 1
ATOM 5123 C CA . TYR A 1 652 ? -1.079 -5.718 17.391 1.00 97.88 652 TYR A CA 1
ATOM 5124 C C . TYR A 1 652 ? -0.010 -4.822 18.053 1.00 97.88 652 TYR A C 1
ATOM 5126 O O . TYR A 1 652 ? 0.207 -4.888 19.263 1.00 97.88 652 TYR A O 1
ATOM 5134 N N . LEU A 1 653 ? 0.644 -3.947 17.285 1.00 97.31 653 LEU A N 1
ATOM 5135 C CA . LEU A 1 653 ? 1.726 -3.093 17.789 1.00 97.31 653 LEU A CA 1
ATOM 5136 C C . LEU A 1 653 ? 1.249 -1.841 18.544 1.00 97.31 653 LEU A C 1
ATOM 5138 O O . LEU A 1 653 ? 2.053 -1.236 19.251 1.00 97.31 653 LEU A O 1
ATOM 5142 N N . GLU A 1 654 ? -0.014 -1.425 18.399 1.00 96.50 654 GLU A N 1
ATOM 5143 C CA . GLU A 1 654 ? -0.551 -0.206 19.034 1.00 96.50 654 GLU A CA 1
ATOM 5144 C C . GLU A 1 654 ? -1.568 -0.469 20.151 1.00 96.50 654 GLU A C 1
ATOM 5146 O O . GLU A 1 654 ? -1.804 0.431 20.960 1.00 96.50 654 GLU A O 1
ATOM 5151 N N . CYS A 1 655 ? -2.175 -1.659 20.210 1.00 95.75 655 CYS A N 1
ATOM 5152 C CA . CYS A 1 655 ? -3.286 -1.955 21.117 1.00 95.75 655 CYS A CA 1
ATOM 5153 C C . CYS A 1 655 ? -2.852 -2.937 22.222 1.00 95.75 655 CYS A C 1
ATOM 5155 O O . CYS A 1 655 ? -2.688 -4.130 21.952 1.00 95.75 655 CYS A O 1
ATOM 5157 N N . PRO A 1 656 ? -2.664 -2.479 23.476 1.00 94.25 656 PRO A N 1
ATOM 5158 C CA . PRO A 1 656 ? -2.222 -3.340 24.570 1.00 94.25 656 PRO A CA 1
ATOM 5159 C C . PRO A 1 656 ? -3.291 -4.369 24.957 1.00 94.25 656 PRO A C 1
ATOM 5161 O O . PRO A 1 656 ? -2.946 -5.451 25.415 1.00 94.25 656 PRO A O 1
ATOM 5164 N N . GLY A 1 657 ? -4.572 -4.070 24.715 1.00 93.50 657 GLY A N 1
ATOM 5165 C CA . GLY A 1 657 ? -5.677 -5.001 24.924 1.00 93.50 657 GLY A CA 1
ATOM 5166 C C . GLY A 1 657 ? -5.762 -6.117 23.879 1.00 93.50 657 GLY A C 1
ATOM 5167 O O . GLY A 1 657 ? -6.654 -6.954 23.975 1.00 93.50 657 GLY A O 1
ATOM 5168 N N . VAL A 1 658 ? -4.878 -6.154 22.875 1.00 96.19 658 VAL A N 1
ATOM 5169 C CA . VAL A 1 658 ? -4.839 -7.199 21.841 1.00 96.19 658 VAL A CA 1
ATOM 5170 C C . VAL A 1 658 ? -3.642 -8.098 22.093 1.00 96.19 658 VAL A C 1
ATOM 5172 O O . VAL A 1 658 ? -2.512 -7.641 21.963 1.00 96.19 658 VAL A O 1
ATOM 5175 N N . GLY A 1 659 ? -3.884 -9.361 22.445 1.00 95.50 659 GLY A N 1
ATOM 5176 C CA . GLY A 1 659 ? -2.843 -10.374 22.664 1.00 95.50 659 GLY A CA 1
ATOM 5177 C C . GLY A 1 659 ? -2.501 -11.184 21.414 1.00 95.50 659 GLY A C 1
ATOM 5178 O O . GLY A 1 659 ? -1.417 -11.732 21.324 1.00 95.50 659 GLY A O 1
ATOM 5179 N N . CYS A 1 660 ? -3.405 -11.253 20.435 1.00 97.19 660 CYS A N 1
ATOM 5180 C CA . CYS A 1 660 ? -3.152 -11.926 19.163 1.00 97.19 660 CYS A CA 1
ATOM 5181 C C . CYS A 1 660 ? -3.884 -11.213 18.021 1.00 97.19 660 CYS A C 1
ATOM 5183 O O . CYS A 1 660 ? -4.974 -10.663 18.224 1.00 97.19 660 CYS A O 1
ATOM 5185 N N . ALA A 1 661 ? -3.293 -11.213 16.827 1.00 98.06 661 ALA A N 1
ATOM 5186 C CA . ALA A 1 661 ? -3.876 -10.641 15.625 1.00 98.06 661 ALA A CA 1
ATOM 5187 C C . ALA A 1 661 ? -3.819 -11.623 14.441 1.00 98.06 661 ALA A C 1
ATOM 5189 O O . ALA A 1 661 ? -2.760 -12.125 14.076 1.00 98.06 661 ALA A O 1
ATOM 5190 N N . LEU A 1 662 ? -4.967 -11.850 13.806 1.00 98.25 662 LEU A N 1
ATOM 5191 C CA . LEU A 1 662 ? -5.146 -12.764 12.681 1.00 98.25 662 LEU A CA 1
ATOM 5192 C C . LEU A 1 662 ? -5.496 -11.988 11.405 1.00 98.25 662 LEU A C 1
ATOM 5194 O O . LEU A 1 662 ? -6.470 -11.240 11.358 1.00 98.25 662 LEU A O 1
ATOM 5198 N N . GLY A 1 663 ? -4.734 -12.194 10.337 1.00 98.38 663 GLY A N 1
ATOM 5199 C CA . GLY A 1 663 ? -5.065 -11.715 8.998 1.00 98.38 663 GLY A CA 1
ATOM 5200 C C . GLY A 1 663 ? -5.478 -12.856 8.080 1.00 98.38 663 GLY A C 1
ATOM 5201 O O . GLY A 1 663 ? -4.656 -13.717 7.773 1.00 98.38 663 GLY A O 1
ATOM 5202 N N . VAL A 1 664 ? -6.719 -12.845 7.590 1.00 98.25 664 VAL A N 1
ATOM 5203 C CA . VAL A 1 664 ? -7.191 -13.814 6.589 1.00 98.25 664 VAL A CA 1
ATOM 5204 C C . VAL A 1 664 ? -7.273 -13.134 5.231 1.00 98.25 664 VAL A C 1
ATOM 5206 O O . VAL A 1 664 ? -7.927 -12.103 5.091 1.00 98.25 664 VAL A O 1
ATOM 5209 N N . GLU A 1 665 ? -6.632 -13.704 4.213 1.00 97.62 665 GLU A N 1
ATOM 5210 C CA . GLU A 1 665 ? -6.620 -13.129 2.867 1.00 97.62 665 GLU A CA 1
ATOM 5211 C C . GLU A 1 665 ? -6.749 -14.195 1.774 1.00 97.62 665 GLU A C 1
ATOM 5213 O O . GLU A 1 665 ? -5.987 -15.163 1.714 1.00 97.62 665 GLU A O 1
ATOM 5218 N N . LEU A 1 666 ? -7.673 -13.958 0.840 1.00 95.94 666 LEU A N 1
ATOM 5219 C CA . LEU A 1 666 ? -7.941 -14.866 -0.273 1.00 95.94 666 LEU A CA 1
ATOM 5220 C C . LEU A 1 666 ? -6.838 -14.811 -1.351 1.00 95.94 666 LEU A C 1
ATOM 5222 O O . LEU A 1 666 ? -6.496 -15.827 -1.969 1.00 95.94 666 LEU A O 1
ATOM 5226 N N . SER A 1 667 ? -6.245 -13.635 -1.597 1.00 95.88 667 SER A N 1
ATOM 5227 C CA . SER A 1 667 ? -5.115 -13.478 -2.516 1.00 95.88 667 SER A CA 1
ATOM 5228 C C . SER A 1 667 ? -3.835 -14.082 -1.938 1.00 95.88 667 SER A C 1
ATOM 5230 O O . SER A 1 667 ? -3.216 -13.554 -1.015 1.00 95.88 667 SER A O 1
ATOM 5232 N N . ALA A 1 668 ? -3.347 -15.135 -2.595 1.00 96.81 668 ALA A N 1
ATOM 5233 C CA . ALA A 1 668 ? -2.044 -15.732 -2.320 1.00 96.81 668 ALA A CA 1
ATOM 5234 C C . ALA A 1 668 ? -0.904 -14.704 -2.393 1.00 96.81 668 ALA A C 1
ATOM 5236 O O . ALA A 1 668 ? -0.001 -14.720 -1.560 1.00 96.81 668 ALA A O 1
ATOM 5237 N N . THR A 1 669 ? -0.932 -13.796 -3.375 1.00 97.06 669 THR A N 1
ATOM 5238 C CA . THR A 1 669 ? 0.111 -12.769 -3.512 1.00 97.06 669 THR A CA 1
ATOM 5239 C C . THR A 1 669 ? 0.076 -11.762 -2.367 1.00 97.06 669 THR A C 1
ATOM 5241 O O . THR A 1 669 ? 1.140 -11.412 -1.856 1.00 97.06 669 THR A O 1
ATOM 5244 N N . ARG A 1 670 ? -1.106 -11.285 -1.959 1.00 97.06 670 ARG A N 1
ATOM 5245 C CA . ARG A 1 670 ? -1.220 -10.319 -0.855 1.00 97.06 670 ARG A CA 1
ATOM 5246 C C . ARG A 1 670 ? -0.867 -10.953 0.486 1.00 97.06 670 ARG A C 1
ATOM 5248 O O . ARG A 1 670 ? -0.043 -10.390 1.198 1.00 97.06 670 ARG A O 1
ATOM 5255 N N . CYS A 1 671 ? -1.366 -12.161 0.752 1.00 98.00 671 CYS A N 1
ATOM 5256 C CA . CYS A 1 671 ? -1.025 -12.918 1.954 1.00 98.00 671 CYS A CA 1
ATOM 5257 C C . CYS A 1 671 ? 0.485 -13.206 2.034 1.00 98.00 671 CYS A C 1
ATOM 5259 O O . CYS A 1 671 ? 1.111 -12.967 3.063 1.00 98.00 671 CYS A O 1
ATOM 5261 N N . ARG A 1 672 ? 1.118 -13.628 0.925 1.00 97.81 672 ARG A N 1
ATOM 5262 C CA . ARG A 1 672 ? 2.579 -13.808 0.881 1.00 97.81 672 ARG A CA 1
ATOM 5263 C C . ARG A 1 672 ? 3.319 -12.510 1.207 1.00 97.81 672 ARG A C 1
ATOM 5265 O O . ARG A 1 672 ? 4.256 -12.541 1.991 1.00 97.81 672 ARG A O 1
ATOM 5272 N N . ARG A 1 673 ? 2.894 -11.371 0.647 1.00 97.69 673 ARG A N 1
ATOM 5273 C CA . ARG A 1 673 ? 3.492 -10.061 0.959 1.00 97.69 673 ARG A CA 1
ATOM 5274 C C . ARG A 1 673 ? 3.315 -9.665 2.423 1.00 97.69 673 ARG A C 1
ATOM 5276 O O . ARG A 1 673 ? 4.230 -9.056 2.964 1.00 97.69 673 ARG A O 1
ATOM 5283 N N . ALA A 1 674 ? 2.177 -9.998 3.032 1.00 98.00 674 ALA A N 1
ATOM 5284 C CA . ALA A 1 674 ? 1.938 -9.784 4.456 1.00 98.00 674 ALA A CA 1
ATOM 5285 C C . ALA A 1 674 ? 2.957 -10.555 5.302 1.00 98.00 674 ALA A C 1
ATOM 5287 O O . ALA A 1 674 ? 3.656 -9.951 6.112 1.00 98.00 674 ALA A O 1
ATOM 5288 N N . ARG A 1 675 ? 3.121 -11.858 5.025 1.00 98.19 675 ARG A N 1
ATOM 5289 C CA . ARG A 1 675 ? 4.115 -12.716 5.690 1.00 98.19 675 ARG A CA 1
ATOM 5290 C C . ARG A 1 675 ? 5.539 -12.216 5.484 1.00 98.19 675 ARG A C 1
ATOM 5292 O O . ARG A 1 675 ? 6.227 -11.973 6.458 1.00 98.19 675 ARG A O 1
ATOM 5299 N N . GLU A 1 676 ? 5.949 -11.958 4.242 1.00 97.81 676 GLU A N 1
ATOM 5300 C CA . GLU A 1 676 ? 7.297 -11.454 3.931 1.00 97.81 676 GLU A CA 1
ATOM 5301 C C . GLU A 1 676 ? 7.604 -10.113 4.624 1.00 97.81 676 GLU A C 1
ATOM 5303 O O . GLU A 1 676 ? 8.750 -9.844 4.978 1.00 97.81 676 GLU A O 1
ATOM 5308 N N . ALA A 1 677 ? 6.609 -9.231 4.761 1.00 98.00 677 ALA A N 1
ATOM 5309 C CA . ALA A 1 677 ? 6.779 -7.947 5.435 1.00 98.00 677 ALA A CA 1
ATOM 5310 C C . ALA A 1 677 ? 6.856 -8.107 6.960 1.00 98.00 677 ALA A C 1
ATOM 5312 O O . ALA A 1 677 ? 7.679 -7.449 7.594 1.00 98.00 677 ALA A O 1
ATOM 5313 N N . TRP A 1 678 ? 6.036 -8.995 7.525 1.00 97.88 678 TRP A N 1
ATOM 5314 C CA . TRP A 1 678 ? 6.047 -9.326 8.946 1.00 97.88 678 TRP A CA 1
ATOM 5315 C C . TRP A 1 678 ? 7.325 -10.054 9.361 1.00 97.88 678 TRP A C 1
ATOM 5317 O O . TRP A 1 678 ? 8.001 -9.600 10.273 1.00 97.88 678 TRP A O 1
ATOM 5327 N N . GLU A 1 679 ? 7.734 -11.090 8.628 1.00 97.38 679 GLU A N 1
ATOM 5328 C CA . GLU A 1 679 ? 9.002 -11.801 8.830 1.00 97.38 679 GLU A CA 1
ATOM 5329 C C . GLU A 1 679 ? 10.198 -10.842 8.766 1.00 97.38 679 GLU A C 1
ATOM 5331 O O . GLU A 1 679 ? 11.096 -10.908 9.599 1.00 97.38 679 GLU A O 1
ATOM 5336 N N . ALA A 1 680 ? 10.204 -9.902 7.814 1.00 96.94 680 ALA A N 1
ATOM 5337 C CA . ALA A 1 680 ? 11.267 -8.903 7.727 1.00 96.94 680 ALA A CA 1
ATOM 5338 C C . ALA A 1 680 ? 11.301 -7.948 8.936 1.00 96.94 680 ALA A C 1
ATOM 5340 O O . ALA A 1 680 ? 12.384 -7.502 9.306 1.00 96.94 680 ALA A O 1
ATOM 5341 N N . LEU A 1 681 ? 10.142 -7.633 9.525 1.00 97.31 681 LEU A N 1
ATOM 5342 C CA . LEU A 1 681 ? 10.020 -6.814 10.734 1.00 97.31 681 LEU A CA 1
ATOM 5343 C C . LEU A 1 681 ? 10.371 -7.605 12.010 1.00 97.31 681 LEU A C 1
ATOM 5345 O O . LEU A 1 681 ? 10.917 -7.033 12.946 1.00 97.31 681 LEU A O 1
ATOM 5349 N N . LEU A 1 682 ? 10.104 -8.912 12.047 1.00 95.88 682 LEU A N 1
ATOM 5350 C CA . LEU A 1 682 ? 10.567 -9.794 13.123 1.00 95.88 682 LEU A CA 1
ATOM 5351 C C . LEU A 1 682 ? 12.097 -9.910 13.116 1.00 95.88 682 LEU A C 1
ATOM 5353 O O . LEU A 1 682 ? 12.729 -9.725 14.147 1.00 95.88 682 LEU A O 1
ATOM 5357 N N . LEU A 1 683 ? 12.701 -10.120 11.940 1.00 94.62 683 LEU A N 1
ATOM 5358 C CA . LEU A 1 683 ? 14.156 -10.255 11.774 1.00 94.62 683 LEU A CA 1
ATOM 5359 C C . LEU A 1 683 ? 14.965 -9.000 12.143 1.00 94.62 683 LEU A C 1
ATOM 5361 O O . LEU A 1 683 ? 16.192 -9.075 12.199 1.00 94.62 683 LEU A O 1
ATOM 5365 N N . SER A 1 684 ? 14.318 -7.846 12.324 1.00 95.25 684 SER A N 1
ATOM 5366 C CA . SER A 1 684 ? 14.980 -6.607 12.741 1.00 95.25 684 SER A CA 1
ATOM 5367 C C . SER A 1 684 ? 14.867 -6.310 14.234 1.00 95.25 684 SER A C 1
ATOM 5369 O O . SER A 1 684 ? 15.363 -5.269 14.659 1.00 95.25 684 SER A O 1
ATOM 5371 N N . ASP A 1 685 ? 14.188 -7.167 15.002 1.00 94.56 685 ASP A N 1
ATOM 5372 C CA . ASP A 1 685 ? 13.842 -6.994 16.420 1.00 94.56 685 ASP A CA 1
ATOM 5373 C C . ASP A 1 685 ? 12.938 -5.778 16.737 1.00 94.56 685 ASP A C 1
ATOM 5375 O O . ASP A 1 685 ? 12.415 -5.661 17.848 1.00 94.56 685 ASP A O 1
ATOM 5379 N N . GLU A 1 686 ? 12.647 -4.898 15.766 1.00 97.00 686 GLU A N 1
ATOM 5380 C CA . GLU A 1 686 ? 11.831 -3.693 15.985 1.00 97.00 686 GLU A CA 1
ATOM 5381 C C . GLU A 1 686 ? 10.396 -4.036 16.426 1.00 97.00 686 GLU A C 1
ATOM 5383 O O . GLU A 1 686 ? 9.797 -3.294 17.206 1.00 97.00 686 GLU A O 1
ATOM 5388 N N . ALA A 1 687 ? 9.833 -5.163 15.966 1.00 96.38 687 ALA A N 1
ATOM 5389 C CA . ALA A 1 687 ? 8.505 -5.621 16.391 1.00 96.38 687 ALA A CA 1
ATOM 5390 C C . ALA A 1 687 ? 8.454 -5.881 17.905 1.00 96.38 687 ALA A C 1
ATOM 5392 O O . ALA A 1 687 ? 7.536 -5.426 18.593 1.00 96.38 687 ALA A O 1
ATOM 5393 N N . PHE A 1 688 ? 9.464 -6.595 18.411 1.00 95.56 688 PHE A N 1
ATOM 5394 C CA . PHE A 1 688 ? 9.602 -6.940 19.820 1.00 95.56 688 PHE A CA 1
ATOM 5395 C C . PHE A 1 688 ? 9.809 -5.681 20.659 1.00 95.56 688 PHE A C 1
ATOM 5397 O O . PHE A 1 688 ? 9.084 -5.461 21.628 1.00 95.56 688 PHE A O 1
ATOM 5404 N N . GLU A 1 689 ? 10.722 -4.797 20.249 1.00 95.81 689 GLU A N 1
ATOM 5405 C CA . GLU A 1 689 ? 10.985 -3.545 20.962 1.00 95.81 689 GLU A CA 1
ATOM 5406 C C . GLU A 1 689 ? 9.738 -2.657 21.077 1.00 95.81 689 GLU A C 1
ATOM 5408 O O . GLU A 1 689 ? 9.455 -2.109 22.148 1.00 95.81 689 GLU A O 1
ATOM 5413 N N . LEU A 1 690 ? 8.971 -2.509 19.990 1.00 96.19 690 LEU A N 1
ATOM 5414 C CA . LEU A 1 690 ? 7.743 -1.711 19.990 1.00 96.19 690 LEU A CA 1
ATOM 5415 C C . LEU A 1 690 ? 6.674 -2.324 20.891 1.00 96.19 690 LEU A C 1
ATOM 5417 O O . LEU A 1 690 ? 6.067 -1.607 21.692 1.00 96.19 690 LEU A O 1
ATOM 5421 N N . ARG A 1 691 ? 6.486 -3.644 20.813 1.00 95.75 691 ARG A N 1
ATOM 5422 C CA . ARG A 1 691 ? 5.517 -4.364 21.642 1.00 95.75 691 ARG A CA 1
ATOM 5423 C C . ARG A 1 691 ? 5.866 -4.280 23.129 1.00 95.75 691 ARG A C 1
ATOM 5425 O O . ARG A 1 691 ? 5.005 -3.947 23.938 1.00 95.75 691 ARG A O 1
ATOM 5432 N N . GLN A 1 692 ? 7.132 -4.471 23.493 1.00 94.88 692 GLN A N 1
ATOM 5433 C CA . GLN A 1 692 ? 7.600 -4.342 24.876 1.00 94.88 692 GLN A CA 1
ATOM 5434 C C . GLN A 1 692 ? 7.428 -2.919 25.415 1.00 94.88 692 GLN A C 1
ATOM 5436 O O . GLN A 1 692 ? 6.977 -2.714 26.545 1.00 94.88 692 GLN A O 1
ATOM 5441 N N . ARG A 1 693 ? 7.732 -1.903 24.596 1.00 95.00 693 ARG A N 1
ATOM 5442 C CA . ARG A 1 693 ? 7.483 -0.499 24.957 1.00 95.00 693 ARG A CA 1
ATOM 5443 C C . ARG A 1 693 ? 6.001 -0.233 25.200 1.00 95.00 693 ARG A C 1
ATOM 5445 O O . ARG A 1 693 ? 5.690 0.494 26.142 1.00 95.00 693 ARG A O 1
ATOM 5452 N N . LEU A 1 694 ? 5.114 -0.804 24.384 1.00 94.62 694 LEU A N 1
ATOM 5453 C CA . LEU A 1 694 ? 3.668 -0.683 24.556 1.00 94.62 694 LEU A CA 1
ATOM 5454 C C . LEU A 1 694 ? 3.195 -1.326 25.865 1.00 94.62 694 LEU A C 1
ATOM 5456 O O . LEU A 1 694 ? 2.524 -0.666 26.653 1.00 94.62 694 LEU A O 1
ATOM 5460 N N . LEU A 1 695 ? 3.551 -2.586 26.115 1.00 93.06 695 LEU A N 1
ATOM 5461 C CA . LEU A 1 695 ? 3.099 -3.314 27.306 1.00 93.06 695 LEU A CA 1
ATOM 5462 C C . LEU A 1 695 ? 3.589 -2.636 28.588 1.00 93.06 695 LEU A C 1
ATOM 5464 O O . LEU A 1 695 ? 2.791 -2.339 29.480 1.00 93.06 695 LEU A O 1
ATOM 5468 N N . LYS A 1 696 ? 4.864 -2.234 28.617 1.00 93.38 696 LYS A N 1
ATOM 5469 C CA . LYS A 1 696 ? 5.438 -1.462 29.724 1.00 93.38 696 LYS A CA 1
ATOM 5470 C C . LYS A 1 696 ? 4.742 -0.114 29.926 1.00 93.38 696 LYS A C 1
ATOM 5472 O O . LYS A 1 696 ? 4.529 0.298 31.064 1.00 93.38 696 LYS A O 1
ATOM 5477 N N . ALA A 1 697 ? 4.388 0.582 28.842 1.00 92.19 697 ALA A N 1
ATOM 5478 C CA . ALA A 1 697 ? 3.639 1.840 28.900 1.00 92.19 697 ALA A CA 1
ATOM 5479 C C . ALA A 1 697 ? 2.241 1.666 29.513 1.00 92.19 697 ALA A C 1
ATOM 5481 O O . ALA A 1 697 ? 1.735 2.592 30.150 1.00 92.19 697 ALA A O 1
ATOM 5482 N N . SER A 1 698 ? 1.647 0.491 29.320 1.00 90.75 698 SER A N 1
ATOM 5483 C CA . SER A 1 698 ? 0.318 0.126 29.808 1.00 90.75 698 SER A CA 1
ATOM 5484 C C . SER A 1 698 ? 0.326 -0.522 31.195 1.00 90.75 698 SER A C 1
ATOM 5486 O O . SER A 1 698 ? -0.739 -0.779 31.746 1.00 90.75 698 SER A O 1
ATOM 5488 N N . GLY A 1 699 ? 1.504 -0.756 31.785 1.00 92.56 699 GLY A N 1
ATOM 5489 C CA . GLY A 1 699 ? 1.645 -1.418 33.085 1.00 92.56 699 GLY A CA 1
ATOM 5490 C C . GLY A 1 699 ? 1.499 -2.943 33.036 1.00 92.56 699 GLY A C 1
ATOM 5491 O O . GLY A 1 699 ? 1.343 -3.565 34.083 1.00 92.56 699 GLY A O 1
ATOM 5492 N N . CYS A 1 700 ? 1.558 -3.545 31.846 1.00 88.06 700 CYS A N 1
ATOM 5493 C CA . CYS A 1 700 ? 1.631 -4.991 31.669 1.00 88.06 700 CYS A CA 1
ATOM 5494 C C . CYS A 1 700 ? 3.101 -5.428 31.758 1.00 88.06 700 CYS A C 1
ATOM 5496 O O . CYS A 1 700 ? 3.930 -4.964 30.977 1.00 88.06 700 CYS A O 1
ATOM 5498 N N . GLU A 1 701 ? 3.427 -6.310 32.706 1.00 85.06 701 GLU A N 1
ATOM 5499 C CA . GLU A 1 701 ? 4.785 -6.865 32.877 1.00 85.06 701 GLU A CA 1
ATOM 5500 C C . GLU A 1 701 ? 5.011 -8.176 32.104 1.00 85.06 701 GLU A C 1
ATOM 5502 O O . GLU A 1 701 ? 6.060 -8.799 32.233 1.00 85.06 701 GLU A O 1
ATOM 5507 N N . GLU A 1 702 ? 4.030 -8.622 31.319 1.00 83.81 702 GLU A N 1
ATOM 5508 C CA . GLU A 1 702 ? 4.111 -9.881 30.583 1.00 83.81 702 GLU A CA 1
ATOM 5509 C C . GLU A 1 702 ? 5.037 -9.738 29.364 1.00 83.81 702 GLU A C 1
ATOM 5511 O O . GLU A 1 702 ? 4.867 -8.837 28.538 1.00 83.81 702 GLU A O 1
ATOM 5516 N N . GLU A 1 703 ? 6.039 -10.615 29.252 1.00 83.31 703 GLU A N 1
ATOM 5517 C CA . GLU A 1 703 ? 6.895 -10.673 28.068 1.00 83.31 703 GLU A CA 1
ATOM 5518 C C . GLU A 1 703 ? 6.132 -11.343 26.918 1.00 83.31 703 GLU A C 1
ATOM 5520 O O . GLU A 1 703 ? 5.989 -12.562 26.878 1.00 83.31 703 GLU A O 1
ATOM 5525 N N . ALA A 1 704 ? 5.641 -10.535 25.980 1.00 79.81 704 ALA A N 1
ATOM 5526 C CA . ALA A 1 704 ? 5.041 -11.008 24.735 1.00 79.81 704 ALA A CA 1
ATOM 5527 C C . ALA A 1 704 ? 6.117 -11.412 23.716 1.00 79.81 704 ALA A C 1
ATOM 5529 O O . ALA A 1 704 ? 7.090 -10.671 23.511 1.00 79.81 704 ALA A O 1
ATOM 5530 N N . SER A 1 705 ? 5.912 -12.550 23.047 1.00 86.69 705 SER A N 1
ATOM 5531 C CA . SER A 1 705 ? 6.730 -12.996 21.914 1.00 86.69 705 SER A CA 1
ATOM 5532 C C . SER A 1 705 ? 5.958 -12.738 20.618 1.00 86.69 705 SER A C 1
ATOM 5534 O O . SER A 1 705 ? 4.986 -13.436 20.335 1.00 86.69 705 SER A O 1
ATOM 5536 N N . PRO A 1 706 ? 6.372 -11.764 19.787 1.00 82.00 706 PRO A N 1
ATOM 5537 C CA . PRO A 1 706 ? 5.651 -11.422 18.565 1.00 82.00 706 PRO A CA 1
ATOM 5538 C C . PRO A 1 706 ? 5.516 -12.560 17.550 1.00 82.00 706 PRO A C 1
ATOM 5540 O O . PRO A 1 706 ? 4.618 -12.502 16.715 1.00 82.00 706 PRO A O 1
ATOM 5543 N N . GLU A 1 707 ? 6.399 -13.562 17.589 1.00 79.31 707 GLU A N 1
ATOM 5544 C CA . GLU A 1 707 ? 6.450 -14.638 16.591 1.00 79.31 707 GLU A CA 1
ATOM 5545 C C . GLU A 1 707 ? 5.169 -15.482 16.561 1.00 79.31 707 GLU A C 1
ATOM 5547 O O . GLU A 1 707 ? 4.713 -15.846 15.478 1.00 79.31 707 GLU A O 1
ATOM 5552 N N . ASP A 1 708 ? 4.554 -15.717 17.723 1.00 83.19 708 ASP A N 1
ATOM 5553 C CA . ASP A 1 708 ? 3.359 -16.558 17.863 1.00 83.19 708 ASP A CA 1
ATOM 5554 C C . ASP A 1 708 ? 2.054 -15.741 17.955 1.00 83.19 708 ASP A C 1
ATOM 5556 O O . ASP A 1 708 ? 0.958 -16.302 17.947 1.00 83.19 708 ASP A O 1
ATOM 5560 N N . GLU A 1 709 ? 2.147 -14.410 18.042 1.00 92.94 709 GLU A N 1
ATOM 5561 C CA . GLU A 1 709 ? 0.999 -13.534 18.314 1.00 92.94 709 GLU A CA 1
ATOM 5562 C C . GLU A 1 709 ? 0.378 -12.920 17.043 1.00 92.94 709 GLU A C 1
ATOM 5564 O O . GLU A 1 709 ? -0.762 -12.455 17.089 1.00 92.94 709 GLU A O 1
ATOM 5569 N N . VAL A 1 710 ? 1.070 -12.938 15.896 1.00 97.56 710 VAL A N 1
ATOM 5570 C CA . VAL A 1 710 ? 0.536 -12.439 14.613 1.00 97.56 710 VAL A CA 1
ATOM 5571 C C . VAL A 1 710 ? 0.559 -13.526 13.545 1.00 97.56 710 VAL A C 1
ATOM 5573 O O . VAL A 1 710 ? 1.623 -13.964 13.108 1.00 97.56 710 VAL A O 1
ATOM 5576 N N . GLU A 1 711 ? -0.621 -13.890 13.047 1.00 97.62 711 GLU A N 1
ATOM 5577 C CA . GLU A 1 711 ? -0.784 -14.940 12.045 1.00 97.62 711 GLU A CA 1
ATOM 5578 C C . GLU A 1 711 ? -1.392 -14.401 10.744 1.00 97.62 711 GLU A C 1
ATOM 5580 O O . GLU A 1 711 ? -2.351 -13.629 10.745 1.00 97.62 711 GLU A O 1
ATOM 5585 N N . PHE A 1 712 ? -0.864 -14.860 9.604 1.00 98.31 712 PHE A N 1
ATOM 5586 C CA . PHE A 1 712 ? -1.456 -14.620 8.287 1.00 98.31 712 PHE A CA 1
ATOM 5587 C C . PHE A 1 712 ? -1.868 -15.927 7.625 1.00 98.31 712 PHE A C 1
ATOM 5589 O O . PHE A 1 712 ? -1.020 -16.738 7.234 1.00 98.31 712 PHE A O 1
ATOM 5596 N N . VAL A 1 713 ? -3.167 -16.087 7.395 1.00 98.06 713 VAL A N 1
ATOM 5597 C CA . VAL A 1 713 ? -3.765 -17.260 6.760 1.00 98.06 713 VAL A CA 1
ATOM 5598 C C . VAL A 1 713 ? -4.179 -16.911 5.335 1.00 98.06 713 VAL A C 1
ATOM 5600 O O . VAL A 1 713 ? -4.924 -15.965 5.086 1.00 98.06 713 VAL A O 1
ATOM 5603 N N . GLN A 1 714 ? -3.694 -17.702 4.375 1.00 98.00 714 GLN A N 1
ATOM 5604 C CA . GLN A 1 714 ? -4.187 -17.630 3.004 1.00 98.00 714 GLN A CA 1
ATOM 5605 C C . GLN A 1 714 ? -5.409 -18.541 2.907 1.00 98.00 714 GLN A C 1
ATOM 5607 O O . GLN A 1 714 ? -5.250 -19.762 2.903 1.00 98.00 714 GLN A O 1
ATOM 5612 N N . GLY A 1 715 ? -6.603 -17.973 2.793 1.00 97.06 715 GLY A N 1
ATOM 5613 C CA . GLY A 1 715 ? -7.832 -18.758 2.809 1.00 97.06 715 GLY A CA 1
ATOM 5614 C C . GLY A 1 715 ? -9.074 -17.939 2.500 1.00 97.06 715 GLY A C 1
ATOM 5615 O O . GLY A 1 715 ? -9.012 -16.715 2.372 1.00 97.06 715 GLY A O 1
ATOM 5616 N N . ASP A 1 716 ? -10.194 -18.640 2.357 1.00 95.81 716 ASP A N 1
ATOM 5617 C CA . ASP A 1 716 ? -11.508 -18.012 2.336 1.00 95.81 716 ASP A CA 1
ATOM 5618 C C . ASP A 1 716 ? -11.872 -17.572 3.759 1.00 95.81 716 ASP A C 1
ATOM 5620 O O . ASP A 1 716 ? -11.714 -18.331 4.719 1.00 95.81 716 ASP A O 1
ATOM 5624 N N . LEU A 1 717 ? -12.367 -16.342 3.904 1.00 96.56 717 LEU A N 1
ATOM 5625 C CA . LEU A 1 717 ? -12.835 -15.837 5.192 1.00 96.56 717 LEU A CA 1
ATOM 5626 C C . LEU A 1 717 ? -14.012 -16.648 5.738 1.00 96.56 717 LEU A C 1
ATOM 5628 O O . LEU A 1 717 ? -14.223 -16.651 6.946 1.00 96.56 717 LEU A O 1
ATOM 5632 N N . LEU A 1 718 ? -14.781 -17.317 4.871 1.00 97.06 718 LEU A N 1
ATOM 5633 C CA . LEU A 1 718 ? -15.900 -18.161 5.278 1.00 97.06 718 LEU A CA 1
ATOM 5634 C C . LEU A 1 718 ? -15.437 -19.496 5.882 1.00 97.06 718 LEU A C 1
ATOM 5636 O O . LEU A 1 718 ? -16.160 -20.078 6.689 1.00 97.06 718 LEU A O 1
ATOM 5640 N N . ASP A 1 719 ? -14.214 -19.928 5.577 1.00 97.69 719 ASP A N 1
ATOM 5641 C CA . ASP A 1 719 ? -13.630 -21.176 6.077 1.00 97.69 719 ASP A CA 1
ATOM 5642 C C . ASP A 1 719 ? -12.700 -20.959 7.283 1.00 97.69 719 ASP A C 1
ATOM 5644 O O . ASP A 1 719 ? -12.392 -21.906 8.003 1.00 97.69 719 ASP A O 1
ATOM 5648 N N . ALA A 1 720 ? -12.239 -19.726 7.515 1.00 97.50 720 ALA A N 1
ATOM 5649 C CA . ALA A 1 720 ? -11.333 -19.412 8.617 1.00 97.50 720 ALA A CA 1
ATOM 5650 C C . ALA A 1 720 ? -11.989 -19.637 9.988 1.00 97.50 720 ALA A C 1
ATOM 5652 O O . ALA A 1 720 ? -13.120 -19.211 10.206 1.00 97.50 720 ALA A O 1
ATOM 5653 N N . ASP A 1 721 ? -11.278 -20.260 10.927 1.00 97.81 721 ASP A N 1
ATOM 5654 C CA . ASP A 1 721 ? -11.771 -20.439 12.295 1.00 97.81 721 ASP A CA 1
ATOM 5655 C C . ASP A 1 721 ? -11.712 -19.115 13.064 1.00 97.81 721 ASP A C 1
ATOM 5657 O O . ASP A 1 721 ? -10.642 -18.547 13.283 1.00 97.81 721 ASP A O 1
ATOM 5661 N N . ILE A 1 722 ? -12.883 -18.624 13.469 1.00 98.12 722 ILE A N 1
ATOM 5662 C CA . ILE A 1 722 ? -13.022 -17.397 14.260 1.00 98.12 722 ILE A CA 1
ATOM 5663 C C . ILE A 1 722 ? -13.590 -17.665 15.661 1.00 98.12 722 ILE A C 1
ATOM 5665 O O . ILE A 1 722 ? -14.000 -16.730 16.348 1.00 98.12 722 ILE A O 1
ATOM 5669 N N . SER A 1 723 ? -13.628 -18.922 16.113 1.00 97.50 723 SER A N 1
ATOM 5670 C CA . SER A 1 723 ? -14.293 -19.309 17.370 1.00 97.50 723 SER A CA 1
ATOM 5671 C C . SER A 1 723 ? -13.695 -18.680 18.640 1.00 97.50 723 SER A C 1
ATOM 5673 O O . SER A 1 723 ? -14.378 -18.543 19.664 1.00 97.50 723 SER A O 1
ATOM 5675 N N . HIS A 1 724 ? -12.431 -18.257 18.570 1.00 96.94 724 HIS A N 1
ATOM 5676 C CA . HIS A 1 724 ? -11.697 -17.592 19.650 1.00 96.94 724 HIS A CA 1
ATOM 5677 C C . HIS A 1 724 ? -11.523 -16.082 19.433 1.00 96.94 724 HIS A C 1
ATOM 5679 O O . HIS A 1 724 ? -11.042 -15.382 20.323 1.00 96.94 724 HIS A O 1
ATOM 5685 N N . VAL A 1 725 ? -11.923 -15.562 18.271 1.00 97.75 725 VAL A N 1
ATOM 5686 C CA . VAL A 1 725 ? -11.755 -14.148 17.931 1.00 97.75 725 VAL A CA 1
ATOM 5687 C C . VAL A 1 725 ? -12.719 -13.303 18.761 1.00 97.75 725 VAL A C 1
ATOM 5689 O O . VAL A 1 725 ? -13.892 -13.646 18.914 1.00 97.75 725 VAL A O 1
ATOM 5692 N N . THR A 1 726 ? -12.229 -12.179 19.291 1.00 97.75 726 THR A N 1
ATOM 5693 C CA . THR A 1 726 ? -13.047 -11.242 20.072 1.00 97.75 726 THR A CA 1
ATOM 5694 C C . THR A 1 726 ? -13.402 -9.979 19.299 1.00 97.75 726 THR A C 1
ATOM 5696 O O . THR A 1 726 ? -14.435 -9.379 19.579 1.00 97.75 726 THR A O 1
ATOM 5699 N N . HIS A 1 727 ? -12.599 -9.571 18.316 1.00 98.06 727 HIS A N 1
ATOM 5700 C CA . HIS A 1 727 ? -12.890 -8.401 17.488 1.00 98.06 727 HIS A CA 1
ATOM 5701 C C . HIS A 1 727 ? -12.641 -8.708 16.022 1.00 98.06 727 HIS A C 1
ATOM 5703 O O . HIS A 1 727 ? -11.580 -9.222 15.679 1.00 98.06 727 HIS A O 1
ATOM 5709 N N . VAL A 1 728 ? -13.597 -8.366 15.159 1.00 98.31 728 VAL A N 1
ATOM 5710 C CA . VAL A 1 728 ? -13.472 -8.596 13.716 1.00 98.31 728 VAL A CA 1
ATOM 5711 C C . VAL A 1 728 ? -13.660 -7.302 12.941 1.00 98.31 728 VAL A C 1
ATOM 5713 O O . VAL A 1 728 ? -14.656 -6.597 13.107 1.00 98.31 728 VAL A O 1
ATOM 5716 N N . TYR A 1 729 ? -12.733 -7.037 12.027 1.00 98.38 729 TYR A N 1
ATOM 5717 C CA . TYR A 1 729 ? -12.913 -6.085 10.942 1.00 98.38 729 TYR A CA 1
ATOM 5718 C C . TYR A 1 729 ? -13.152 -6.819 9.615 1.00 98.38 729 TYR A C 1
ATOM 5720 O O . TYR A 1 729 ? -12.482 -7.805 9.313 1.00 98.38 729 TYR A O 1
ATOM 5728 N N . LEU A 1 730 ? -14.116 -6.339 8.824 1.00 97.44 730 LEU A N 1
ATOM 5729 C CA . LEU A 1 730 ? -14.390 -6.816 7.468 1.00 97.44 730 LEU A CA 1
ATOM 5730 C C . LEU A 1 730 ? -14.263 -5.665 6.467 1.00 97.44 730 LEU A C 1
ATOM 5732 O O . LEU A 1 730 ? -15.062 -4.719 6.484 1.00 97.44 730 LEU A O 1
ATOM 5736 N N . SER A 1 731 ? -13.338 -5.800 5.515 1.00 94.12 731 SER A N 1
ATOM 5737 C CA . SER A 1 731 ? -13.218 -4.894 4.362 1.00 94.12 731 SER A CA 1
ATOM 5738 C C . SER A 1 731 ? -14.276 -5.213 3.290 1.00 94.12 731 SER A C 1
ATOM 5740 O O . SER A 1 731 ? -13.989 -5.549 2.144 1.00 94.12 731 SER A O 1
ATOM 5742 N N . SER A 1 732 ? -15.549 -5.131 3.679 1.00 95.00 732 SER A N 1
ATOM 5743 C CA . SER A 1 732 ? -16.705 -5.626 2.918 1.00 95.00 732 SER A CA 1
ATOM 5744 C C . SER A 1 732 ? -17.198 -4.697 1.804 1.00 95.00 732 SER A C 1
ATOM 5746 O O . SER A 1 732 ? -18.248 -4.941 1.220 1.00 95.00 732 SER A O 1
ATOM 5748 N N . LEU A 1 733 ? -16.453 -3.637 1.466 1.00 91.94 733 LEU A N 1
ATOM 5749 C CA . LEU A 1 733 ? -16.887 -2.599 0.518 1.00 91.94 733 LEU A CA 1
ATOM 5750 C C . LEU A 1 733 ? -17.310 -3.151 -0.852 1.00 91.94 733 LEU A C 1
ATOM 5752 O O . LEU A 1 733 ? -18.146 -2.554 -1.528 1.00 91.94 733 LEU A O 1
ATOM 5756 N N . CYS A 1 734 ? -16.710 -4.263 -1.272 1.00 91.12 734 CYS A N 1
ATOM 5757 C CA . CYS A 1 734 ? -16.969 -4.899 -2.561 1.00 91.12 734 CYS A CA 1
ATOM 5758 C C . CYS A 1 734 ? -17.614 -6.285 -2.432 1.00 91.12 734 CYS A C 1
ATOM 5760 O O . CYS A 1 734 ? -17.611 -7.033 -3.410 1.00 91.12 734 CYS A O 1
ATOM 5762 N N . PHE A 1 735 ? -18.133 -6.639 -1.254 1.00 92.62 735 PHE A N 1
ATOM 5763 C CA . PHE A 1 735 ? -18.858 -7.893 -1.067 1.00 92.62 735 PHE A CA 1
ATOM 5764 C C . PHE A 1 735 ? -20.244 -7.766 -1.700 1.00 92.62 735 PHE A C 1
ATOM 5766 O O . PHE A 1 735 ? -20.843 -6.692 -1.709 1.00 92.62 735 PHE A O 1
ATOM 5773 N N . ASP A 1 736 ? -20.740 -8.856 -2.277 1.00 91.88 736 ASP A N 1
ATOM 5774 C CA . ASP A 1 736 ? -22.133 -8.915 -2.704 1.00 91.88 736 ASP A CA 1
ATOM 5775 C C . ASP A 1 736 ? -23.054 -9.313 -1.542 1.00 91.88 736 ASP A C 1
ATOM 5777 O O . ASP A 1 736 ? -22.600 -9.735 -0.477 1.00 91.88 736 ASP A O 1
ATOM 5781 N N . GLU A 1 737 ? -24.368 -9.179 -1.739 1.00 92.88 737 GLU A N 1
ATOM 5782 C CA . GLU A 1 737 ? -25.363 -9.490 -0.705 1.00 92.88 737 GLU A CA 1
ATOM 5783 C C . GLU A 1 737 ? -25.258 -10.933 -0.196 1.00 92.88 737 GLU A C 1
ATOM 5785 O O . GLU A 1 737 ? -25.418 -11.177 1.000 1.00 92.88 737 GLU A O 1
ATOM 5790 N N . ALA A 1 738 ? -24.956 -11.887 -1.083 1.00 91.94 738 ALA A N 1
ATOM 5791 C CA . ALA A 1 738 ? -24.793 -13.289 -0.714 1.00 91.94 738 ALA A CA 1
ATOM 5792 C C . ALA A 1 738 ? -23.578 -13.485 0.205 1.00 91.94 738 ALA A C 1
ATOM 5794 O O . ALA A 1 738 ? -23.684 -14.158 1.230 1.00 91.94 738 ALA A O 1
ATOM 5795 N N . THR A 1 739 ? -22.451 -12.848 -0.121 1.00 93.56 739 THR A N 1
ATOM 5796 C CA . THR A 1 739 ? -21.232 -12.873 0.693 1.00 93.56 739 THR A CA 1
ATOM 5797 C C . THR A 1 739 ? -21.455 -12.170 2.029 1.00 93.56 739 THR A C 1
ATOM 5799 O O . THR A 1 739 ? -21.116 -12.738 3.061 1.00 93.56 739 THR A O 1
ATOM 5802 N N . LEU A 1 740 ? -22.092 -10.991 2.054 1.00 96.12 740 LEU A N 1
ATOM 5803 C CA . LEU A 1 740 ? -22.446 -10.297 3.301 1.00 96.12 740 LEU A CA 1
ATOM 5804 C C . LEU A 1 740 ? -23.331 -11.161 4.205 1.00 96.12 740 LEU A C 1
ATOM 5806 O O . LEU A 1 740 ? -23.110 -11.219 5.415 1.00 96.12 740 LEU A O 1
ATOM 5810 N N . PHE A 1 741 ? -24.326 -11.838 3.624 1.00 96.44 741 PHE A N 1
ATOM 5811 C CA . PHE A 1 741 ? -25.209 -12.742 4.354 1.00 96.44 741 PHE A CA 1
ATOM 5812 C C . PHE A 1 741 ? -24.446 -13.941 4.923 1.00 96.44 741 PHE A C 1
ATOM 5814 O O . PHE A 1 741 ? -24.586 -14.246 6.108 1.00 96.44 741 PHE A O 1
ATOM 5821 N N . ALA A 1 742 ? -23.592 -14.576 4.118 1.00 96.38 742 ALA A N 1
ATOM 5822 C CA . ALA A 1 742 ? -22.753 -15.686 4.558 1.00 96.38 742 ALA A CA 1
ATOM 5823 C C . ALA A 1 742 ? -21.767 -15.263 5.661 1.00 96.38 742 ALA A C 1
ATOM 5825 O O . ALA A 1 742 ? -21.639 -15.959 6.668 1.00 96.38 742 ALA A O 1
ATOM 5826 N N . SER A 1 743 ? -21.128 -14.095 5.529 1.00 97.38 743 SER A N 1
ATOM 5827 C CA . SER A 1 743 ? -20.242 -13.538 6.555 1.00 97.38 743 SER A CA 1
ATOM 5828 C C . SER A 1 743 ? -20.988 -13.275 7.861 1.00 97.38 743 SER A C 1
ATOM 5830 O O . SER A 1 743 ? -20.512 -13.660 8.924 1.00 97.38 743 SER A O 1
ATOM 5832 N N . ALA A 1 744 ? -22.175 -12.667 7.803 1.00 97.69 744 ALA A N 1
ATOM 5833 C CA . ALA A 1 744 ? -22.987 -12.432 8.992 1.00 97.69 744 ALA A CA 1
ATOM 5834 C C . ALA A 1 744 ? -23.417 -13.733 9.682 1.00 97.69 744 ALA A C 1
ATOM 5836 O O . ALA A 1 744 ? -23.338 -13.843 10.906 1.00 97.69 744 ALA A O 1
ATOM 5837 N N . GLN A 1 745 ? -23.836 -14.729 8.898 1.00 97.31 745 GLN A N 1
ATOM 5838 C CA . GLN A 1 745 ? -24.202 -16.042 9.412 1.00 97.31 745 GLN A CA 1
ATOM 5839 C C . GLN A 1 745 ? -23.005 -16.726 10.087 1.00 97.31 745 GLN A C 1
ATOM 5841 O O . GLN A 1 745 ? -23.155 -17.251 11.189 1.00 97.31 745 GLN A O 1
ATOM 5846 N N . LYS A 1 746 ? -21.812 -16.664 9.481 1.00 97.56 746 LYS A N 1
ATOM 5847 C CA . LYS A 1 746 ? -20.577 -17.183 10.082 1.00 97.56 746 LYS A CA 1
ATOM 5848 C C . LYS A 1 746 ? -20.261 -16.505 11.413 1.00 97.56 746 LYS A C 1
ATOM 5850 O O . LYS A 1 746 ? -20.047 -17.191 12.409 1.00 97.56 746 LYS A O 1
ATOM 5855 N N . LEU A 1 747 ? -20.284 -15.171 11.450 1.00 97.69 747 LEU A N 1
ATOM 5856 C CA . LEU A 1 747 ? -20.029 -14.395 12.669 1.00 97.69 747 LEU A CA 1
ATOM 5857 C C . LEU A 1 747 ? -21.009 -14.769 13.790 1.00 97.69 747 LEU A C 1
ATOM 5859 O O . LEU A 1 747 ? -20.586 -14.947 14.926 1.00 97.69 747 LEU A O 1
ATOM 5863 N N . GLN A 1 748 ? -22.292 -14.964 13.474 1.00 96.75 748 GLN A N 1
ATOM 5864 C CA . GLN A 1 748 ? -23.300 -15.388 14.450 1.00 96.75 748 GLN A CA 1
ATOM 5865 C C . GLN A 1 748 ? -23.091 -16.831 14.948 1.00 96.75 748 GLN A C 1
ATOM 5867 O O . GLN A 1 748 ? -23.365 -17.133 16.110 1.00 96.75 748 GLN A O 1
ATOM 5872 N N . GLN A 1 749 ? -22.654 -17.743 14.077 1.00 96.81 749 GLN A N 1
ATOM 5873 C CA . GLN A 1 749 ? -22.519 -19.166 14.406 1.00 96.81 749 GLN A CA 1
ATOM 5874 C C . GLN A 1 749 ? -21.230 -19.482 15.174 1.00 96.81 749 GLN A C 1
ATOM 5876 O O . GLN A 1 749 ? -21.264 -20.225 16.162 1.00 96.81 749 GLN A O 1
ATOM 5881 N N . GLU A 1 750 ? -20.107 -18.933 14.716 1.00 97.44 750 GLU A N 1
ATOM 5882 C CA . GLU A 1 750 ? -18.772 -19.236 15.236 1.00 97.44 750 GLU A CA 1
ATOM 5883 C C . GLU A 1 750 ? -18.278 -18.186 16.230 1.00 97.44 750 GLU A C 1
ATOM 5885 O O . GLU A 1 750 ? -17.633 -18.533 17.216 1.00 97.44 750 GLU A O 1
ATOM 5890 N N . GLY A 1 751 ? -18.631 -16.916 16.031 1.00 95.75 751 GLY A N 1
ATOM 5891 C CA . GLY A 1 751 ? -18.127 -15.774 16.792 1.00 95.75 751 GLY A CA 1
ATOM 5892 C C . GLY A 1 751 ? -18.723 -15.605 18.191 1.00 95.75 751 GLY A C 1
ATOM 5893 O O . GLY A 1 751 ? -19.086 -14.504 18.586 1.00 95.75 751 GLY A O 1
ATOM 5894 N N . ARG A 1 752 ? -18.816 -16.678 18.981 1.00 95.50 752 ARG A N 1
ATOM 5895 C CA . ARG A 1 752 ? -19.423 -16.663 20.330 1.00 95.50 752 ARG A CA 1
ATOM 5896 C C . ARG A 1 752 ? -18.677 -15.792 21.343 1.00 95.50 752 ARG A C 1
ATOM 5898 O O . ARG A 1 752 ? -19.226 -15.487 22.396 1.00 95.50 752 ARG A O 1
ATOM 5905 N N . GLN A 1 753 ? -17.420 -15.461 21.053 1.00 96.62 753 GLN A N 1
ATOM 5906 C CA . GLN A 1 753 ? -16.572 -14.607 21.887 1.00 96.62 753 GLN A CA 1
ATOM 5907 C C . GLN A 1 753 ? -16.449 -13.181 21.347 1.00 96.62 753 GLN A C 1
ATOM 5909 O O . GLN A 1 753 ? -15.737 -12.368 21.946 1.00 96.62 753 GLN A O 1
ATOM 5914 N N . LEU A 1 754 ? -17.123 -12.875 20.233 1.00 97.31 754 LEU A N 1
ATOM 5915 C CA . LEU A 1 754 ? -17.073 -11.556 19.633 1.00 97.31 754 LEU A CA 1
ATOM 5916 C C . LEU A 1 754 ? -17.662 -10.525 20.602 1.00 97.31 754 LEU A C 1
ATOM 5918 O O . LEU A 1 754 ? -18.737 -10.683 21.174 1.00 97.31 754 LEU A O 1
ATOM 5922 N N . ARG A 1 755 ? -16.885 -9.470 20.815 1.00 95.88 755 ARG A N 1
ATOM 5923 C CA . ARG A 1 755 ? -17.219 -8.280 21.599 1.00 95.88 755 ARG A CA 1
ATOM 5924 C C . ARG A 1 755 ? -17.486 -7.093 20.678 1.00 95.88 755 ARG A C 1
ATOM 5926 O O . ARG A 1 755 ? -18.222 -6.188 21.053 1.00 95.88 755 ARG A O 1
ATOM 5933 N N . GLY A 1 756 ? -16.915 -7.101 19.471 1.00 96.31 756 GLY A N 1
ATOM 5934 C CA . GLY A 1 756 ? -17.134 -6.061 18.474 1.00 96.31 756 GLY A CA 1
ATOM 5935 C C . GLY A 1 756 ? -16.892 -6.541 17.048 1.00 96.31 756 GLY A C 1
ATOM 5936 O O . GLY A 1 756 ? -15.917 -7.235 16.761 1.00 96.31 756 GLY A O 1
ATOM 5937 N N . VAL A 1 757 ? -17.772 -6.129 16.136 1.00 98.00 757 VAL A N 1
ATOM 5938 C CA . VAL A 1 757 ? -17.593 -6.325 14.691 1.00 98.00 757 VAL A CA 1
ATOM 5939 C C . VAL A 1 757 ? -17.738 -4.990 13.972 1.00 98.00 757 VAL A C 1
ATOM 5941 O O . VAL A 1 757 ? -18.603 -4.183 14.316 1.00 98.00 757 VAL A O 1
ATOM 5944 N N . ALA A 1 758 ? -16.892 -4.753 12.972 1.00 97.94 758 ALA A N 1
ATOM 5945 C CA . ALA A 1 758 ? -16.936 -3.575 12.119 1.00 97.94 758 ALA A CA 1
ATOM 5946 C C . ALA A 1 758 ? -16.868 -3.995 10.658 1.00 97.94 758 ALA A C 1
ATOM 5948 O O . ALA A 1 758 ? -16.088 -4.867 10.281 1.00 97.94 758 ALA A O 1
ATOM 5949 N N . SER A 1 759 ? -17.692 -3.361 9.833 1.00 97.81 759 SER A N 1
ATOM 5950 C CA . SER A 1 759 ? -17.820 -3.699 8.419 1.00 97.81 759 SER A CA 1
ATOM 5951 C C . SER A 1 759 ? -18.018 -2.439 7.585 1.00 97.81 759 SER A C 1
ATOM 5953 O O . SER A 1 759 ? -18.692 -1.512 8.027 1.00 97.81 759 SER A O 1
ATOM 5955 N N . LEU A 1 760 ? -17.446 -2.381 6.382 1.00 96.50 760 LEU A N 1
ATOM 5956 C CA . LEU A 1 760 ? -17.617 -1.243 5.460 1.00 96.50 760 LEU A CA 1
ATOM 5957 C C . LEU A 1 760 ? -18.981 -1.228 4.748 1.00 96.50 760 LEU A C 1
ATOM 5959 O O . LEU A 1 760 ? -19.350 -0.236 4.124 1.00 96.50 760 LEU A O 1
ATOM 5963 N N . GLN A 1 761 ? -19.737 -2.317 4.846 1.00 96.38 761 GLN A N 1
ATOM 5964 C CA . GLN A 1 761 ? -21.116 -2.438 4.392 1.00 96.38 761 GLN A CA 1
ATOM 5965 C C . GLN A 1 761 ? -21.999 -3.016 5.502 1.00 96.38 761 GLN A C 1
ATOM 5967 O O . GLN A 1 761 ? -21.493 -3.706 6.392 1.00 96.38 761 GLN A O 1
ATOM 5972 N N . PRO A 1 762 ? -23.319 -2.765 5.467 1.00 97.69 762 PRO A N 1
ATOM 5973 C CA . PRO A 1 762 ? -24.216 -3.333 6.451 1.00 97.69 762 PRO A CA 1
ATOM 5974 C C . PRO A 1 762 ? -24.239 -4.868 6.390 1.00 97.69 762 PRO A C 1
ATOM 5976 O O . PRO A 1 762 ? -24.622 -5.448 5.378 1.00 97.69 762 PRO A O 1
ATOM 5979 N N . LEU A 1 763 ? -23.886 -5.531 7.489 1.00 97.62 763 LEU A N 1
ATOM 5980 C CA . LEU A 1 763 ? -24.077 -6.967 7.661 1.00 97.62 763 LEU A CA 1
ATOM 5981 C C . LEU A 1 763 ? -25.539 -7.253 8.040 1.00 97.62 763 LEU A C 1
ATOM 5983 O O . LEU A 1 763 ? -26.017 -6.705 9.041 1.00 97.62 763 LEU A O 1
ATOM 5987 N N . PRO A 1 764 ? -26.267 -8.090 7.276 1.00 95.25 764 PRO A N 1
ATOM 5988 C CA . PRO A 1 764 ? -27.595 -8.543 7.681 1.00 95.25 764 PRO A CA 1
ATOM 5989 C C . PRO A 1 764 ? -27.485 -9.403 8.950 1.00 95.25 764 PRO A C 1
ATOM 5991 O O . PRO A 1 764 ? -26.397 -9.811 9.325 1.00 95.25 764 PRO A O 1
ATOM 5994 N N . LEU A 1 765 ? -28.597 -9.708 9.622 1.00 94.88 765 LEU A N 1
ATOM 5995 C CA . LEU A 1 765 ? -28.667 -10.587 10.812 1.00 94.88 765 LEU A CA 1
ATOM 5996 C C . LEU A 1 765 ? -28.004 -10.069 12.103 1.00 94.88 765 LEU A C 1
ATOM 5998 O O . LEU A 1 765 ? -28.455 -10.440 13.184 1.00 94.88 765 LEU A O 1
ATOM 6002 N N . LEU A 1 766 ? -26.983 -9.215 12.021 1.00 96.12 766 LEU A N 1
ATOM 6003 C CA . LEU A 1 766 ? -26.319 -8.640 13.190 1.00 96.12 766 LEU A CA 1
ATOM 6004 C C . LEU A 1 766 ? -26.985 -7.334 13.630 1.00 96.12 766 LEU A C 1
ATOM 6006 O O . LEU A 1 766 ? -27.425 -6.514 12.817 1.00 96.12 766 LEU A O 1
ATOM 6010 N N . ARG A 1 767 ? -27.036 -7.106 14.946 1.00 96.00 767 ARG A N 1
ATOM 6011 C CA . ARG A 1 767 ? -27.593 -5.877 15.510 1.00 96.00 767 ARG A CA 1
ATOM 6012 C C . ARG A 1 767 ? -26.565 -4.755 15.406 1.00 96.00 767 ARG A C 1
ATOM 6014 O O . ARG A 1 767 ? -25.574 -4.727 16.128 1.00 96.00 767 ARG A O 1
ATOM 6021 N N . LYS A 1 768 ? -26.835 -3.791 14.530 1.00 97.00 768 LYS A N 1
ATOM 6022 C CA . LYS A 1 768 ? -26.038 -2.567 14.430 1.00 97.00 768 LYS A CA 1
ATOM 6023 C C . LYS A 1 768 ? -26.169 -1.736 15.711 1.00 97.00 768 LYS A C 1
ATOM 6025 O O . LYS A 1 768 ? -27.282 -1.434 16.143 1.00 97.00 768 LYS A O 1
ATOM 6030 N N . VAL A 1 769 ? -25.035 -1.330 16.272 1.00 96.94 769 VAL A N 1
ATOM 6031 C CA . VAL A 1 769 ? -24.942 -0.499 17.487 1.00 96.94 769 VAL A CA 1
ATOM 6032 C C . VAL A 1 769 ? -24.389 0.895 17.219 1.00 96.94 769 VAL A C 1
ATOM 6034 O O . VAL A 1 769 ? -24.526 1.788 18.052 1.00 96.94 769 VAL A O 1
ATOM 6037 N N . GLY A 1 770 ? -23.795 1.116 16.046 1.00 95.75 770 GLY A N 1
ATOM 6038 C CA . GLY A 1 770 ? -23.283 2.425 15.677 1.00 95.75 770 GLY A CA 1
ATOM 6039 C C . GLY A 1 770 ? -22.749 2.495 14.257 1.00 95.75 770 GLY A C 1
ATOM 6040 O O . GLY A 1 770 ? -22.812 1.538 13.484 1.00 95.75 770 GLY A O 1
ATOM 6041 N N . GLU A 1 771 ? -22.224 3.667 13.939 1.00 96.56 771 GLU A N 1
ATOM 6042 C CA . GLU A 1 771 ? -21.502 3.967 12.712 1.00 96.56 771 GLU A CA 1
ATOM 6043 C C . GLU A 1 771 ? -20.237 4.747 13.068 1.00 96.56 771 GLU A C 1
ATOM 6045 O O . GLU A 1 771 ? -20.188 5.415 14.104 1.00 96.56 771 GLU A O 1
ATOM 6050 N N . LEU A 1 772 ? -19.213 4.641 12.229 1.00 96.00 772 LEU A N 1
ATOM 6051 C CA . LEU A 1 772 ? -17.944 5.327 12.406 1.00 96.00 772 LEU A CA 1
ATOM 6052 C C . LEU A 1 772 ? -17.377 5.709 11.043 1.00 96.00 772 LEU A C 1
ATOM 6054 O O . LEU A 1 772 ? -17.222 4.854 10.174 1.00 96.00 772 LEU A O 1
ATOM 6058 N N . LEU A 1 773 ? -17.039 6.980 10.848 1.00 96.12 773 LEU A N 1
ATOM 6059 C CA . LEU A 1 773 ? -16.415 7.435 9.615 1.00 96.12 773 LEU A CA 1
ATOM 6060 C C . LEU A 1 773 ? -14.905 7.192 9.687 1.00 96.12 773 LEU A C 1
ATOM 6062 O O . LEU A 1 773 ? -14.195 7.825 10.473 1.00 96.12 773 LEU A O 1
ATOM 6066 N N . LEU A 1 774 ? -14.416 6.264 8.866 1.00 95.31 774 LEU A N 1
ATOM 6067 C CA . LEU A 1 774 ? -13.031 5.812 8.886 1.00 95.31 774 LEU A CA 1
ATOM 6068 C C . LEU A 1 774 ? -12.214 6.384 7.715 1.00 95.31 774 LEU A C 1
ATOM 6070 O O . LEU A 1 774 ? -12.574 6.190 6.554 1.00 95.31 774 LEU A O 1
ATOM 6074 N N . PRO A 1 775 ? -11.083 7.059 7.979 1.00 94.25 775 PRO A N 1
ATOM 6075 C CA . PRO A 1 775 ? -10.127 7.452 6.950 1.00 94.25 775 PRO A CA 1
ATOM 6076 C C . PRO A 1 775 ? -9.530 6.256 6.191 1.00 94.25 775 PRO A C 1
ATOM 6078 O O . PRO A 1 775 ? -8.799 5.439 6.763 1.00 94.25 775 PRO A O 1
ATOM 6081 N N . MET A 1 776 ? -9.756 6.211 4.877 1.00 93.56 776 MET A N 1
ATOM 6082 C CA . MET A 1 776 ? -9.242 5.178 3.969 1.00 93.56 776 MET A CA 1
ATOM 6083 C C . MET A 1 776 ? -8.136 5.714 3.053 1.00 93.56 776 MET A C 1
ATOM 6085 O O . MET A 1 776 ? -8.109 6.897 2.705 1.00 93.56 776 MET A O 1
ATOM 6089 N N . SER A 1 777 ? -7.259 4.828 2.589 1.00 90.81 777 SER A N 1
ATOM 6090 C CA . SER A 1 777 ? -6.136 5.137 1.687 1.00 90.81 777 SER A CA 1
ATOM 6091 C C . SER A 1 777 ? -6.535 5.787 0.353 1.00 90.81 777 SER A C 1
ATOM 6093 O O . SER A 1 777 ? -5.744 6.535 -0.210 1.00 90.81 777 SER A O 1
ATOM 6095 N N . TRP A 1 778 ? -7.758 5.570 -0.146 1.00 87.00 778 TRP A N 1
ATOM 6096 C CA . TRP A 1 778 ? -8.276 6.235 -1.357 1.00 87.00 778 TRP A CA 1
ATOM 6097 C C . TRP A 1 778 ? -9.082 7.510 -1.068 1.00 87.00 778 TRP A C 1
ATOM 6099 O O . TRP A 1 778 ? -9.523 8.192 -1.994 1.00 87.00 778 TRP A O 1
ATOM 6109 N N . THR A 1 779 ? -9.298 7.833 0.208 1.00 85.75 779 THR A N 1
ATOM 6110 C CA . THR A 1 779 ? -10.040 9.031 0.645 1.00 85.75 779 THR A CA 1
ATOM 6111 C C . THR A 1 779 ? -9.116 10.170 1.074 1.00 85.75 779 THR A C 1
ATOM 6113 O O . THR A 1 779 ? -9.578 11.296 1.269 1.00 85.75 779 THR A O 1
ATOM 6116 N N . SER A 1 780 ? -7.806 9.910 1.170 1.00 73.06 780 SER A N 1
ATOM 6117 C CA . SER A 1 780 ? -6.789 10.921 1.460 1.00 73.06 780 SER A CA 1
ATOM 6118 C C . SER A 1 780 ? -6.865 12.060 0.437 1.00 73.06 780 SER A C 1
ATOM 6120 O O . SER A 1 780 ? -6.710 11.834 -0.763 1.00 73.06 780 SER A O 1
ATOM 6122 N N . GLY A 1 781 ? -7.143 13.278 0.911 1.00 72.44 781 GLY A N 1
ATOM 6123 C CA . GLY A 1 781 ? -7.292 14.483 0.086 1.00 72.44 781 GLY A CA 1
ATOM 6124 C C . GLY A 1 781 ? -8.731 14.868 -0.288 1.00 72.44 781 GLY A C 1
ATOM 6125 O O . GLY A 1 781 ? -8.924 15.935 -0.861 1.00 72.44 781 GLY A O 1
ATOM 6126 N N . ARG A 1 782 ? -9.748 14.050 0.034 1.00 72.25 782 ARG A N 1
ATOM 6127 C CA . ARG A 1 782 ? -11.176 14.398 -0.163 1.00 72.25 782 ARG A CA 1
ATOM 6128 C C . ARG A 1 782 ? -11.970 14.590 1.138 1.00 72.25 782 ARG A C 1
ATOM 6130 O O . ARG A 1 782 ? -13.161 14.865 1.066 1.00 72.25 782 ARG A O 1
ATOM 6137 N N . GLY A 1 783 ? -11.339 14.416 2.301 1.00 63.59 783 GLY A N 1
ATOM 6138 C CA . GLY A 1 783 ? -11.896 14.724 3.632 1.00 63.59 783 GLY A CA 1
ATOM 6139 C C . GLY A 1 783 ? -12.960 13.762 4.183 1.00 63.59 783 GLY A C 1
ATOM 6140 O O . GLY A 1 783 ? -13.140 13.687 5.389 1.00 63.59 783 GLY A O 1
ATOM 6141 N N . LEU A 1 784 ? -13.642 12.972 3.349 1.00 78.50 784 LEU A N 1
ATOM 6142 C CA . LEU A 1 784 ? -14.897 12.329 3.772 1.00 78.50 784 LEU A CA 1
ATOM 6143 C C . LEU A 1 784 ? -14.802 10.890 4.314 1.00 78.50 784 LEU A C 1
ATOM 6145 O O . LEU A 1 784 ? -15.839 10.341 4.658 1.00 78.50 784 LEU A O 1
ATOM 6149 N N . GLY A 1 785 ? -13.622 10.264 4.423 1.00 89.94 785 GLY A N 1
ATOM 6150 C CA . GLY A 1 785 ? -13.499 8.884 4.933 1.00 89.94 785 GLY A CA 1
ATOM 6151 C C . GLY A 1 785 ? -14.442 7.871 4.249 1.00 89.94 785 GLY A C 1
ATOM 6152 O O . GLY A 1 785 ? -14.886 8.060 3.117 1.00 89.94 785 GLY A O 1
ATOM 6153 N N . THR A 1 786 ? -14.729 6.747 4.898 1.00 94.25 786 THR A N 1
ATOM 6154 C CA . THR A 1 786 ? -15.749 5.768 4.485 1.00 94.25 786 THR A CA 1
ATOM 6155 C C . THR A 1 786 ? -16.504 5.297 5.716 1.00 94.25 786 THR A C 1
ATOM 6157 O O . THR A 1 786 ? -15.902 5.075 6.764 1.00 94.25 786 THR A O 1
ATOM 6160 N N . MET A 1 787 ? -17.828 5.191 5.607 1.00 96.25 787 MET A N 1
ATOM 6161 C CA . MET A 1 787 ? -18.657 4.772 6.731 1.00 96.25 787 MET A CA 1
ATOM 6162 C C . MET A 1 787 ? -18.403 3.299 7.056 1.00 96.25 787 MET A C 1
ATOM 6164 O O . MET A 1 787 ? -18.474 2.448 6.173 1.00 96.25 787 MET A O 1
ATOM 6168 N N . ALA A 1 788 ? -18.131 3.007 8.321 1.00 97.31 788 ALA A N 1
ATOM 6169 C CA . ALA A 1 788 ? -18.088 1.667 8.875 1.00 97.31 788 ALA A CA 1
ATOM 6170 C C . ALA A 1 788 ? -19.264 1.470 9.835 1.00 97.31 788 ALA A C 1
ATOM 6172 O O . ALA A 1 788 ? -19.596 2.347 10.630 1.00 97.31 788 ALA A O 1
ATOM 6173 N N . TYR A 1 789 ? -19.890 0.305 9.766 1.00 97.75 789 TYR A N 1
ATOM 6174 C CA . TYR A 1 789 ? -21.007 -0.100 10.604 1.00 97.75 789 TYR A CA 1
ATOM 6175 C C . TYR A 1 789 ? -20.482 -0.957 11.749 1.00 97.75 789 TYR A C 1
ATOM 6177 O O . TYR A 1 789 ? -19.720 -1.893 11.515 1.00 97.75 789 TYR A O 1
ATOM 6185 N N . LEU A 1 790 ? -20.885 -0.627 12.975 1.00 97.75 790 LEU A N 1
ATOM 6186 C CA . LEU A 1 790 ? -20.455 -1.312 14.192 1.00 97.75 790 LEU A CA 1
ATOM 6187 C C . LEU A 1 790 ? -21.573 -2.217 14.704 1.00 97.75 790 LEU A C 1
ATOM 6189 O O . LEU A 1 790 ? -22.737 -1.803 14.725 1.00 97.75 790 LEU A O 1
ATOM 6193 N N . TYR A 1 791 ? -21.214 -3.408 15.168 1.00 97.50 791 TYR A N 1
ATOM 6194 C CA . TYR A 1 791 ? -22.141 -4.423 15.662 1.00 97.50 791 TYR A CA 1
ATOM 6195 C C . TYR A 1 791 ? -21.681 -4.993 17.001 1.00 97.50 791 TYR A C 1
ATOM 6197 O O . TYR A 1 791 ? -20.481 -5.137 17.245 1.00 97.50 791 TYR A O 1
ATOM 6205 N N . GLU A 1 792 ? -22.665 -5.364 17.813 1.00 88.88 792 GLU A N 1
ATOM 6206 C CA . GLU A 1 792 ? -22.518 -6.288 18.938 1.00 88.88 792 GLU A CA 1
ATOM 6207 C C . GLU A 1 792 ? -23.141 -7.626 18.519 1.00 88.88 792 GLU A C 1
ATOM 6209 O O . GLU A 1 792 ? -24.150 -7.648 17.800 1.00 88.88 792 GLU A O 1
ATOM 6214 N N . THR A 1 793 ? -22.510 -8.726 18.918 1.00 77.25 793 THR A N 1
ATOM 6215 C CA . THR A 1 793 ? -22.892 -10.104 18.564 1.00 77.25 793 THR A CA 1
ATOM 6216 C C . THR A 1 793 ? -23.571 -10.831 19.704 1.00 77.25 793 THR A C 1
ATOM 6218 O O . THR A 1 793 ? -23.131 -10.641 20.860 1.00 77.25 793 THR A O 1
#

Radius of gyration: 38.53 Å; chains: 1; bounding box: 116×102×86 Å

Sequence (793 aa):
MAASSQVLETMASQLSAVAAGLEALRVQGAEQSAANDKNAEVIAAMQQRISQHDALLTGDGPSVLSTAAPVARPQDWEVQLPQGAASSQPVSREECAAMITEALQQKINTLEHEVRMLKIRTAWTEKDLMYSQIEAAKRTLVVRNFPDWATAADRELTVAEALKENGFAYLEWDLTTTTMEGNDGKKFLAPISILTVPTYAARNKVMDTCSRAVVRYWHEIKEGEEKPKEAAQPQGDSQTSQKAPLKKWEMRTWNWNLPIKMAPGITQFERRLGAPMHGLMNAYQKLFAGFKKETLTPRWKTLILKNKEGAWLGRILYSRKAHSLTGTAGTVADWACEVQLPAEHKDRILTTWRDVWYDQLKQQISQTEVEKAAYSTAAQRTSQEYSAAARLNRFLTKAVPAYTEGEEQGIENWDHPDRQFFQDLRPVEELMAEMAADQAMEREVAAGESLITFASQGLSQGQKRQHSEGTEGTFDSMEPSGEPDNTKEPYYPFDSQDQLDQEVENEKITQINLGYDISKYSTEQWVDWVKGKKLKHLGAQEPDLPAQSAFSKDLSHRRKKGSPLCQSLRVDVDRVLATYWRGREGYRISAKEERRLDRGALQGTKPSTYGELTAAGVRLLAERWGLDDAEGVPGIFADLGCGVGKMVVQVYLECPGVGCALGVELSATRCRRAREAWEALLLSDEAFELRQRLLKASGCEEEASPEDEVEFVQGDLLDADISHVTHVYLSSLCFDEATLFASAQKLQQEGRQLRGVASLQPLPLLRKVGELLLPMSWTSGRGLGTMAYLYET

pLDDT: mean 72.46, std 21.31, range [26.33, 98.44]